Protein AF-A0Q3Y6-F1 (afdb_monomer)

pLDDT: mean 79.51, std 15.3, range [24.55, 95.56]

Mean predicted aligned error: 19.68 Å

Secondary structure (DSSP, 8-state):
--SHHHHHHHHHHHHHTTS-----------------------HHHHHHHHHHHHHS-HHHHHHHHHTPEEEEEEE-S---HHHHHHHHHH----EEE--SSEEEEE-SSEEEEEE-----HHHHHHHHHHHHHHHHHHSBPPEEEEEE-GGGTT-HHHHHHHHHHHHHHHHHHHHHHSSB--EEEEETTGGGSTTHHHHHHHHHHHT--SBPPPBPTTTHHHHHHHHHHHHHHHHIIIIITT-HHHHHHHHHHHHHHHHHHHHHHHTHHHH-TT--B--EEEE-----TT----TTTS---PPB-----------------------STTTTTHHHHHHHHHHHHHHHHS-SSGGGHHHHHHHHHHHHHHHHHH-S-TTSS-HHHHHHHHHHHHHHHHHHHHHHHHHHGGG---HHHHHHHHHHHHGGG-HHHHHHHHHTHHHHHHHHTS-HHHHHHHHTS--------S-SS-SS----TTTPPPHHHHHHHHHHHHH-TT--HHHHHHHIIIIIHHHHHHHHHHHHHHHTHHHHGGGS-HHHHHHHHHHHHHHTT----TTSHHHHTTTSPPTTTT--SSHHHHHHHHHHHHHHHHHHHTTSHHHHHHHHHHHHHHHHHHHHHHHTTS---SS-HHHHHH-EEESSSSSS---EEEGGGSHHHIIIIIHHHHHHHHHHHHHHHHTT---HHHHHHHHHHHHHHHHHHHHHHHHHHHHGGG---STTHHHHHHHHTSTTSHHHHHHHHHHHHHS--HHHHHH-GGGHHHHHHHHHHHHHHH-HHHHHHHHHHHHHHHHHHHHTS-HHHHHHHHHHHHHHT-TTSHHHHHHHHHHHTT--GGGGHHHHHHHHHHHHHHHHHHHHHHHHHHIIIIIHHHHHHHTSBTTSTT-S-BPPHHHHHHHHSTTSHHHHHHHHHSBTTEEEETTEEEESSTTTTTTHHHHHHHHHHHHHHHHHHHB-TTS-B--EEEEEEEPPPP-PBPTTS-BEEEEEEEETTEEEEE-SSPPPPEEEEE-TTS-EEEEEEEEETT--EEEEEEEEETTHHHHHHHHSEEETTEEEEEETTEEEEEEEE---TTGGG---

Nearest PDB structures (foldseek):
  6ixh-assembly1_P  TM=6.221E-01  e=3.408E-10  Escherichia coli 55989
  4y7l-assembly1_B  TM=6.676E-01  e=1.388E-06  Escherichia coli 2-156-04_S3_C3
  4y7o-assembly2_B  TM=6.948E-01  e=3.087E-06  Escherichia coli 1-176-05_S3_C1
  4jwt-assembly1_A-2  TM=3.107E-01  e=3.382E+00  Sulfurimonas denitrificans DSM 1251

Sequence (1084 aa):
MNLYMIIILIFTVLLTSIIAIPLILKFKKNGRLLPNFRQPKSIKLKRSLKQLLSQTDRNTRKSFKTVANFFIHVNTSGINIVEKETIKTLGIELYKIETSTYNQYLSDQSYILELHKLNNDHKYKELGKFCNKISSLIGKVPIIVYSFEYKNIKNDTVILEEIKSLRSIILQLSKIYKKLPNVVLSIADIENYPGYNSFIECASLHNVPLLSPAFNPNNLNTEIDTYIERLNILANNLLFKKYPLEFLNFTYFINCTYNHFKYLLKKQNYIDTNKTIENIYLYLSNTKVNIGQSLFQNNFTTQPYKTKLIKKFLTTIIGVILTTLGLIFTMNIFTYKSFINQYKQELSAIPNTTKYSKETINLSNDYESDIKSRLLANILYPNEIIKHGIYINEGLKIQQQILEKLENTNSENNYIYKTFIFLTLIAPQNINLQKYIKANIHLWSIATKLSEKTIITYIEAPVPKLKINIENACIQKLSLDNQVIDPSTYSIVKSYIIDNSNINLKTLHDFLYNIDLPTTKQEVISGFMIEVFPKIKNSLSECNRKFLEKLYEKIKNSNSSLGEITKIKKLVPTEKETQVDNLQAAISILVNLNNKLSKNLSNSSETDLIWYKVILQATYNDIMNNLSLSEPQLIDNNTTKLATINIGDNGEYYGNISVIYTKTGLKDVILPEIYSYKSLSKLLATHNIDTLAIDNYYNESLQNYIENYKKSYINLITSYKNSIDPNDIVSSLLLISSTSSQFNNMLKTLVDNTVFDDETLKELPQLSLVGSYFENINKMIINPNDMDKYHQIIREIADNINQNGNKRESLNKITLNLFTRSKDSYFYKINTLLKDNNITGENSIIFIAPLESIMKFGKPYLSEYKYNIWNKDIISLLKKYQTYFPFSKESNKTISPKELTDIFGPNGEFWKNVRKNMYGIFEYQNGIWQSKIPDFFGNNTKYMLDTLNKVQKMTNTLWDSSGKPKPIDITLGVMPAPNGILPNNTFVKMTILSIGNQKAIGISTQQKPIILEYKWFEKQPSSVGYIDSNEQINTIETQSSYWSFINLLNQAKNSGDVYIWNQNDIEIKFKIDFNNIFMSLETK

Solvent-accessible surface area (backbone atoms only — not comparable to full-atom values): 61296 Å² total; per-residue (Å²): 144,73,66,67,67,55,56,54,56,55,55,58,61,65,63,71,75,78,79,87,81,91,72,91,86,88,83,88,82,90,85,86,89,86,81,87,80,89,79,92,84,73,64,64,75,60,44,52,54,52,50,49,68,65,72,46,60,74,63,35,62,47,24,43,45,74,64,24,44,46,36,37,33,42,37,71,71,77,64,66,54,70,52,53,35,50,54,52,43,74,77,53,73,73,46,73,46,85,52,103,47,36,37,40,40,40,32,48,53,23,36,37,42,36,39,56,70,73,95,51,77,78,54,47,68,50,48,37,62,47,51,55,53,50,23,74,53,36,42,37,51,57,31,39,36,41,30,45,44,66,91,46,75,74,41,65,66,62,47,52,53,53,37,52,43,52,18,52,49,46,64,40,43,31,75,72,61,70,50,34,50,44,35,35,43,36,40,68,53,51,85,76,42,74,33,35,69,51,38,54,47,50,27,53,78,65,69,52,76,50,57,52,70,81,34,50,80,88,48,46,68,62,55,48,50,56,47,51,51,51,51,46,52,50,38,50,76,66,26,40,89,81,36,51,67,50,27,51,31,28,50,49,31,49,58,52,55,54,48,51,53,49,54,60,51,72,48,36,64,62,46,46,80,76,73,38,61,57,29,40,30,48,38,59,69,57,86,59,53,83,37,85,64,40,82,71,72,54,90,70,94,63,55,70,67,70,81,94,82,89,84,88,87,90,89,91,86,93,80,84,89,86,78,92,83,81,78,71,85,67,57,81,72,43,41,67,64,40,49,58,48,42,51,50,45,53,62,61,66,46,62,60,54,58,87,45,48,63,58,51,50,47,53,53,54,50,47,60,51,54,57,68,75,69,51,96,59,76,86,81,60,64,68,66,62,59,48,56,62,45,49,40,51,52,22,45,50,51,48,49,12,55,45,46,56,55,62,66,36,79,82,49,88,55,61,68,50,49,46,51,45,49,53,52,72,53,15,50,80,31,73,65,49,37,52,54,47,61,78,40,30,74,56,51,18,66,62,53,73,47,53,54,67,57,51,53,56,42,36,70,21,84,53,83,91,78,91,81,72,89,61,101,61,89,85,83,81,85,83,54,83,92,72,62,70,52,55,68,58,52,49,54,52,50,48,51,58,67,72,43,80,83,43,25,45,64,59,52,48,50,39,53,62,71,51,49,50,54,36,56,54,38,34,55,49,36,50,39,57,66,77,38,39,75,84,46,54,89,80,52,54,71,67,47,44,55,48,52,54,58,49,40,76,75,35,68,75,39,81,70,80,93,70,57,64,82,59,53,66,76,68,56,73,54,91,69,79,44,69,40,56,27,46,48,59,49,50,55,47,54,54,52,48,50,57,54,42,54,75,74,29,70,86,62,63,73,66,30,50,53,50,47,44,41,47,51,41,11,47,50,45,41,32,50,63,29,38,79,67,39,68,56,31,54,59,54,74,63,67,58,64,78,38,61,49,60,57,33,82,94,57,91,43,81,41,61,42,41,41,68,60,30,57,63,25,35,61,76,45,50,47,56,49,50,55,50,48,57,51,46,50,53,52,37,49,75,61,77,41,88,49,67,67,60,56,50,46,47,53,49,8,49,51,48,48,52,52,50,38,44,49,48,54,52,51,38,47,62,54,57,62,73,57,63,51,76,89,51,47,48,62,43,29,44,42,60,38,33,84,90,20,58,60,43,50,40,54,48,55,50,40,70,47,40,62,81,52,76,66,58,42,69,81,40,57,70,55,52,61,43,26,64,74,42,42,42,58,40,52,39,70,71,35,61,74,55,43,49,51,50,25,46,57,40,34,55,51,29,49,52,32,62,71,72,81,46,45,68,58,34,39,32,54,51,28,51,35,50,74,52,56,42,85,90,12,68,57,36,53,52,52,48,58,32,48,78,46,67,38,58,75,79,77,36,46,65,77,46,28,65,59,51,49,46,43,63,60,26,42,60,61,35,33,52,52,49,49,51,45,42,49,65,64,47,48,44,57,50,57,59,53,47,58,20,23,79,38,24,89,89,36,94,43,72,65,49,60,63,57,51,37,54,36,54,25,77,86,5,52,54,49,50,43,46,59,68,70,42,59,70,42,50,45,79,55,99,93,40,57,46,63,73,44,79,65,62,55,47,82,52,41,57,58,54,37,53,48,51,39,50,52,47,51,41,30,64,54,43,24,48,97,90,49,48,84,42,57,40,77,34,39,34,38,45,38,54,34,58,93,49,78,42,99,86,76,39,35,54,57,27,31,39,40,36,52,53,97,44,75,51,75,22,35,82,54,84,56,76,70,44,78,46,70,46,49,54,79,44,71,27,39,14,35,40,35,36,26,31,70,83,70,52,76,48,68,56,72,32,71,67,28,48,56,11,58,62,53,45,59,68,71,30,55,72,65,90,52,35,37,32,38,78,56,96,93,39,72,46,54,36,30,48,59,61,86,59,57,50,57,65,68,70,76,132

Structure (mmCIF, N/CA/C/O backbone):
data_AF-A0Q3Y6-F1
#
_entry.id   AF-A0Q3Y6-F1
#
loop_
_atom_site.group_PDB
_atom_site.id
_atom_site.type_symbol
_atom_site.label_atom_id
_atom_site.label_alt_id
_atom_site.label_comp_id
_atom_site.label_asym_id
_atom_site.label_entity_id
_atom_site.label_seq_id
_atom_site.pdbx_PDB_ins_code
_atom_site.Cartn_x
_atom_site.Cartn_y
_atom_site.Cartn_z
_atom_site.occupancy
_atom_site.B_iso_or_equiv
_atom_site.auth_seq_id
_atom_site.auth_comp_id
_atom_site.auth_asym_id
_atom_site.auth_atom_id
_atom_site.pdbx_PDB_model_num
ATOM 1 N N . MET A 1 1 ? 31.480 54.702 -53.861 1.00 51.84 1 MET A N 1
ATOM 2 C CA . MET A 1 1 ? 32.345 55.313 -52.828 1.00 51.84 1 MET A CA 1
ATOM 3 C C . MET A 1 1 ? 31.487 56.168 -51.892 1.00 51.84 1 MET A C 1
ATOM 5 O O . MET A 1 1 ? 31.347 57.348 -52.150 1.00 51.84 1 MET A O 1
ATOM 9 N N . ASN A 1 2 ? 30.835 55.579 -50.876 1.00 54.06 2 ASN A N 1
ATOM 10 C CA . ASN A 1 2 ? 30.029 56.345 -49.895 1.00 54.06 2 ASN A CA 1
ATOM 11 C C . ASN A 1 2 ? 29.850 55.647 -48.522 1.00 54.06 2 ASN A C 1
ATOM 13 O O . ASN A 1 2 ? 29.022 56.052 -47.714 1.00 54.06 2 ASN A O 1
ATOM 17 N N . LEU A 1 3 ? 30.628 54.594 -48.239 1.00 42.00 3 LEU A N 1
ATOM 18 C CA . LEU A 1 3 ? 30.499 53.801 -47.006 1.00 42.00 3 LEU A CA 1
ATOM 19 C C . LEU A 1 3 ? 31.237 54.439 -45.809 1.00 42.00 3 LEU A C 1
ATOM 21 O O . LEU A 1 3 ? 30.764 54.377 -44.678 1.00 42.00 3 LEU A O 1
ATOM 25 N N . TYR A 1 4 ? 32.371 55.103 -46.062 1.00 45.19 4 TYR A N 1
ATOM 26 C CA . TYR A 1 4 ? 33.229 55.695 -45.024 1.00 45.19 4 TYR A CA 1
ATOM 27 C C . TYR A 1 4 ? 32.567 56.844 -44.243 1.00 45.19 4 TYR A C 1
ATOM 29 O O . TYR A 1 4 ? 32.766 56.949 -43.036 1.00 45.19 4 TYR A O 1
ATOM 37 N N . MET A 1 5 ? 31.730 57.664 -44.890 1.00 47.06 5 MET A N 1
ATOM 38 C CA . MET A 1 5 ? 31.030 58.770 -44.215 1.00 47.06 5 MET A CA 1
ATOM 39 C C . MET A 1 5 ? 29.987 58.278 -43.199 1.00 47.06 5 MET A C 1
ATOM 41 O O . MET A 1 5 ? 29.784 58.916 -42.169 1.00 47.06 5 MET A O 1
ATOM 45 N N . ILE A 1 6 ? 29.373 57.114 -43.440 1.00 48.31 6 ILE A N 1
ATOM 46 C CA . ILE A 1 6 ? 28.424 56.492 -42.503 1.00 48.31 6 ILE A CA 1
ATOM 47 C C . ILE A 1 6 ? 29.169 55.930 -41.281 1.00 48.31 6 ILE A C 1
ATOM 49 O O . ILE A 1 6 ? 28.714 56.096 -40.151 1.00 48.31 6 ILE A O 1
ATOM 53 N N . ILE A 1 7 ? 30.349 55.334 -41.488 1.00 49.28 7 ILE A N 1
ATOM 54 C CA . ILE A 1 7 ? 31.203 54.806 -40.409 1.00 49.28 7 ILE A CA 1
ATOM 55 C C . ILE A 1 7 ? 31.636 55.927 -39.446 1.00 49.28 7 ILE A C 1
ATOM 57 O O . ILE A 1 7 ? 31.594 55.739 -38.231 1.00 49.28 7 ILE A O 1
ATOM 61 N N . ILE A 1 8 ? 31.988 57.107 -39.969 1.00 48.66 8 ILE A N 1
ATOM 62 C CA . ILE A 1 8 ? 32.389 58.266 -39.152 1.00 48.66 8 ILE A CA 1
ATOM 63 C C . ILE A 1 8 ? 31.203 58.834 -38.352 1.00 48.66 8 ILE A C 1
ATOM 65 O O . ILE A 1 8 ? 31.365 59.151 -37.174 1.00 48.66 8 ILE A O 1
ATOM 69 N N . LEU A 1 9 ? 30.001 58.901 -38.941 1.00 46.47 9 LEU A N 1
ATOM 70 C CA . LEU A 1 9 ? 28.798 59.395 -38.254 1.00 46.47 9 LEU A CA 1
ATOM 71 C C . LEU A 1 9 ? 28.342 58.470 -37.107 1.00 46.47 9 LEU A C 1
ATOM 73 O O . LEU A 1 9 ? 27.853 58.934 -36.080 1.00 46.47 9 LEU A O 1
ATOM 77 N N . ILE A 1 10 ? 28.538 57.155 -37.250 1.00 46.88 10 ILE A N 1
ATOM 78 C CA . ILE A 1 10 ? 28.272 56.178 -36.180 1.00 46.88 10 ILE A CA 1
ATOM 79 C C . ILE A 1 10 ? 29.257 56.361 -35.011 1.00 46.88 10 ILE A C 1
ATOM 81 O O . ILE A 1 10 ? 28.878 56.207 -33.847 1.00 46.88 10 ILE A O 1
ATOM 85 N N . PHE A 1 11 ? 30.507 56.738 -35.298 1.00 44.88 11 PHE A N 1
ATOM 86 C CA . PHE A 1 11 ? 31.549 56.921 -34.284 1.00 44.88 11 PHE A CA 1
ATOM 87 C C . PHE A 1 11 ? 31.301 58.138 -33.372 1.00 44.88 11 PHE A C 1
ATOM 89 O O . PHE A 1 11 ? 31.621 58.090 -32.185 1.00 44.88 11 PHE A O 1
ATOM 96 N N . THR A 1 12 ? 30.693 59.214 -33.884 1.00 46.59 12 THR A N 1
ATOM 97 C CA . THR A 1 12 ? 30.398 60.426 -33.095 1.00 46.59 12 THR A CA 1
ATOM 98 C C . THR A 1 12 ? 29.166 60.294 -32.195 1.00 46.59 12 THR A C 1
ATOM 100 O O . THR A 1 12 ? 29.173 60.838 -31.091 1.00 46.59 12 THR A O 1
ATOM 103 N N . VAL A 1 13 ? 28.145 59.521 -32.585 1.00 45.34 13 VAL A N 1
ATOM 104 C CA . VAL A 1 13 ? 26.964 59.245 -31.731 1.00 45.34 13 VAL A CA 1
ATOM 105 C C . VAL A 1 13 ? 27.309 58.319 -30.551 1.00 45.34 13 VAL A C 1
ATOM 107 O O . VAL A 1 13 ? 26.738 58.434 -29.465 1.00 45.34 13 VAL A O 1
ATOM 110 N N . LEU A 1 14 ? 28.303 57.440 -30.720 1.00 42.72 14 LEU A N 1
ATOM 111 C CA . LEU A 1 14 ? 28.817 56.578 -29.648 1.00 42.72 14 LEU A CA 1
ATOM 112 C C . LEU A 1 14 ? 29.515 57.349 -28.512 1.00 42.72 14 LEU A C 1
ATOM 114 O O . LEU A 1 14 ? 29.560 56.858 -27.385 1.00 42.72 14 LEU A O 1
ATOM 118 N N . LEU A 1 15 ? 30.031 58.554 -28.779 1.00 42.62 15 LEU A N 1
ATOM 119 C CA . LEU A 1 15 ? 30.816 59.326 -27.810 1.00 42.62 15 LEU A CA 1
ATOM 120 C C . LEU A 1 15 ? 29.948 60.130 -26.824 1.00 42.62 15 LEU A C 1
ATOM 122 O O . LEU A 1 15 ? 30.326 60.318 -25.669 1.00 42.62 15 LEU A O 1
ATOM 126 N N . THR A 1 16 ? 28.767 60.588 -27.249 1.00 43.78 16 THR A N 1
ATOM 127 C CA . THR A 1 16 ? 27.894 61.476 -26.454 1.00 43.78 16 THR A CA 1
ATOM 128 C C . THR A 1 16 ? 27.007 60.742 -25.442 1.00 43.78 16 THR A C 1
ATOM 130 O O . THR A 1 16 ? 26.478 61.362 -24.521 1.00 43.78 16 THR A O 1
ATOM 133 N N . SER A 1 17 ? 26.890 59.415 -25.543 1.00 38.56 17 SER A N 1
ATOM 134 C CA . SER A 1 17 ? 26.006 58.593 -24.694 1.00 38.56 17 SER A CA 1
ATOM 135 C C . SER A 1 17 ? 26.552 58.293 -23.282 1.00 38.56 17 SER A C 1
ATOM 137 O O . SER A 1 17 ? 25.881 57.635 -22.490 1.00 38.56 17 SER A O 1
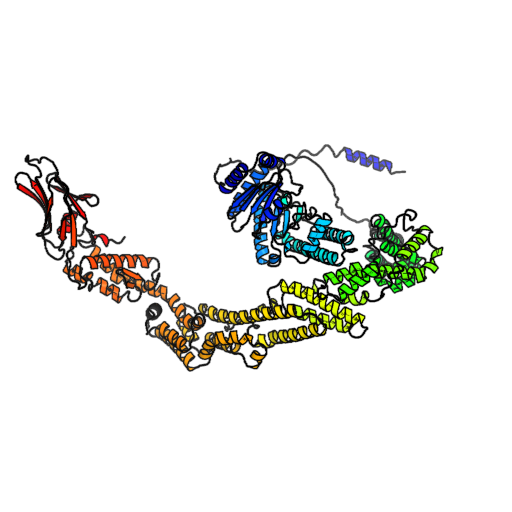ATOM 139 N N . ILE A 1 18 ? 27.771 58.734 -22.947 1.00 46.66 18 ILE A N 1
ATOM 140 C CA . ILE A 1 18 ? 28.537 58.231 -21.785 1.00 46.66 18 ILE A CA 1
ATOM 141 C C . ILE A 1 18 ? 28.357 59.059 -20.491 1.00 46.66 18 ILE A C 1
ATOM 143 O O . ILE A 1 18 ? 28.692 58.579 -19.409 1.00 46.66 18 ILE A O 1
ATOM 147 N N . ILE A 1 19 ? 27.817 60.283 -20.558 1.00 44.66 19 ILE A N 1
ATOM 148 C CA . ILE A 1 19 ? 27.975 61.282 -19.474 1.00 44.66 19 ILE A CA 1
ATOM 149 C C . ILE A 1 19 ? 26.715 61.510 -18.601 1.00 44.66 19 ILE A C 1
ATOM 151 O O . ILE A 1 19 ? 26.838 61.973 -17.468 1.00 44.66 19 ILE A O 1
ATOM 155 N N . ALA A 1 20 ? 25.504 61.175 -19.065 1.00 39.28 20 ALA A N 1
ATOM 156 C CA . ALA A 1 20 ? 24.277 61.842 -18.592 1.00 39.28 20 ALA A CA 1
ATOM 157 C C . ALA A 1 20 ? 23.251 61.014 -17.768 1.00 39.28 20 ALA A C 1
ATOM 159 O O . ALA A 1 20 ? 22.070 61.353 -17.785 1.00 39.28 20 ALA A O 1
ATOM 160 N N . ILE A 1 21 ? 23.640 59.966 -17.018 1.00 33.59 21 ILE A N 1
ATOM 161 C CA . ILE A 1 21 ? 22.724 59.303 -16.047 1.00 33.59 21 ILE A CA 1
ATOM 162 C C . ILE A 1 21 ? 23.403 58.981 -14.697 1.00 33.59 21 ILE A C 1
ATOM 164 O O . ILE A 1 21 ? 23.926 57.881 -14.506 1.00 33.59 21 ILE A O 1
ATOM 168 N N . PRO A 1 22 ? 23.349 59.911 -13.721 1.00 40.12 22 PRO A N 1
ATOM 169 C CA . PRO A 1 22 ? 23.368 59.523 -12.306 1.00 40.12 22 PRO A CA 1
ATOM 170 C C . PRO A 1 22 ? 22.420 60.363 -11.413 1.00 40.12 22 PRO A C 1
ATOM 172 O O . PRO A 1 22 ? 22.838 60.899 -10.388 1.00 40.12 22 PRO A O 1
ATOM 175 N N . LEU A 1 23 ? 21.134 60.479 -11.763 1.00 33.78 23 LEU A N 1
ATOM 176 C CA . LEU A 1 23 ? 20.097 61.149 -10.955 1.00 33.78 23 LEU A CA 1
ATOM 177 C C . LEU A 1 23 ? 18.721 60.503 -11.208 1.00 33.78 23 LEU A C 1
ATOM 179 O O . LEU A 1 23 ? 18.509 59.995 -12.301 1.00 33.78 23 LEU A O 1
ATOM 183 N N . ILE A 1 24 ? 17.803 60.569 -10.220 1.00 32.66 24 ILE A N 1
ATOM 184 C CA . ILE A 1 24 ? 16.401 60.065 -10.272 1.00 32.66 24 ILE A CA 1
ATOM 185 C C . ILE A 1 24 ? 16.345 58.511 -10.390 1.00 32.66 24 ILE A C 1
ATOM 187 O O . ILE A 1 24 ? 16.700 57.948 -11.412 1.00 32.66 24 ILE A O 1
ATOM 191 N N . LEU A 1 25 ? 15.933 57.699 -9.400 1.00 30.08 25 LEU A N 1
ATOM 192 C CA . LEU A 1 25 ? 15.183 57.916 -8.148 1.00 30.08 25 LEU A CA 1
ATOM 193 C C . LEU A 1 25 ? 15.611 56.947 -7.016 1.00 30.08 25 LEU A C 1
ATOM 195 O O . LEU A 1 25 ? 16.025 55.815 -7.255 1.00 30.08 25 LEU A O 1
ATOM 199 N N . LYS A 1 26 ? 15.403 57.362 -5.756 1.00 31.27 26 LYS A N 1
ATOM 200 C CA . LYS A 1 26 ? 15.305 56.483 -4.566 1.00 31.27 26 LYS A CA 1
ATOM 201 C C . LYS A 1 26 ? 13.823 56.266 -4.229 1.00 31.27 26 LYS A C 1
ATOM 203 O O . LYS A 1 26 ? 13.083 57.232 -4.361 1.00 31.27 26 LYS A O 1
ATOM 208 N N . PHE A 1 27 ? 13.440 55.133 -3.611 1.00 32.78 27 PHE A N 1
ATOM 209 C CA . PHE A 1 27 ? 12.674 55.154 -2.339 1.00 32.78 27 PHE A CA 1
ATOM 210 C C . PHE A 1 27 ? 12.399 53.780 -1.672 1.00 32.78 27 PHE A C 1
ATOM 212 O O . PHE A 1 27 ? 11.717 52.956 -2.259 1.00 32.78 27 PHE A O 1
ATOM 219 N N . LYS A 1 28 ? 12.778 53.662 -0.376 1.00 30.11 28 LYS A N 1
ATOM 220 C CA . LYS A 1 28 ? 12.166 52.853 0.731 1.00 30.11 28 LYS A CA 1
ATOM 221 C C . LYS A 1 28 ? 12.007 51.309 0.529 1.00 30.11 28 LYS A C 1
ATOM 223 O O . LYS A 1 28 ? 12.122 50.802 -0.569 1.00 30.11 28 LYS A O 1
ATOM 228 N N . LYS A 1 29 ? 11.823 50.468 1.568 1.00 28.89 29 LYS A N 1
ATOM 229 C CA . LYS A 1 29 ? 11.533 50.694 3.008 1.00 28.89 29 LYS A CA 1
ATOM 230 C C . LYS A 1 29 ? 12.152 49.598 3.925 1.00 28.89 29 LYS A C 1
ATOM 232 O O . LYS A 1 29 ? 12.166 48.435 3.560 1.00 28.89 29 LYS A O 1
ATOM 237 N N . ASN A 1 30 ? 12.603 50.023 5.112 1.00 27.98 30 ASN A N 1
ATOM 238 C CA . ASN A 1 30 ? 12.823 49.383 6.437 1.00 27.98 30 ASN A CA 1
ATOM 239 C C . ASN A 1 30 ? 12.794 47.837 6.640 1.00 27.98 30 ASN A C 1
ATOM 241 O O . ASN A 1 30 ? 11.878 47.170 6.178 1.00 27.98 30 ASN A O 1
ATOM 245 N N . GLY A 1 31 ? 13.679 47.308 7.521 1.00 27.03 31 GLY A N 1
ATOM 246 C CA . GLY A 1 31 ? 13.731 45.865 7.883 1.00 27.03 31 GLY A CA 1
ATOM 247 C C . GLY A 1 31 ? 14.162 45.413 9.310 1.00 27.03 31 GLY A C 1
ATOM 248 O O . GLY A 1 31 ? 14.077 44.223 9.575 1.00 27.03 31 GLY A O 1
ATOM 249 N N . ARG A 1 32 ? 14.546 46.319 10.235 1.00 29.64 32 ARG A N 1
ATOM 250 C CA . ARG A 1 32 ? 14.880 46.087 11.679 1.00 29.64 32 ARG A CA 1
ATOM 251 C C . ARG A 1 32 ? 16.088 45.189 12.068 1.00 29.64 32 ARG A C 1
ATOM 253 O O . ARG A 1 32 ? 16.473 44.247 11.390 1.00 29.64 32 ARG A O 1
ATOM 260 N N . LEU A 1 33 ? 16.652 45.522 13.237 1.00 33.22 33 LEU A N 1
ATOM 261 C CA . LEU A 1 33 ? 17.627 44.763 14.043 1.00 33.22 33 LEU A CA 1
ATOM 262 C C . LEU A 1 33 ? 16.907 43.915 15.112 1.00 33.22 33 LEU A C 1
ATOM 264 O O . LEU A 1 33 ? 15.799 44.282 15.493 1.00 33.22 33 LEU A O 1
ATOM 268 N N . LEU A 1 34 ? 17.573 42.882 15.654 1.00 30.45 34 LEU A N 1
ATOM 269 C CA . LEU A 1 34 ? 17.534 42.405 17.061 1.00 30.45 34 LEU A CA 1
ATOM 270 C C . LEU A 1 34 ? 18.637 41.318 17.258 1.00 30.45 34 LEU A C 1
ATOM 272 O O . LEU A 1 34 ? 19.097 40.752 16.262 1.00 30.45 34 LEU A O 1
ATOM 276 N N . PRO A 1 35 ? 19.132 41.046 18.487 1.00 36.62 35 PRO A N 1
ATOM 277 C CA . PRO A 1 35 ? 20.346 40.253 18.719 1.00 36.62 35 PRO A CA 1
ATOM 278 C C . PRO A 1 35 ? 20.120 38.733 18.850 1.00 36.62 35 PRO A C 1
ATOM 280 O O . PRO A 1 35 ? 19.014 38.244 19.080 1.00 36.62 35 PRO A O 1
ATOM 283 N N . ASN A 1 36 ? 21.217 37.974 18.759 1.00 29.73 36 ASN A N 1
ATOM 284 C CA . ASN A 1 36 ? 21.227 36.511 18.862 1.00 29.73 36 ASN A CA 1
ATOM 285 C C . ASN A 1 36 ? 20.929 36.006 20.287 1.00 29.73 36 ASN A C 1
ATOM 287 O O . ASN A 1 36 ? 21.819 35.971 21.139 1.00 29.73 36 ASN A O 1
ATOM 291 N N . PHE A 1 37 ? 19.720 35.491 20.517 1.00 29.44 37 PHE A N 1
ATOM 292 C CA . PHE A 1 37 ? 19.428 34.671 21.696 1.00 29.44 37 PHE A CA 1
ATOM 293 C C . PHE A 1 37 ? 20.244 33.367 21.685 1.00 29.44 37 PHE A C 1
ATOM 295 O O . PHE A 1 37 ? 20.146 32.555 20.761 1.00 29.44 37 PHE A O 1
ATOM 302 N N . ARG A 1 38 ? 21.006 33.115 22.756 1.00 43.50 38 ARG A N 1
ATOM 303 C CA . ARG A 1 38 ? 21.558 31.781 23.041 1.00 43.50 38 ARG A CA 1
ATOM 304 C C . ARG A 1 38 ? 20.431 30.864 23.525 1.00 43.50 38 ARG A C 1
ATOM 306 O O . ARG A 1 38 ? 19.813 31.149 24.543 1.00 43.50 38 ARG A O 1
ATOM 313 N N . GLN A 1 39 ? 20.243 29.714 22.878 1.00 31.27 39 GLN A N 1
ATOM 314 C CA . GLN A 1 39 ? 19.541 28.571 23.475 1.00 31.27 39 GLN A CA 1
ATOM 315 C C . GLN A 1 39 ? 20.370 27.282 23.326 1.00 31.27 39 GLN A C 1
ATOM 317 O O . GLN A 1 39 ? 20.791 26.953 22.211 1.00 31.27 39 GLN A O 1
ATOM 322 N N . PRO A 1 40 ? 20.612 26.534 24.419 1.00 46.41 40 PRO A N 1
ATOM 323 C CA . PRO A 1 40 ? 21.307 25.255 24.375 1.00 46.41 40 PRO A CA 1
ATOM 324 C C . PRO A 1 40 ? 20.327 24.089 24.182 1.00 46.41 40 PRO A C 1
ATOM 326 O O . PRO A 1 40 ? 19.377 23.950 24.946 1.00 46.41 40 PRO A O 1
ATOM 329 N N . LYS A 1 41 ? 20.603 23.233 23.189 1.00 43.03 41 LYS A N 1
ATOM 330 C CA . LYS A 1 41 ? 20.275 21.789 23.083 1.00 43.03 41 LYS A CA 1
ATOM 331 C C . LYS A 1 41 ? 20.577 21.352 21.640 1.00 43.03 41 LYS A C 1
ATOM 333 O O . LYS A 1 41 ? 19.981 21.860 20.700 1.00 43.03 41 LYS A O 1
ATOM 338 N N . SER A 1 42 ? 21.584 20.491 21.478 1.00 47.47 42 SER A N 1
ATOM 339 C CA . SER A 1 42 ? 21.901 19.739 20.244 1.00 47.47 42 SER A CA 1
ATOM 340 C C . SER A 1 42 ? 22.944 18.660 20.591 1.00 47.47 42 SER A C 1
ATOM 342 O O . SER A 1 42 ? 24.082 18.682 20.109 1.00 47.47 42 SER A O 1
ATOM 344 N N . ILE A 1 43 ? 22.639 17.854 21.611 1.00 58.50 43 ILE A N 1
ATOM 345 C CA . ILE A 1 43 ? 23.665 17.210 22.448 1.00 58.50 43 ILE A CA 1
ATOM 346 C C . ILE A 1 43 ? 24.165 15.878 21.863 1.00 58.50 43 ILE A C 1
ATOM 348 O O . ILE A 1 43 ? 25.356 15.604 21.975 1.00 58.50 43 ILE A O 1
ATOM 352 N N . LYS A 1 44 ? 23.307 15.075 21.214 1.00 71.94 44 LYS A N 1
ATOM 353 C CA . LYS A 1 44 ? 23.654 13.701 20.789 1.00 71.94 44 LYS A CA 1
ATOM 354 C C . LYS A 1 44 ? 24.661 13.661 19.627 1.00 71.94 44 LYS A C 1
ATOM 356 O O . LYS A 1 44 ? 25.809 13.296 19.864 1.00 71.94 44 LYS A O 1
ATOM 361 N N . LEU A 1 45 ? 24.306 14.161 18.436 1.00 78.75 45 LEU A N 1
ATOM 362 C CA . LEU A 1 45 ? 25.194 14.178 17.251 1.00 78.75 45 LEU A CA 1
ATOM 363 C C . LEU A 1 45 ? 26.572 14.828 17.507 1.00 78.75 45 LEU A C 1
ATOM 365 O O . LEU A 1 45 ? 27.586 14.397 16.963 1.00 78.75 45 LEU A O 1
ATOM 369 N N . LYS A 1 46 ? 26.628 15.866 18.357 1.00 80.56 46 LYS A N 1
ATOM 370 C CA . LYS A 1 46 ? 27.879 16.561 18.718 1.00 80.56 46 LYS A CA 1
ATOM 371 C C . LYS A 1 46 ? 28.695 15.851 19.807 1.00 80.56 46 LYS A C 1
ATOM 373 O O . LYS A 1 46 ? 29.876 16.168 19.938 1.00 80.56 46 LYS A O 1
ATOM 378 N N . ARG A 1 47 ? 28.100 14.932 20.581 1.00 81.31 47 ARG A N 1
ATOM 379 C CA . ARG A 1 47 ? 28.831 14.016 21.474 1.00 81.31 47 ARG A CA 1
ATOM 380 C C . ARG A 1 47 ? 29.418 12.851 20.678 1.00 81.31 47 ARG A C 1
ATOM 382 O O . ARG A 1 47 ? 30.617 12.640 20.800 1.00 81.31 47 ARG A O 1
ATOM 389 N N . SER A 1 48 ? 28.644 12.200 19.802 1.00 84.12 48 SER A N 1
ATOM 390 C CA . SER A 1 48 ? 29.163 11.103 18.966 1.00 84.12 48 SER A CA 1
ATOM 391 C C . SER A 1 48 ? 30.318 11.561 18.067 1.00 84.12 48 SER A C 1
ATOM 393 O O . SER A 1 48 ? 31.372 10.944 18.099 1.00 84.12 48 SER A O 1
ATOM 395 N N . LEU A 1 49 ? 30.223 12.716 17.394 1.00 87.50 49 LEU A N 1
ATOM 396 C CA . LEU A 1 49 ? 31.360 13.259 16.626 1.00 87.50 49 LEU A CA 1
ATOM 397 C C . LEU A 1 49 ? 32.624 13.470 17.488 1.00 87.50 49 LEU A C 1
ATOM 399 O O . LEU A 1 49 ? 33.735 13.218 17.032 1.00 87.50 49 LEU A O 1
ATOM 403 N N . LYS A 1 50 ? 32.472 13.958 18.730 1.00 86.62 50 LYS A N 1
ATOM 404 C CA . LYS A 1 50 ? 33.607 14.144 19.651 1.00 86.62 50 LYS A CA 1
ATOM 405 C C . LYS A 1 50 ? 34.232 12.812 20.069 1.00 86.62 50 LYS A C 1
ATOM 407 O O . LYS A 1 50 ? 35.447 12.755 20.201 1.00 86.62 50 LYS A O 1
ATOM 412 N N . GLN A 1 51 ? 33.406 11.793 20.290 1.00 88.06 51 GLN A N 1
ATOM 413 C CA . GLN A 1 51 ? 33.835 10.445 20.647 1.00 88.06 51 GLN A CA 1
ATOM 414 C C . GLN A 1 51 ? 34.588 9.792 19.476 1.00 88.06 51 GLN A C 1
ATOM 416 O O . GLN A 1 51 ? 35.717 9.349 19.666 1.00 88.06 51 GLN A O 1
ATOM 421 N N . LEU A 1 52 ? 34.052 9.882 18.255 1.00 89.06 52 LEU A N 1
ATOM 422 C CA . LEU A 1 52 ? 34.689 9.374 17.037 1.00 89.06 52 LEU A CA 1
ATOM 423 C C . LEU A 1 52 ? 36.076 10.005 16.836 1.00 89.06 52 LEU A C 1
ATOM 425 O O . LEU A 1 52 ? 37.081 9.305 16.758 1.00 89.06 52 LEU A O 1
ATOM 429 N N . LEU A 1 53 ? 36.150 11.341 16.902 1.00 87.56 53 LEU A N 1
ATOM 430 C CA . LEU A 1 53 ? 37.408 12.099 16.833 1.00 87.56 53 LEU A CA 1
ATOM 431 C C . LEU A 1 53 ? 38.354 11.876 18.032 1.00 87.56 53 LEU A C 1
ATOM 433 O O . LEU A 1 53 ? 39.479 12.372 18.007 1.00 87.56 53 LEU A O 1
ATOM 437 N N . SER A 1 54 ? 37.920 11.189 19.093 1.00 86.75 54 SER A N 1
ATOM 438 C CA . SER A 1 54 ? 38.794 10.778 20.204 1.00 86.75 54 SER A CA 1
ATOM 439 C C . SER A 1 54 ? 39.352 9.363 20.037 1.00 86.75 54 SER A C 1
ATOM 441 O O . SER A 1 54 ? 40.416 9.083 20.578 1.00 86.75 54 SER A O 1
ATOM 443 N N . GLN A 1 55 ? 38.677 8.515 19.254 1.00 87.94 55 GLN A N 1
ATOM 444 C CA . GLN A 1 55 ? 39.103 7.151 18.923 1.00 87.94 55 GLN A CA 1
ATOM 445 C C . GLN A 1 55 ? 40.077 7.127 17.731 1.00 87.94 55 GLN A C 1
ATOM 447 O O . GLN A 1 55 ? 41.005 6.331 17.721 1.00 87.94 55 GLN A O 1
ATOM 452 N N . THR A 1 56 ? 39.900 8.028 16.760 1.00 87.75 56 THR A N 1
ATOM 453 C CA . THR A 1 56 ? 40.740 8.152 15.549 1.00 87.75 56 THR A CA 1
ATOM 454 C C . THR A 1 56 ? 42.187 8.547 15.834 1.00 87.75 56 THR A C 1
ATOM 456 O O . THR A 1 56 ? 42.433 9.385 16.705 1.00 87.75 56 THR A O 1
ATOM 459 N N . ASP A 1 57 ? 43.139 8.073 15.032 1.00 88.25 57 ASP A N 1
ATOM 460 C CA . ASP A 1 57 ? 44.558 8.442 15.093 1.00 88.25 57 ASP A CA 1
ATOM 461 C C . ASP A 1 57 ? 44.846 9.940 14.770 1.00 88.25 57 ASP A C 1
ATOM 463 O O . ASP A 1 57 ? 43.944 10.773 14.604 1.00 88.25 57 ASP A O 1
ATOM 467 N N . ARG A 1 58 ? 46.128 10.338 14.750 1.00 86.00 58 ARG A N 1
ATOM 468 C CA . ARG A 1 58 ? 46.560 11.736 14.527 1.00 86.00 58 ARG A CA 1
ATOM 469 C C . ARG A 1 58 ? 46.456 12.179 13.060 1.00 86.00 58 ARG A C 1
ATOM 471 O O . ARG A 1 58 ? 46.152 13.349 12.813 1.00 86.00 58 ARG A O 1
ATOM 478 N N . ASN A 1 59 ? 46.704 11.280 12.114 1.00 84.44 59 ASN A N 1
ATOM 479 C CA . ASN A 1 59 ? 46.628 11.518 10.677 1.00 84.44 59 ASN A CA 1
ATOM 480 C C . ASN A 1 59 ? 45.167 11.618 10.235 1.00 84.44 59 ASN A C 1
ATOM 482 O O . ASN A 1 59 ? 44.807 12.643 9.660 1.00 84.44 59 ASN A O 1
ATOM 486 N N . THR A 1 60 ? 44.292 10.681 10.618 1.00 85.75 60 THR A N 1
ATOM 487 C CA . THR A 1 60 ? 42.846 10.776 10.323 1.00 85.75 60 THR A CA 1
ATOM 488 C C . THR A 1 60 ? 42.237 12.073 10.872 1.00 85.75 60 THR A C 1
ATOM 490 O O . THR A 1 60 ? 41.537 12.792 10.156 1.00 85.75 60 THR A O 1
ATOM 493 N N . ARG A 1 61 ? 42.599 12.488 12.099 1.00 86.81 61 ARG A N 1
ATOM 494 C CA . ARG A 1 61 ? 42.199 13.797 12.668 1.00 86.81 61 ARG A CA 1
ATOM 495 C C . ARG A 1 61 ? 42.714 15.021 11.906 1.00 86.81 61 ARG A C 1
ATOM 497 O O . ARG A 1 61 ? 42.103 16.091 12.007 1.00 86.81 61 ARG A O 1
ATOM 504 N N . LYS A 1 62 ? 43.849 14.907 11.211 1.00 87.00 62 LYS A N 1
ATOM 505 C CA . LYS A 1 62 ? 44.402 15.962 10.351 1.00 87.00 62 LYS A CA 1
ATOM 506 C C . LYS A 1 62 ? 43.631 15.990 9.033 1.00 87.00 62 LYS A C 1
ATOM 508 O O . LYS A 1 62 ? 43.050 17.024 8.707 1.00 87.00 62 LYS A O 1
ATOM 513 N N . SER A 1 63 ? 43.546 14.850 8.350 1.00 85.06 63 SER A N 1
ATOM 514 C CA . SER A 1 63 ? 42.886 14.697 7.052 1.00 85.06 63 SER A CA 1
ATOM 515 C C . SER A 1 63 ? 41.396 15.047 7.100 1.00 85.06 63 SER A C 1
ATOM 517 O O . SER A 1 63 ? 40.923 15.727 6.192 1.00 85.06 63 SER A O 1
ATOM 519 N N . PHE A 1 64 ? 40.692 14.756 8.204 1.00 86.81 64 PHE A N 1
ATOM 520 C CA . PHE A 1 64 ? 39.320 15.223 8.470 1.00 86.81 64 PHE A CA 1
ATOM 521 C C . PHE A 1 64 ? 39.122 16.734 8.243 1.00 86.81 64 PHE A C 1
ATOM 523 O O . PHE A 1 64 ? 38.052 17.155 7.820 1.00 86.81 64 PHE A O 1
ATOM 530 N N . LYS A 1 65 ? 40.138 17.566 8.514 1.00 83.88 65 LYS A N 1
ATOM 531 C CA . LYS A 1 65 ? 40.055 19.034 8.387 1.00 83.88 65 LYS A CA 1
ATOM 532 C C . LYS A 1 65 ? 40.555 19.583 7.048 1.00 83.88 65 LYS A C 1
ATOM 534 O O . LYS A 1 65 ? 40.367 20.768 6.791 1.00 83.88 65 LYS A O 1
ATOM 539 N N . THR A 1 66 ? 41.266 18.783 6.252 1.00 78.44 66 THR A N 1
ATOM 540 C CA . THR A 1 66 ? 42.051 19.286 5.105 1.00 78.44 66 THR A CA 1
ATOM 541 C C . THR A 1 66 ? 41.855 18.515 3.804 1.00 78.44 66 THR A C 1
ATOM 543 O O . THR A 1 66 ? 42.050 19.092 2.740 1.00 78.44 66 THR A O 1
ATOM 546 N N . VAL A 1 67 ? 41.499 17.231 3.870 1.00 81.62 67 VAL A N 1
ATOM 547 C CA . VAL A 1 67 ? 41.388 16.330 2.709 1.00 81.62 67 VAL A CA 1
ATOM 548 C C . VAL A 1 67 ? 40.000 15.706 2.623 1.00 81.62 67 VAL A C 1
ATOM 550 O O . VAL A 1 67 ? 39.416 15.705 1.541 1.00 81.62 67 VAL A O 1
ATOM 553 N N . ALA A 1 68 ? 39.452 15.223 3.742 1.00 85.75 68 ALA A N 1
ATOM 554 C CA . ALA A 1 68 ? 38.288 14.345 3.751 1.00 85.75 68 ALA A CA 1
ATOM 555 C C . ALA A 1 68 ? 37.074 14.912 2.992 1.00 85.75 68 ALA A C 1
ATOM 557 O O . ALA A 1 68 ? 36.756 16.101 3.075 1.00 85.75 68 ALA A O 1
ATOM 558 N N . ASN A 1 69 ? 36.376 14.057 2.248 1.00 89.62 69 ASN A N 1
ATOM 559 C CA . ASN A 1 69 ? 35.077 14.370 1.655 1.00 89.62 69 ASN A CA 1
ATOM 560 C C . ASN A 1 69 ? 33.963 14.185 2.698 1.00 89.62 69 ASN A C 1
ATOM 562 O O . ASN A 1 69 ? 34.010 13.263 3.507 1.00 89.62 69 ASN A O 1
ATOM 566 N N . PHE A 1 70 ? 32.962 15.070 2.697 1.00 91.75 70 PHE A N 1
ATOM 567 C CA . PHE A 1 70 ? 31.806 14.970 3.592 1.00 91.75 70 PHE A CA 1
ATOM 568 C C . PHE A 1 70 ? 30.631 14.352 2.834 1.00 91.75 70 PHE A C 1
ATOM 570 O O . PHE A 1 70 ? 30.162 14.935 1.857 1.00 91.75 70 PHE A O 1
ATOM 577 N N . PHE A 1 71 ? 30.136 13.216 3.318 1.00 92.56 71 PHE A N 1
ATOM 578 C CA . PHE A 1 71 ? 28.951 12.541 2.804 1.00 92.56 71 PHE A CA 1
ATOM 579 C C . PHE A 1 71 ? 27.823 12.529 3.844 1.00 92.56 71 PHE A C 1
ATOM 581 O O . PHE A 1 71 ? 28.048 12.312 5.038 1.00 92.56 71 PHE A O 1
ATOM 588 N N . ILE A 1 72 ? 26.592 12.722 3.377 1.00 91.81 72 ILE A N 1
ATOM 589 C CA . ILE A 1 72 ? 25.368 12.355 4.092 1.00 91.81 72 ILE A CA 1
ATOM 590 C C . ILE A 1 72 ? 24.760 11.204 3.305 1.00 91.81 72 ILE A C 1
ATOM 592 O O . ILE A 1 72 ? 24.324 11.402 2.174 1.00 91.81 72 ILE A O 1
ATOM 596 N N . HIS A 1 73 ? 24.758 10.011 3.887 1.00 91.88 73 HIS A N 1
ATOM 597 C CA . HIS A 1 73 ? 24.228 8.808 3.262 1.00 91.88 73 HIS A CA 1
ATOM 598 C C . HIS A 1 73 ? 22.848 8.503 3.839 1.00 91.88 73 HIS A C 1
ATOM 600 O O . HIS A 1 73 ? 22.686 8.327 5.042 1.00 91.88 73 HIS A O 1
ATOM 606 N N . VAL A 1 74 ? 21.834 8.489 2.985 1.00 88.56 74 VAL A N 1
ATOM 607 C CA . VAL A 1 74 ? 20.486 8.033 3.318 1.00 88.56 74 VAL A CA 1
ATOM 608 C C . VAL A 1 74 ? 20.401 6.575 2.887 1.00 88.56 74 VAL A C 1
ATOM 610 O O . VAL A 1 74 ? 20.493 6.282 1.694 1.00 88.56 74 VAL A O 1
ATOM 613 N N . ASN A 1 75 ? 20.279 5.683 3.868 1.00 86.44 75 ASN A N 1
ATOM 614 C CA . ASN A 1 75 ? 20.305 4.239 3.682 1.00 86.44 75 ASN A CA 1
ATOM 615 C C . ASN A 1 75 ? 19.065 3.635 4.348 1.00 86.44 75 ASN A C 1
ATOM 617 O O . ASN A 1 75 ? 19.008 3.502 5.568 1.00 86.44 75 ASN A O 1
ATOM 621 N N . THR A 1 76 ? 18.050 3.314 3.551 1.00 75.50 76 THR A N 1
ATOM 622 C CA . THR A 1 76 ? 16.792 2.729 4.041 1.00 75.50 76 THR A CA 1
ATOM 623 C C . THR A 1 76 ? 16.811 1.201 4.051 1.00 75.50 76 THR A C 1
ATOM 625 O O . THR A 1 76 ? 16.055 0.595 4.805 1.00 75.50 76 THR A O 1
ATOM 628 N N . SER A 1 77 ? 17.723 0.584 3.291 1.00 73.12 77 SER A N 1
ATOM 629 C CA . SER A 1 77 ? 17.870 -0.875 3.166 1.00 73.12 77 SER A CA 1
ATOM 630 C C . SER A 1 77 ? 18.303 -1.592 4.452 1.00 73.12 77 SER A C 1
ATOM 632 O O . SER A 1 77 ? 18.095 -2.793 4.600 1.00 73.12 77 SER A O 1
ATOM 634 N N . GLY A 1 78 ? 18.977 -0.886 5.368 1.00 68.38 78 GLY A N 1
ATOM 635 C CA . GLY A 1 78 ? 19.646 -1.499 6.521 1.00 68.38 78 GLY A CA 1
ATOM 636 C C . GLY A 1 78 ? 20.870 -2.363 6.170 1.00 68.38 78 GLY A C 1
ATOM 637 O O . GLY A 1 78 ? 21.476 -2.939 7.068 1.00 68.38 78 GLY A O 1
ATOM 638 N N . ILE A 1 79 ? 21.264 -2.444 4.894 1.00 79.38 79 ILE A N 1
ATOM 639 C CA . ILE A 1 79 ? 22.485 -3.120 4.439 1.00 79.38 79 ILE A CA 1
ATOM 640 C C . ILE A 1 79 ? 23.692 -2.247 4.807 1.00 79.38 79 ILE A C 1
ATOM 642 O O . ILE A 1 79 ? 23.685 -1.046 4.537 1.00 79.38 79 ILE A O 1
ATOM 646 N N . ASN A 1 80 ? 24.764 -2.831 5.354 1.00 83.06 80 ASN A N 1
ATOM 647 C CA . ASN A 1 80 ? 25.991 -2.111 5.737 1.00 83.06 80 ASN A CA 1
ATOM 648 C C . ASN A 1 80 ? 26.848 -1.704 4.511 1.00 83.06 80 ASN A C 1
ATOM 650 O O . ASN A 1 80 ? 27.998 -2.121 4.364 1.00 83.06 80 ASN A O 1
ATOM 654 N N . ILE A 1 81 ? 26.289 -0.900 3.601 1.00 83.50 81 ILE A N 1
ATOM 655 C CA . ILE A 1 81 ? 26.921 -0.481 2.338 1.00 83.50 81 ILE A CA 1
ATOM 656 C C . ILE A 1 81 ? 28.259 0.217 2.608 1.00 83.50 81 ILE A C 1
ATOM 658 O O . ILE A 1 81 ? 29.251 -0.115 1.969 1.00 83.50 81 ILE A O 1
ATOM 662 N N . VAL A 1 82 ? 28.317 1.129 3.586 1.00 84.62 82 VAL A N 1
ATOM 663 C CA . VAL A 1 82 ? 29.545 1.874 3.925 1.00 84.62 82 VAL A CA 1
ATOM 664 C C . VAL A 1 82 ? 30.701 0.941 4.307 1.00 84.62 82 VAL A C 1
ATOM 666 O O . VAL A 1 82 ? 31.848 1.190 3.935 1.00 84.62 82 VAL A O 1
ATOM 669 N N . GLU A 1 83 ? 30.413 -0.160 5.000 1.00 82.62 83 GLU A N 1
ATOM 670 C CA . GLU A 1 83 ? 31.412 -1.158 5.398 1.00 82.62 83 GLU A CA 1
ATOM 671 C C . GLU A 1 83 ? 31.801 -2.073 4.238 1.00 82.62 83 GLU A C 1
ATOM 673 O O . GLU A 1 83 ? 32.997 -2.272 4.015 1.00 82.62 83 GLU A O 1
ATOM 678 N N . LYS A 1 84 ? 30.817 -2.566 3.462 1.00 79.94 84 LYS A N 1
ATOM 679 C CA . LYS A 1 84 ? 31.062 -3.324 2.219 1.00 79.94 84 LYS A CA 1
ATOM 680 C C . LYS A 1 84 ? 32.014 -2.554 1.297 1.00 79.94 84 LYS A C 1
ATOM 682 O O . LYS A 1 84 ? 32.966 -3.137 0.794 1.00 79.94 84 LYS A O 1
ATOM 687 N N . GLU A 1 85 ? 31.762 -1.261 1.119 1.00 77.50 85 GLU A N 1
ATOM 688 C CA . GLU A 1 85 ? 32.529 -0.345 0.272 1.00 77.50 85 GLU A CA 1
ATOM 689 C C . GLU A 1 85 ? 33.933 -0.048 0.818 1.00 77.50 85 GLU A C 1
ATOM 691 O O . GLU A 1 85 ? 34.919 -0.131 0.084 1.00 77.50 85 GLU A O 1
ATOM 696 N N . THR A 1 86 ? 34.044 0.305 2.103 1.00 73.69 86 THR A N 1
ATOM 697 C CA . THR A 1 86 ? 35.265 0.947 2.628 1.00 73.69 86 THR A CA 1
ATOM 698 C C . THR A 1 86 ? 36.253 -0.038 3.261 1.00 73.69 86 THR A C 1
ATOM 700 O O . THR A 1 86 ? 37.458 0.185 3.176 1.00 73.69 86 THR A O 1
ATOM 703 N N . ILE A 1 87 ? 35.780 -1.139 3.862 1.00 65.12 87 ILE A N 1
ATOM 704 C CA . ILE A 1 87 ? 36.659 -2.145 4.494 1.00 65.12 87 ILE A CA 1
ATOM 705 C C . ILE A 1 87 ? 37.318 -3.034 3.429 1.00 65.12 87 ILE A C 1
ATOM 707 O O . ILE A 1 87 ? 38.488 -3.389 3.550 1.00 65.12 87 ILE A O 1
ATOM 711 N N . LYS A 1 88 ? 36.584 -3.377 2.361 1.00 61.38 88 LYS A N 1
ATOM 712 C CA . LYS A 1 88 ? 37.040 -4.325 1.329 1.00 61.38 88 LYS A CA 1
ATOM 713 C C . LYS A 1 88 ? 38.107 -3.788 0.374 1.00 61.38 88 LYS A C 1
ATOM 715 O O . LYS A 1 88 ? 38.765 -4.596 -0.268 1.00 61.38 88 LYS A O 1
ATOM 720 N N . THR A 1 89 ? 38.227 -2.472 0.206 1.00 53.03 89 THR A N 1
ATOM 721 C CA . THR A 1 89 ? 38.860 -1.891 -0.993 1.00 53.03 89 THR A CA 1
ATOM 722 C C . THR A 1 89 ? 40.331 -1.510 -0.841 1.00 53.03 89 THR A C 1
ATOM 724 O O . THR A 1 89 ? 41.066 -1.637 -1.814 1.00 53.03 89 THR A O 1
ATOM 727 N N . LEU A 1 90 ? 40.778 -1.039 0.333 1.00 52.69 90 LEU A N 1
ATOM 728 C CA . LEU A 1 90 ? 42.140 -0.487 0.500 1.00 52.69 90 LEU A CA 1
ATOM 729 C C . LEU A 1 90 ? 42.822 -0.758 1.860 1.00 52.69 90 LEU A C 1
ATOM 731 O O . LEU A 1 90 ? 43.903 -0.228 2.103 1.00 52.69 90 LEU A O 1
ATOM 735 N N . GLY A 1 91 ? 42.228 -1.546 2.765 1.00 56.47 91 GLY A N 1
ATOM 736 C CA . GLY A 1 91 ? 42.831 -1.821 4.085 1.00 56.47 91 GLY A CA 1
ATOM 737 C C . GLY A 1 91 ? 42.935 -0.596 5.011 1.00 56.47 91 GLY A C 1
ATOM 738 O O . GLY A 1 91 ? 43.791 -0.552 5.891 1.00 56.47 91 GLY A O 1
ATOM 739 N N . ILE A 1 92 ? 42.084 0.411 4.797 1.00 62.84 92 ILE A N 1
ATOM 740 C CA . ILE A 1 92 ? 42.054 1.667 5.559 1.00 62.84 92 ILE A CA 1
ATOM 741 C C . ILE A 1 92 ? 41.309 1.462 6.887 1.00 62.84 92 ILE A C 1
ATOM 743 O O . ILE A 1 92 ? 40.234 0.862 6.912 1.00 62.84 92 ILE A O 1
ATOM 747 N N . GLU A 1 93 ? 41.833 2.014 7.986 1.00 73.88 93 GLU A N 1
ATOM 748 C CA . GLU A 1 93 ? 41.140 2.022 9.280 1.00 73.88 93 GLU A CA 1
ATOM 749 C C . GLU A 1 93 ? 39.834 2.835 9.212 1.00 73.88 93 GLU A C 1
ATOM 751 O O . GLU A 1 93 ? 39.836 4.067 9.130 1.00 73.88 93 GLU A O 1
ATOM 756 N N . LEU A 1 94 ? 38.698 2.135 9.265 1.00 82.75 94 LEU A N 1
ATOM 757 C CA . LEU A 1 94 ? 37.367 2.736 9.289 1.00 82.75 94 LEU A CA 1
ATOM 758 C C . LEU A 1 94 ? 36.879 2.905 10.731 1.00 82.75 94 LEU A C 1
ATOM 760 O O . LEU A 1 94 ? 36.337 1.980 11.338 1.00 82.75 94 LEU A O 1
ATOM 764 N N . TYR A 1 95 ? 37.016 4.108 11.279 1.00 88.81 95 TYR A N 1
ATOM 765 C CA . TYR A 1 95 ? 36.497 4.417 12.609 1.00 88.81 95 TYR A CA 1
ATOM 766 C C . TYR A 1 95 ? 34.973 4.588 12.548 1.00 88.81 95 TYR A C 1
ATOM 768 O O . TYR A 1 95 ? 34.477 5.383 11.748 1.00 88.81 95 TYR A O 1
ATOM 776 N N . LYS A 1 96 ? 34.226 3.875 13.404 1.00 91.50 96 LYS A N 1
ATOM 777 C CA . LYS A 1 96 ? 32.750 3.842 13.417 1.00 91.50 96 LYS A CA 1
ATOM 778 C C . LYS A 1 96 ? 32.168 4.205 14.788 1.00 91.50 96 LYS A C 1
ATOM 780 O O . LYS A 1 96 ? 32.688 3.794 15.822 1.00 91.50 96 LYS A O 1
ATOM 785 N N . ILE A 1 97 ? 31.035 4.909 14.792 1.00 88.81 97 ILE A N 1
ATOM 786 C CA . ILE A 1 97 ? 30.083 4.944 15.914 1.00 88.81 97 ILE A CA 1
ATOM 787 C C . ILE A 1 97 ? 28.681 4.603 15.416 1.00 88.81 97 ILE A C 1
ATOM 789 O O . ILE A 1 97 ? 28.171 5.237 14.491 1.00 88.81 97 ILE A O 1
ATOM 793 N N . GLU A 1 98 ? 28.045 3.656 16.099 1.00 86.75 98 GLU A N 1
ATOM 794 C CA . GLU A 1 98 ? 26.678 3.207 15.845 1.00 86.75 98 GLU A CA 1
ATOM 795 C C . GLU A 1 98 ? 25.644 3.914 16.722 1.00 86.75 98 GLU A C 1
ATOM 797 O O . GLU A 1 98 ? 25.891 4.217 17.892 1.00 86.75 98 GLU A O 1
ATOM 802 N N . THR A 1 99 ? 24.445 4.124 16.175 1.00 81.81 99 THR A N 1
ATOM 803 C CA . THR A 1 99 ? 23.228 4.386 16.957 1.00 81.81 99 THR A CA 1
ATOM 804 C C . THR A 1 99 ? 22.009 3.797 16.249 1.00 81.81 99 THR A C 1
ATOM 806 O O . THR A 1 99 ? 21.980 3.699 15.026 1.00 81.81 99 THR A O 1
ATOM 809 N N . SER A 1 100 ? 20.922 3.550 16.983 1.00 77.00 100 SER A N 1
ATOM 810 C CA . SER A 1 100 ? 19.635 3.061 16.450 1.00 77.00 100 SER A CA 1
ATOM 811 C C . SER A 1 100 ? 18.892 4.010 15.481 1.00 77.00 100 SER A C 1
ATOM 813 O O . SER A 1 100 ? 17.715 3.802 15.186 1.00 77.00 100 SER A O 1
ATOM 815 N N . THR A 1 101 ? 19.540 5.080 15.002 1.00 78.38 101 T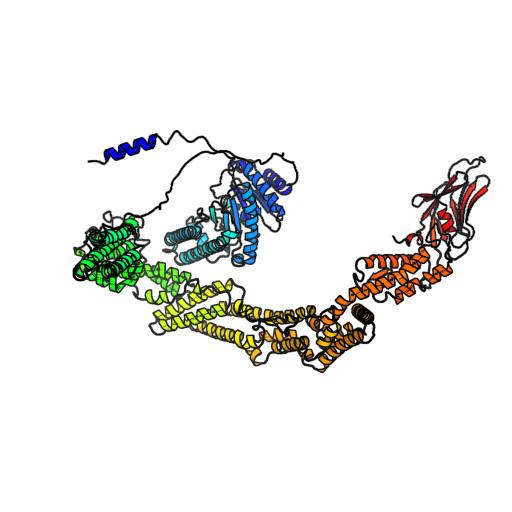HR A N 1
ATOM 816 C CA . THR A 1 101 ? 18.967 6.044 14.040 1.00 78.38 101 THR A CA 1
ATOM 817 C C . THR A 1 101 ? 19.959 6.587 13.006 1.00 78.38 101 THR A C 1
ATOM 819 O O . THR A 1 101 ? 19.525 7.066 11.959 1.00 78.38 101 THR A O 1
ATOM 822 N N . TYR A 1 102 ? 21.261 6.544 13.293 1.00 87.50 102 TYR A N 1
ATOM 823 C CA . TYR A 1 102 ? 22.336 7.015 12.420 1.00 87.50 102 TYR A CA 1
ATOM 824 C C . TYR A 1 102 ? 23.661 6.338 12.787 1.00 87.50 102 TYR A C 1
ATOM 826 O O . TYR A 1 102 ? 23.912 6.113 13.973 1.00 87.50 102 TYR A O 1
ATOM 834 N N . ASN A 1 103 ? 24.541 6.140 11.809 1.00 89.94 103 ASN A N 1
ATOM 835 C CA . ASN A 1 103 ? 25.945 5.802 12.048 1.00 89.94 103 ASN A CA 1
ATOM 836 C C . ASN A 1 103 ? 26.837 6.992 11.667 1.00 89.94 103 ASN A C 1
ATOM 838 O O . ASN A 1 103 ? 26.453 7.860 10.879 1.00 89.94 103 ASN A O 1
ATOM 842 N N . GLN A 1 104 ? 28.031 7.066 12.251 1.00 91.75 104 GLN A N 1
ATOM 843 C CA . GLN A 1 104 ? 29.078 7.994 11.822 1.00 91.75 104 GLN A CA 1
ATOM 844 C C . GLN A 1 104 ? 30.349 7.207 11.541 1.00 91.75 104 GLN A C 1
ATOM 846 O O . GLN A 1 104 ? 30.838 6.515 12.432 1.00 91.75 104 GLN A O 1
ATOM 851 N N . TYR A 1 105 ? 30.882 7.360 10.333 1.00 91.88 105 TYR A N 1
ATOM 852 C CA . TYR A 1 105 ? 32.140 6.757 9.914 1.00 91.88 105 TYR A CA 1
ATOM 853 C C . TYR A 1 105 ? 33.165 7.844 9.598 1.00 91.88 105 TYR A C 1
ATOM 855 O O . TYR A 1 105 ? 32.807 8.926 9.117 1.00 91.88 105 TYR A O 1
ATOM 863 N N . LEU A 1 106 ? 34.436 7.562 9.866 1.00 90.50 106 LEU A N 1
ATOM 864 C CA . LEU A 1 106 ? 35.547 8.454 9.568 1.00 90.50 106 LEU A CA 1
ATOM 865 C C . LEU A 1 106 ? 36.780 7.650 9.139 1.00 90.50 106 LEU A C 1
ATOM 867 O O . LEU A 1 106 ? 37.244 6.781 9.874 1.00 90.50 106 LEU A O 1
ATOM 871 N N . SER A 1 107 ? 37.308 7.990 7.968 1.00 89.62 107 SER A N 1
ATOM 872 C CA . SER A 1 107 ? 38.625 7.595 7.467 1.00 89.62 107 SER A CA 1
ATOM 873 C C . SER A 1 107 ? 39.478 8.839 7.186 1.00 89.62 107 SER A C 1
ATOM 875 O O . SER A 1 107 ? 39.027 9.979 7.330 1.00 89.62 107 SER A O 1
ATOM 877 N N . ASP A 1 108 ? 40.718 8.650 6.751 1.00 85.12 108 ASP A N 1
ATOM 878 C CA . ASP A 1 108 ? 41.566 9.724 6.229 1.00 85.12 108 ASP A CA 1
ATOM 879 C C . ASP A 1 108 ? 40.917 10.470 5.038 1.00 85.12 108 ASP A C 1
ATOM 881 O O . ASP A 1 108 ? 41.013 11.696 4.936 1.00 85.12 108 ASP A O 1
ATOM 885 N N . GLN A 1 109 ? 40.214 9.742 4.167 1.00 86.56 109 GLN A N 1
ATOM 886 C CA . GLN A 1 109 ? 39.620 10.246 2.924 1.00 86.56 109 GLN A CA 1
ATOM 887 C C . GLN A 1 109 ? 38.164 10.713 3.055 1.00 86.56 109 GLN A C 1
ATOM 889 O O . GLN A 1 109 ? 37.703 11.501 2.223 1.00 86.56 109 GLN A O 1
ATOM 894 N N . SER A 1 110 ? 37.416 10.270 4.071 1.00 90.31 110 SER A N 1
ATOM 895 C CA . SER A 1 110 ? 35.966 10.496 4.129 1.00 90.31 110 SER A CA 1
ATOM 896 C C . SER A 1 110 ? 35.412 10.654 5.546 1.00 90.31 110 SER A C 1
ATOM 898 O O . SER A 1 110 ? 35.839 9.984 6.480 1.00 90.31 110 SER A O 1
ATOM 900 N N . TYR A 1 111 ? 34.405 11.515 5.696 1.00 92.94 111 TYR A N 1
ATOM 901 C CA . TYR A 1 111 ? 33.502 11.535 6.844 1.00 92.94 111 TYR A CA 1
ATOM 902 C C . TYR A 1 111 ? 32.074 11.298 6.356 1.00 92.94 111 TYR A C 1
ATOM 904 O O . TYR A 1 111 ? 31.558 12.070 5.542 1.00 92.94 111 TYR A O 1
ATOM 912 N N . ILE A 1 112 ? 31.435 10.246 6.864 1.00 93.00 112 ILE A N 1
ATOM 913 C CA . ILE A 1 112 ? 30.139 9.762 6.385 1.00 93.00 112 ILE A CA 1
ATOM 914 C C . ILE A 1 112 ? 29.149 9.777 7.549 1.00 93.00 112 ILE A C 1
ATOM 916 O O . ILE A 1 112 ? 29.367 9.137 8.579 1.00 93.00 112 ILE A O 1
ATOM 920 N N . LEU A 1 113 ? 28.045 10.504 7.380 1.00 92.31 113 LEU A N 1
ATOM 921 C CA . LEU A 1 113 ? 26.886 10.453 8.269 1.00 92.31 113 LEU A CA 1
ATOM 922 C C . LEU A 1 113 ? 25.795 9.610 7.602 1.00 92.31 113 LEU A C 1
ATOM 924 O O . LEU A 1 113 ? 25.111 10.100 6.707 1.00 92.31 113 LEU A O 1
ATOM 928 N N . GLU A 1 114 ? 25.642 8.364 8.039 1.00 91.19 114 GLU A N 1
ATOM 929 C CA . GLU A 1 114 ? 24.634 7.425 7.533 1.00 91.19 114 GLU A CA 1
ATOM 930 C C . GLU A 1 114 ? 23.336 7.541 8.349 1.00 91.19 114 GLU A C 1
ATOM 932 O O . GLU A 1 114 ? 23.381 7.621 9.578 1.00 91.19 114 GLU A O 1
ATOM 937 N N . LEU A 1 115 ? 22.177 7.569 7.686 1.00 88.69 115 LEU A N 1
ATOM 938 C CA . LEU A 1 115 ? 20.859 7.812 8.279 1.00 88.69 115 LEU A CA 1
ATOM 939 C C . LEU A 1 115 ? 19.899 6.655 7.967 1.00 88.69 115 LEU A C 1
ATOM 941 O O . LEU A 1 115 ? 19.569 6.439 6.803 1.00 88.69 115 LEU A O 1
ATOM 945 N N . HIS A 1 116 ? 19.410 5.984 9.018 1.00 81.00 116 HIS A N 1
ATOM 946 C CA . HIS A 1 116 ? 18.670 4.712 8.916 1.00 81.00 116 HIS A CA 1
ATOM 947 C C . HIS A 1 116 ? 17.142 4.821 9.049 1.00 81.00 116 HIS A C 1
ATOM 949 O O . HIS A 1 116 ? 16.427 3.925 8.616 1.00 81.00 116 HIS A O 1
ATOM 955 N N . LYS A 1 117 ? 16.601 5.874 9.691 1.00 71.94 117 LYS A N 1
ATOM 956 C CA . LYS A 1 117 ? 15.139 6.048 9.892 1.00 71.94 117 LYS A CA 1
ATOM 957 C C . LYS A 1 117 ? 14.700 7.514 9.839 1.00 71.94 117 LYS A C 1
ATOM 959 O O . LYS A 1 117 ? 15.238 8.354 10.565 1.00 71.94 117 LYS A O 1
ATOM 964 N N . LEU A 1 118 ? 13.671 7.803 9.038 1.00 64.94 118 LEU A N 1
ATOM 965 C CA . LEU A 1 118 ? 13.371 9.150 8.521 1.00 64.94 118 LEU A CA 1
ATOM 966 C C . LEU A 1 118 ? 12.085 9.806 9.085 1.00 64.94 118 LEU A C 1
ATOM 968 O O . LEU A 1 118 ? 11.824 10.988 8.866 1.00 64.94 118 LEU A O 1
ATOM 972 N N . ASN A 1 119 ? 11.294 9.089 9.882 1.00 53.25 119 ASN A N 1
ATOM 973 C CA . ASN A 1 119 ? 9.905 9.461 10.191 1.00 53.25 119 ASN A CA 1
ATOM 974 C C . ASN A 1 119 ? 9.762 10.508 11.326 1.00 53.25 119 ASN A C 1
ATOM 976 O O . ASN A 1 119 ? 9.063 10.238 12.300 1.00 53.25 119 ASN A O 1
ATOM 980 N N . ASN A 1 120 ? 10.460 11.659 11.304 1.00 57.50 120 ASN A N 1
ATOM 981 C CA . ASN A 1 120 ? 10.283 12.727 12.318 1.00 57.50 120 ASN A CA 1
ATOM 982 C C . ASN A 1 120 ? 10.865 14.110 11.915 1.00 57.50 120 ASN A C 1
ATOM 984 O O . ASN A 1 120 ? 12.078 14.325 11.997 1.00 57.50 120 ASN A O 1
ATOM 988 N N . ASP A 1 121 ? 10.008 15.094 11.609 1.00 55.19 121 ASP A N 1
ATOM 989 C CA . ASP A 1 121 ? 10.414 16.442 11.153 1.00 55.19 121 ASP A CA 1
ATOM 990 C C . ASP A 1 121 ? 11.345 17.203 12.110 1.00 55.19 121 ASP A C 1
ATOM 992 O O . ASP A 1 121 ? 12.272 17.903 11.685 1.00 55.19 121 ASP A O 1
ATOM 996 N N . HIS A 1 122 ? 11.149 17.043 13.423 1.00 52.28 122 HIS A N 1
ATOM 997 C CA . HIS A 1 122 ? 11.978 17.708 14.431 1.00 52.28 122 HIS A CA 1
ATOM 998 C C . HIS A 1 122 ? 13.470 17.332 14.331 1.00 52.28 122 HIS A C 1
ATOM 1000 O O . HIS A 1 122 ? 14.322 18.149 14.691 1.00 52.28 122 HIS A O 1
ATOM 1006 N N . LYS A 1 123 ? 13.808 16.147 13.795 1.00 62.62 123 LYS A N 1
ATOM 1007 C CA . LYS A 1 123 ? 15.201 15.695 13.632 1.00 62.62 123 LYS A CA 1
ATOM 1008 C C . LYS A 1 123 ? 15.942 16.480 12.544 1.00 62.62 123 LYS A C 1
ATOM 1010 O O . LYS A 1 123 ? 17.108 16.829 12.732 1.00 62.62 123 LYS A O 1
ATOM 1015 N N . TYR A 1 124 ? 15.283 16.837 11.439 1.00 69.81 124 TYR A N 1
ATOM 1016 C CA . TYR A 1 124 ? 15.948 17.494 10.304 1.00 69.81 124 TYR A CA 1
ATOM 1017 C C . TYR A 1 124 ? 16.462 18.907 10.631 1.00 69.81 124 TYR A C 1
ATOM 1019 O O . TYR A 1 124 ? 17.488 19.346 10.105 1.00 69.81 124 TYR A O 1
ATOM 1027 N N . LYS A 1 125 ? 15.811 19.607 11.571 1.00 68.25 125 LYS A N 1
ATOM 1028 C CA . LYS A 1 125 ? 16.263 20.920 12.069 1.00 68.25 125 LYS A CA 1
ATOM 1029 C C . LYS A 1 125 ? 17.513 20.825 12.962 1.00 68.25 125 LYS A C 1
ATOM 1031 O O . LYS A 1 125 ? 18.244 21.811 13.084 1.00 68.25 125 LYS A O 1
ATOM 1036 N N . GLU A 1 126 ? 17.784 19.666 13.568 1.00 74.75 126 GLU A N 1
ATOM 1037 C CA . GLU A 1 126 ? 19.075 19.381 14.213 1.00 74.75 126 GLU A CA 1
ATOM 1038 C C . GLU A 1 126 ? 20.134 18.945 13.193 1.00 74.75 126 GLU A C 1
ATOM 1040 O O . GLU A 1 126 ? 21.259 19.446 13.258 1.00 74.75 126 GLU A O 1
ATOM 1045 N N . LEU A 1 127 ? 19.764 18.091 12.227 1.00 82.44 127 LEU A N 1
ATOM 1046 C CA . LEU A 1 127 ? 20.639 17.622 11.145 1.00 82.44 127 LEU A CA 1
ATOM 1047 C C . LEU A 1 127 ? 21.295 18.798 10.410 1.00 82.44 127 LEU A C 1
ATOM 1049 O O . LEU A 1 127 ? 22.517 18.898 10.400 1.00 82.44 127 LEU A O 1
ATOM 1053 N N . GLY A 1 128 ? 20.513 19.760 9.909 1.00 81.94 128 GLY A N 1
ATOM 1054 C CA . GLY A 1 128 ? 21.066 20.936 9.223 1.00 81.94 128 GLY A CA 1
ATOM 1055 C C . GLY A 1 128 ? 22.054 21.739 10.088 1.00 81.94 128 GLY A C 1
ATOM 1056 O O . GLY A 1 128 ? 23.138 22.105 9.633 1.00 81.94 128 GLY A O 1
ATOM 1057 N N . LYS A 1 129 ? 21.747 21.946 11.379 1.00 82.12 129 LYS A N 1
ATOM 1058 C CA . LYS A 1 129 ? 22.660 22.610 12.335 1.00 82.12 129 LYS A CA 1
ATOM 1059 C C . LYS A 1 129 ? 23.940 21.809 12.605 1.00 82.12 129 LYS A C 1
ATOM 1061 O O . LYS A 1 129 ? 24.943 22.398 13.016 1.00 82.12 129 LYS A O 1
ATOM 1066 N N . PHE A 1 130 ? 23.905 20.487 12.445 1.00 86.69 130 PHE A N 1
ATOM 1067 C CA . PHE A 1 130 ? 25.072 19.619 12.548 1.00 86.69 130 PHE A CA 1
ATOM 1068 C C . PHE A 1 130 ? 25.911 19.681 11.268 1.00 86.69 130 PHE A C 1
ATOM 1070 O O . PHE A 1 130 ? 27.084 20.036 11.352 1.00 86.69 130 PHE A O 1
ATOM 1077 N N . CYS A 1 131 ? 25.303 19.469 10.097 1.00 86.75 131 CYS A N 1
ATOM 1078 C CA . CYS A 1 131 ? 25.957 19.541 8.789 1.00 86.75 131 CYS A CA 1
ATOM 1079 C C . CYS A 1 131 ? 26.652 20.890 8.564 1.00 86.75 131 CYS A C 1
ATOM 1081 O O . CYS A 1 131 ? 27.822 20.911 8.195 1.00 86.75 131 CYS A O 1
ATOM 1083 N N . ASN A 1 132 ? 26.004 22.007 8.916 1.00 83.69 132 ASN A N 1
ATOM 1084 C CA . ASN A 1 132 ? 26.622 23.335 8.864 1.00 83.69 132 ASN A CA 1
ATOM 1085 C C . ASN A 1 132 ? 27.912 23.419 9.707 1.00 83.69 132 ASN A C 1
ATOM 1087 O O . ASN A 1 132 ? 28.910 24.000 9.282 1.00 83.69 132 ASN A O 1
ATOM 1091 N N . LYS A 1 133 ? 27.924 22.792 10.896 1.00 84.88 133 LYS A N 1
ATOM 1092 C CA . LYS A 1 133 ? 29.134 22.725 11.727 1.00 84.88 133 LYS A CA 1
ATOM 1093 C C . LYS A 1 133 ? 30.210 21.843 11.083 1.00 84.88 133 LYS A C 1
ATOM 1095 O O . LYS A 1 133 ? 31.373 22.234 11.108 1.00 84.88 133 LYS A O 1
ATOM 1100 N N . ILE A 1 134 ? 29.851 20.691 10.518 1.00 86.62 134 ILE A N 1
ATOM 1101 C CA . ILE A 1 134 ? 30.809 19.823 9.816 1.00 86.62 134 ILE A CA 1
ATOM 1102 C C . ILE A 1 134 ? 31.420 20.562 8.615 1.00 86.62 134 ILE A C 1
ATOM 1104 O O . ILE A 1 134 ? 32.639 20.656 8.530 1.00 86.62 134 ILE A O 1
ATOM 1108 N N . SER A 1 135 ? 30.615 21.208 7.765 1.00 87.00 135 SER A N 1
ATOM 1109 C CA . SER A 1 135 ? 31.120 22.033 6.655 1.00 87.00 135 SER A CA 1
ATOM 1110 C C . SER A 1 135 ? 32.055 23.152 7.110 1.00 87.00 135 SER A C 1
ATOM 1112 O O . SER A 1 135 ? 33.055 23.407 6.449 1.00 87.00 135 SER A O 1
ATOM 1114 N N . SER A 1 136 ? 31.799 23.773 8.268 1.00 81.56 136 SER A N 1
ATOM 1115 C CA . SER A 1 136 ? 32.712 24.774 8.845 1.00 81.56 136 SER A CA 1
ATOM 1116 C C . SER A 1 136 ? 34.032 24.208 9.402 1.00 81.56 136 SER A C 1
ATOM 1118 O O . SER A 1 136 ? 34.928 24.984 9.715 1.00 81.56 136 SER A O 1
ATOM 1120 N N . LEU A 1 137 ? 34.158 22.880 9.541 1.00 82.81 137 LEU A N 1
ATOM 1121 C CA . LEU A 1 137 ? 35.374 22.184 9.990 1.00 82.81 137 LEU A CA 1
ATOM 1122 C C . LEU A 1 137 ? 36.150 21.510 8.847 1.00 82.81 137 LEU A C 1
ATOM 1124 O O . LEU A 1 137 ? 37.370 21.427 8.934 1.00 82.81 137 LEU A O 1
ATOM 1128 N N . ILE A 1 138 ? 35.446 21.032 7.814 1.00 86.12 138 ILE A N 1
ATOM 1129 C CA . ILE A 1 138 ? 36.013 20.337 6.640 1.00 86.12 138 ILE A CA 1
ATOM 1130 C C . ILE A 1 138 ? 36.251 21.314 5.466 1.00 86.12 138 ILE A C 1
ATOM 1132 O O . ILE A 1 138 ? 37.035 21.047 4.563 1.00 86.12 138 ILE A O 1
ATOM 1136 N N . GLY A 1 139 ? 35.557 22.457 5.441 1.00 81.81 139 GLY A N 1
ATOM 1137 C CA . GLY A 1 139 ? 35.605 23.428 4.339 1.00 81.81 139 GLY A CA 1
ATOM 1138 C C . GLY A 1 139 ? 34.786 23.035 3.100 1.00 81.81 139 GLY A C 1
ATOM 1139 O O . GLY A 1 139 ? 34.769 23.784 2.124 1.00 81.81 139 GLY A O 1
ATOM 1140 N N . LYS A 1 140 ? 34.079 21.896 3.137 1.00 86.38 140 LYS A N 1
ATOM 1141 C CA . LYS A 1 140 ? 33.293 21.324 2.027 1.00 86.38 140 LYS A CA 1
ATOM 1142 C C . LYS A 1 140 ? 31.798 21.235 2.359 1.00 86.38 140 LYS A C 1
ATOM 1144 O O . LYS A 1 140 ? 31.405 21.051 3.515 1.00 86.38 140 LYS A O 1
ATOM 1149 N N . VAL A 1 141 ? 30.951 21.343 1.338 1.00 87.06 141 VAL A N 1
ATOM 1150 C CA . VAL A 1 141 ? 29.494 21.118 1.438 1.00 87.06 141 VAL A CA 1
ATOM 1151 C C . VAL A 1 141 ? 29.198 19.609 1.286 1.00 87.06 141 VAL A C 1
ATOM 1153 O O . VAL A 1 141 ? 29.830 18.987 0.433 1.00 87.06 141 VAL A O 1
ATOM 1156 N N . PRO A 1 142 ? 28.303 18.992 2.091 1.00 89.62 142 PRO A N 1
ATOM 1157 C CA . PRO A 1 142 ? 28.064 17.545 2.066 1.00 89.62 142 PRO A CA 1
ATOM 1158 C C . PRO A 1 142 ? 27.472 17.036 0.752 1.00 89.62 142 PRO A C 1
ATOM 1160 O O . PRO A 1 142 ? 26.392 17.471 0.359 1.00 89.62 142 PRO A O 1
ATOM 1163 N N . ILE A 1 143 ? 28.127 16.045 0.154 1.00 91.06 143 ILE A N 1
ATOM 1164 C CA . ILE A 1 143 ? 27.579 15.218 -0.926 1.00 91.06 143 ILE A CA 1
ATOM 1165 C C . ILE A 1 143 ? 26.439 14.378 -0.338 1.00 91.06 143 ILE A C 1
ATOM 1167 O O . ILE A 1 143 ? 26.611 13.760 0.715 1.00 91.06 143 ILE A O 1
ATOM 1171 N N . ILE A 1 144 ? 25.278 14.350 -0.991 1.00 90.94 144 ILE A N 1
ATOM 1172 C CA . ILE A 1 144 ? 24.146 13.525 -0.544 1.00 90.94 144 ILE A CA 1
ATOM 1173 C C . ILE A 1 144 ? 24.179 12.217 -1.329 1.00 90.94 144 ILE A C 1
ATOM 1175 O O . ILE A 1 144 ? 24.019 12.239 -2.543 1.00 90.94 144 ILE A O 1
ATOM 1179 N N . VAL A 1 145 ? 24.364 11.090 -0.647 1.00 91.94 145 VAL A N 1
ATOM 1180 C CA . VAL A 1 145 ? 24.213 9.748 -1.224 1.00 91.94 145 VAL A CA 1
ATOM 1181 C C . VAL A 1 145 ? 22.851 9.207 -0.810 1.00 91.94 145 VAL A C 1
ATOM 1183 O O . VAL A 1 145 ? 22.506 9.255 0.368 1.00 91.94 145 VAL A O 1
ATOM 1186 N N . TYR A 1 146 ? 22.092 8.667 -1.754 1.00 90.75 146 TYR A N 1
ATOM 1187 C CA . TYR A 1 146 ? 20.854 7.941 -1.495 1.00 90.75 146 TYR A CA 1
ATOM 1188 C C . TYR A 1 146 ? 20.971 6.535 -2.083 1.00 90.75 146 TYR A C 1
ATOM 1190 O O . TYR A 1 146 ? 21.151 6.392 -3.294 1.00 90.75 146 TYR A O 1
ATOM 1198 N N . SER A 1 147 ? 20.894 5.522 -1.220 1.00 90.12 147 SER A N 1
ATOM 1199 C CA . SER A 1 147 ? 20.894 4.113 -1.617 1.00 90.12 147 SER A CA 1
ATOM 1200 C C . SER A 1 147 ? 19.512 3.518 -1.380 1.00 90.12 147 SER A C 1
ATOM 1202 O O . SER A 1 147 ? 19.072 3.443 -0.232 1.00 90.12 147 SER A O 1
ATOM 1204 N N . PHE A 1 148 ? 18.855 3.097 -2.459 1.00 86.75 148 PHE A N 1
ATOM 1205 C CA . PHE A 1 148 ? 17.552 2.428 -2.434 1.00 86.75 148 PHE A CA 1
ATOM 1206 C C . PHE A 1 148 ? 17.706 0.935 -2.749 1.00 86.75 148 PHE A C 1
ATOM 1208 O O . PHE A 1 148 ? 18.692 0.527 -3.362 1.00 86.75 148 PHE A O 1
ATOM 1215 N N . GLU A 1 149 ? 16.733 0.119 -2.347 1.00 85.50 149 GLU A N 1
ATOM 1216 C CA . GLU A 1 149 ? 16.688 -1.301 -2.719 1.00 85.50 149 GLU A CA 1
ATOM 1217 C C . GLU A 1 149 ? 16.015 -1.474 -4.088 1.00 85.50 149 GLU A C 1
ATOM 1219 O O . GLU A 1 149 ? 14.929 -0.938 -4.324 1.00 85.50 149 GLU A O 1
ATOM 1224 N N . TYR A 1 150 ? 16.628 -2.246 -4.983 1.00 81.06 150 TYR A N 1
ATOM 1225 C CA . TYR A 1 150 ? 16.117 -2.564 -6.313 1.00 81.06 150 TYR A CA 1
ATOM 1226 C C . TYR A 1 150 ? 14.720 -3.187 -6.237 1.00 81.06 150 TYR A C 1
ATOM 1228 O O . TYR A 1 150 ? 13.809 -2.722 -6.922 1.00 81.06 150 TYR A O 1
ATOM 1236 N N . LYS A 1 151 ? 14.516 -4.158 -5.339 1.00 78.62 151 LYS A N 1
ATOM 1237 C CA . LYS A 1 151 ? 13.209 -4.807 -5.120 1.00 78.62 151 LYS A CA 1
ATOM 1238 C C . LYS A 1 151 ? 12.083 -3.812 -4.767 1.00 78.62 151 LYS A C 1
ATOM 1240 O O . LYS A 1 151 ? 10.922 -4.064 -5.072 1.00 78.62 151 LYS A O 1
ATOM 1245 N N . ASN A 1 152 ? 12.417 -2.657 -4.177 1.00 79.00 152 ASN A N 1
ATOM 1246 C CA . ASN A 1 152 ? 11.446 -1.624 -3.805 1.00 79.00 152 ASN A CA 1
ATOM 1247 C C . ASN A 1 152 ? 11.182 -0.625 -4.951 1.00 79.00 152 ASN A C 1
ATOM 1249 O O . ASN A 1 152 ? 10.239 0.154 -4.848 1.00 79.00 152 ASN A O 1
ATOM 1253 N N . ILE A 1 153 ? 11.953 -0.622 -6.052 1.00 72.00 153 ILE A N 1
ATOM 1254 C CA . ILE A 1 153 ? 11.914 0.455 -7.067 1.00 72.00 153 ILE A CA 1
ATOM 1255 C C . ILE A 1 153 ? 10.684 0.442 -8.001 1.00 72.00 153 ILE A C 1
ATOM 1257 O O . ILE A 1 153 ? 10.526 1.342 -8.829 1.00 72.00 153 ILE A O 1
ATOM 1261 N N . LYS A 1 154 ? 9.781 -0.531 -7.845 1.00 65.88 154 LYS A N 1
ATOM 1262 C CA . LYS A 1 154 ? 8.421 -0.507 -8.416 1.00 65.88 154 LYS A CA 1
ATOM 1263 C C . LYS A 1 154 ? 7.315 -0.313 -7.365 1.00 65.88 154 LYS A C 1
ATOM 1265 O O . LYS A 1 154 ? 6.168 -0.076 -7.732 1.00 65.88 154 LYS A O 1
ATOM 1270 N N . ASN A 1 155 ? 7.641 -0.339 -6.069 1.00 75.50 155 ASN A N 1
ATOM 1271 C CA . ASN A 1 155 ? 6.688 -0.070 -4.994 1.00 75.50 155 ASN A CA 1
ATOM 1272 C C . ASN A 1 155 ? 6.499 1.449 -4.833 1.00 75.50 155 ASN A C 1
ATOM 1274 O O . ASN A 1 155 ? 7.173 2.114 -4.044 1.00 75.50 155 ASN A O 1
ATOM 1278 N N . ASP A 1 156 ? 5.585 2.011 -5.623 1.00 72.56 156 ASP A N 1
ATOM 1279 C CA . ASP A 1 156 ? 5.448 3.462 -5.768 1.00 72.56 156 ASP A CA 1
ATOM 1280 C C . ASP A 1 156 ? 5.038 4.173 -4.461 1.00 72.56 156 ASP A C 1
ATOM 1282 O O . ASP A 1 156 ? 5.356 5.349 -4.283 1.00 72.56 156 ASP A O 1
ATOM 1286 N N . THR A 1 157 ? 4.408 3.481 -3.499 1.00 74.44 157 THR A N 1
ATOM 1287 C CA . THR A 1 157 ? 4.105 4.057 -2.175 1.00 74.44 157 THR A CA 1
ATOM 1288 C C . THR A 1 157 ? 5.359 4.163 -1.307 1.00 74.44 157 THR A C 1
ATOM 1290 O O . THR A 1 157 ? 5.632 5.255 -0.804 1.00 74.44 157 THR A O 1
ATOM 1293 N N . VAL A 1 158 ? 6.166 3.098 -1.205 1.00 76.25 158 VAL A N 1
ATOM 1294 C CA . VAL A 1 158 ? 7.461 3.109 -0.496 1.00 76.25 158 VAL A CA 1
ATOM 1295 C C . VAL A 1 158 ? 8.389 4.167 -1.095 1.00 76.25 158 VAL A C 1
ATOM 1297 O O . VAL A 1 158 ? 8.868 5.040 -0.370 1.00 76.25 158 VAL A O 1
ATOM 1300 N N . ILE A 1 159 ? 8.552 4.183 -2.422 1.00 76.62 159 ILE A N 1
ATOM 1301 C CA . ILE A 1 159 ? 9.377 5.179 -3.127 1.00 76.62 159 ILE A CA 1
ATOM 1302 C C . ILE A 1 159 ? 8.893 6.602 -2.831 1.00 76.62 159 ILE A C 1
ATOM 1304 O O . ILE A 1 159 ? 9.707 7.496 -2.598 1.00 76.62 159 ILE A O 1
ATOM 1308 N N . LEU A 1 160 ? 7.577 6.849 -2.809 1.00 76.88 160 LEU A N 1
ATOM 1309 C CA . LEU A 1 160 ? 7.041 8.170 -2.476 1.00 76.88 160 LEU A CA 1
ATOM 1310 C C . LEU A 1 160 ? 7.313 8.569 -1.018 1.00 76.88 160 LEU A C 1
ATOM 1312 O O . LEU A 1 160 ? 7.462 9.762 -0.758 1.00 76.88 160 LEU A O 1
ATOM 1316 N N . GLU A 1 161 ? 7.398 7.642 -0.064 1.00 77.44 161 GLU A N 1
ATOM 1317 C CA . GLU A 1 161 ? 7.784 7.952 1.323 1.00 77.44 161 GLU A CA 1
ATOM 1318 C C . GLU A 1 161 ? 9.288 8.204 1.488 1.00 77.44 161 GLU A C 1
ATOM 1320 O O . GLU A 1 161 ? 9.684 9.171 2.154 1.00 77.44 161 GLU A O 1
ATOM 1325 N N . GLU A 1 162 ? 10.130 7.421 0.817 1.00 80.25 162 GLU A N 1
ATOM 1326 C CA . GLU A 1 162 ? 11.577 7.645 0.791 1.00 80.25 162 GLU A CA 1
ATOM 1327 C C . GLU A 1 162 ? 11.927 8.965 0.079 1.00 80.25 162 GLU A C 1
ATOM 1329 O O . GLU A 1 162 ? 12.692 9.773 0.611 1.00 80.25 162 GLU A O 1
ATOM 1334 N N . ILE A 1 163 ? 11.283 9.271 -1.055 1.00 79.69 163 ILE A N 1
ATOM 1335 C CA . ILE A 1 163 ? 11.452 10.540 -1.780 1.00 79.69 163 ILE A CA 1
ATOM 1336 C C . ILE A 1 163 ? 10.944 11.737 -0.963 1.00 79.69 163 ILE A C 1
ATOM 1338 O O . ILE A 1 163 ? 11.646 12.749 -0.898 1.00 79.69 163 ILE A O 1
ATOM 1342 N N . LYS A 1 164 ? 9.783 11.653 -0.287 1.00 77.69 164 LYS A N 1
ATOM 1343 C CA . LYS A 1 164 ? 9.331 12.705 0.658 1.00 77.69 164 LYS A CA 1
ATOM 1344 C C . LYS A 1 164 ? 10.392 12.964 1.735 1.00 77.69 164 LYS A C 1
ATOM 1346 O O . LYS A 1 164 ? 10.661 14.116 2.077 1.00 77.69 164 LYS A O 1
ATOM 1351 N N . SER A 1 165 ? 11.014 11.905 2.243 1.00 75.06 165 SER A N 1
ATOM 1352 C CA . SER A 1 165 ? 12.031 11.983 3.292 1.00 75.06 165 SER A CA 1
ATOM 1353 C C . SER A 1 165 ? 13.349 12.594 2.797 1.00 75.06 165 SER A C 1
ATOM 1355 O O . SER A 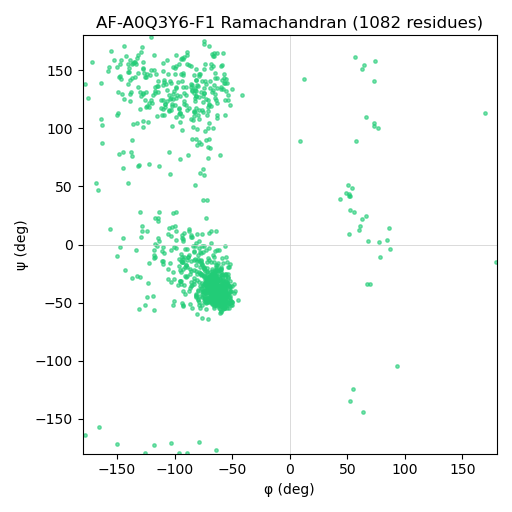1 165 ? 13.888 13.510 3.427 1.00 75.06 165 SER A O 1
ATOM 1357 N N . LEU A 1 166 ? 13.828 12.164 1.626 1.00 83.25 166 LEU A N 1
ATOM 1358 C CA . LEU A 1 166 ? 14.989 12.734 0.940 1.00 83.25 166 LEU A CA 1
ATOM 1359 C C . LEU A 1 166 ? 14.767 14.224 0.629 1.00 83.25 166 LEU A C 1
ATOM 1361 O O . LEU A 1 166 ? 15.631 15.054 0.927 1.00 83.25 166 LEU A O 1
ATOM 1365 N N . ARG A 1 167 ? 13.574 14.588 0.136 1.00 83.62 167 ARG A N 1
ATOM 1366 C CA . ARG A 1 167 ? 13.146 15.978 -0.083 1.00 83.62 167 ARG A CA 1
ATOM 1367 C C . ARG A 1 167 ? 13.218 16.803 1.203 1.00 83.62 167 ARG A C 1
ATOM 1369 O O . ARG A 1 167 ? 13.699 17.933 1.167 1.00 83.62 167 ARG A O 1
ATOM 1376 N N . SER A 1 168 ? 12.783 16.269 2.345 1.00 80.38 168 SER A N 1
ATOM 1377 C CA . SER A 1 168 ? 12.869 16.973 3.633 1.00 80.38 168 SER A CA 1
ATOM 1378 C C . SER A 1 168 ? 14.312 17.230 4.082 1.00 80.38 168 SER A C 1
ATOM 1380 O O . SER A 1 168 ? 14.594 18.304 4.616 1.00 80.38 168 SER A O 1
ATOM 1382 N N . ILE A 1 169 ? 15.252 16.318 3.809 1.00 82.00 169 ILE A N 1
ATOM 1383 C CA . ILE A 1 169 ? 16.690 16.551 4.037 1.00 82.00 169 ILE A CA 1
ATOM 1384 C C . ILE A 1 169 ? 17.203 17.660 3.102 1.00 82.00 169 ILE A C 1
ATOM 1386 O O . ILE A 1 169 ? 17.751 18.666 3.567 1.00 82.00 169 ILE A O 1
ATOM 1390 N N . ILE A 1 170 ? 16.951 17.522 1.798 1.00 83.38 170 ILE A N 1
ATOM 1391 C CA . ILE A 1 170 ? 17.313 18.478 0.739 1.00 83.38 170 ILE A CA 1
ATOM 1392 C C . ILE A 1 170 ? 16.804 19.892 1.064 1.00 83.38 170 ILE A C 1
ATOM 1394 O O . ILE A 1 170 ? 17.590 20.838 1.100 1.00 83.38 170 ILE A O 1
ATOM 1398 N N . LEU A 1 171 ? 15.525 20.047 1.417 1.00 81.50 171 LEU A N 1
ATOM 1399 C CA . LEU A 1 171 ? 14.895 21.332 1.749 1.00 81.50 171 LEU A CA 1
ATOM 1400 C C . LEU A 1 171 ? 15.392 21.974 3.054 1.00 81.50 171 LEU A C 1
ATOM 1402 O O . LEU A 1 171 ? 15.109 23.152 3.286 1.00 81.50 171 LEU A O 1
ATOM 1406 N N . GLN A 1 172 ? 16.081 21.247 3.937 1.00 79.94 172 GLN A N 1
ATOM 1407 C CA . GLN A 1 172 ? 16.705 21.828 5.135 1.00 79.94 172 GLN A CA 1
ATOM 1408 C C . GLN A 1 172 ? 18.176 22.179 4.892 1.00 79.94 172 GLN A C 1
ATOM 1410 O O . GLN A 1 172 ? 18.647 23.201 5.391 1.00 79.94 172 GLN A O 1
ATOM 1415 N N . LEU A 1 173 ? 18.888 21.393 4.080 1.00 81.38 173 LEU A N 1
ATOM 1416 C CA . LEU A 1 173 ? 20.260 21.693 3.670 1.00 81.38 173 LEU A CA 1
ATOM 1417 C C . LEU A 1 173 ? 20.305 22.862 2.662 1.00 81.38 173 LEU A C 1
ATOM 1419 O O . LEU A 1 173 ? 21.152 23.746 2.793 1.00 81.38 173 LEU A O 1
ATOM 1423 N N . SER A 1 174 ? 19.356 22.963 1.723 1.00 80.12 174 SER A N 1
ATOM 1424 C CA . SER A 1 174 ? 19.307 24.064 0.746 1.00 80.12 174 SER A CA 1
ATOM 1425 C C . SER A 1 174 ? 19.044 25.425 1.403 1.00 80.12 174 SER A C 1
ATOM 1427 O O . SER A 1 174 ? 19.626 26.427 0.998 1.00 80.12 174 SER A O 1
ATOM 1429 N N . LYS A 1 175 ? 18.280 25.472 2.505 1.00 81.44 175 LYS A N 1
ATOM 1430 C CA . LYS A 1 175 ? 18.111 26.683 3.339 1.00 81.44 175 LYS A CA 1
ATOM 1431 C C . LYS A 1 175 ? 19.415 27.171 3.982 1.00 81.44 175 LYS A C 1
ATOM 1433 O O . LYS A 1 175 ? 19.510 28.344 4.337 1.00 81.44 175 LYS A O 1
ATOM 1438 N N . ILE A 1 176 ? 20.403 26.289 4.144 1.00 79.00 176 ILE A N 1
ATOM 1439 C CA . ILE A 1 176 ? 21.702 26.587 4.760 1.00 79.00 176 ILE A CA 1
ATOM 1440 C C . ILE A 1 176 ? 22.719 26.989 3.687 1.00 79.00 176 ILE A C 1
ATOM 1442 O O . ILE A 1 176 ? 23.321 28.058 3.786 1.00 79.00 176 ILE A O 1
ATOM 1446 N N . TYR A 1 177 ? 22.873 26.171 2.643 1.00 80.06 177 TYR A N 1
ATOM 1447 C CA . TYR A 1 177 ? 23.915 26.345 1.623 1.00 80.06 177 TYR A CA 1
ATOM 1448 C C . TYR A 1 177 ? 23.469 27.159 0.391 1.00 80.06 177 TYR A C 1
ATOM 1450 O O . TYR A 1 177 ? 24.308 27.630 -0.372 1.00 80.06 177 TYR A O 1
ATOM 1458 N N . LYS A 1 178 ? 22.160 27.408 0.225 1.00 74.25 178 LYS A N 1
ATOM 1459 C CA . LYS A 1 178 ? 21.485 28.158 -0.866 1.00 74.25 178 LYS A CA 1
ATOM 1460 C C . LYS A 1 178 ? 21.531 27.508 -2.249 1.00 74.25 178 LYS A C 1
ATOM 1462 O O . LYS A 1 178 ? 20.546 27.600 -2.973 1.00 74.25 178 LYS A O 1
ATOM 1467 N N . LYS A 1 179 ? 22.616 26.813 -2.577 1.00 69.81 179 LYS A N 1
ATOM 1468 C CA . LYS A 1 179 ? 22.675 25.770 -3.606 1.00 69.81 179 LYS A CA 1
ATOM 1469 C C . LYS A 1 179 ? 23.139 24.482 -2.923 1.00 69.81 179 LYS A C 1
ATOM 1471 O O . LYS A 1 179 ? 23.899 24.547 -1.956 1.00 69.81 179 LYS A O 1
ATOM 1476 N N . LEU A 1 180 ? 22.643 23.336 -3.365 1.00 67.69 180 LEU A N 1
ATOM 1477 C CA . LEU A 1 180 ? 23.106 22.032 -2.908 1.00 67.69 180 LEU A CA 1
ATOM 1478 C C . LEU A 1 180 ? 24.206 21.512 -3.834 1.00 67.69 180 LEU A C 1
ATOM 1480 O O . LEU A 1 180 ? 24.160 21.768 -5.038 1.00 67.69 180 LEU A O 1
ATOM 1484 N N . PRO A 1 181 ? 25.188 20.781 -3.289 1.00 70.44 181 PRO A N 1
ATOM 1485 C CA . PRO A 1 181 ? 26.209 20.140 -4.092 1.00 70.44 181 PRO A CA 1
ATOM 1486 C C . PRO A 1 181 ? 25.647 18.856 -4.723 1.00 70.44 181 PRO A C 1
ATOM 1488 O O . PRO A 1 181 ? 24.451 18.564 -4.676 1.00 70.44 181 PRO A O 1
ATOM 1491 N N . ASN A 1 182 ? 26.564 18.092 -5.300 1.00 86.81 182 ASN A N 1
ATOM 1492 C CA . ASN A 1 182 ? 26.382 16.776 -5.896 1.00 86.81 182 ASN A CA 1
ATOM 1493 C C . ASN A 1 182 ? 25.460 15.845 -5.078 1.00 86.81 182 ASN A C 1
ATOM 1495 O O . ASN A 1 182 ? 25.688 15.614 -3.886 1.00 86.81 182 ASN A O 1
ATOM 1499 N N . VAL A 1 183 ? 24.469 15.264 -5.758 1.00 90.25 183 VAL A N 1
ATOM 1500 C CA . VAL A 1 183 ? 23.675 14.121 -5.283 1.00 90.25 183 VAL A CA 1
ATOM 1501 C C . VAL A 1 183 ? 24.166 12.858 -5.988 1.00 90.25 183 VAL A C 1
ATOM 1503 O O . VAL A 1 183 ? 24.421 12.893 -7.189 1.00 90.25 183 VAL A O 1
ATOM 1506 N N . VAL A 1 184 ? 24.279 11.745 -5.265 1.00 92.19 184 VAL A N 1
ATOM 1507 C CA . VAL A 1 184 ? 24.594 10.420 -5.810 1.00 92.19 184 VAL A CA 1
ATOM 1508 C C . VAL A 1 184 ? 23.422 9.477 -5.557 1.00 92.19 184 VAL A C 1
ATOM 1510 O O . VAL A 1 184 ? 22.955 9.367 -4.424 1.00 92.19 184 VAL A O 1
ATOM 1513 N N . LEU A 1 185 ? 22.974 8.778 -6.598 1.00 90.88 185 LEU A N 1
ATOM 1514 C CA . LEU A 1 185 ? 22.038 7.660 -6.492 1.00 90.88 185 LEU A CA 1
ATOM 1515 C C . LEU A 1 185 ? 22.813 6.338 -6.549 1.00 90.88 185 LEU A C 1
ATOM 1517 O O . LEU A 1 185 ? 23.688 6.176 -7.397 1.00 90.88 185 LEU A O 1
ATOM 1521 N N . SER A 1 186 ? 22.490 5.404 -5.659 1.00 91.00 186 SER A N 1
ATOM 1522 C CA . SER A 1 186 ? 23.104 4.076 -5.535 1.00 91.00 186 SER A CA 1
ATOM 1523 C C . SER A 1 186 ? 22.014 3.018 -5.337 1.00 91.00 186 SER A C 1
ATOM 1525 O O . SER A 1 186 ? 20.920 3.330 -4.867 1.00 91.00 186 SER A O 1
ATOM 1527 N N . ILE A 1 187 ? 22.316 1.771 -5.696 1.00 87.50 187 ILE A N 1
ATOM 1528 C CA . ILE A 1 187 ? 21.444 0.612 -5.466 1.00 87.50 187 ILE A CA 1
ATOM 1529 C C . ILE A 1 187 ? 22.092 -0.263 -4.388 1.00 87.50 187 ILE A C 1
ATOM 1531 O O . ILE A 1 187 ? 23.257 -0.633 -4.514 1.00 87.50 187 ILE A O 1
ATOM 1535 N N . ALA A 1 188 ? 21.358 -0.532 -3.310 1.00 85.62 188 ALA A N 1
ATOM 1536 C CA . ALA A 1 188 ? 21.866 -1.127 -2.069 1.00 85.62 188 ALA A CA 1
ATOM 1537 C C . ALA A 1 188 ? 22.163 -2.638 -2.151 1.00 85.62 188 ALA A C 1
ATOM 1539 O O . ALA A 1 188 ? 22.977 -3.161 -1.388 1.00 85.62 188 ALA A O 1
ATOM 1540 N N . ASP A 1 189 ? 21.461 -3.305 -3.061 1.00 85.38 189 ASP A N 1
ATOM 1541 C CA . ASP A 1 189 ? 21.298 -4.750 -3.241 1.00 85.38 189 ASP A CA 1
ATOM 1542 C C . ASP A 1 189 ? 21.559 -5.160 -4.706 1.00 85.38 189 ASP A C 1
ATOM 1544 O O . ASP A 1 189 ? 20.994 -6.132 -5.212 1.00 85.38 189 ASP A O 1
ATOM 1548 N N . ILE A 1 190 ? 22.401 -4.388 -5.407 1.00 84.88 190 ILE A N 1
ATOM 1549 C CA . ILE A 1 190 ? 22.685 -4.527 -6.844 1.00 84.88 190 ILE A CA 1
ATOM 1550 C C . ILE A 1 190 ? 23.268 -5.901 -7.212 1.00 84.88 190 ILE A C 1
ATOM 1552 O O . ILE A 1 190 ? 23.102 -6.350 -8.345 1.00 84.88 190 ILE A O 1
ATOM 1556 N N . GLU A 1 191 ? 23.890 -6.593 -6.252 1.00 84.44 191 GLU A N 1
ATOM 1557 C CA . GLU A 1 191 ? 24.364 -7.971 -6.410 1.00 84.44 191 GLU A CA 1
ATOM 1558 C C . GLU A 1 191 ? 23.259 -8.985 -6.745 1.00 84.44 191 GLU A C 1
ATOM 1560 O O . GLU A 1 191 ? 23.554 -10.032 -7.318 1.00 84.44 191 GLU A O 1
ATOM 1565 N N . ASN A 1 192 ? 21.994 -8.664 -6.454 1.00 81.25 192 ASN A N 1
ATOM 1566 C CA . ASN A 1 192 ? 20.843 -9.506 -6.779 1.00 81.25 192 ASN A CA 1
ATOM 1567 C C . ASN A 1 192 ? 20.343 -9.326 -8.227 1.00 81.25 192 ASN A C 1
ATOM 1569 O O . ASN A 1 192 ? 19.416 -10.024 -8.637 1.00 81.25 192 ASN A O 1
ATOM 1573 N N . TYR A 1 193 ? 20.891 -8.381 -9.006 1.00 78.94 193 TYR A N 1
ATOM 1574 C CA . TYR A 1 193 ? 20.370 -8.079 -10.343 1.00 78.94 193 TYR A CA 1
ATOM 1575 C C . TYR A 1 193 ? 20.950 -9.014 -11.432 1.00 78.94 193 TYR A C 1
ATOM 1577 O O . TYR A 1 193 ? 22.175 -9.172 -11.511 1.00 78.94 193 TYR A O 1
ATOM 1585 N N . PRO A 1 194 ? 20.124 -9.595 -12.330 1.00 73.56 194 PRO A N 1
ATOM 1586 C CA . PRO A 1 194 ? 20.601 -10.462 -13.409 1.00 73.56 194 PRO A CA 1
ATOM 1587 C C . PRO A 1 194 ? 21.687 -9.813 -14.283 1.00 73.56 194 PRO A C 1
ATOM 1589 O O . PRO A 1 194 ? 21.536 -8.697 -14.782 1.00 73.56 194 PRO A O 1
ATOM 1592 N N . GLY A 1 195 ? 22.802 -10.523 -14.466 1.00 75.19 195 GLY A N 1
ATOM 1593 C CA . GLY A 1 195 ? 23.979 -10.032 -15.194 1.00 75.19 195 GLY A CA 1
ATOM 1594 C C . GLY A 1 195 ? 24.996 -9.244 -14.355 1.00 75.19 195 GLY A C 1
ATOM 1595 O O . GLY A 1 195 ? 26.068 -8.934 -14.877 1.00 75.19 195 GLY A O 1
ATOM 1596 N N . TYR A 1 196 ? 24.740 -8.972 -13.062 1.00 84.12 196 TYR A N 1
ATOM 1597 C CA . TYR A 1 196 ? 25.688 -8.246 -12.197 1.00 84.12 196 TYR A CA 1
ATOM 1598 C C . TYR A 1 196 ? 27.078 -8.892 -12.160 1.00 84.12 196 TYR A C 1
ATOM 1600 O O . TYR A 1 196 ? 28.077 -8.186 -12.271 1.00 84.12 196 TYR A O 1
ATOM 1608 N N . ASN A 1 197 ? 27.159 -10.225 -12.066 1.00 81.56 197 ASN A N 1
ATOM 1609 C CA . ASN A 1 197 ? 28.440 -10.938 -12.014 1.00 81.56 197 ASN A CA 1
ATOM 1610 C C . ASN A 1 197 ? 29.282 -10.718 -13.286 1.00 81.56 197 ASN A C 1
ATOM 1612 O O . ASN A 1 197 ? 30.452 -10.355 -13.182 1.00 81.56 197 ASN A O 1
ATOM 1616 N N . SER A 1 198 ? 28.676 -10.815 -14.475 1.00 79.69 198 SER A N 1
ATOM 1617 C CA . SER A 1 198 ? 29.350 -10.522 -15.750 1.00 79.69 198 SER A CA 1
ATOM 1618 C C . SER A 1 198 ? 29.765 -9.048 -15.858 1.00 79.69 198 SER A C 1
ATOM 1620 O O . SER A 1 198 ? 30.868 -8.743 -16.316 1.00 79.69 198 SER A O 1
ATOM 1622 N N . PHE A 1 199 ? 28.915 -8.122 -15.394 1.00 85.50 199 PHE A N 1
ATOM 1623 C CA . PHE A 1 199 ? 29.243 -6.696 -15.349 1.00 85.50 199 PHE A CA 1
ATOM 1624 C C . PHE A 1 199 ? 30.439 -6.403 -14.429 1.00 85.50 199 PHE A C 1
ATOM 1626 O O . PHE A 1 199 ? 31.403 -5.766 -14.856 1.00 85.50 199 PHE A O 1
ATOM 1633 N N . ILE A 1 200 ? 30.399 -6.872 -13.179 1.00 85.12 200 ILE A N 1
ATOM 1634 C CA . ILE A 1 200 ? 31.410 -6.554 -12.165 1.00 85.12 200 ILE A CA 1
ATOM 1635 C C . ILE A 1 200 ? 32.751 -7.244 -12.480 1.00 85.12 200 ILE A C 1
ATOM 1637 O O . ILE A 1 200 ? 33.815 -6.703 -12.190 1.00 85.12 200 ILE A O 1
ATOM 1641 N N . GLU A 1 201 ? 32.737 -8.393 -13.163 1.00 82.56 201 GLU A N 1
ATOM 1642 C CA . GLU A 1 201 ? 33.951 -9.046 -13.672 1.00 82.56 201 GLU A CA 1
ATOM 1643 C C . GLU A 1 201 ? 34.587 -8.250 -14.812 1.00 82.56 201 GLU A C 1
ATOM 1645 O O . GLU A 1 201 ? 35.774 -7.924 -14.725 1.00 82.56 201 GLU A O 1
ATOM 1650 N N . CYS A 1 202 ? 33.798 -7.813 -15.801 1.00 80.00 202 CYS A N 1
ATOM 1651 C CA . CYS A 1 202 ? 34.259 -6.874 -16.828 1.00 80.00 202 CYS A CA 1
ATOM 1652 C C . CYS A 1 202 ? 34.797 -5.567 -16.212 1.00 80.00 202 CYS A C 1
ATOM 1654 O O . CYS A 1 202 ? 35.824 -5.049 -16.657 1.00 80.00 202 CYS A O 1
ATOM 1656 N N . ALA A 1 203 ? 34.151 -5.044 -15.163 1.00 83.38 203 ALA A N 1
ATOM 1657 C CA . ALA A 1 203 ? 34.623 -3.863 -14.445 1.00 83.38 203 ALA A CA 1
ATOM 1658 C C . ALA A 1 203 ? 35.992 -4.090 -13.784 1.00 83.38 203 ALA A C 1
ATOM 1660 O O . ALA A 1 203 ? 36.845 -3.205 -13.853 1.00 83.38 203 ALA A O 1
ATOM 1661 N N . SER A 1 204 ? 36.233 -5.282 -13.227 1.00 83.00 204 SER A N 1
ATOM 1662 C CA . SER A 1 204 ? 37.521 -5.649 -12.626 1.00 83.00 204 SER A CA 1
ATOM 1663 C C . SER A 1 204 ? 38.644 -5.907 -13.638 1.00 83.00 204 SER A C 1
ATOM 1665 O O . SER A 1 204 ? 39.788 -5.546 -13.378 1.00 83.00 204 SER A O 1
ATOM 1667 N N . LEU A 1 205 ? 38.334 -6.481 -14.805 1.00 81.38 205 LEU A N 1
ATOM 1668 C CA . LEU A 1 205 ? 39.324 -6.798 -15.844 1.00 81.38 205 LEU A CA 1
ATOM 1669 C C . LEU A 1 205 ? 39.701 -5.589 -16.713 1.00 81.38 205 LEU A C 1
ATOM 1671 O O . LEU A 1 205 ? 40.784 -5.561 -17.301 1.00 81.38 205 LEU A O 1
ATOM 1675 N N . HIS A 1 206 ? 38.807 -4.604 -16.832 1.00 79.94 206 HIS A N 1
ATOM 1676 C CA . HIS A 1 206 ? 38.943 -3.495 -17.784 1.00 79.94 206 HIS A CA 1
ATOM 1677 C C . HIS A 1 206 ? 38.787 -2.099 -17.158 1.00 79.94 206 HIS A C 1
ATOM 1679 O O . HIS A 1 206 ? 38.703 -1.113 -17.887 1.00 79.94 206 HIS A O 1
ATOM 1685 N N . ASN A 1 207 ? 38.784 -1.998 -15.822 1.00 78.88 207 ASN A N 1
ATOM 1686 C CA . ASN A 1 207 ? 38.669 -0.743 -15.064 1.00 78.88 207 ASN A CA 1
ATOM 1687 C C . ASN A 1 207 ? 37.467 0.128 -15.486 1.00 78.88 207 ASN A C 1
ATOM 1689 O O . ASN A 1 207 ? 37.571 1.351 -15.594 1.00 78.88 207 ASN A O 1
ATOM 1693 N N . VAL A 1 208 ? 36.311 -0.501 -15.725 1.00 84.75 208 VAL A N 1
ATOM 1694 C CA . VAL A 1 208 ? 35.073 0.220 -16.072 1.00 84.75 208 VAL A CA 1
ATOM 1695 C C . VAL A 1 208 ? 34.649 1.088 -14.876 1.00 84.75 208 VAL A C 1
ATOM 1697 O O . VAL A 1 208 ? 34.599 0.571 -13.756 1.00 84.75 208 VAL A O 1
ATOM 1700 N N . PRO A 1 209 ? 34.360 2.391 -15.059 1.00 84.94 209 PRO A N 1
ATOM 1701 C CA . PRO A 1 209 ? 34.018 3.275 -13.950 1.00 84.94 209 PRO A CA 1
ATOM 1702 C C . PRO A 1 209 ? 32.645 2.932 -13.359 1.00 84.94 209 PRO A C 1
ATOM 1704 O O . PRO A 1 209 ? 31.621 3.007 -14.039 1.00 84.94 209 PRO A O 1
ATOM 1707 N N . LEU A 1 210 ? 32.620 2.604 -12.064 1.00 88.38 210 LEU A N 1
ATOM 1708 C CA . LEU A 1 210 ? 31.393 2.322 -11.308 1.00 88.38 210 LEU A CA 1
ATOM 1709 C C . LEU A 1 210 ? 30.601 3.593 -10.948 1.00 88.38 210 LEU A C 1
ATOM 1711 O O . LEU A 1 210 ? 29.418 3.518 -10.620 1.00 88.38 210 LEU A O 1
ATOM 1715 N N . LEU A 1 211 ? 31.246 4.762 -11.016 1.00 90.50 211 LEU A N 1
ATOM 1716 C CA . LEU A 1 211 ? 30.647 6.082 -10.819 1.00 90.50 211 LEU A CA 1
ATOM 1717 C C . LEU A 1 211 ? 30.475 6.787 -12.171 1.00 90.50 211 LEU A C 1
ATOM 1719 O O . LEU A 1 211 ? 31.431 6.910 -12.936 1.00 90.50 211 LEU A O 1
ATOM 1723 N N . SER A 1 212 ? 29.269 7.279 -12.454 1.00 89.62 212 SER A N 1
ATOM 1724 C CA . SER A 1 212 ? 28.989 8.053 -13.668 1.00 89.62 212 SER A CA 1
ATOM 1725 C C . SER A 1 212 ? 29.730 9.401 -13.693 1.00 89.62 212 SER A C 1
ATOM 1727 O O . SER A 1 212 ? 30.104 9.927 -12.641 1.00 89.62 212 SER A O 1
ATOM 1729 N N . PRO A 1 213 ? 29.861 10.049 -14.867 1.00 88.88 213 PRO A N 1
ATOM 1730 C CA . PRO A 1 213 ? 30.115 11.485 -14.918 1.00 88.88 213 PRO A CA 1
ATOM 1731 C C . PRO A 1 213 ? 29.007 12.277 -14.202 1.00 88.88 213 PRO A C 1
ATOM 1733 O O . PRO A 1 213 ? 27.914 11.768 -13.935 1.00 88.88 213 PRO A O 1
ATOM 1736 N N . ALA A 1 214 ? 29.296 13.547 -13.922 1.00 88.44 214 ALA A N 1
ATOM 1737 C CA . ALA A 1 214 ? 28.330 14.502 -13.395 1.00 88.44 214 ALA A CA 1
ATOM 1738 C C . ALA A 1 214 ? 27.261 14.831 -14.451 1.00 88.44 214 ALA A C 1
ATOM 1740 O O . ALA A 1 214 ? 27.592 15.377 -15.504 1.00 88.44 214 ALA A O 1
ATOM 1741 N N . PHE A 1 215 ? 25.994 14.542 -14.156 1.00 88.81 215 PHE A N 1
ATOM 1742 C CA . PHE A 1 215 ? 24.855 14.876 -15.011 1.00 88.81 215 PHE A CA 1
ATOM 1743 C C . PHE A 1 215 ? 24.170 16.173 -14.570 1.00 88.81 215 PHE A C 1
ATOM 1745 O O . PHE A 1 215 ? 23.957 16.414 -13.376 1.00 88.81 215 PHE A O 1
ATOM 1752 N N . ASN A 1 216 ? 23.768 16.987 -15.545 1.00 84.19 216 ASN A N 1
ATOM 1753 C CA . ASN A 1 216 ? 23.023 18.220 -15.345 1.00 84.19 216 ASN A CA 1
ATOM 1754 C C . ASN A 1 216 ? 21.551 17.908 -15.011 1.00 84.19 216 ASN A C 1
ATOM 1756 O O . ASN A 1 216 ? 20.849 17.320 -15.842 1.00 84.19 216 ASN A O 1
ATOM 1760 N N . PRO A 1 217 ? 21.020 18.378 -13.863 1.00 82.06 217 PRO A N 1
ATOM 1761 C CA . PRO A 1 217 ? 19.624 18.176 -13.464 1.00 82.06 217 PRO A CA 1
ATOM 1762 C C . PRO A 1 217 ? 18.554 18.647 -14.467 1.00 82.06 217 PRO A C 1
ATOM 1764 O O . PRO A 1 217 ? 17.382 18.350 -14.265 1.00 82.06 217 PRO A O 1
ATOM 1767 N N . ASN A 1 218 ? 18.905 19.390 -15.521 1.00 81.69 218 ASN A N 1
ATOM 1768 C CA . ASN A 1 218 ? 17.963 19.861 -16.544 1.00 81.69 218 ASN A CA 1
ATOM 1769 C C . ASN A 1 218 ? 17.892 18.967 -17.798 1.00 81.69 218 ASN A C 1
ATOM 1771 O O . ASN A 1 218 ? 16.908 19.054 -18.526 1.00 81.69 218 ASN A O 1
ATOM 1775 N N . ASN A 1 219 ? 18.893 18.111 -18.039 1.00 83.50 219 ASN A N 1
ATOM 1776 C CA . ASN A 1 219 ? 19.061 17.346 -19.287 1.00 83.50 219 ASN A CA 1
ATOM 1777 C C . ASN A 1 219 ? 19.141 15.820 -19.064 1.00 83.50 219 ASN A C 1
ATOM 1779 O O . ASN A 1 219 ? 19.509 15.080 -19.977 1.00 83.50 219 ASN A O 1
ATOM 1783 N N . LEU A 1 220 ? 18.825 15.354 -17.849 1.00 82.44 220 LEU A N 1
ATOM 1784 C CA . LEU A 1 220 ? 19.172 14.024 -17.327 1.00 82.44 220 LEU A CA 1
ATOM 1785 C C . LEU A 1 220 ? 18.939 12.862 -18.296 1.00 82.44 220 LEU A C 1
ATOM 1787 O O . LEU A 1 220 ? 19.839 12.050 -18.460 1.00 82.44 220 LEU A O 1
ATOM 1791 N N . ASN A 1 221 ? 17.776 12.781 -18.954 1.00 79.75 221 ASN A N 1
ATOM 1792 C CA . ASN A 1 221 ? 17.487 11.685 -19.887 1.00 79.75 221 ASN A CA 1
ATOM 1793 C C . ASN A 1 221 ? 18.547 11.603 -20.997 1.00 79.75 221 ASN A C 1
ATOM 1795 O O . ASN A 1 221 ? 19.197 10.576 -21.136 1.00 79.75 221 ASN A O 1
ATOM 1799 N N . THR A 1 222 ? 18.778 12.704 -21.717 1.00 84.06 222 THR A N 1
ATOM 1800 C CA . THR A 1 222 ? 19.723 12.775 -22.841 1.00 84.06 222 THR A CA 1
ATOM 1801 C C . THR A 1 222 ? 21.162 12.493 -22.408 1.00 84.06 222 THR A C 1
ATOM 1803 O O . THR A 1 222 ? 21.897 11.807 -23.115 1.00 84.06 222 THR A O 1
ATOM 1806 N N . GLU A 1 223 ? 21.580 13.003 -21.247 1.00 87.88 223 GLU A N 1
ATOM 1807 C CA . GLU A 1 223 ? 22.949 12.810 -20.752 1.00 87.88 223 GLU A CA 1
ATOM 1808 C C . GLU A 1 223 ? 23.177 11.384 -20.217 1.00 87.88 223 GLU A C 1
ATOM 1810 O O . GLU A 1 223 ? 24.238 10.807 -20.461 1.00 87.88 223 GLU A O 1
ATOM 1815 N N . ILE A 1 224 ? 22.167 10.774 -19.581 1.00 86.75 224 ILE A N 1
ATOM 1816 C CA . ILE A 1 224 ? 22.187 9.357 -19.190 1.00 86.75 224 ILE A CA 1
ATOM 1817 C C . ILE A 1 224 ? 22.170 8.460 -20.433 1.00 86.75 224 ILE A C 1
ATOM 1819 O O . ILE A 1 224 ? 22.964 7.530 -20.494 1.00 86.75 224 ILE A O 1
ATOM 1823 N N . ASP A 1 225 ? 21.340 8.742 -21.443 1.00 84.88 225 ASP A N 1
ATOM 1824 C CA . ASP A 1 225 ? 21.332 8.002 -22.715 1.00 84.88 225 ASP A CA 1
ATOM 1825 C C . ASP A 1 225 ? 22.692 8.075 -23.430 1.00 84.88 225 ASP A C 1
ATOM 1827 O O . ASP A 1 225 ? 23.234 7.047 -23.831 1.00 84.88 225 ASP A O 1
ATOM 1831 N N . THR A 1 226 ? 23.317 9.256 -23.470 1.00 87.12 226 THR A N 1
ATOM 1832 C CA . THR A 1 226 ? 24.682 9.429 -24.009 1.00 87.12 226 THR A CA 1
ATOM 1833 C C . THR A 1 226 ? 25.733 8.639 -23.210 1.00 87.12 226 THR A C 1
ATOM 1835 O O . THR A 1 226 ? 26.744 8.201 -23.760 1.00 87.12 226 THR A O 1
ATOM 1838 N N . TYR A 1 227 ? 25.538 8.454 -21.899 1.00 88.69 227 TYR A N 1
ATOM 1839 C CA . TYR A 1 227 ? 26.449 7.668 -21.062 1.00 88.69 227 TYR A CA 1
ATOM 1840 C C . TYR A 1 227 ? 26.228 6.155 -21.202 1.00 88.69 227 TYR A C 1
ATOM 1842 O O . TYR A 1 227 ? 27.203 5.412 -21.308 1.00 88.69 227 TYR A O 1
ATOM 1850 N N . ILE A 1 228 ? 24.970 5.711 -21.288 1.00 84.19 228 ILE A N 1
ATOM 1851 C CA . ILE A 1 228 ? 24.594 4.334 -21.637 1.00 84.19 228 ILE A CA 1
ATOM 1852 C C . ILE A 1 228 ? 25.222 3.945 -22.981 1.00 84.19 228 ILE A C 1
ATOM 1854 O O . ILE A 1 228 ? 25.888 2.917 -23.073 1.00 84.19 228 ILE A O 1
ATOM 1858 N N . GLU A 1 229 ? 25.080 4.791 -24.007 1.00 82.94 229 GLU A N 1
ATOM 1859 C CA . GLU A 1 229 ? 25.660 4.561 -25.335 1.00 82.94 229 GLU A CA 1
ATOM 1860 C C . GLU A 1 229 ? 27.185 4.372 -25.258 1.00 82.94 229 GLU A C 1
ATOM 1862 O O . GLU A 1 229 ? 27.722 3.423 -25.830 1.00 82.94 229 GLU A O 1
ATOM 1867 N N . ARG A 1 230 ? 27.892 5.193 -24.468 1.00 83.81 230 ARG A N 1
ATOM 1868 C CA . ARG A 1 230 ? 29.340 5.037 -24.233 1.00 83.81 230 ARG A CA 1
ATOM 1869 C C . ARG A 1 230 ? 29.699 3.729 -23.526 1.00 83.81 230 ARG A C 1
ATOM 1871 O O . ARG A 1 230 ? 30.694 3.112 -23.906 1.00 83.81 230 ARG A O 1
ATOM 1878 N N . LEU A 1 231 ? 28.924 3.300 -22.528 1.00 80.44 231 LEU A N 1
ATOM 1879 C CA . LEU A 1 231 ? 29.147 2.024 -21.838 1.00 80.44 231 LEU A CA 1
ATOM 1880 C C . LEU A 1 231 ? 28.902 0.827 -22.768 1.00 80.44 231 LEU A C 1
ATOM 1882 O O . LEU A 1 231 ? 29.709 -0.099 -22.778 1.00 80.44 231 LEU A O 1
ATOM 1886 N N . ASN A 1 232 ? 27.866 0.875 -23.608 1.00 77.88 232 ASN A N 1
ATOM 1887 C CA . ASN A 1 232 ? 27.577 -0.177 -24.586 1.00 77.88 232 ASN A CA 1
ATOM 1888 C C . ASN A 1 232 ? 28.619 -0.211 -25.720 1.00 77.88 232 ASN A C 1
ATOM 1890 O O . ASN A 1 232 ? 29.041 -1.290 -26.129 1.00 77.88 232 ASN A O 1
ATOM 1894 N N . ILE A 1 233 ? 29.120 0.943 -26.181 1.00 77.31 233 ILE A N 1
ATOM 1895 C CA . ILE A 1 233 ? 30.258 1.019 -27.116 1.00 77.31 233 ILE A CA 1
ATOM 1896 C C . ILE A 1 233 ? 31.523 0.421 -26.481 1.00 77.31 233 ILE A C 1
ATOM 1898 O O . ILE A 1 233 ? 32.250 -0.326 -27.136 1.00 77.31 233 ILE A O 1
ATOM 1902 N N . LEU A 1 234 ? 31.793 0.709 -25.206 1.00 75.25 234 LEU A N 1
ATOM 1903 C CA . LEU A 1 234 ? 32.923 0.133 -24.474 1.00 75.25 234 LEU A CA 1
ATOM 1904 C C . LEU A 1 234 ? 32.783 -1.394 -24.325 1.00 75.25 234 LEU A C 1
ATOM 1906 O O . LEU A 1 234 ? 33.740 -2.115 -24.603 1.00 75.25 234 LEU A O 1
ATOM 1910 N N . ALA A 1 235 ? 31.589 -1.894 -23.999 1.00 72.31 235 ALA A N 1
ATOM 1911 C CA . ALA A 1 235 ? 31.288 -3.326 -23.950 1.00 72.31 235 ALA A CA 1
ATOM 1912 C C . ALA A 1 235 ? 31.444 -4.010 -25.319 1.00 72.31 235 ALA A C 1
ATOM 1914 O O . ALA A 1 235 ? 32.010 -5.097 -25.405 1.00 72.31 235 ALA A O 1
ATOM 1915 N N . ASN A 1 236 ? 31.009 -3.359 -26.399 1.00 70.44 236 ASN A N 1
ATOM 1916 C CA . ASN A 1 236 ? 31.158 -3.850 -27.770 1.00 70.44 236 ASN A CA 1
ATOM 1917 C C . ASN A 1 236 ? 32.647 -3.937 -28.183 1.00 70.44 236 ASN A C 1
ATOM 1919 O O . ASN A 1 236 ? 33.096 -4.912 -28.782 1.00 70.44 236 ASN A O 1
ATOM 1923 N N . ASN A 1 237 ? 33.464 -2.961 -27.779 1.00 72.00 237 ASN A N 1
ATOM 1924 C CA . ASN A 1 237 ? 34.904 -2.981 -28.050 1.00 72.00 237 ASN A CA 1
ATOM 1925 C C . ASN A 1 237 ? 35.678 -4.051 -27.247 1.00 72.00 237 ASN A C 1
ATOM 1927 O O . ASN A 1 237 ? 36.722 -4.504 -27.719 1.00 72.00 237 ASN A O 1
ATOM 1931 N N . LEU A 1 238 ? 35.204 -4.429 -26.051 1.00 71.88 238 LEU A N 1
ATOM 1932 C CA . LEU A 1 238 ? 35.908 -5.327 -25.120 1.00 71.88 238 LEU A CA 1
ATOM 1933 C C . LEU A 1 238 ? 35.387 -6.770 -25.135 1.00 71.88 238 LEU A C 1
ATOM 1935 O O . LEU A 1 238 ? 36.172 -7.707 -25.274 1.00 71.88 238 LEU A O 1
ATOM 1939 N N . LEU A 1 239 ? 34.073 -6.937 -24.970 1.00 70.94 239 LEU A N 1
ATOM 1940 C CA . LEU A 1 239 ? 33.417 -8.226 -24.765 1.00 70.94 239 LEU A CA 1
ATOM 1941 C C . LEU A 1 239 ? 32.944 -8.832 -26.085 1.00 70.94 239 LEU A C 1
ATOM 1943 O O . LEU A 1 239 ? 33.326 -9.955 -26.388 1.00 70.94 239 LEU A O 1
ATOM 1947 N N . PHE A 1 240 ? 32.182 -8.094 -26.903 1.00 68.00 240 PHE A N 1
ATOM 1948 C CA . PHE A 1 240 ? 31.409 -8.663 -28.023 1.00 68.00 240 PHE A CA 1
ATOM 1949 C C . PHE A 1 240 ? 32.202 -9.614 -28.944 1.00 68.00 240 PHE A C 1
ATOM 1951 O O . PHE A 1 240 ? 31.711 -10.686 -29.281 1.00 68.00 240 PHE A O 1
ATOM 1958 N N . LYS A 1 241 ? 33.453 -9.2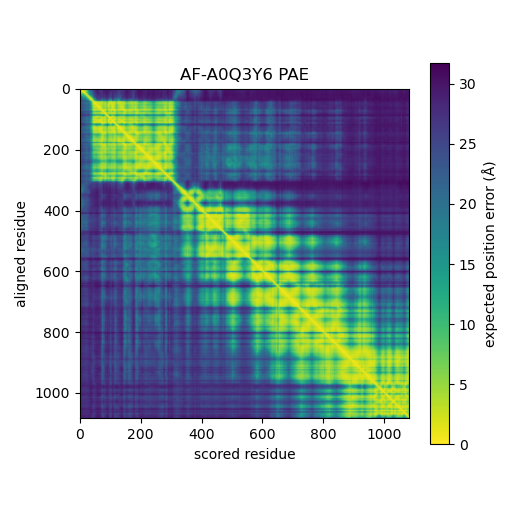79 -29.293 1.00 58.38 241 LYS A N 1
ATOM 1959 C CA . LYS A 1 241 ? 34.291 -10.098 -30.196 1.00 58.38 241 LYS A CA 1
ATOM 1960 C C . LYS A 1 241 ? 34.914 -11.360 -29.582 1.00 58.38 241 LYS A C 1
ATOM 1962 O O . LYS A 1 241 ? 35.520 -12.139 -30.310 1.00 58.38 241 LYS A O 1
ATOM 1967 N N . LYS A 1 242 ? 34.901 -11.501 -28.256 1.00 60.22 242 LYS A N 1
ATOM 1968 C CA . LYS A 1 242 ? 35.571 -12.596 -27.521 1.00 60.22 242 LYS A CA 1
ATOM 1969 C C . LYS A 1 242 ? 34.610 -13.394 -26.645 1.00 60.22 242 LYS A C 1
ATOM 1971 O O . LYS A 1 242 ? 34.799 -14.587 -26.457 1.00 60.22 242 LYS A O 1
ATOM 1976 N N . TYR A 1 243 ? 33.618 -12.692 -26.115 1.00 69.38 243 TYR A N 1
ATOM 1977 C CA . TYR A 1 243 ? 32.727 -13.062 -25.028 1.00 69.38 243 TYR A CA 1
ATOM 1978 C C . TYR A 1 243 ? 31.328 -12.470 -25.332 1.00 69.38 243 TYR A C 1
ATOM 1980 O O . TYR A 1 243 ? 30.892 -11.505 -24.691 1.00 69.38 243 TYR A O 1
ATOM 1988 N N . PRO A 1 244 ? 30.648 -12.935 -26.406 1.00 56.59 244 PRO A N 1
ATOM 1989 C CA . PRO A 1 244 ? 29.389 -12.347 -26.873 1.00 56.59 244 PRO A CA 1
ATOM 1990 C C . PRO A 1 244 ? 28.215 -12.593 -25.910 1.00 56.59 244 PRO A C 1
ATOM 1992 O O . PRO A 1 244 ? 27.302 -11.771 -25.840 1.00 56.59 244 PRO A O 1
ATOM 1995 N N . LEU A 1 245 ? 28.250 -13.676 -25.128 1.00 55.78 245 LEU A N 1
ATOM 1996 C CA . LEU A 1 245 ? 27.263 -13.971 -24.085 1.00 55.78 245 LEU A CA 1
ATOM 1997 C C . LEU A 1 245 ? 27.381 -12.970 -22.925 1.00 55.78 245 LEU A C 1
ATOM 1999 O O . LEU A 1 245 ? 26.401 -12.382 -22.468 1.00 55.78 245 LEU A O 1
ATOM 2003 N N . GLU A 1 246 ? 28.612 -12.720 -22.496 1.00 66.75 246 GLU A N 1
ATOM 2004 C CA . GLU A 1 246 ? 28.982 -11.768 -21.460 1.00 66.75 246 GLU A CA 1
ATOM 2005 C C . GLU A 1 246 ? 28.674 -10.333 -21.902 1.00 66.75 246 GLU A C 1
ATOM 2007 O O . GLU A 1 246 ? 28.209 -9.536 -21.090 1.00 66.75 246 GLU A O 1
ATOM 2012 N N . PHE A 1 247 ? 28.852 -10.012 -23.189 1.00 74.88 247 PHE A N 1
ATOM 2013 C CA . PHE A 1 247 ? 28.411 -8.749 -23.789 1.00 74.88 247 PHE A CA 1
ATOM 2014 C C . PHE A 1 247 ? 26.893 -8.544 -23.679 1.00 74.88 247 PHE A C 1
ATOM 2016 O O . PHE A 1 247 ? 26.457 -7.462 -23.275 1.00 74.88 247 PHE A O 1
ATOM 2023 N N . LEU A 1 248 ? 26.087 -9.563 -24.003 1.00 63.94 248 LEU A N 1
ATOM 2024 C CA . LEU A 1 248 ? 24.628 -9.480 -23.882 1.00 63.94 248 LEU A CA 1
ATOM 2025 C C . LEU A 1 248 ? 24.195 -9.340 -22.416 1.00 63.94 248 LEU A C 1
ATOM 2027 O O . LEU A 1 248 ? 23.359 -8.492 -22.114 1.00 63.94 248 LEU A O 1
ATOM 2031 N N . ASN A 1 249 ? 24.816 -10.077 -21.490 1.00 69.38 249 ASN A N 1
ATOM 2032 C CA . ASN A 1 249 ? 24.547 -9.952 -20.053 1.00 69.38 249 ASN A CA 1
ATOM 2033 C C . ASN A 1 249 ? 24.971 -8.581 -19.488 1.00 69.38 249 ASN A C 1
ATOM 2035 O O . ASN A 1 249 ? 24.237 -7.989 -18.695 1.00 69.38 249 ASN A O 1
ATOM 2039 N N . PHE A 1 250 ? 26.109 -8.036 -19.930 1.00 80.12 250 PHE A N 1
ATOM 2040 C CA . PHE A 1 250 ? 26.585 -6.695 -19.570 1.00 80.12 250 PHE A CA 1
ATOM 2041 C C . PHE A 1 250 ? 25.624 -5.608 -20.072 1.00 80.12 250 PHE A C 1
ATOM 2043 O O . PHE A 1 250 ? 25.175 -4.765 -19.297 1.00 80.12 250 PHE A O 1
ATOM 2050 N N . THR A 1 251 ? 25.270 -5.639 -21.359 1.00 76.44 251 THR A N 1
ATOM 2051 C CA . THR A 1 251 ? 24.357 -4.666 -21.987 1.00 76.44 251 THR A CA 1
ATOM 2052 C C . THR A 1 251 ? 22.936 -4.800 -21.427 1.00 76.44 251 THR A C 1
ATOM 2054 O O . THR A 1 251 ? 22.245 -3.796 -21.218 1.00 76.44 251 THR A O 1
ATOM 2057 N N . TYR A 1 252 ? 22.513 -6.018 -21.065 1.00 76.19 252 TYR A N 1
ATOM 2058 C CA . TYR A 1 252 ? 21.279 -6.227 -20.317 1.00 76.19 252 TYR A CA 1
ATOM 2059 C C . TYR A 1 252 ? 21.325 -5.502 -18.963 1.00 76.19 252 TYR A C 1
ATOM 2061 O O . TYR A 1 252 ? 20.496 -4.614 -18.729 1.00 76.19 252 TYR A O 1
ATOM 2069 N N . PHE A 1 253 ? 22.323 -5.822 -18.131 1.00 84.75 253 PHE A N 1
ATOM 2070 C CA . PHE A 1 253 ? 22.537 -5.236 -16.807 1.00 84.75 253 PHE A CA 1
ATOM 2071 C C . PHE A 1 253 ? 22.582 -3.699 -16.850 1.00 84.75 253 PHE A C 1
ATOM 2073 O O . PHE A 1 253 ? 21.837 -3.039 -16.121 1.00 84.75 253 PHE A O 1
ATOM 2080 N N . ILE A 1 254 ? 23.406 -3.120 -17.734 1.00 84.81 254 ILE A N 1
ATOM 2081 C CA . ILE A 1 254 ? 23.589 -1.667 -17.866 1.00 84.81 254 ILE A CA 1
ATOM 2082 C C . ILE A 1 254 ? 22.276 -0.978 -18.234 1.00 84.81 254 ILE A C 1
ATOM 2084 O O . ILE A 1 254 ? 21.795 -0.133 -17.475 1.00 84.81 254 ILE A O 1
ATOM 2088 N N . ASN A 1 255 ? 21.657 -1.349 -19.357 1.00 81.75 255 ASN A N 1
ATOM 2089 C CA . ASN A 1 255 ? 20.474 -0.644 -19.856 1.00 81.75 255 ASN A CA 1
ATOM 2090 C C . ASN A 1 255 ? 19.311 -0.708 -18.848 1.00 81.75 255 ASN A C 1
ATOM 2092 O O . ASN A 1 255 ? 18.625 0.292 -18.638 1.00 81.75 255 ASN A O 1
ATOM 2096 N N . CYS A 1 256 ? 19.117 -1.846 -18.166 1.00 78.19 256 CYS A N 1
ATOM 2097 C CA . CYS A 1 256 ? 18.099 -1.966 -17.118 1.00 78.19 256 CYS A CA 1
ATOM 2098 C C . CYS A 1 256 ? 18.429 -1.107 -15.892 1.00 78.19 256 CYS A C 1
ATOM 2100 O O . CYS A 1 256 ? 17.591 -0.330 -15.439 1.00 78.19 256 CYS A O 1
ATOM 2102 N N . THR A 1 257 ? 19.657 -1.186 -15.377 1.00 82.25 257 THR A N 1
ATOM 2103 C CA . THR A 1 257 ? 20.059 -0.460 -14.163 1.00 82.25 257 THR A CA 1
ATOM 2104 C C . THR A 1 257 ? 20.008 1.059 -14.355 1.00 82.25 257 THR A C 1
ATOM 2106 O O . THR A 1 257 ? 19.509 1.781 -13.489 1.00 82.25 257 THR A O 1
ATOM 2109 N N . TYR A 1 258 ? 20.409 1.570 -15.522 1.00 88.44 258 TYR A N 1
ATOM 2110 C CA . TYR A 1 258 ? 20.250 2.994 -15.828 1.00 88.44 258 TYR A CA 1
ATOM 2111 C C . TYR A 1 258 ? 18.797 3.391 -16.138 1.00 88.44 258 TYR A C 1
ATOM 2113 O O . TYR A 1 258 ? 18.409 4.513 -15.811 1.00 88.44 258 TYR A O 1
ATOM 2121 N N . ASN A 1 259 ? 17.948 2.491 -16.651 1.00 82.19 259 ASN A N 1
ATOM 2122 C CA . ASN A 1 259 ? 16.501 2.735 -16.733 1.00 82.19 259 ASN A CA 1
ATOM 2123 C C . ASN A 1 259 ? 15.836 2.818 -15.343 1.00 82.19 259 ASN A C 1
ATOM 2125 O O . ASN A 1 259 ? 14.959 3.661 -15.151 1.00 82.19 259 ASN A O 1
ATOM 2129 N N . HIS A 1 260 ? 16.293 2.045 -14.352 1.00 82.31 260 HIS A N 1
ATOM 2130 C CA . HIS A 1 260 ? 15.863 2.187 -12.955 1.00 82.31 260 HIS A CA 1
ATOM 2131 C C . HIS A 1 260 ? 16.247 3.558 -12.374 1.00 82.31 260 HIS A C 1
ATOM 2133 O O . HIS A 1 260 ? 15.394 4.253 -11.815 1.00 82.31 260 HIS A O 1
ATOM 2139 N N . PHE A 1 261 ? 17.478 4.030 -12.605 1.00 86.62 261 PHE A N 1
ATOM 2140 C CA . PHE A 1 261 ? 17.854 5.403 -12.246 1.00 86.62 261 PHE A CA 1
ATOM 2141 C C . PHE A 1 261 ? 17.002 6.460 -12.976 1.00 86.62 261 PHE A C 1
ATOM 2143 O O . PHE A 1 261 ? 16.548 7.412 -12.338 1.00 86.62 261 PHE A O 1
ATOM 2150 N N . LYS A 1 262 ? 16.696 6.287 -14.274 1.00 85.25 262 LYS A N 1
ATOM 2151 C CA . LYS A 1 262 ? 15.751 7.167 -14.993 1.00 85.25 262 LYS A CA 1
ATOM 2152 C C . LYS A 1 262 ? 14.344 7.135 -14.386 1.00 85.25 262 LYS A C 1
ATOM 2154 O O . LYS A 1 262 ? 13.695 8.176 -14.359 1.00 85.25 262 LYS A O 1
ATOM 2159 N N . TYR A 1 263 ? 13.853 5.992 -13.896 1.00 82.44 263 TYR A N 1
ATOM 2160 C CA . TYR A 1 263 ? 12.537 5.906 -13.251 1.00 82.44 263 TYR A CA 1
ATOM 2161 C C . TYR A 1 263 ? 12.475 6.773 -11.989 1.00 82.44 263 TYR A C 1
ATOM 2163 O O . TYR A 1 263 ? 11.604 7.640 -11.884 1.00 82.44 263 TYR A O 1
ATOM 2171 N N . LEU A 1 264 ? 13.457 6.629 -11.091 1.00 79.50 264 LEU A N 1
ATOM 2172 C CA . LEU A 1 264 ? 13.571 7.469 -9.897 1.00 79.50 264 LEU A CA 1
ATOM 2173 C C . LEU A 1 264 ? 13.702 8.961 -10.270 1.00 79.50 264 LEU A C 1
ATOM 2175 O O . LEU A 1 264 ? 13.072 9.826 -9.662 1.00 79.50 264 LEU A O 1
ATOM 2179 N N . LEU A 1 265 ? 14.465 9.270 -11.324 1.00 81.38 265 LEU A N 1
ATOM 2180 C CA . LEU A 1 265 ? 14.670 10.637 -11.810 1.00 81.38 265 LEU A CA 1
ATOM 2181 C C . LEU A 1 265 ? 13.469 11.232 -12.568 1.00 81.38 265 LEU A C 1
ATOM 2183 O O . LEU A 1 265 ? 13.323 12.450 -12.570 1.00 81.38 265 LEU A O 1
ATOM 2187 N N . LYS A 1 266 ? 12.517 10.448 -13.095 1.00 80.56 266 LYS A N 1
ATOM 2188 C CA . LYS A 1 266 ? 11.208 10.999 -13.524 1.00 80.56 266 LYS A CA 1
ATOM 2189 C C . LYS A 1 266 ? 10.462 11.648 -12.352 1.00 80.56 266 LYS A C 1
ATOM 2191 O O . LYS A 1 266 ? 9.724 12.611 -12.546 1.00 80.56 266 LYS A O 1
ATOM 2196 N N . LYS A 1 267 ? 10.685 11.162 -11.125 1.00 75.38 267 LYS A N 1
ATOM 2197 C CA . LYS A 1 267 ? 10.131 11.723 -9.884 1.00 75.38 267 LYS A CA 1
ATOM 2198 C C . LYS A 1 267 ? 10.999 12.874 -9.316 1.00 75.38 267 LYS A C 1
ATOM 2200 O O . LYS A 1 267 ? 10.700 13.370 -8.233 1.00 75.38 267 LYS A O 1
ATOM 2205 N N . GLN A 1 268 ? 12.024 13.366 -10.029 1.00 72.00 268 GLN A N 1
ATOM 2206 C CA . GLN A 1 268 ? 12.938 14.447 -9.595 1.00 72.00 268 GLN A CA 1
ATOM 2207 C C . GLN A 1 268 ? 12.222 15.706 -9.077 1.00 72.00 268 GLN A C 1
ATOM 2209 O O . GLN A 1 268 ? 12.684 16.310 -8.109 1.00 72.00 268 GLN A O 1
ATOM 2214 N N . ASN A 1 269 ? 11.079 16.087 -9.658 1.00 69.88 269 ASN A N 1
ATOM 2215 C CA . ASN A 1 269 ? 10.289 17.227 -9.176 1.00 69.88 269 ASN A CA 1
ATOM 2216 C C . ASN A 1 269 ? 9.831 17.061 -7.714 1.00 69.88 269 ASN A C 1
ATOM 2218 O O . ASN A 1 269 ? 9.678 18.054 -7.010 1.00 69.88 269 ASN A O 1
ATOM 2222 N N . TYR A 1 270 ? 9.655 15.828 -7.227 1.00 66.56 270 TYR A N 1
ATOM 2223 C CA . TYR A 1 270 ? 9.379 15.549 -5.815 1.00 66.56 270 TYR A CA 1
ATOM 2224 C C . TYR A 1 270 ? 10.641 15.600 -4.942 1.00 66.56 270 TYR A C 1
ATOM 2226 O O . TYR A 1 270 ? 10.521 15.858 -3.750 1.00 66.56 270 TYR A O 1
ATOM 2234 N N . ILE A 1 271 ? 11.833 15.398 -5.513 1.00 70.94 271 ILE A N 1
ATOM 2235 C CA . ILE A 1 271 ? 13.127 15.453 -4.812 1.00 70.94 271 ILE A CA 1
ATOM 2236 C C . ILE A 1 271 ? 13.576 16.914 -4.623 1.00 70.94 271 ILE A C 1
ATOM 2238 O O . ILE A 1 271 ? 13.953 17.304 -3.518 1.00 70.94 271 ILE A O 1
ATOM 2242 N N . ASP A 1 272 ? 13.496 17.743 -5.670 1.00 69.50 272 ASP A N 1
ATOM 2243 C CA . ASP A 1 272 ? 13.999 19.127 -5.681 1.00 69.50 272 ASP A CA 1
ATOM 2244 C C . ASP A 1 272 ? 13.115 20.067 -6.524 1.00 69.50 272 ASP A C 1
ATOM 2246 O O . ASP A 1 272 ? 13.454 20.454 -7.643 1.00 69.50 272 ASP A O 1
ATOM 2250 N N . THR A 1 273 ? 11.987 20.508 -5.952 1.00 62.66 273 THR A N 1
ATOM 2251 C CA . THR A 1 273 ? 11.072 21.488 -6.580 1.00 62.66 273 THR A CA 1
ATOM 2252 C C . THR A 1 273 ? 11.710 22.838 -6.920 1.00 62.66 273 THR A C 1
ATOM 2254 O O . THR A 1 273 ? 11.086 23.653 -7.594 1.00 62.66 273 THR A O 1
ATOM 2257 N N . ASN A 1 274 ? 12.919 23.114 -6.428 1.00 62.69 274 ASN A N 1
ATOM 2258 C CA . ASN A 1 274 ? 13.521 24.442 -6.452 1.00 62.69 274 ASN A CA 1
ATOM 2259 C C . ASN A 1 274 ? 14.763 24.516 -7.363 1.00 62.69 274 ASN A C 1
ATOM 2261 O O . ASN A 1 274 ? 15.393 25.572 -7.412 1.00 62.69 274 ASN A O 1
ATOM 2265 N N . LYS A 1 275 ? 15.122 23.421 -8.057 1.00 70.25 275 LYS A N 1
ATOM 2266 C CA . LYS A 1 275 ? 16.361 23.278 -8.852 1.00 70.25 275 LYS A CA 1
ATOM 2267 C C . LYS A 1 275 ? 17.615 23.717 -8.074 1.00 70.25 275 LYS A C 1
ATOM 2269 O O . LYS A 1 275 ? 18.458 24.466 -8.569 1.00 70.25 275 LYS A O 1
ATOM 2274 N N . THR A 1 276 ? 17.696 23.287 -6.816 1.00 73.50 276 THR A N 1
ATOM 2275 C CA . THR A 1 276 ? 18.802 23.576 -5.900 1.00 73.50 276 THR A CA 1
ATOM 2276 C C . THR A 1 276 ? 19.971 22.601 -6.014 1.00 73.50 276 THR A C 1
ATOM 2278 O O . THR A 1 276 ? 21.076 22.998 -5.649 1.00 73.50 276 THR A O 1
ATOM 2281 N N . ILE A 1 277 ? 19.772 21.381 -6.524 1.00 83.75 277 ILE A N 1
ATOM 2282 C CA . ILE A 1 277 ? 20.845 20.413 -6.813 1.00 83.75 277 ILE A CA 1
ATOM 2283 C C . ILE A 1 277 ? 21.739 20.944 -7.944 1.00 83.75 277 ILE A C 1
ATOM 2285 O O . ILE A 1 277 ? 21.246 21.467 -8.942 1.00 83.75 277 ILE A O 1
ATOM 2289 N N . GLU A 1 278 ? 23.061 20.808 -7.806 1.00 81.12 278 GLU A N 1
ATOM 2290 C CA . GLU A 1 278 ? 24.013 21.210 -8.849 1.00 81.12 278 GLU A CA 1
ATOM 2291 C C . GLU A 1 278 ? 24.272 20.122 -9.899 1.00 81.12 278 GLU A C 1
ATOM 2293 O O . GLU A 1 278 ? 24.142 20.398 -11.087 1.00 81.12 278 GLU A O 1
ATOM 2298 N N . ASN A 1 279 ? 24.599 18.902 -9.463 1.00 87.44 279 ASN A N 1
ATOM 2299 C CA . ASN A 1 279 ? 24.898 17.751 -10.319 1.00 87.44 279 ASN A CA 1
ATOM 2300 C C . ASN A 1 279 ? 24.267 16.483 -9.734 1.00 87.44 279 ASN A C 1
ATOM 2302 O O . ASN A 1 279 ? 24.157 16.357 -8.509 1.00 87.44 279 ASN A O 1
ATOM 2306 N N . ILE A 1 280 ? 23.942 15.517 -10.591 1.00 88.75 280 ILE A N 1
ATOM 2307 C CA . ILE A 1 280 ? 23.527 14.165 -10.198 1.00 88.75 280 ILE A CA 1
ATOM 2308 C C . ILE A 1 280 ? 24.550 13.152 -10.721 1.00 88.75 280 ILE A C 1
ATOM 2310 O O . ILE A 1 280 ? 24.987 13.238 -11.863 1.00 88.75 280 ILE A O 1
ATOM 2314 N N . TYR A 1 281 ? 24.925 12.195 -9.879 1.00 91.94 281 TYR A N 1
ATOM 2315 C CA . TYR A 1 281 ? 25.798 11.070 -10.203 1.00 91.94 281 TYR A CA 1
ATOM 2316 C C . TYR A 1 281 ? 25.042 9.767 -9.941 1.00 91.94 281 TYR A C 1
ATOM 2318 O O . TYR A 1 281 ? 24.202 9.698 -9.042 1.00 91.94 281 TYR A O 1
ATOM 2326 N N . LEU A 1 282 ? 25.363 8.728 -10.699 1.00 91.94 282 LEU A N 1
ATOM 2327 C CA . LEU A 1 282 ? 24.794 7.390 -10.578 1.00 91.94 282 LEU A CA 1
ATOM 2328 C C . LEU A 1 282 ? 25.934 6.420 -10.257 1.00 91.94 282 LEU A C 1
ATOM 2330 O O . LEU A 1 282 ? 26.959 6.437 -10.942 1.00 91.94 282 LEU A O 1
ATOM 2334 N N . TYR A 1 283 ? 25.775 5.611 -9.211 1.00 91.62 283 TYR A N 1
ATOM 2335 C CA . TYR A 1 283 ? 26.809 4.709 -8.709 1.00 91.62 283 TYR A CA 1
ATOM 2336 C C . TYR A 1 283 ? 26.329 3.257 -8.645 1.00 91.62 283 TYR A C 1
ATOM 2338 O O . TYR A 1 283 ? 25.262 2.960 -8.104 1.00 91.62 283 TYR A O 1
ATOM 2346 N N . LEU A 1 284 ? 27.152 2.358 -9.178 1.00 88.38 284 LEU A N 1
ATOM 2347 C CA . LEU A 1 284 ? 26.949 0.914 -9.172 1.00 88.38 284 LEU A CA 1
ATOM 2348 C C . LEU A 1 284 ? 27.772 0.314 -8.030 1.00 88.38 284 LEU A C 1
ATOM 2350 O O . LEU A 1 284 ? 29.000 0.322 -8.082 1.00 88.38 284 LEU A O 1
ATOM 2354 N N . SER A 1 285 ? 27.099 -0.165 -6.983 1.00 85.69 285 SER A N 1
ATOM 2355 C CA . SER A 1 285 ? 27.755 -0.562 -5.734 1.00 85.69 285 SER A CA 1
ATOM 2356 C C . SER A 1 285 ? 28.728 -1.735 -5.897 1.00 85.69 285 SER A C 1
ATOM 2358 O O . SER A 1 285 ? 28.438 -2.735 -6.565 1.00 85.69 285 SER A O 1
ATOM 2360 N N . ASN A 1 286 ? 29.906 -1.595 -5.286 1.00 82.75 286 ASN A N 1
ATOM 2361 C CA . ASN A 1 286 ? 31.011 -2.526 -5.440 1.00 82.75 286 ASN A CA 1
ATOM 2362 C C . ASN A 1 286 ? 30.971 -3.616 -4.361 1.00 82.75 286 ASN A C 1
ATOM 2364 O O . ASN A 1 286 ? 31.009 -3.340 -3.161 1.00 82.75 286 ASN A O 1
ATOM 2368 N N . THR A 1 287 ? 30.945 -4.881 -4.780 1.00 74.62 287 THR A N 1
ATOM 2369 C CA . THR A 1 287 ? 30.983 -6.028 -3.860 1.00 74.62 287 THR A CA 1
ATOM 2370 C C . THR A 1 287 ? 32.293 -6.817 -3.898 1.00 74.62 287 THR A C 1
ATOM 2372 O O . THR A 1 287 ? 32.543 -7.590 -2.960 1.00 74.62 287 THR A O 1
ATOM 2375 N N . LYS A 1 288 ? 33.145 -6.613 -4.919 1.00 76.19 288 LYS A N 1
ATOM 2376 C CA . LYS A 1 288 ? 34.370 -7.392 -5.156 1.00 76.19 288 LYS A CA 1
ATOM 2377 C C . LYS A 1 288 ? 35.636 -6.626 -4.746 1.00 76.19 288 LYS A C 1
ATOM 2379 O O . LYS A 1 288 ? 35.924 -5.536 -5.227 1.00 76.19 288 LYS A O 1
ATOM 2384 N N . VAL A 1 289 ? 36.428 -7.268 -3.883 1.00 66.88 289 VAL A N 1
ATOM 2385 C CA . VAL A 1 289 ? 37.679 -6.754 -3.280 1.00 66.88 289 VAL A CA 1
ATOM 2386 C C . VAL A 1 289 ? 38.718 -6.308 -4.320 1.00 66.88 289 VAL A C 1
ATOM 2388 O O . VAL A 1 289 ? 39.476 -5.380 -4.069 1.00 66.88 289 VAL A O 1
ATOM 2391 N N . ASN A 1 290 ? 38.758 -6.944 -5.494 1.00 73.25 290 ASN A N 1
ATOM 2392 C CA . ASN A 1 290 ? 39.750 -6.657 -6.534 1.00 73.25 290 ASN A CA 1
ATOM 2393 C C . ASN A 1 290 ? 39.478 -5.372 -7.340 1.00 73.25 290 ASN A C 1
ATOM 2395 O O . ASN A 1 290 ? 40.326 -4.974 -8.135 1.00 73.25 290 ASN A O 1
ATOM 2399 N N . ILE A 1 291 ? 38.329 -4.713 -7.153 1.00 74.75 291 ILE A N 1
ATOM 2400 C CA . ILE A 1 291 ? 38.024 -3.434 -7.801 1.00 74.75 291 ILE A CA 1
ATOM 2401 C C . ILE A 1 291 ? 38.389 -2.301 -6.842 1.00 74.75 291 ILE A C 1
ATOM 2403 O O . ILE A 1 291 ? 37.649 -2.011 -5.904 1.00 74.75 291 ILE A O 1
ATOM 2407 N N . GLY A 1 292 ? 39.499 -1.613 -7.120 1.00 71.25 292 GLY A N 1
ATOM 2408 C CA . GLY A 1 292 ? 39.977 -0.440 -6.371 1.00 71.25 292 GLY A CA 1
ATOM 2409 C C . GLY A 1 292 ? 39.144 0.836 -6.574 1.00 71.25 292 GLY A C 1
ATOM 2410 O O . GLY A 1 292 ? 39.704 1.921 -6.700 1.00 71.25 292 GLY A O 1
ATOM 2411 N N . GLN A 1 293 ? 37.817 0.716 -6.662 1.00 83.50 293 GLN A N 1
ATOM 2412 C CA . GLN A 1 293 ? 36.873 1.827 -6.785 1.00 83.50 293 GLN A CA 1
ATOM 2413 C C . GLN A 1 293 ? 35.836 1.737 -5.660 1.00 83.50 293 GLN A C 1
ATOM 2415 O O . GLN A 1 293 ? 35.055 0.788 -5.623 1.00 83.50 293 GLN A O 1
ATOM 2420 N N . SER A 1 294 ? 35.777 2.746 -4.789 1.00 83.50 294 SER A N 1
ATOM 2421 C CA . SER A 1 294 ? 34.709 2.890 -3.790 1.00 83.50 294 SER A CA 1
ATOM 2422 C C . SER A 1 294 ? 34.033 4.252 -3.893 1.00 83.50 294 SER A C 1
ATOM 2424 O O . SER A 1 294 ? 34.689 5.267 -4.148 1.00 83.50 294 SER A O 1
ATOM 2426 N N . LEU A 1 295 ? 32.722 4.305 -3.655 1.00 86.56 295 LEU A N 1
ATOM 2427 C CA . LEU A 1 295 ? 31.962 5.557 -3.665 1.00 86.56 295 LEU A CA 1
ATOM 2428 C C . LEU A 1 295 ? 32.548 6.615 -2.722 1.00 86.56 295 LEU A C 1
ATOM 2430 O O . LEU A 1 295 ? 32.710 7.772 -3.107 1.00 86.56 295 LEU A O 1
ATOM 2434 N N . PHE A 1 296 ? 32.873 6.232 -1.488 1.00 87.19 296 PHE A N 1
ATOM 2435 C CA . PHE A 1 296 ? 33.242 7.190 -0.442 1.00 87.19 296 PHE A CA 1
ATOM 2436 C C . PHE A 1 296 ? 34.704 7.659 -0.531 1.00 87.19 296 PHE A C 1
ATOM 2438 O O . PHE A 1 296 ? 35.066 8.676 0.060 1.00 87.19 296 PHE A O 1
ATOM 2445 N N . GLN A 1 297 ? 35.525 6.958 -1.316 1.00 79.38 297 GLN A N 1
ATOM 2446 C CA . GLN A 1 297 ? 36.923 7.297 -1.609 1.00 79.38 297 GLN A CA 1
ATOM 2447 C C . GLN A 1 297 ? 37.061 8.147 -2.893 1.00 79.38 297 GLN A C 1
ATOM 2449 O O . GLN A 1 297 ? 38.097 8.769 -3.124 1.00 79.38 297 GLN A O 1
ATOM 2454 N N . ASN A 1 298 ? 36.018 8.216 -3.733 1.00 79.88 298 ASN A N 1
ATOM 2455 C CA . ASN A 1 298 ? 36.055 8.946 -5.002 1.00 79.88 298 ASN A CA 1
ATOM 2456 C C . ASN A 1 298 ? 36.221 10.471 -4.830 1.00 79.88 298 ASN A C 1
ATOM 2458 O O . ASN A 1 298 ? 35.641 11.107 -3.943 1.00 79.88 298 ASN A O 1
ATOM 2462 N N . ASN A 1 299 ? 36.984 11.082 -5.742 1.00 74.69 299 ASN A N 1
ATOM 2463 C CA . ASN A 1 299 ? 37.252 12.521 -5.757 1.00 74.69 299 ASN A CA 1
ATOM 2464 C C . ASN A 1 299 ? 36.141 13.305 -6.472 1.00 74.69 299 ASN A C 1
ATOM 2466 O O . ASN A 1 299 ? 36.202 13.564 -7.672 1.00 74.69 299 ASN A O 1
ATOM 2470 N N . PHE A 1 300 ? 35.138 13.734 -5.710 1.00 80.25 300 PHE A N 1
ATOM 2471 C CA . PHE A 1 300 ? 34.090 14.631 -6.197 1.00 80.25 300 PHE A CA 1
ATOM 2472 C C . PHE A 1 300 ? 34.553 16.092 -6.273 1.00 80.25 300 PHE A C 1
ATOM 2474 O O . PHE A 1 300 ? 35.267 16.593 -5.402 1.00 80.25 300 PHE A O 1
ATOM 2481 N N . THR A 1 301 ? 34.031 16.829 -7.254 1.00 73.00 301 THR A N 1
ATOM 2482 C CA . THR A 1 301 ? 34.140 18.292 -7.365 1.00 73.00 301 THR A CA 1
ATOM 2483 C C . THR A 1 301 ? 33.287 18.996 -6.299 1.00 73.00 301 THR A C 1
ATOM 2485 O O . THR A 1 301 ? 32.210 19.523 -6.568 1.00 73.00 301 THR A O 1
ATOM 2488 N N . THR A 1 302 ? 33.737 18.978 -5.042 1.00 67.19 302 THR A N 1
ATOM 2489 C CA . THR A 1 302 ? 33.014 19.600 -3.920 1.00 67.19 302 THR A CA 1
ATOM 2490 C C . THR A 1 302 ? 33.115 21.123 -3.948 1.00 67.19 302 THR A C 1
ATOM 2492 O O . THR A 1 302 ? 34.223 21.665 -3.973 1.00 67.19 302 THR A O 1
ATOM 2495 N N . GLN A 1 303 ? 31.985 21.828 -3.829 1.00 68.06 303 GLN A N 1
ATOM 2496 C CA . GLN A 1 303 ? 32.001 23.278 -3.621 1.00 68.06 303 GLN A CA 1
ATOM 2497 C C . GLN A 1 303 ? 32.748 23.651 -2.321 1.00 68.06 303 GLN A C 1
ATOM 2499 O O . GLN A 1 303 ? 32.466 23.065 -1.266 1.00 68.06 303 GLN A O 1
ATOM 2504 N N . PRO A 1 304 ? 33.649 24.654 -2.348 1.00 67.50 304 PRO A N 1
ATOM 2505 C CA . PRO A 1 304 ? 34.271 25.179 -1.141 1.00 67.50 304 PRO A CA 1
ATOM 2506 C C . PRO A 1 304 ? 33.272 26.044 -0.361 1.00 67.50 304 PRO A C 1
ATOM 2508 O O . PRO A 1 304 ? 32.661 26.966 -0.906 1.00 67.50 304 PRO A O 1
ATOM 2511 N N . TYR A 1 305 ? 33.139 25.786 0.938 1.00 67.62 305 TYR A N 1
ATOM 2512 C CA . TYR A 1 305 ? 32.247 26.506 1.848 1.00 67.62 305 TYR A CA 1
ATOM 2513 C C . TYR A 1 305 ? 32.775 27.933 2.119 1.00 67.62 305 TYR A C 1
ATOM 2515 O O . TYR A 1 305 ? 33.484 28.183 3.093 1.00 67.62 305 TYR A O 1
ATOM 2523 N N . LYS A 1 306 ? 32.465 28.878 1.217 1.00 56.03 306 LYS A N 1
ATOM 2524 C CA . LYS A 1 306 ? 32.941 30.274 1.257 1.00 56.03 306 LYS A CA 1
ATOM 2525 C C . LYS A 1 306 ? 31.852 31.273 1.658 1.00 56.03 306 LYS A C 1
ATOM 2527 O O . LYS A 1 306 ? 30.726 31.238 1.165 1.00 56.03 306 LYS A O 1
ATOM 2532 N N . THR A 1 307 ? 32.224 32.233 2.501 1.00 41.19 307 THR A N 1
ATOM 2533 C CA . THR A 1 307 ? 31.450 33.457 2.757 1.00 41.19 307 THR A CA 1
ATOM 2534 C C . THR A 1 307 ? 31.542 34.428 1.567 1.00 41.19 307 THR A C 1
ATOM 2536 O O . THR A 1 307 ? 32.465 34.363 0.757 1.00 41.19 307 THR A O 1
ATOM 2539 N N . LYS A 1 308 ? 30.540 35.308 1.408 1.00 37.41 308 LYS A N 1
ATOM 2540 C CA . LYS A 1 308 ? 30.365 36.128 0.193 1.00 37.41 308 LYS A CA 1
ATOM 2541 C C . LYS A 1 308 ? 31.432 37.218 0.004 1.00 37.41 308 LYS A C 1
ATOM 2543 O O . LYS A 1 308 ? 31.618 38.054 0.881 1.00 37.41 308 LYS A O 1
ATOM 2548 N N . LEU A 1 309 ? 31.933 37.316 -1.229 1.00 29.22 309 LEU A N 1
ATOM 2549 C CA . LEU A 1 309 ? 32.469 38.522 -1.879 1.00 29.22 309 LEU A CA 1
ATOM 2550 C C . LEU A 1 309 ? 31.983 38.549 -3.350 1.00 29.22 309 LEU A C 1
ATOM 2552 O O . LEU A 1 309 ? 31.517 37.527 -3.852 1.00 29.22 309 LEU A O 1
ATOM 2556 N N . ILE A 1 310 ? 31.976 39.716 -4.010 1.00 33.59 310 ILE A N 1
ATOM 2557 C CA . ILE A 1 310 ? 31.218 39.973 -5.261 1.00 33.59 310 ILE A CA 1
ATOM 2558 C C . ILE A 1 310 ? 32.030 40.834 -6.248 1.00 33.59 310 ILE A C 1
ATOM 2560 O O . ILE A 1 310 ? 32.553 41.858 -5.810 1.00 33.59 310 ILE A O 1
ATOM 2564 N N . LYS A 1 311 ? 32.023 40.512 -7.564 1.00 26.81 311 LYS A N 1
ATOM 2565 C CA . LYS A 1 311 ? 32.025 41.490 -8.694 1.00 26.81 311 LYS A CA 1
ATOM 2566 C C . LYS A 1 311 ? 31.957 40.858 -10.111 1.00 26.81 311 LYS A C 1
ATOM 2568 O O . LYS A 1 311 ? 32.756 39.980 -10.392 1.00 26.81 311 LYS A O 1
ATOM 2573 N N . LYS A 1 312 ? 31.134 41.474 -10.993 1.00 28.41 312 LYS A N 1
ATOM 2574 C CA . LYS A 1 312 ? 31.223 41.574 -12.488 1.00 28.41 312 LYS A CA 1
ATOM 2575 C C . LYS A 1 312 ? 31.094 40.267 -13.342 1.00 28.41 312 LYS A C 1
ATOM 2577 O O . LYS A 1 312 ? 31.361 39.200 -12.819 1.00 28.41 312 LYS A O 1
ATOM 2582 N N . PHE A 1 313 ? 30.668 40.258 -14.629 1.00 28.16 313 PHE A N 1
ATOM 2583 C CA . PHE A 1 313 ? 30.177 41.319 -15.557 1.00 28.16 313 PHE A CA 1
ATOM 2584 C C . PHE A 1 313 ? 29.148 40.831 -16.636 1.00 28.16 313 PHE A C 1
ATOM 2586 O O . PHE A 1 313 ? 28.642 39.720 -16.543 1.00 28.16 313 PHE A O 1
ATOM 2593 N N . LEU A 1 314 ? 28.827 41.719 -17.597 1.00 24.55 314 LEU A N 1
ATOM 2594 C CA . LEU A 1 314 ? 27.878 41.682 -18.749 1.00 24.55 314 LEU A CA 1
ATOM 2595 C C . LEU A 1 314 ? 28.302 40.726 -19.911 1.00 24.55 314 LEU A C 1
ATOM 2597 O O . LEU A 1 314 ? 29.465 40.336 -19.897 1.00 24.55 314 LEU A O 1
ATOM 2601 N N . THR A 1 315 ? 27.563 40.365 -20.994 1.00 28.42 315 THR A N 1
ATOM 2602 C CA . THR A 1 315 ? 26.134 40.312 -21.499 1.00 28.42 315 THR A CA 1
ATOM 2603 C C . THR A 1 315 ? 26.141 39.381 -22.776 1.00 28.42 315 THR A C 1
ATOM 2605 O O . THR A 1 315 ? 27.057 38.569 -22.840 1.00 28.42 315 THR A O 1
ATOM 2608 N N . THR A 1 316 ? 25.281 39.301 -23.827 1.00 32.12 316 THR A N 1
ATOM 2609 C CA . THR A 1 316 ? 24.086 40.026 -24.366 1.00 32.12 316 THR A CA 1
ATOM 2610 C C . THR A 1 316 ? 23.330 39.173 -25.426 1.00 32.12 316 THR A C 1
ATOM 2612 O O . THR A 1 316 ? 23.996 38.615 -26.290 1.00 32.12 316 THR A O 1
ATOM 2615 N N . ILE A 1 317 ? 21.982 39.148 -25.445 1.00 26.36 317 ILE A N 1
ATOM 2616 C CA . ILE A 1 317 ? 21.080 38.709 -26.559 1.00 26.36 317 ILE A CA 1
ATOM 2617 C C . ILE A 1 317 ? 19.792 39.562 -26.413 1.00 26.36 317 ILE A C 1
ATOM 2619 O O . ILE A 1 317 ? 19.243 39.584 -25.316 1.00 26.36 317 ILE A O 1
ATOM 2623 N N . ILE A 1 318 ? 19.401 40.491 -27.300 1.00 31.92 318 ILE A N 1
ATOM 2624 C CA . ILE A 1 318 ? 18.904 40.430 -28.699 1.00 31.92 318 ILE A CA 1
ATOM 2625 C C . ILE A 1 318 ? 17.453 39.904 -28.836 1.00 31.92 318 ILE A C 1
ATOM 2627 O O . ILE A 1 318 ? 17.190 38.709 -28.797 1.00 31.92 318 ILE A O 1
ATOM 2631 N N . GLY A 1 319 ? 16.535 40.842 -29.089 1.00 26.61 319 GLY A N 1
ATOM 2632 C CA . GLY A 1 319 ? 15.153 40.677 -29.565 1.00 26.61 319 GLY A CA 1
ATOM 2633 C C . GLY A 1 319 ? 14.722 42.058 -30.088 1.00 26.61 319 GLY A C 1
ATOM 2634 O O . GLY A 1 319 ? 14.701 42.988 -29.292 1.00 26.61 319 GLY A O 1
ATOM 2635 N N . VAL A 1 320 ? 14.667 42.360 -31.394 1.00 34.59 320 VAL A N 1
ATOM 2636 C CA . VAL A 1 320 ? 13.892 41.761 -32.509 1.00 34.59 320 VAL A CA 1
ATOM 2637 C C . VAL A 1 320 ? 12.405 42.141 -32.417 1.00 34.59 320 VAL A C 1
ATOM 2639 O O . VAL A 1 320 ? 11.839 42.161 -31.333 1.00 34.59 320 VAL A O 1
ATOM 2642 N N . ILE A 1 321 ? 11.797 42.406 -33.582 1.00 30.48 321 ILE A N 1
ATOM 2643 C CA . ILE A 1 321 ? 10.424 42.906 -33.807 1.00 30.48 321 ILE A CA 1
ATOM 2644 C C . ILE A 1 321 ? 10.212 44.389 -33.447 1.00 30.48 321 ILE A C 1
ATOM 2646 O O . ILE A 1 321 ? 9.997 44.744 -32.296 1.00 30.48 321 ILE A O 1
ATOM 2650 N N . LEU A 1 322 ? 10.192 45.230 -34.485 1.00 28.98 322 LEU A N 1
ATOM 2651 C CA . LEU A 1 322 ? 9.047 46.073 -34.880 1.00 28.98 322 LEU A CA 1
ATOM 2652 C C . LEU A 1 322 ? 9.318 46.531 -36.331 1.00 28.98 322 LEU A C 1
ATOM 2654 O O . LEU A 1 322 ? 10.153 47.390 -36.589 1.00 28.98 322 LEU A O 1
ATOM 2658 N N . THR A 1 323 ? 8.900 45.706 -37.296 1.00 34.56 323 THR A N 1
ATOM 2659 C CA . THR A 1 323 ? 7.713 45.915 -38.163 1.00 34.56 323 THR A CA 1
ATOM 2660 C C . THR A 1 323 ? 7.946 46.947 -39.271 1.00 34.56 323 THR A C 1
ATOM 2662 O O . THR A 1 323 ? 7.998 48.142 -39.021 1.00 34.56 323 THR A O 1
ATOM 2665 N N . THR A 1 324 ? 8.212 46.527 -40.511 1.00 43.47 324 THR A N 1
ATOM 2666 C CA . THR A 1 324 ? 7.199 46.105 -41.511 1.00 43.47 324 THR A CA 1
ATOM 2667 C C . THR A 1 324 ? 6.151 47.177 -41.825 1.00 43.47 324 THR A C 1
ATOM 2669 O O . THR A 1 324 ? 5.082 47.174 -41.226 1.00 43.47 324 THR A O 1
ATOM 2672 N N . LEU A 1 325 ? 6.440 48.029 -42.816 1.00 34.44 325 LEU A N 1
ATOM 2673 C CA . LEU A 1 325 ? 5.464 48.695 -43.705 1.00 34.44 325 LEU A CA 1
ATOM 2674 C C . LEU A 1 325 ? 6.194 49.322 -44.924 1.00 34.44 325 LEU A C 1
ATOM 2676 O O . LEU A 1 325 ? 6.020 50.485 -45.262 1.00 34.44 325 LEU A O 1
ATOM 2680 N N . GLY A 1 326 ? 7.086 48.531 -45.543 1.00 37.50 326 GLY A N 1
ATOM 2681 C CA . GLY A 1 326 ? 7.881 48.901 -46.734 1.00 37.50 326 GLY A CA 1
ATOM 2682 C C . GLY A 1 326 ? 7.595 48.056 -47.987 1.00 37.50 326 GLY A C 1
ATOM 2683 O O . GLY A 1 326 ? 8.187 48.283 -49.039 1.00 37.50 326 GLY A O 1
ATOM 2684 N N . LEU A 1 327 ? 6.673 47.093 -47.886 1.00 46.84 327 LEU A N 1
ATOM 2685 C CA . LEU A 1 327 ? 5.893 46.613 -49.034 1.00 46.84 327 LEU A CA 1
ATOM 2686 C C . LEU A 1 327 ? 5.053 47.823 -49.506 1.00 46.84 327 LEU A C 1
ATOM 2688 O O . LEU A 1 327 ? 4.625 48.619 -48.678 1.00 46.84 327 LEU A O 1
ATOM 2692 N N . ILE A 1 328 ? 4.799 48.077 -50.789 1.00 43.09 328 ILE A N 1
ATOM 2693 C CA . ILE A 1 328 ? 4.056 47.186 -51.699 1.00 43.09 328 ILE A CA 1
ATOM 2694 C C . ILE A 1 328 ? 4.517 47.319 -53.174 1.00 43.09 328 ILE A C 1
ATOM 2696 O O . ILE A 1 328 ? 4.129 46.514 -54.012 1.00 43.09 328 ILE A O 1
ATOM 2700 N N . PHE A 1 329 ? 5.343 48.309 -53.543 1.00 38.16 329 PHE A N 1
ATOM 2701 C CA . PHE A 1 329 ? 5.427 48.741 -54.954 1.00 38.16 329 PHE A CA 1
ATOM 2702 C C . PHE A 1 329 ? 6.522 48.104 -55.835 1.00 38.16 329 PHE A C 1
ATOM 2704 O O . PHE A 1 329 ? 6.430 48.153 -57.057 1.00 38.16 329 PHE A O 1
ATOM 2711 N N . THR A 1 330 ? 7.530 47.434 -55.270 1.00 46.25 330 THR A N 1
ATOM 2712 C CA . THR A 1 330 ? 8.501 46.629 -56.054 1.00 46.25 330 THR A CA 1
ATOM 2713 C C . THR A 1 330 ? 7.918 45.292 -56.545 1.00 46.25 330 THR A C 1
ATOM 2715 O O . THR A 1 330 ? 8.547 44.560 -57.311 1.00 46.25 330 THR A O 1
ATOM 2718 N N . MET A 1 331 ? 6.703 44.961 -56.110 1.00 47.34 331 MET A N 1
ATOM 2719 C CA . MET A 1 331 ? 6.250 43.599 -55.825 1.00 47.34 331 MET A CA 1
ATOM 2720 C C . MET A 1 331 ? 5.872 42.738 -57.043 1.00 47.34 331 MET A C 1
ATOM 2722 O O . MET A 1 331 ? 5.673 41.544 -56.856 1.00 47.34 331 MET A O 1
ATOM 2726 N N . ASN A 1 332 ? 5.847 43.282 -58.273 1.00 40.81 332 ASN A N 1
ATOM 2727 C CA . ASN A 1 332 ? 5.430 42.559 -59.497 1.00 40.81 332 ASN A CA 1
ATOM 2728 C C . ASN A 1 332 ? 6.541 42.222 -60.518 1.00 40.81 332 ASN A C 1
ATOM 2730 O O . ASN A 1 332 ? 6.340 41.351 -61.357 1.00 40.81 332 ASN A O 1
ATOM 2734 N N . ILE A 1 333 ? 7.718 42.859 -60.457 1.00 44.28 333 ILE A N 1
ATOM 2735 C CA . ILE A 1 333 ? 8.910 42.425 -61.231 1.00 44.28 333 ILE A CA 1
ATOM 2736 C C . ILE A 1 333 ? 9.928 41.754 -60.309 1.00 44.28 333 ILE A C 1
ATOM 2738 O O . ILE A 1 333 ? 10.631 40.827 -60.721 1.00 44.28 333 ILE A O 1
ATOM 2742 N N . PHE A 1 334 ? 9.965 42.152 -59.031 1.00 52.19 334 PHE A N 1
ATOM 2743 C CA . PHE A 1 334 ? 10.688 41.373 -58.037 1.00 52.19 334 PHE A CA 1
ATOM 2744 C C . PHE A 1 334 ? 10.086 39.969 -57.918 1.00 52.19 334 PHE A C 1
ATOM 2746 O O . PHE A 1 334 ? 10.872 39.045 -57.854 1.00 52.19 334 PHE A O 1
ATOM 2753 N N . THR A 1 335 ? 8.765 39.757 -58.000 1.00 53.84 335 THR A N 1
ATOM 2754 C CA . THR A 1 335 ? 8.118 38.470 -57.650 1.00 53.84 335 THR A CA 1
ATOM 2755 C C . THR A 1 335 ? 8.698 37.232 -58.322 1.00 53.84 335 THR A C 1
ATOM 2757 O O . THR A 1 335 ? 8.968 36.289 -57.605 1.00 53.84 335 THR A O 1
ATOM 2760 N N . TYR A 1 336 ? 8.955 37.169 -59.634 1.00 54.12 336 TYR A N 1
ATOM 2761 C CA . TYR A 1 336 ? 9.528 35.933 -60.210 1.00 54.12 336 TYR A CA 1
ATOM 2762 C C . TYR A 1 336 ? 10.992 35.719 -59.779 1.00 54.12 336 TYR A C 1
ATOM 2764 O O . TYR A 1 336 ? 11.379 34.647 -59.306 1.00 54.12 336 TYR A O 1
ATOM 2772 N N . LYS A 1 337 ? 11.815 36.773 -59.872 1.00 58.03 337 LYS A N 1
ATOM 2773 C CA . LYS A 1 337 ? 13.234 36.725 -59.479 1.00 58.03 337 LYS A CA 1
ATOM 2774 C C . LYS A 1 337 ? 13.404 36.555 -57.968 1.00 58.03 337 LYS A C 1
ATOM 2776 O O . LYS A 1 337 ? 14.374 35.943 -57.533 1.00 58.03 337 LYS A O 1
ATOM 2781 N N . SER A 1 338 ? 12.466 37.067 -57.180 1.00 57.72 338 SER A N 1
ATOM 2782 C CA . SER A 1 338 ? 12.393 36.946 -55.735 1.00 57.72 338 SER A CA 1
ATOM 2783 C C . SER A 1 338 ? 11.680 35.685 -55.306 1.00 57.72 338 SER A C 1
ATOM 2785 O O . SER A 1 338 ? 12.056 35.228 -54.261 1.00 57.72 338 SER A O 1
ATOM 2787 N N . PHE A 1 339 ? 10.782 35.042 -56.052 1.00 64.56 339 PHE A N 1
ATOM 2788 C CA . PHE A 1 339 ? 10.315 33.697 -55.688 1.00 64.56 339 PHE A CA 1
ATOM 2789 C C . PHE A 1 339 ? 11.448 32.691 -55.869 1.00 64.56 339 PHE A C 1
ATOM 2791 O O . PHE A 1 339 ? 11.679 31.893 -54.974 1.00 64.56 339 PHE A O 1
ATOM 2798 N N . ILE A 1 340 ? 12.248 32.783 -56.940 1.00 63.22 340 ILE A N 1
ATOM 2799 C CA . ILE A 1 340 ? 13.449 31.941 -57.074 1.00 63.22 340 ILE A CA 1
ATOM 2800 C C . ILE A 1 340 ? 14.568 32.364 -56.106 1.00 63.22 340 ILE A C 1
ATOM 2802 O O . ILE A 1 340 ? 15.250 31.490 -55.577 1.00 63.22 340 ILE A O 1
ATOM 2806 N N . ASN A 1 341 ? 14.766 33.656 -55.815 1.00 66.19 341 ASN A N 1
ATOM 2807 C CA . ASN A 1 341 ? 15.752 34.076 -54.806 1.00 66.19 341 ASN A CA 1
ATOM 2808 C C . ASN A 1 341 ? 15.276 33.885 -53.356 1.00 66.19 341 ASN A C 1
ATOM 2810 O O . ASN A 1 341 ? 16.131 33.722 -52.501 1.00 66.19 341 ASN A O 1
ATOM 2814 N N . GLN A 1 342 ? 13.972 33.875 -53.074 1.00 66.38 342 GLN A N 1
ATOM 2815 C CA . GLN A 1 342 ? 13.361 33.614 -51.764 1.00 66.38 342 GLN A CA 1
ATOM 2816 C C . GLN A 1 342 ? 13.298 32.116 -51.531 1.00 66.38 342 GLN A C 1
ATOM 2818 O O . GLN A 1 342 ? 13.779 31.684 -50.499 1.00 66.38 342 GLN A O 1
ATOM 2823 N N . TYR A 1 343 ? 12.882 31.316 -52.519 1.00 73.81 343 TYR A N 1
ATOM 2824 C CA . TYR A 1 343 ? 13.109 29.873 -52.507 1.00 73.81 343 TYR A CA 1
ATOM 2825 C C . TYR A 1 343 ? 14.592 29.588 -52.260 1.00 73.81 343 TYR A C 1
ATOM 2827 O O . TYR A 1 343 ? 14.903 28.896 -51.307 1.00 73.81 343 TYR A O 1
ATOM 2835 N N . LYS A 1 344 ? 15.539 30.201 -52.989 1.00 69.44 344 LYS A N 1
ATOM 2836 C CA . LYS A 1 344 ? 16.980 30.041 -52.701 1.00 69.44 344 LYS A CA 1
ATOM 2837 C C . LYS A 1 344 ? 17.417 30.588 -51.336 1.00 69.44 344 LYS A C 1
ATOM 2839 O O . LYS A 1 344 ? 18.329 30.015 -50.755 1.00 69.44 344 LYS A O 1
ATOM 2844 N N . GLN A 1 345 ? 16.818 31.660 -50.816 1.00 69.88 345 GLN A N 1
ATOM 2845 C CA . GLN A 1 345 ? 17.156 32.221 -49.502 1.00 69.88 345 GLN A CA 1
ATOM 2846 C C . GLN A 1 345 ? 16.618 31.345 -48.369 1.00 69.88 345 GLN A C 1
ATOM 2848 O O . GLN A 1 345 ? 17.389 31.003 -47.483 1.00 69.88 345 GLN A O 1
ATOM 2853 N N . GLU A 1 346 ? 15.366 30.905 -48.429 1.00 67.50 346 GLU A N 1
ATOM 2854 C CA . GLU A 1 346 ? 14.733 29.960 -47.505 1.00 67.50 346 GLU A CA 1
ATOM 2855 C C . GLU A 1 346 ? 15.409 28.584 -47.591 1.00 67.50 346 GLU A C 1
ATOM 2857 O O . GLU A 1 346 ? 15.796 28.032 -46.568 1.00 67.50 346 GLU A O 1
ATOM 2862 N N . LEU A 1 347 ? 15.714 28.090 -48.794 1.00 71.62 347 LEU A N 1
ATOM 2863 C CA . LEU A 1 347 ? 16.533 26.897 -49.037 1.00 71.62 347 LEU A CA 1
ATOM 2864 C C . LEU A 1 347 ? 17.984 27.070 -48.547 1.00 71.62 347 LEU A C 1
ATOM 2866 O O . LEU A 1 347 ? 18.623 26.082 -48.201 1.00 71.62 347 LEU A O 1
ATOM 2870 N N . SER A 1 348 ? 18.529 28.292 -48.481 1.00 65.25 348 SER A N 1
ATOM 2871 C CA . SER A 1 348 ? 19.840 28.566 -47.860 1.00 65.25 348 SER A CA 1
ATOM 2872 C C . SER A 1 348 ? 19.768 28.732 -46.337 1.00 65.25 348 SER A C 1
ATOM 2874 O O . SER A 1 348 ? 20.733 28.399 -45.654 1.00 65.25 348 SER A O 1
ATOM 2876 N N . ALA A 1 349 ? 18.630 29.198 -45.813 1.00 67.81 349 ALA A N 1
ATOM 2877 C CA . ALA A 1 349 ? 18.358 29.394 -44.392 1.00 67.81 349 ALA A CA 1
ATOM 2878 C C . ALA A 1 349 ? 17.960 28.084 -43.695 1.00 67.81 349 ALA A C 1
ATOM 2880 O O . ALA A 1 349 ? 18.302 27.885 -42.530 1.00 67.81 349 ALA A O 1
ATOM 2881 N N . ILE A 1 350 ? 17.323 27.158 -44.424 1.00 67.00 350 ILE A N 1
ATOM 2882 C CA . ILE A 1 350 ? 17.328 25.730 -44.108 1.00 67.00 350 ILE A CA 1
ATOM 2883 C C . ILE A 1 350 ? 18.798 25.317 -43.931 1.00 67.00 350 ILE A C 1
ATOM 2885 O O . ILE A 1 350 ? 19.576 25.447 -44.881 1.00 67.00 350 ILE A O 1
ATOM 2889 N N . PRO A 1 351 ? 19.220 24.810 -42.758 1.00 73.75 351 PRO A N 1
ATOM 2890 C CA . PRO A 1 351 ? 20.611 24.430 -42.547 1.00 73.75 351 PRO A CA 1
ATOM 2891 C C . PRO A 1 351 ? 21.094 23.370 -43.547 1.00 73.75 351 PRO A C 1
ATOM 2893 O O . PRO A 1 351 ? 20.320 22.545 -44.039 1.00 73.75 351 PRO A O 1
ATOM 2896 N N . ASN A 1 352 ? 22.404 23.335 -43.800 1.00 67.75 352 ASN A N 1
ATOM 2897 C CA . ASN A 1 352 ? 23.029 22.271 -44.596 1.00 67.75 352 ASN A CA 1
ATOM 2898 C C . ASN A 1 352 ? 23.021 20.899 -43.883 1.00 67.75 352 ASN A C 1
ATOM 2900 O O . ASN A 1 352 ? 23.423 19.900 -44.468 1.00 67.75 352 ASN A O 1
ATOM 2904 N N . THR A 1 353 ? 22.455 20.787 -42.677 1.00 69.56 353 THR A N 1
ATOM 2905 C CA . THR A 1 353 ? 22.307 19.488 -42.012 1.00 69.56 353 THR A CA 1
ATOM 2906 C C . THR A 1 353 ? 21.135 18.688 -42.603 1.00 69.56 353 THR A C 1
ATOM 2908 O O . THR A 1 353 ? 19.999 19.156 -42.702 1.00 69.56 353 THR A O 1
ATOM 2911 N N . THR A 1 354 ? 21.384 17.420 -42.936 1.00 63.00 354 THR A N 1
ATOM 2912 C CA . THR A 1 354 ? 20.389 16.476 -43.508 1.00 63.00 354 THR A CA 1
ATOM 2913 C C . THR A 1 354 ? 19.091 16.280 -42.721 1.00 63.00 354 THR A C 1
ATOM 2915 O O . THR A 1 354 ? 18.122 15.767 -43.284 1.00 63.00 354 THR A O 1
ATOM 2918 N N . LYS A 1 355 ? 19.030 16.693 -41.447 1.00 66.81 355 LYS A N 1
ATOM 2919 C CA . LYS A 1 355 ? 17.799 16.696 -40.639 1.00 66.81 355 LYS A CA 1
ATOM 2920 C C . LYS A 1 355 ? 16.664 17.436 -41.357 1.00 66.81 355 LYS A C 1
ATOM 2922 O O . LYS A 1 355 ? 15.520 16.995 -41.314 1.00 66.81 355 LYS A O 1
ATOM 2927 N N . TYR A 1 356 ? 17.011 18.500 -42.077 1.00 70.75 356 TYR A N 1
ATOM 2928 C CA . TYR A 1 356 ? 16.086 19.362 -42.806 1.00 70.75 356 TYR A CA 1
ATOM 2929 C C . TYR A 1 356 ? 15.865 18.931 -44.264 1.00 70.75 356 TYR A C 1
ATOM 2931 O O . TYR A 1 356 ? 15.229 19.650 -45.029 1.00 70.75 356 TYR A O 1
ATOM 2939 N N . SER A 1 357 ? 16.339 17.751 -44.679 1.00 67.88 357 SER A N 1
ATOM 2940 C CA . SER A 1 357 ? 16.113 17.236 -46.041 1.00 67.88 357 SER A CA 1
ATOM 2941 C C . SER A 1 357 ? 14.629 16.992 -46.349 1.00 67.88 357 SER A C 1
ATOM 2943 O O . SER A 1 357 ? 14.198 17.200 -47.479 1.00 67.88 357 SER A O 1
ATOM 2945 N N . LYS A 1 358 ? 13.806 16.632 -45.351 1.00 71.62 358 LYS A N 1
ATOM 2946 C CA . LYS A 1 358 ? 12.346 16.542 -45.529 1.00 71.62 358 LYS A CA 1
ATOM 2947 C C . LYS A 1 358 ? 11.698 17.922 -45.691 1.00 71.62 358 LYS A C 1
ATOM 2949 O O . LYS A 1 358 ? 10.813 18.069 -46.521 1.00 71.62 358 LYS A O 1
ATOM 2954 N N . GLU A 1 359 ? 12.165 18.929 -44.955 1.00 75.62 359 GLU A N 1
ATOM 2955 C CA . GLU A 1 359 ? 11.718 20.322 -45.116 1.00 75.62 359 GLU A CA 1
ATOM 2956 C C . GLU A 1 359 ? 12.185 20.908 -46.457 1.00 75.62 359 GLU A C 1
ATOM 2958 O O . GLU A 1 359 ? 11.425 21.606 -47.108 1.00 75.62 359 GLU A O 1
ATOM 2963 N N . THR A 1 360 ? 13.378 20.531 -46.927 1.00 77.31 360 THR A N 1
ATOM 2964 C CA . THR A 1 360 ? 13.916 20.875 -48.257 1.00 77.31 360 THR A CA 1
ATOM 2965 C C . THR A 1 360 ? 13.015 20.350 -49.377 1.00 77.31 360 THR A C 1
ATOM 2967 O O . THR A 1 360 ? 12.672 21.087 -50.301 1.00 77.31 360 THR A O 1
ATOM 2970 N N . ILE A 1 361 ? 12.589 19.088 -49.267 1.00 76.50 361 ILE A N 1
ATOM 2971 C CA . ILE A 1 361 ? 11.676 18.456 -50.225 1.00 76.50 361 ILE A CA 1
ATOM 2972 C C . ILE A 1 361 ? 10.282 19.078 -50.131 1.00 76.50 361 ILE A C 1
ATOM 2974 O O . ILE A 1 361 ? 9.712 19.435 -51.158 1.00 76.50 361 ILE A O 1
ATOM 2978 N N . ASN A 1 362 ? 9.734 19.243 -48.922 1.00 77.69 362 ASN A N 1
ATOM 2979 C CA . ASN A 1 362 ? 8.425 19.868 -48.733 1.00 77.69 362 ASN A CA 1
ATOM 2980 C C . ASN A 1 362 ? 8.406 21.283 -49.328 1.00 77.69 362 ASN A C 1
ATOM 2982 O O . ASN A 1 362 ? 7.635 21.504 -50.250 1.00 77.69 362 ASN A O 1
ATOM 2986 N N . LEU A 1 363 ? 9.343 22.162 -48.945 1.00 76.06 363 LEU A N 1
ATOM 2987 C CA . LEU A 1 363 ? 9.486 23.516 -49.496 1.00 76.06 363 LEU A CA 1
ATOM 2988 C C . LEU A 1 363 ? 9.519 23.517 -51.032 1.00 76.06 363 LEU A C 1
ATOM 2990 O O . LEU A 1 363 ? 8.909 24.372 -51.659 1.00 76.06 363 LEU A O 1
ATOM 2994 N N . SER A 1 364 ? 10.198 22.546 -51.650 1.00 77.44 364 SER A N 1
ATOM 2995 C CA . SER A 1 364 ? 10.292 22.434 -53.114 1.00 77.44 364 SER A CA 1
ATOM 2996 C C . SER A 1 364 ? 8.971 21.997 -53.768 1.00 77.44 364 SER A C 1
ATOM 2998 O O . SER A 1 364 ? 8.621 22.507 -54.830 1.00 77.44 364 SER A O 1
ATOM 3000 N N . ASN A 1 365 ? 8.203 21.110 -53.124 1.00 73.38 365 ASN A N 1
ATOM 3001 C CA . ASN A 1 365 ? 6.863 20.709 -53.580 1.00 73.38 365 ASN A CA 1
ATOM 3002 C C . ASN A 1 365 ? 5.839 21.843 -53.351 1.00 73.38 365 ASN A C 1
ATOM 3004 O O . ASN A 1 365 ? 5.034 22.141 -54.234 1.00 73.38 365 ASN A O 1
ATOM 3008 N N . ASP A 1 366 ? 5.914 22.509 -52.197 1.00 74.81 366 ASP A N 1
ATOM 3009 C CA . ASP A 1 366 ? 5.049 23.621 -51.807 1.00 74.81 366 ASP A CA 1
ATOM 3010 C C . ASP A 1 366 ? 5.256 24.816 -52.756 1.00 74.81 366 ASP A C 1
ATOM 3012 O O . ASP A 1 366 ? 4.286 25.335 -53.306 1.00 74.81 366 ASP A O 1
ATOM 3016 N N . TYR A 1 367 ? 6.507 25.186 -53.067 1.00 72.44 367 TYR A N 1
ATOM 3017 C CA . TYR A 1 367 ? 6.813 26.228 -54.058 1.00 72.44 367 TYR A CA 1
ATOM 3018 C C . TYR A 1 367 ? 6.468 25.828 -55.506 1.00 72.44 367 TYR A C 1
ATOM 3020 O O . TYR A 1 367 ? 6.086 26.710 -56.276 1.00 72.44 367 TYR A O 1
ATOM 3028 N N . GLU A 1 368 ? 6.533 24.546 -55.907 1.00 70.00 368 GLU A N 1
ATOM 3029 C CA . GLU A 1 368 ? 6.022 24.134 -57.233 1.00 70.00 368 GLU A CA 1
ATOM 3030 C C . GLU A 1 368 ? 4.507 24.397 -57.346 1.00 70.00 368 GLU A C 1
ATOM 3032 O O . GLU A 1 368 ? 4.021 24.812 -58.401 1.00 70.00 368 GLU A O 1
ATOM 3037 N N . SER A 1 369 ? 3.765 24.201 -56.251 1.00 65.81 369 SER A N 1
ATOM 3038 C CA . SER A 1 369 ? 2.335 24.506 -56.175 1.00 65.81 369 SER A CA 1
ATOM 3039 C C . SER A 1 369 ? 2.065 26.016 -56.123 1.00 65.81 369 SER A C 1
ATOM 3041 O O . SER A 1 369 ? 1.230 26.523 -56.873 1.00 65.81 369 SER A O 1
ATOM 3043 N N . ASP A 1 370 ? 2.780 26.756 -55.272 1.00 66.94 370 ASP A N 1
ATOM 3044 C CA . ASP A 1 370 ? 2.476 28.165 -54.988 1.00 66.94 370 ASP A CA 1
ATOM 3045 C C . ASP A 1 370 ? 2.952 29.133 -56.093 1.00 66.94 370 ASP A C 1
ATOM 3047 O O . ASP A 1 370 ? 2.356 30.189 -56.305 1.00 66.94 370 ASP A O 1
ATOM 3051 N N . ILE A 1 371 ? 3.971 28.755 -56.878 1.00 65.12 371 ILE A N 1
ATOM 3052 C CA . ILE A 1 371 ? 4.350 29.495 -58.096 1.00 65.12 371 ILE A CA 1
ATOM 3053 C C . ILE A 1 371 ? 3.270 29.341 -59.185 1.00 65.12 371 ILE A C 1
ATOM 3055 O O . ILE A 1 371 ? 2.981 30.304 -59.895 1.00 65.12 371 ILE A O 1
ATOM 3059 N N . LYS A 1 372 ? 2.621 28.172 -59.299 1.00 60.38 372 LYS A N 1
ATOM 3060 C CA . LYS A 1 372 ? 1.538 27.931 -60.277 1.00 60.38 372 LYS A CA 1
ATOM 3061 C C . LYS A 1 372 ? 0.228 28.645 -59.937 1.00 60.38 372 LYS A C 1
ATOM 3063 O O . LYS A 1 372 ? -0.530 28.968 -60.852 1.00 60.38 372 LYS A O 1
ATOM 3068 N N . SER A 1 373 ? -0.052 28.877 -58.652 1.00 60.16 373 SER A N 1
ATOM 3069 C CA . SER A 1 373 ? -1.304 29.488 -58.179 1.00 60.16 373 SER A CA 1
ATOM 3070 C C . SER A 1 373 ? -1.281 31.024 -58.155 1.00 60.16 373 SER A C 1
ATOM 3072 O O . SER A 1 373 ? -2.345 31.640 -58.178 1.00 60.16 373 SER A O 1
ATOM 3074 N N . ARG A 1 374 ? -0.095 31.656 -58.119 1.00 61.59 374 ARG A N 1
ATOM 3075 C CA . ARG A 1 374 ? 0.062 33.112 -57.896 1.00 61.59 374 ARG A CA 1
ATOM 3076 C C . ARG A 1 374 ? 0.527 33.925 -59.113 1.00 61.59 374 ARG A C 1
ATOM 3078 O O . ARG A 1 374 ? 0.621 35.148 -59.018 1.00 61.59 374 ARG A O 1
ATOM 3085 N N . LEU A 1 375 ? 0.807 33.295 -60.256 1.00 57.38 375 LEU A N 1
ATOM 3086 C CA . LEU A 1 375 ? 1.166 33.999 -61.496 1.00 57.38 375 LEU A CA 1
ATOM 3087 C C . LEU A 1 375 ? -0.086 34.483 -62.250 1.00 57.38 375 LEU A C 1
ATOM 3089 O O . LEU A 1 375 ? -0.840 33.687 -62.804 1.00 57.38 375 LEU A O 1
ATOM 3093 N N . LEU A 1 376 ? -0.263 35.806 -62.342 1.00 46.31 376 LEU A N 1
ATOM 3094 C CA . LEU A 1 376 ? -1.434 36.463 -62.957 1.00 46.31 376 LEU A CA 1
ATOM 3095 C C . LEU A 1 376 ? -1.608 36.241 -64.478 1.00 46.31 376 LEU A C 1
ATOM 3097 O O . LEU A 1 376 ? -2.613 36.667 -65.039 1.00 46.31 376 LEU A O 1
ATOM 3101 N N . ALA A 1 377 ? -0.661 35.582 -65.153 1.00 51.38 377 ALA A N 1
ATOM 3102 C CA . ALA A 1 377 ? -0.751 35.236 -66.574 1.00 51.38 377 ALA A CA 1
ATOM 3103 C C . ALA A 1 377 ? -0.017 33.913 -66.875 1.00 51.38 377 ALA A C 1
ATOM 3105 O O . ALA A 1 377 ? 1.091 33.904 -67.413 1.00 51.38 377 ALA A O 1
ATOM 3106 N N . ASN A 1 378 ? -0.650 32.780 -66.546 1.00 43.44 378 ASN A N 1
ATOM 3107 C CA . ASN A 1 378 ? -0.072 31.425 -66.658 1.00 43.44 378 ASN A CA 1
ATOM 3108 C C . ASN A 1 378 ? 0.332 30.980 -68.089 1.00 43.44 378 ASN A C 1
ATOM 3110 O O . ASN A 1 378 ? 0.911 29.913 -68.258 1.00 43.44 378 ASN A O 1
ATOM 3114 N N . ILE A 1 379 ? 0.058 31.785 -69.121 1.00 48.62 379 ILE A N 1
ATOM 3115 C CA . ILE A 1 379 ? 0.443 31.526 -70.522 1.00 48.62 379 ILE A CA 1
ATOM 3116 C C . ILE A 1 379 ? 1.910 31.916 -70.809 1.00 48.62 379 ILE A C 1
ATOM 3118 O O . ILE A 1 379 ? 2.513 31.387 -71.738 1.00 48.62 379 ILE A O 1
ATOM 3122 N N . LEU A 1 380 ? 2.512 32.815 -70.018 1.00 48.38 380 LEU A N 1
ATOM 3123 C CA . LEU A 1 380 ? 3.824 33.411 -70.332 1.00 48.38 380 LEU A CA 1
ATOM 3124 C C . LEU A 1 380 ? 5.047 32.632 -69.802 1.00 48.38 380 LEU A C 1
ATOM 3126 O O . LEU A 1 380 ? 6.177 33.015 -70.102 1.00 48.38 380 LEU A O 1
ATOM 3130 N N . TYR A 1 381 ? 4.851 31.549 -69.041 1.00 54.44 381 TYR A N 1
ATOM 3131 C CA . TYR A 1 381 ? 5.939 30.779 -68.419 1.00 54.44 381 TYR A CA 1
ATOM 3132 C C . TYR A 1 381 ? 5.774 29.262 -68.647 1.00 54.44 381 TYR A C 1
ATOM 3134 O O . TYR A 1 381 ? 4.950 28.630 -67.988 1.00 54.44 381 TYR A O 1
ATOM 3142 N N . PRO A 1 382 ? 6.563 28.642 -69.548 1.00 56.03 382 PRO A N 1
ATOM 3143 C CA . PRO A 1 382 ? 6.524 27.197 -69.783 1.00 56.03 382 PRO A CA 1
ATOM 3144 C C . PRO A 1 382 ? 6.859 26.365 -68.534 1.00 56.03 382 PRO A C 1
ATOM 3146 O O . PRO A 1 382 ? 7.853 26.629 -67.853 1.00 56.03 382 PRO A O 1
ATOM 3149 N N . ASN A 1 383 ? 6.080 25.302 -68.285 1.00 54.62 383 ASN A N 1
ATOM 3150 C CA . ASN A 1 383 ? 6.240 24.401 -67.128 1.00 54.62 383 ASN A CA 1
ATOM 3151 C C . ASN A 1 383 ? 7.671 23.845 -66.965 1.00 54.62 383 ASN A C 1
ATOM 3153 O O . ASN A 1 383 ? 8.152 23.725 -65.837 1.00 54.62 383 ASN A O 1
ATOM 3157 N N . GLU A 1 384 ? 8.360 23.553 -68.073 1.00 56.19 384 GLU A N 1
ATOM 3158 C CA . GLU A 1 384 ? 9.754 23.081 -68.090 1.00 56.19 384 GLU A CA 1
ATOM 3159 C C . GLU A 1 384 ? 10.712 24.036 -67.359 1.00 56.19 384 GLU A C 1
ATOM 3161 O O . GLU A 1 384 ? 11.541 23.605 -66.559 1.00 56.19 384 GLU A O 1
ATOM 3166 N N . ILE A 1 385 ? 10.571 25.348 -67.581 1.00 54.16 385 ILE A N 1
ATOM 3167 C CA . ILE A 1 385 ? 11.491 26.364 -67.047 1.00 54.16 385 ILE A CA 1
ATOM 3168 C C . ILE A 1 385 ? 11.338 26.492 -65.525 1.00 54.16 385 ILE A C 1
ATOM 3170 O O . ILE A 1 385 ? 12.334 26.616 -64.810 1.00 54.16 385 ILE A O 1
ATOM 3174 N N . ILE A 1 386 ? 10.102 26.402 -65.022 1.00 58.12 386 ILE A N 1
ATOM 3175 C CA . ILE A 1 386 ? 9.807 26.435 -63.582 1.00 58.12 386 ILE A CA 1
ATOM 3176 C C . ILE A 1 386 ? 10.373 25.177 -62.903 1.00 58.12 386 ILE A C 1
ATOM 3178 O O . ILE A 1 386 ? 11.098 25.281 -61.913 1.00 58.12 386 ILE A O 1
ATOM 3182 N N . LYS A 1 387 ? 10.116 23.989 -63.470 1.00 61.84 387 LYS A N 1
ATOM 3183 C CA . LYS A 1 387 ? 10.591 22.708 -62.920 1.00 61.84 387 LYS A CA 1
ATOM 3184 C C . LYS A 1 387 ? 12.111 22.591 -62.893 1.00 61.84 387 LYS A C 1
ATOM 3186 O O . LYS A 1 387 ? 12.677 22.225 -61.864 1.00 61.84 387 LYS A O 1
ATOM 3191 N N . HIS A 1 388 ? 12.780 22.941 -63.991 1.00 58.53 388 HIS A N 1
ATOM 3192 C CA . HIS A 1 388 ? 14.239 22.871 -64.092 1.00 58.53 388 HIS A CA 1
ATOM 3193 C C . HIS A 1 388 ? 14.924 23.787 -63.061 1.00 58.53 388 HIS A C 1
ATOM 3195 O O . HIS A 1 388 ? 15.926 23.410 -62.452 1.00 58.53 388 HIS A O 1
ATOM 3201 N N . GLY A 1 389 ? 14.338 24.963 -62.797 1.00 60.88 389 GLY A N 1
ATOM 3202 C CA . GLY A 1 389 ? 14.803 25.894 -61.770 1.00 60.88 389 GLY A CA 1
ATOM 3203 C C . GLY A 1 389 ? 14.670 25.373 -60.333 1.00 60.88 389 GLY A C 1
ATOM 3204 O O . GLY A 1 389 ? 15.542 25.666 -59.514 1.00 60.88 389 GLY A O 1
ATOM 3205 N N . ILE A 1 390 ? 13.633 24.593 -60.017 1.00 68.00 390 ILE A N 1
ATOM 3206 C CA . ILE A 1 390 ? 13.420 24.039 -58.669 1.00 68.00 390 ILE A CA 1
ATOM 3207 C C . ILE A 1 390 ? 14.290 22.793 -58.461 1.00 68.00 390 ILE A C 1
ATOM 3209 O O . ILE A 1 390 ? 15.181 22.821 -57.612 1.00 68.00 390 ILE A O 1
ATOM 3213 N N . TYR A 1 391 ? 14.128 21.742 -59.275 1.00 68.81 391 TYR A N 1
ATOM 3214 C CA . TYR A 1 391 ? 14.771 20.442 -59.021 1.00 68.81 391 TYR A CA 1
ATOM 3215 C C . TYR A 1 391 ? 16.310 20.478 -59.078 1.00 68.81 391 TYR A C 1
ATOM 3217 O O . TYR A 1 391 ? 16.961 19.704 -58.378 1.00 68.81 391 TYR A O 1
ATOM 3225 N N . ILE A 1 392 ? 16.925 21.391 -59.846 1.00 71.38 392 ILE A N 1
ATOM 3226 C CA . ILE A 1 392 ? 18.388 21.589 -59.797 1.00 71.38 392 ILE A CA 1
ATOM 3227 C C . ILE A 1 392 ? 18.826 22.152 -58.442 1.00 71.38 392 ILE A C 1
ATOM 3229 O O . ILE A 1 392 ? 19.838 21.715 -57.901 1.00 71.38 392 ILE A O 1
ATOM 3233 N N . ASN A 1 393 ? 18.087 23.109 -57.874 1.00 76.06 393 ASN A N 1
ATOM 3234 C CA . ASN A 1 393 ? 18.454 23.720 -56.595 1.00 76.06 393 ASN A CA 1
ATOM 3235 C C . ASN A 1 393 ? 18.092 22.814 -55.407 1.00 76.06 393 ASN A C 1
ATOM 3237 O O . ASN A 1 393 ? 18.892 22.715 -54.481 1.00 76.06 393 ASN A O 1
ATOM 3241 N N . GLU A 1 394 ? 16.975 22.081 -55.467 1.00 80.38 394 GLU A N 1
ATOM 3242 C CA . GLU A 1 394 ? 16.659 20.989 -54.533 1.00 80.38 394 GLU A CA 1
ATOM 3243 C C . GLU A 1 394 ? 17.761 19.918 -54.559 1.00 80.38 394 GLU A C 1
ATOM 3245 O O . GLU A 1 394 ? 18.353 19.606 -53.525 1.00 80.38 394 GLU A O 1
ATOM 3250 N N . GLY A 1 395 ? 18.115 19.425 -55.751 1.00 79.50 395 GLY A N 1
ATOM 3251 C CA . GLY A 1 395 ? 19.186 18.453 -55.952 1.00 79.50 395 GLY A CA 1
ATOM 3252 C C . GLY A 1 395 ? 20.537 18.942 -55.428 1.00 79.50 395 GLY A C 1
ATOM 3253 O O . GLY A 1 395 ? 21.205 18.208 -54.707 1.00 79.50 395 GLY A O 1
ATOM 3254 N N . LEU A 1 396 ? 20.926 20.189 -55.721 1.00 82.19 396 LEU A N 1
ATOM 3255 C CA . LEU A 1 396 ? 22.153 20.814 -55.205 1.00 82.19 396 LEU A CA 1
ATOM 3256 C C . LEU A 1 396 ? 22.128 21.007 -53.683 1.00 82.19 396 LEU A C 1
ATOM 3258 O O . LEU A 1 396 ? 23.153 20.815 -53.030 1.00 82.19 396 LEU A O 1
ATOM 3262 N N . LYS A 1 397 ? 20.981 21.360 -53.091 1.00 82.06 397 LYS A N 1
ATOM 3263 C CA . LYS A 1 397 ? 20.860 21.501 -51.636 1.00 82.06 397 LYS A CA 1
ATOM 3264 C C . LYS A 1 397 ? 20.967 20.146 -50.946 1.00 82.06 397 LYS A C 1
ATOM 3266 O O . LYS A 1 397 ? 21.700 20.028 -49.967 1.00 82.06 397 LYS A O 1
ATOM 3271 N N . ILE A 1 398 ? 20.307 19.116 -51.474 1.00 83.00 398 ILE A N 1
ATOM 3272 C CA . ILE A 1 398 ? 20.433 17.749 -50.960 1.00 83.00 398 ILE A CA 1
ATOM 3273 C C . ILE A 1 398 ? 21.858 17.217 -51.209 1.00 83.00 398 ILE A C 1
ATOM 3275 O O . ILE A 1 398 ? 22.420 16.577 -50.324 1.00 83.00 398 ILE A O 1
ATOM 3279 N N . GLN A 1 399 ? 22.505 17.567 -52.329 1.00 85.69 399 GLN A N 1
ATOM 3280 C CA . GLN A 1 399 ? 23.921 17.269 -52.582 1.00 85.69 399 GLN A CA 1
ATOM 3281 C C . GLN A 1 399 ? 24.816 17.849 -51.480 1.00 85.69 399 GLN A C 1
ATOM 3283 O O . GLN A 1 399 ? 25.622 17.121 -50.906 1.00 85.69 399 GLN A O 1
ATOM 3288 N N . GLN A 1 400 ? 24.645 19.134 -51.149 1.00 80.88 400 GLN A N 1
ATOM 3289 C CA . GLN A 1 400 ? 25.374 19.795 -50.063 1.00 80.88 400 GLN A CA 1
ATOM 3290 C C . GLN A 1 400 ? 25.060 19.169 -48.700 1.00 80.88 400 GLN A C 1
ATOM 3292 O O . GLN A 1 400 ? 25.979 18.953 -47.917 1.00 80.88 400 GLN A O 1
ATOM 3297 N N . GLN A 1 401 ? 23.802 18.811 -48.429 1.00 82.19 401 GLN A N 1
ATOM 3298 C CA . GLN A 1 401 ? 23.420 18.161 -47.173 1.00 82.19 401 GLN A CA 1
ATOM 3299 C C . GLN A 1 401 ? 24.063 16.774 -47.013 1.00 82.19 401 GLN A C 1
ATOM 3301 O O . GLN A 1 401 ? 24.583 16.441 -45.948 1.00 82.19 401 GLN A O 1
ATOM 3306 N N . ILE A 1 402 ? 24.066 15.951 -48.065 1.00 83.44 402 ILE A N 1
ATOM 3307 C CA . ILE A 1 402 ? 24.684 14.618 -48.030 1.00 83.44 402 ILE A CA 1
ATOM 3308 C C . ILE A 1 402 ? 26.226 14.729 -48.026 1.00 83.44 402 ILE A C 1
ATOM 3310 O O . ILE A 1 402 ? 26.888 13.910 -47.386 1.00 83.44 402 ILE A O 1
ATOM 3314 N N . LEU A 1 403 ? 26.802 15.761 -48.654 1.00 81.88 403 LEU A N 1
ATOM 3315 C CA . LEU A 1 403 ? 28.240 16.051 -48.606 1.00 81.88 403 LEU A CA 1
ATOM 3316 C C . LEU A 1 403 ? 28.689 16.504 -47.207 1.00 81.88 403 LEU A C 1
ATOM 3318 O O . LEU A 1 403 ? 29.649 15.943 -46.686 1.00 81.88 403 LEU A O 1
ATOM 3322 N N . GLU A 1 404 ? 27.947 17.404 -46.548 1.00 78.50 404 GLU A N 1
ATOM 3323 C CA . GLU A 1 404 ? 28.188 17.794 -45.147 1.00 78.50 404 GLU A CA 1
ATOM 3324 C C . GLU A 1 404 ? 28.164 16.559 -44.228 1.00 78.50 404 GLU A C 1
ATOM 3326 O O . GLU A 1 404 ? 28.975 16.425 -43.315 1.00 78.50 404 GLU A O 1
ATOM 3331 N N . LYS A 1 405 ? 27.285 15.588 -44.518 1.00 76.06 405 LYS A N 1
ATOM 3332 C CA . LYS A 1 405 ? 27.253 14.287 -43.832 1.00 76.06 405 LYS A CA 1
ATOM 3333 C C . LYS A 1 405 ? 28.532 13.468 -44.001 1.00 76.06 405 LYS A C 1
ATOM 3335 O O . LYS A 1 405 ? 28.898 12.753 -43.073 1.00 76.06 405 LYS A O 1
ATOM 3340 N N . LEU A 1 406 ? 29.182 13.524 -45.162 1.00 78.06 406 LEU A N 1
ATOM 3341 C CA . LEU A 1 406 ? 30.453 12.838 -45.391 1.00 78.06 406 LEU A CA 1
ATOM 3342 C C . LEU A 1 406 ? 31.588 13.573 -44.663 1.00 78.06 406 LEU A C 1
ATOM 3344 O O . LEU A 1 406 ? 32.342 12.953 -43.916 1.00 78.06 406 LEU A O 1
ATOM 3348 N N . GLU A 1 407 ? 31.649 14.897 -44.802 1.00 69.75 407 GLU A N 1
ATOM 3349 C CA . GLU A 1 407 ? 32.689 15.755 -44.222 1.00 69.75 407 GLU A CA 1
ATOM 3350 C C . GLU A 1 407 ? 32.651 15.779 -42.683 1.00 69.75 407 GLU A C 1
ATOM 3352 O O . GLU A 1 407 ? 33.695 15.640 -42.039 1.00 69.75 407 GLU A O 1
ATOM 3357 N N . ASN A 1 408 ? 31.464 15.837 -42.071 1.00 60.97 408 ASN A N 1
ATOM 3358 C CA . ASN A 1 408 ? 31.306 15.761 -40.614 1.00 60.97 408 ASN A CA 1
ATOM 3359 C C . ASN A 1 408 ? 31.676 14.383 -40.038 1.00 60.97 408 ASN A C 1
ATOM 3361 O O . ASN A 1 408 ? 32.063 14.303 -38.875 1.00 60.97 408 ASN A O 1
ATOM 3365 N N . THR A 1 409 ? 31.651 13.300 -40.829 1.00 58.06 409 THR A N 1
ATOM 3366 C CA . THR A 1 409 ? 32.156 11.991 -40.364 1.00 58.06 409 THR A CA 1
ATOM 3367 C C . THR A 1 409 ? 33.683 11.880 -40.346 1.00 58.06 409 THR A C 1
ATOM 3369 O O . THR A 1 409 ? 34.209 10.803 -40.080 1.00 58.06 409 THR A O 1
ATOM 3372 N N . ASN A 1 410 ? 34.447 12.957 -40.551 1.00 52.28 410 ASN A N 1
ATOM 3373 C CA . ASN A 1 410 ? 35.897 12.928 -40.310 1.00 52.28 410 ASN A CA 1
ATOM 3374 C C . ASN A 1 410 ? 36.278 12.638 -38.839 1.00 52.28 410 ASN A C 1
ATOM 3376 O O . ASN A 1 410 ? 37.412 12.244 -38.583 1.00 52.28 410 ASN A O 1
ATOM 3380 N N . SER A 1 411 ? 35.343 12.756 -37.888 1.00 45.50 411 SER A N 1
ATOM 3381 C CA . SER A 1 411 ? 35.494 12.305 -36.492 1.00 45.50 411 SER A CA 1
ATOM 3382 C C . SER A 1 411 ? 35.069 10.848 -36.240 1.00 45.50 411 SER A C 1
ATOM 3384 O O . SER A 1 411 ? 35.480 10.257 -35.243 1.00 45.50 411 SER A O 1
ATOM 3386 N N . GLU A 1 412 ? 34.264 10.249 -37.124 1.00 51.41 412 GLU A N 1
ATOM 3387 C CA . GLU A 1 412 ? 33.742 8.886 -36.987 1.00 51.41 412 GLU A CA 1
ATOM 3388 C C . GLU A 1 412 ? 34.411 7.941 -37.993 1.00 51.41 412 GLU A C 1
ATOM 3390 O O . GLU A 1 412 ? 34.255 8.061 -39.209 1.00 51.41 412 GLU A O 1
ATOM 3395 N N . ASN A 1 413 ? 35.110 6.919 -37.500 1.00 58.44 413 ASN A N 1
ATOM 3396 C CA . ASN A 1 413 ? 35.825 5.961 -38.352 1.00 58.44 413 ASN A CA 1
ATOM 3397 C C . ASN A 1 413 ? 34.912 5.017 -39.167 1.00 58.44 413 ASN A C 1
ATOM 3399 O O . ASN A 1 413 ? 35.427 4.060 -39.728 1.00 58.44 413 ASN A O 1
ATOM 3403 N N . ASN A 1 414 ? 33.589 5.217 -39.228 1.00 73.00 414 ASN A N 1
ATOM 3404 C CA . ASN A 1 414 ? 32.642 4.252 -39.805 1.00 73.00 414 ASN A CA 1
ATOM 3405 C C . ASN A 1 414 ? 32.721 4.174 -41.347 1.00 73.00 414 ASN A C 1
ATOM 3407 O O . ASN A 1 414 ? 32.017 4.883 -42.071 1.00 73.00 414 ASN A O 1
ATOM 3411 N N . TYR A 1 415 ? 33.579 3.288 -41.851 1.00 78.62 415 TYR A N 1
ATOM 3412 C CA . TYR A 1 415 ? 33.879 3.131 -43.276 1.00 78.62 415 TYR A CA 1
ATOM 3413 C C . TYR A 1 415 ? 32.707 2.546 -44.081 1.00 78.62 415 TYR A C 1
ATOM 3415 O O . TYR A 1 415 ? 32.515 2.913 -45.242 1.00 78.62 415 TYR A O 1
ATOM 3423 N N . ILE A 1 416 ? 31.879 1.697 -43.464 1.00 82.00 416 ILE A N 1
ATOM 3424 C CA . ILE A 1 416 ? 30.654 1.157 -44.078 1.00 82.00 416 ILE A CA 1
ATOM 3425 C C . ILE A 1 416 ? 29.648 2.294 -44.307 1.00 82.00 416 ILE A C 1
ATOM 3427 O O . ILE A 1 416 ? 29.173 2.485 -45.426 1.00 82.00 416 ILE A O 1
ATOM 3431 N N . TYR A 1 417 ? 29.379 3.118 -43.288 1.00 83.62 417 TYR A N 1
ATOM 3432 C CA . TYR A 1 417 ? 28.499 4.287 -43.409 1.00 83.62 417 TYR A CA 1
ATOM 3433 C C . TYR A 1 417 ? 29.009 5.287 -44.457 1.00 83.62 417 TYR A C 1
ATOM 3435 O O . TYR A 1 417 ? 28.247 5.703 -45.333 1.00 83.62 417 TYR A O 1
ATOM 3443 N N . LYS A 1 418 ? 30.311 5.611 -44.430 1.00 81.75 418 LYS A N 1
ATOM 3444 C CA . LYS A 1 418 ? 30.959 6.464 -45.442 1.00 81.75 418 LYS A CA 1
ATOM 3445 C C . LYS A 1 418 ? 30.793 5.908 -46.856 1.00 81.75 418 LYS A C 1
ATOM 3447 O O . LYS A 1 418 ? 30.532 6.682 -47.772 1.00 81.75 418 LYS A O 1
ATOM 3452 N N . THR A 1 419 ? 30.855 4.587 -47.030 1.00 87.62 419 THR A N 1
ATOM 3453 C CA . THR A 1 419 ? 30.615 3.927 -48.323 1.00 87.62 419 THR A CA 1
ATOM 3454 C C . THR A 1 419 ? 29.174 4.124 -48.800 1.00 87.62 419 THR A C 1
ATOM 3456 O O . THR A 1 419 ? 28.976 4.571 -49.926 1.00 87.62 419 THR A O 1
ATOM 3459 N N . PHE A 1 420 ? 28.162 3.900 -47.954 1.00 89.25 420 PHE A N 1
ATOM 3460 C CA . PHE A 1 420 ? 26.757 4.157 -48.319 1.00 89.25 420 PHE A CA 1
ATOM 3461 C C . PHE A 1 420 ? 26.498 5.631 -48.686 1.00 89.25 420 PHE A C 1
ATOM 3463 O O . PHE A 1 420 ? 25.809 5.907 -49.672 1.00 89.25 420 PHE A O 1
ATOM 3470 N N . ILE A 1 421 ? 27.074 6.583 -47.941 1.00 86.75 421 ILE A N 1
ATOM 3471 C CA . ILE A 1 421 ? 26.970 8.025 -48.229 1.00 86.75 421 ILE A CA 1
ATOM 3472 C C . ILE A 1 421 ? 27.683 8.386 -49.543 1.00 86.75 421 ILE A C 1
ATOM 3474 O O . ILE A 1 421 ? 27.093 9.052 -50.392 1.00 86.75 421 ILE A O 1
ATOM 3478 N N . PHE A 1 422 ? 28.908 7.900 -49.760 1.00 88.81 422 PHE A N 1
ATOM 3479 C CA . PHE A 1 422 ? 29.664 8.113 -50.997 1.00 88.81 422 PHE A CA 1
ATOM 3480 C C . PHE A 1 422 ? 28.944 7.546 -52.226 1.00 88.81 422 PHE A C 1
ATOM 3482 O O . PHE A 1 422 ? 28.778 8.257 -53.218 1.00 88.81 422 PHE A O 1
ATOM 3489 N N . LEU A 1 423 ? 28.482 6.292 -52.159 1.00 90.75 423 LEU A N 1
ATOM 3490 C CA . LEU A 1 423 ? 27.753 5.648 -53.254 1.00 90.75 423 LEU A CA 1
ATOM 3491 C C . LEU A 1 423 ? 26.455 6.395 -53.572 1.00 90.75 423 LEU A C 1
ATOM 3493 O O . LEU A 1 423 ? 26.135 6.575 -54.743 1.00 90.75 423 LEU A O 1
ATOM 3497 N N . THR A 1 424 ? 25.765 6.914 -52.552 1.00 89.81 424 THR A N 1
ATOM 3498 C CA . THR A 1 424 ? 24.621 7.815 -52.756 1.00 89.81 424 THR A CA 1
ATOM 3499 C C . THR A 1 424 ? 25.054 9.077 -53.507 1.00 89.81 424 THR A C 1
ATOM 3501 O O . THR A 1 424 ? 24.465 9.389 -54.536 1.00 89.81 424 THR A O 1
ATOM 3504 N N . LEU A 1 425 ? 26.118 9.763 -53.064 1.00 88.19 425 LEU A N 1
ATOM 3505 C CA . LEU A 1 425 ? 26.609 11.012 -53.667 1.00 88.19 425 LEU A CA 1
ATOM 3506 C C . LEU A 1 425 ? 27.000 10.889 -55.147 1.00 88.19 425 LEU A C 1
ATOM 3508 O O . LEU A 1 425 ? 26.758 11.838 -55.896 1.00 88.19 425 LEU A O 1
ATOM 3512 N N . ILE A 1 426 ? 27.564 9.753 -55.577 1.00 89.44 426 ILE A N 1
ATOM 3513 C CA . ILE A 1 426 ? 27.951 9.521 -56.983 1.00 89.44 426 ILE A CA 1
ATOM 3514 C C . ILE A 1 426 ? 26.839 8.911 -57.857 1.00 89.44 426 ILE A C 1
ATOM 3516 O O . ILE A 1 426 ? 26.960 8.933 -59.083 1.00 89.44 426 ILE A O 1
ATOM 3520 N N . ALA A 1 427 ? 25.754 8.396 -57.270 1.00 90.56 427 ALA A N 1
ATOM 3521 C CA . ALA A 1 427 ? 24.670 7.735 -58.003 1.00 90.56 427 ALA A CA 1
ATOM 3522 C C . ALA A 1 427 ? 23.977 8.582 -59.094 1.00 90.56 427 ALA A C 1
ATOM 3524 O O . ALA A 1 427 ? 23.684 8.007 -60.144 1.00 90.56 427 ALA A O 1
ATOM 3525 N N . PRO A 1 428 ? 23.776 9.914 -58.968 1.00 88.31 428 PRO A N 1
ATOM 3526 C CA . PRO A 1 428 ? 23.230 10.728 -60.063 1.00 88.31 428 PRO A CA 1
ATOM 3527 C C . PRO A 1 428 ? 24.003 10.594 -61.385 1.00 88.31 428 PRO A C 1
ATOM 3529 O O . PRO A 1 428 ? 23.438 10.751 -62.460 1.00 88.31 428 PRO A O 1
ATOM 3532 N N . GLN A 1 429 ? 25.291 10.240 -61.314 1.00 85.88 429 GLN A N 1
ATOM 3533 C CA . GLN A 1 429 ? 26.181 10.081 -62.465 1.00 85.88 429 GLN A CA 1
ATOM 3534 C C . GLN A 1 429 ? 26.242 8.636 -63.003 1.00 85.88 429 GLN A C 1
ATOM 3536 O O . GLN A 1 429 ? 27.043 8.358 -63.898 1.00 85.88 429 GLN A O 1
ATOM 3541 N N . ASN A 1 430 ? 25.469 7.682 -62.458 1.00 88.06 430 ASN A N 1
ATOM 3542 C CA . ASN A 1 430 ? 25.519 6.292 -62.916 1.00 88.06 430 ASN A CA 1
ATOM 3543 C C . ASN A 1 430 ? 24.203 5.504 -62.781 1.00 88.06 430 ASN A C 1
ATOM 3545 O O . ASN A 1 430 ? 23.802 5.087 -61.694 1.00 88.06 430 ASN A O 1
ATOM 3549 N N . ILE A 1 431 ? 23.597 5.178 -63.925 1.00 86.25 431 ILE A N 1
ATOM 3550 C CA . ILE A 1 431 ? 22.285 4.520 -64.007 1.00 86.25 431 ILE A CA 1
ATOM 3551 C C . ILE A 1 431 ? 22.251 3.084 -63.443 1.00 86.25 431 ILE A C 1
ATOM 3553 O O . ILE A 1 431 ? 21.200 2.626 -62.996 1.00 86.25 431 ILE A O 1
ATOM 3557 N N . ASN A 1 432 ? 23.386 2.369 -63.411 1.00 88.12 432 ASN A N 1
ATOM 3558 C CA . ASN A 1 432 ? 23.455 1.036 -62.795 1.00 88.12 432 ASN A CA 1
ATOM 3559 C C . ASN A 1 432 ? 23.413 1.141 -61.266 1.00 88.12 432 ASN A C 1
ATOM 3561 O O . ASN A 1 432 ? 22.684 0.396 -60.615 1.00 88.12 432 ASN A O 1
ATOM 3565 N N . LEU A 1 433 ? 24.138 2.112 -60.703 1.00 90.06 433 LEU A N 1
ATOM 3566 C CA . LEU A 1 433 ? 24.113 2.390 -59.269 1.00 90.06 433 LEU A CA 1
ATOM 3567 C C . LEU A 1 433 ? 22.742 2.921 -58.821 1.00 90.06 433 LEU A C 1
ATOM 3569 O O . LEU A 1 433 ? 22.237 2.476 -57.798 1.00 90.06 433 LEU A O 1
ATOM 3573 N N . GLN A 1 434 ? 22.081 3.771 -59.616 1.00 89.50 434 GLN A N 1
ATOM 3574 C CA . GLN A 1 434 ? 20.695 4.192 -59.347 1.00 89.50 434 GLN A CA 1
ATOM 3575 C C . GLN A 1 434 ? 19.737 2.999 -59.241 1.00 89.50 434 GLN A C 1
ATOM 3577 O O . GLN A 1 434 ? 18.960 2.923 -58.292 1.00 89.50 434 GLN A O 1
ATOM 3582 N N . LYS A 1 435 ? 19.800 2.049 -60.186 1.00 89.62 435 LYS A N 1
ATOM 3583 C CA . LYS A 1 435 ? 18.971 0.831 -60.154 1.00 89.62 435 LYS A CA 1
ATOM 3584 C C . LYS A 1 435 ? 19.262 -0.024 -58.915 1.00 89.62 435 LYS A C 1
ATOM 3586 O O . LYS A 1 435 ? 18.321 -0.451 -58.253 1.00 89.62 435 LYS A O 1
ATOM 3591 N N . TYR A 1 436 ? 20.535 -0.208 -58.566 1.00 90.56 436 TYR A N 1
ATOM 3592 C CA . TYR A 1 436 ? 20.942 -0.995 -57.397 1.00 90.56 436 TYR A CA 1
ATOM 3593 C C . TYR A 1 436 ? 20.500 -0.365 -56.063 1.00 90.56 436 TYR A C 1
ATOM 3595 O O . TYR A 1 436 ? 19.993 -1.063 -55.184 1.00 90.56 436 TYR A O 1
ATOM 3603 N N . ILE A 1 437 ? 20.606 0.965 -55.938 1.00 89.94 437 ILE A N 1
ATOM 3604 C CA . ILE A 1 437 ? 20.105 1.719 -54.777 1.00 89.94 437 ILE A CA 1
ATOM 3605 C C . ILE A 1 437 ? 18.579 1.620 -54.680 1.00 89.94 437 ILE A C 1
ATOM 3607 O O . ILE A 1 437 ? 18.060 1.393 -53.592 1.00 89.94 437 ILE A O 1
ATOM 3611 N N . LYS A 1 438 ? 17.852 1.740 -55.801 1.00 87.88 438 LYS A N 1
ATOM 3612 C CA . LYS A 1 438 ? 16.384 1.611 -55.832 1.00 87.88 438 LYS A CA 1
ATOM 3613 C C . LYS A 1 438 ? 15.908 0.216 -55.419 1.00 87.88 438 LYS A C 1
ATOM 3615 O O . LYS A 1 438 ? 14.975 0.118 -54.630 1.00 87.88 438 LYS A O 1
ATOM 3620 N N . ALA A 1 439 ? 16.573 -0.845 -55.881 1.00 86.31 439 ALA A N 1
ATOM 3621 C CA . ALA A 1 439 ? 16.269 -2.222 -55.477 1.00 86.31 439 ALA A CA 1
ATOM 3622 C C . ALA A 1 439 ? 16.447 -2.458 -53.963 1.00 86.31 439 ALA A C 1
ATOM 3624 O O . ALA A 1 439 ? 15.745 -3.273 -53.375 1.00 86.31 439 ALA A O 1
ATOM 3625 N N . ASN A 1 440 ? 17.343 -1.702 -53.322 1.00 87.31 440 ASN A N 1
ATOM 3626 C CA . ASN A 1 440 ? 17.706 -1.834 -51.910 1.00 87.31 440 ASN A CA 1
ATOM 3627 C C . ASN A 1 440 ? 17.298 -0.607 -51.062 1.00 87.31 440 ASN A C 1
ATOM 3629 O O . ASN A 1 440 ? 17.886 -0.349 -50.006 1.00 87.31 440 ASN A O 1
ATOM 3633 N N . ILE A 1 441 ? 16.312 0.180 -51.512 1.00 86.56 441 ILE A N 1
ATOM 3634 C CA . ILE A 1 441 ? 16.089 1.558 -51.033 1.00 86.56 441 ILE A CA 1
ATOM 3635 C C . ILE A 1 441 ? 15.826 1.663 -49.523 1.00 86.56 441 ILE A C 1
ATOM 3637 O O . ILE A 1 441 ? 16.349 2.563 -48.863 1.00 86.56 441 ILE A O 1
ATOM 3641 N N . HIS A 1 442 ? 15.104 0.696 -48.952 1.00 82.69 442 HIS A N 1
ATOM 3642 C CA . HIS A 1 442 ? 14.801 0.634 -47.520 1.00 82.69 442 HIS A CA 1
ATOM 3643 C C . HIS A 1 442 ? 16.058 0.375 -46.668 1.00 82.69 442 HIS A C 1
ATOM 3645 O O . HIS A 1 442 ? 16.177 0.913 -45.562 1.00 82.69 442 HIS A O 1
ATOM 3651 N N . LEU A 1 443 ? 17.035 -0.396 -47.167 1.00 83.56 443 LEU A N 1
ATOM 3652 C CA . LEU A 1 443 ? 18.326 -0.536 -46.490 1.00 83.56 443 LEU A CA 1
ATOM 3653 C C . LEU A 1 443 ? 19.168 0.727 -46.672 1.00 83.56 443 LEU A C 1
ATOM 3655 O O . LEU A 1 443 ? 19.773 1.181 -45.706 1.00 83.56 443 LEU A O 1
ATOM 3659 N N . TRP A 1 444 ? 19.166 1.337 -47.862 1.00 87.81 444 TRP A N 1
ATOM 3660 C CA . TRP A 1 444 ? 19.871 2.600 -48.110 1.00 87.81 444 TRP A CA 1
ATOM 3661 C C . TRP A 1 444 ? 19.383 3.726 -47.191 1.00 87.81 444 TRP A C 1
ATOM 3663 O O . TRP A 1 444 ? 20.199 4.461 -46.635 1.00 87.81 444 TRP A O 1
ATOM 3673 N N . SER A 1 445 ? 18.073 3.801 -46.951 1.00 86.50 445 SER A N 1
ATOM 3674 C CA . SER A 1 445 ? 17.418 4.673 -45.966 1.00 86.50 445 SER A CA 1
ATOM 3675 C C . SER A 1 445 ? 17.961 4.458 -44.546 1.00 86.50 445 SER A C 1
ATOM 3677 O O . SER A 1 445 ? 18.508 5.383 -43.935 1.00 86.50 445 SER A O 1
ATOM 3679 N N . ILE A 1 446 ? 17.938 3.213 -44.050 1.00 80.94 446 ILE A N 1
ATOM 3680 C CA . ILE A 1 446 ? 18.466 2.864 -42.719 1.00 80.94 446 ILE A CA 1
ATOM 3681 C C . ILE A 1 446 ? 19.982 3.115 -42.620 1.00 80.94 446 ILE A C 1
ATOM 3683 O O . ILE A 1 446 ? 20.470 3.605 -41.601 1.00 80.94 446 ILE A O 1
ATOM 3687 N N . ALA A 1 447 ? 20.744 2.756 -43.653 1.00 83.12 447 ALA A N 1
ATOM 3688 C CA . ALA A 1 447 ? 22.200 2.825 -43.660 1.00 83.12 447 ALA A CA 1
ATOM 3689 C C . ALA A 1 447 ? 22.699 4.269 -43.715 1.00 83.12 447 ALA A C 1
ATOM 3691 O O . ALA A 1 447 ? 23.531 4.649 -42.898 1.00 83.12 447 ALA A O 1
ATOM 3692 N N . THR A 1 448 ? 22.157 5.088 -44.617 1.00 84.75 448 THR A N 1
ATOM 3693 C CA . THR A 1 448 ? 22.534 6.502 -44.743 1.00 84.75 448 THR A CA 1
ATOM 3694 C C . THR A 1 448 ? 21.892 7.395 -43.684 1.00 84.75 448 THR A C 1
ATOM 3696 O O . THR A 1 448 ? 22.330 8.533 -43.542 1.00 84.75 448 THR A O 1
ATOM 3699 N N . LYS A 1 449 ? 20.870 6.936 -42.942 1.00 83.06 449 LYS A N 1
ATOM 3700 C CA . LYS A 1 449 ? 19.983 7.774 -42.109 1.00 83.06 449 LYS A CA 1
ATOM 3701 C C . LYS A 1 449 ? 19.421 8.966 -42.918 1.00 83.06 449 LYS A C 1
ATOM 3703 O O . LYS A 1 449 ? 19.576 10.119 -42.507 1.00 83.06 449 LYS A O 1
ATOM 3708 N N . LEU A 1 450 ? 18.853 8.684 -44.093 1.00 83.31 450 LEU A N 1
ATOM 3709 C CA . LEU A 1 450 ? 18.119 9.607 -44.979 1.00 83.31 450 LEU A CA 1
ATOM 3710 C C . LEU A 1 450 ? 16.755 8.976 -45.303 1.00 83.31 450 LEU A C 1
ATOM 3712 O O . LEU A 1 450 ? 16.624 7.759 -45.221 1.00 83.31 450 LEU A O 1
ATOM 3716 N N . SER A 1 451 ? 15.737 9.757 -45.681 1.00 85.50 451 SER A N 1
ATOM 3717 C CA . SER A 1 451 ? 14.453 9.151 -46.076 1.00 85.50 451 SER A CA 1
ATOM 3718 C C . SER A 1 451 ? 14.536 8.510 -47.467 1.00 85.50 451 SER A C 1
ATOM 3720 O O . SER A 1 451 ? 15.269 8.996 -48.328 1.00 85.50 451 SER A O 1
ATOM 3722 N N . GLU A 1 452 ? 13.745 7.464 -47.718 1.00 87.00 452 GLU A N 1
ATOM 3723 C CA . GLU A 1 452 ? 13.664 6.812 -49.037 1.00 87.00 452 GLU A CA 1
ATOM 3724 C C . GLU A 1 452 ? 13.318 7.820 -50.145 1.00 87.00 452 GLU A C 1
ATOM 3726 O O . GLU A 1 452 ? 13.991 7.844 -51.173 1.00 87.00 452 GLU A O 1
ATOM 3731 N N . LYS A 1 453 ? 12.363 8.735 -49.892 1.00 84.56 453 LYS A N 1
ATOM 3732 C CA . LYS A 1 453 ? 12.039 9.845 -50.808 1.00 84.56 453 LYS A CA 1
ATOM 3733 C C . LYS A 1 453 ? 13.263 10.732 -51.063 1.00 84.56 453 LYS A C 1
ATOM 3735 O O . LYS A 1 453 ? 13.564 11.008 -52.213 1.00 84.56 453 LYS A O 1
ATOM 3740 N N . THR A 1 454 ? 14.004 11.127 -50.021 1.00 84.94 454 THR A N 1
ATOM 3741 C CA . THR A 1 454 ? 15.227 11.947 -50.157 1.00 84.94 454 THR A CA 1
ATOM 3742 C C . THR A 1 454 ? 16.275 11.281 -51.039 1.00 84.94 454 THR A C 1
ATOM 3744 O O . THR A 1 454 ? 16.899 11.950 -51.858 1.00 84.94 454 THR A O 1
ATOM 3747 N N . ILE A 1 455 ? 16.470 9.971 -50.882 1.00 87.44 455 ILE A N 1
ATOM 3748 C CA . ILE A 1 455 ? 17.449 9.219 -51.667 1.00 87.44 455 ILE A CA 1
ATOM 3749 C C . ILE A 1 455 ? 16.983 9.124 -53.122 1.00 87.44 455 ILE A C 1
ATOM 3751 O O . ILE A 1 455 ? 17.764 9.463 -54.003 1.00 87.44 455 ILE A O 1
ATOM 3755 N N . ILE A 1 456 ? 15.723 8.745 -53.378 1.00 88.19 456 ILE A N 1
ATOM 3756 C CA . ILE A 1 456 ? 15.152 8.673 -54.736 1.00 88.19 456 ILE A CA 1
ATOM 3757 C C . ILE A 1 456 ? 15.256 10.035 -55.439 1.00 88.19 456 ILE A C 1
ATOM 3759 O O . ILE A 1 456 ? 15.886 10.124 -56.490 1.00 88.19 456 ILE A O 1
ATOM 3763 N N . THR A 1 457 ? 14.738 11.102 -54.819 1.00 84.69 457 THR A N 1
ATOM 3764 C CA . THR A 1 457 ? 14.783 12.469 -55.363 1.00 84.69 457 THR A CA 1
ATOM 3765 C C . THR A 1 457 ? 16.214 12.924 -55.657 1.00 84.69 457 THR A C 1
ATOM 3767 O O . THR A 1 457 ? 16.447 13.548 -56.687 1.00 84.69 457 THR A O 1
ATOM 3770 N N . TYR A 1 458 ? 17.195 12.588 -54.810 1.00 88.94 458 TYR A N 1
ATOM 3771 C CA . TYR A 1 458 ? 18.588 12.957 -55.066 1.00 88.94 458 TYR A CA 1
ATOM 3772 C C . TYR A 1 458 ? 19.237 12.148 -56.198 1.00 88.94 458 TYR A C 1
ATOM 3774 O O . TYR A 1 458 ? 19.868 12.740 -57.070 1.00 88.94 458 TYR A O 1
ATOM 3782 N N . ILE A 1 459 ? 19.099 10.815 -56.215 1.00 88.88 459 ILE A N 1
ATOM 3783 C CA . ILE A 1 459 ? 19.765 9.972 -57.228 1.00 88.88 459 ILE A CA 1
ATOM 3784 C C . ILE A 1 459 ? 19.175 10.134 -58.638 1.00 88.88 459 ILE A C 1
ATOM 3786 O O . ILE A 1 459 ? 19.794 9.689 -59.601 1.00 88.88 459 ILE A O 1
ATOM 3790 N N . GLU A 1 460 ? 18.003 10.762 -58.753 1.00 86.19 460 GLU A N 1
ATOM 3791 C CA . GLU A 1 460 ? 17.350 11.146 -60.011 1.00 86.19 460 GLU A CA 1
ATOM 3792 C C . GLU A 1 460 ? 17.630 12.605 -60.427 1.00 86.19 460 GLU A C 1
ATOM 3794 O O . GLU A 1 460 ? 17.356 12.976 -61.568 1.00 86.19 460 GLU A O 1
ATOM 3799 N N . ALA A 1 461 ? 18.181 13.442 -59.539 1.00 83.38 461 ALA A N 1
ATOM 3800 C CA . ALA A 1 461 ? 18.368 14.866 -59.804 1.00 83.38 461 ALA A CA 1
ATOM 3801 C C . ALA A 1 461 ? 19.554 15.149 -60.757 1.00 83.38 461 ALA A C 1
ATOM 3803 O O . ALA A 1 461 ? 20.630 14.562 -60.598 1.00 83.38 461 ALA A O 1
ATOM 3804 N N . PRO A 1 462 ? 19.429 16.111 -61.697 1.00 75.38 462 PRO A N 1
ATOM 3805 C CA . PRO A 1 462 ? 20.489 16.491 -62.636 1.00 75.38 462 PRO A CA 1
ATOM 3806 C C . PRO A 1 462 ? 21.554 17.395 -61.978 1.00 75.38 462 PRO A C 1
ATOM 3808 O O . PRO A 1 462 ? 21.751 18.551 -62.351 1.00 75.38 462 PRO A O 1
ATOM 3811 N N . VAL A 1 463 ? 22.235 16.870 -60.959 1.00 82.12 463 VAL A N 1
ATOM 3812 C CA . VAL A 1 463 ? 23.290 17.561 -60.199 1.00 82.12 463 VAL A CA 1
ATOM 3813 C C . VAL A 1 463 ? 24.672 17.419 -60.858 1.00 82.12 463 VAL A C 1
ATOM 3815 O O . VAL A 1 463 ? 24.927 16.427 -61.545 1.00 82.12 463 VAL A O 1
ATOM 3818 N N . PRO A 1 464 ? 25.611 18.365 -60.653 1.00 80.19 464 PRO A N 1
ATOM 3819 C CA . PRO A 1 464 ? 26.962 18.270 -61.203 1.00 80.19 464 PRO A CA 1
ATOM 3820 C C . PRO A 1 464 ? 27.781 17.122 -60.584 1.00 80.19 464 PRO A C 1
ATOM 3822 O O . PRO A 1 464 ? 27.583 16.727 -59.430 1.00 80.19 464 PRO A O 1
ATOM 3825 N N . LYS A 1 465 ? 28.756 16.608 -61.349 1.00 81.19 465 LYS A N 1
ATOM 3826 C CA . LYS A 1 465 ? 29.696 15.572 -60.891 1.00 81.19 465 LYS A CA 1
ATOM 3827 C C . LYS A 1 465 ? 30.692 16.142 -59.875 1.00 81.19 465 LYS A C 1
ATOM 3829 O O . LYS A 1 465 ? 31.567 16.929 -60.229 1.00 81.19 465 LYS A O 1
ATOM 3834 N N . LEU A 1 466 ? 30.623 15.662 -58.635 1.00 78.81 466 LEU A N 1
ATOM 3835 C CA . LEU A 1 466 ? 31.601 15.975 -57.592 1.00 78.81 466 LEU A CA 1
ATOM 3836 C C . LEU A 1 466 ? 32.897 15.154 -57.738 1.00 78.81 466 LEU A C 1
ATOM 3838 O O . LEU A 1 466 ? 32.872 13.971 -58.086 1.00 78.81 466 LEU A O 1
ATOM 3842 N N . LYS A 1 467 ? 34.038 15.767 -57.396 1.00 74.62 467 LYS A N 1
ATOM 3843 C CA . LYS A 1 467 ? 35.335 15.090 -57.210 1.00 74.62 467 LYS A CA 1
ATOM 3844 C C . LYS A 1 467 ? 35.546 14.767 -55.726 1.00 74.62 467 LYS A C 1
ATOM 3846 O O . LYS A 1 467 ? 36.319 15.430 -55.046 1.00 74.62 467 LYS A O 1
ATOM 3851 N N . ILE A 1 468 ? 34.827 13.764 -55.228 1.00 72.94 468 ILE A N 1
ATOM 3852 C CA . ILE A 1 468 ? 34.903 13.324 -53.826 1.00 72.94 468 ILE A CA 1
ATOM 3853 C C . ILE A 1 468 ? 36.049 12.323 -53.652 1.00 72.94 468 ILE A C 1
ATOM 3855 O O . ILE A 1 468 ? 36.201 11.414 -54.471 1.00 72.94 468 ILE A O 1
ATOM 3859 N N . ASN A 1 469 ? 36.804 12.444 -52.562 1.00 71.56 469 ASN A N 1
ATOM 3860 C CA . ASN A 1 469 ? 37.722 11.417 -52.077 1.00 71.56 469 ASN A CA 1
ATOM 3861 C C . ASN A 1 469 ? 37.212 10.897 -50.720 1.00 71.56 469 ASN A C 1
ATOM 3863 O O . ASN A 1 469 ? 36.851 11.703 -49.869 1.00 71.56 469 ASN A O 1
ATOM 3867 N N . ILE A 1 470 ? 37.134 9.576 -50.529 1.00 71.31 470 ILE A N 1
ATOM 3868 C CA . ILE A 1 470 ? 36.565 8.968 -49.305 1.00 71.31 470 ILE A CA 1
ATOM 3869 C C . ILE A 1 470 ? 37.557 9.034 -48.127 1.00 71.31 470 ILE A C 1
ATOM 3871 O O . ILE A 1 470 ? 37.147 9.041 -46.967 1.00 71.31 470 ILE A O 1
ATOM 3875 N N . GLU A 1 471 ? 38.861 9.094 -48.417 1.00 63.94 471 GLU A N 1
ATOM 3876 C CA . GLU A 1 471 ? 39.936 9.038 -47.422 1.00 63.94 471 GLU A CA 1
ATOM 3877 C C . GLU A 1 471 ? 41.048 10.049 -47.760 1.00 63.94 471 GLU A C 1
ATOM 3879 O O . GLU A 1 471 ? 41.622 10.021 -48.848 1.00 63.94 471 GLU A O 1
ATOM 3884 N N . ASN A 1 472 ? 41.367 10.957 -46.829 1.00 58.56 472 ASN A N 1
ATOM 3885 C CA . ASN A 1 472 ? 42.278 12.092 -47.066 1.00 58.56 472 ASN A CA 1
ATOM 3886 C C . ASN A 1 472 ? 43.773 11.727 -47.189 1.00 58.56 472 ASN A C 1
ATOM 3888 O O . ASN A 1 472 ? 44.586 12.603 -47.476 1.00 58.56 472 ASN A O 1
ATOM 3892 N N . ALA A 1 473 ? 44.153 10.464 -46.990 1.00 49.47 473 ALA A N 1
ATOM 3893 C CA . ALA A 1 473 ? 45.525 9.984 -47.141 1.00 49.47 473 ALA A CA 1
ATOM 3894 C C . ALA A 1 473 ? 45.542 8.597 -47.797 1.00 49.47 473 ALA A C 1
ATOM 3896 O O . ALA A 1 473 ? 44.630 7.798 -47.599 1.00 49.47 473 ALA A O 1
ATOM 3897 N N . CYS A 1 474 ? 46.587 8.287 -48.567 1.00 47.56 474 CYS A N 1
ATOM 3898 C CA . CYS A 1 474 ? 46.697 7.007 -49.267 1.00 47.56 474 CYS A CA 1
ATOM 3899 C C . CYS A 1 474 ? 46.853 5.822 -48.296 1.00 47.56 474 CYS A C 1
ATOM 3901 O O . CYS A 1 474 ? 47.953 5.548 -47.825 1.00 47.56 474 CYS A O 1
ATOM 3903 N N . ILE A 1 475 ? 45.745 5.113 -48.052 1.00 50.69 475 ILE A N 1
ATOM 3904 C CA . ILE A 1 475 ? 45.592 3.722 -47.587 1.00 50.69 475 ILE A CA 1
ATOM 3905 C C . ILE A 1 475 ? 46.902 3.041 -47.133 1.00 50.69 475 ILE A C 1
ATOM 3907 O O . ILE A 1 475 ? 47.544 2.316 -47.896 1.00 50.69 475 ILE A O 1
ATOM 3911 N N . GLN A 1 476 ? 47.243 3.173 -45.848 1.00 49.69 476 GLN A N 1
ATOM 3912 C CA . GLN A 1 476 ? 48.258 2.319 -45.202 1.00 49.69 476 GLN A CA 1
ATOM 3913 C C . GLN A 1 476 ? 47.805 1.695 -43.869 1.00 49.69 476 GLN A C 1
ATOM 3915 O O . GLN A 1 476 ? 48.224 0.577 -43.576 1.00 49.69 476 GLN A O 1
ATOM 3920 N N . LYS A 1 477 ? 46.892 2.313 -43.098 1.00 54.41 477 LYS A N 1
ATOM 3921 C CA . LYS A 1 477 ? 46.402 1.774 -41.805 1.00 54.41 477 LYS A CA 1
ATOM 3922 C C . LYS A 1 477 ? 44.868 1.790 -41.656 1.00 54.41 477 LYS A C 1
ATOM 3924 O O . LYS A 1 477 ? 44.325 2.468 -40.792 1.00 54.41 477 LYS A O 1
ATOM 3929 N N . LEU A 1 478 ? 44.173 0.976 -42.456 1.00 55.44 478 LEU A N 1
ATOM 3930 C CA . LEU A 1 478 ? 42.744 0.680 -42.260 1.00 55.44 478 LEU A CA 1
ATOM 3931 C C . LEU A 1 478 ? 42.541 -0.363 -41.143 1.00 55.44 478 LEU A C 1
ATOM 3933 O O . LEU A 1 478 ? 42.465 -1.567 -41.414 1.00 55.44 478 LEU A O 1
ATOM 3937 N N . SER A 1 479 ? 42.425 0.096 -39.892 1.00 54.06 479 SER A N 1
ATOM 3938 C CA . SER A 1 479 ? 41.774 -0.703 -38.844 1.00 54.06 479 SER A CA 1
ATOM 3939 C C . SER A 1 479 ? 40.264 -0.655 -39.083 1.00 54.06 479 SER A C 1
ATOM 3941 O O . SER A 1 479 ? 39.641 0.403 -39.025 1.00 54.06 479 SER A O 1
ATOM 3943 N N . LEU A 1 480 ? 39.700 -1.813 -39.419 1.00 57.25 480 LEU A N 1
ATOM 3944 C CA . LEU A 1 480 ? 38.276 -2.017 -39.740 1.00 57.25 480 LEU A CA 1
ATOM 3945 C C . LEU A 1 480 ? 37.603 -2.908 -38.686 1.00 57.25 480 LEU A C 1
ATOM 3947 O O . LEU A 1 480 ? 36.452 -3.318 -38.814 1.00 57.25 480 LEU A O 1
ATOM 3951 N N . ASP A 1 481 ? 38.354 -3.226 -37.638 1.00 56.44 481 ASP A N 1
ATOM 3952 C CA . ASP A 1 481 ? 38.209 -4.475 -36.903 1.00 56.44 481 ASP A CA 1
ATOM 3953 C C . ASP A 1 481 ? 37.030 -4.407 -35.918 1.00 56.44 481 ASP A C 1
ATOM 3955 O O . ASP A 1 481 ? 36.616 -5.429 -35.385 1.00 56.44 481 ASP A O 1
ATOM 3959 N N . ASN A 1 482 ? 36.486 -3.206 -35.679 1.00 55.03 482 ASN A N 1
ATOM 3960 C CA . ASN A 1 482 ? 35.320 -2.925 -34.829 1.00 55.03 482 ASN A CA 1
ATOM 3961 C C . ASN A 1 482 ? 34.054 -2.605 -35.662 1.00 55.03 482 ASN A C 1
ATOM 3963 O O . ASN A 1 482 ? 33.126 -1.994 -35.140 1.00 55.03 482 ASN A O 1
ATOM 3967 N N . GLN A 1 483 ? 34.049 -2.897 -36.970 1.00 64.94 483 GLN A N 1
ATOM 3968 C CA . GLN A 1 483 ? 32.978 -2.489 -37.903 1.00 64.94 483 GLN A CA 1
ATOM 3969 C C . GLN A 1 483 ? 32.548 -3.587 -38.879 1.00 64.94 483 GLN A C 1
ATOM 3971 O O . GLN A 1 483 ? 31.402 -3.586 -39.321 1.00 64.94 483 GLN A O 1
ATOM 3976 N N . VAL A 1 484 ? 33.458 -4.499 -39.221 1.00 72.81 484 VAL A N 1
ATOM 3977 C CA . VAL A 1 484 ? 33.146 -5.748 -39.923 1.00 72.81 484 VAL A CA 1
ATOM 3978 C C . VAL A 1 484 ? 32.659 -6.761 -38.887 1.00 72.81 484 VAL A C 1
ATOM 3980 O O . VAL A 1 484 ? 33.286 -6.901 -37.836 1.00 72.81 484 VAL A O 1
ATOM 3983 N N . ILE A 1 485 ? 31.556 -7.450 -39.177 1.00 75.44 485 ILE A N 1
ATOM 3984 C CA . ILE A 1 485 ? 31.085 -8.590 -38.377 1.00 75.44 485 ILE A CA 1
ATOM 3985 C C . ILE A 1 485 ? 31.477 -9.848 -39.137 1.00 75.44 485 ILE A C 1
ATOM 3987 O O . ILE A 1 485 ? 31.098 -10.015 -40.294 1.00 75.44 485 ILE A O 1
ATOM 3991 N N . ASP A 1 486 ? 32.270 -10.704 -38.498 1.00 76.25 486 ASP A N 1
ATOM 3992 C CA . ASP A 1 486 ? 32.721 -11.943 -39.120 1.00 76.25 486 ASP A CA 1
ATOM 3993 C C . ASP A 1 486 ? 31.547 -12.933 -39.289 1.00 76.25 486 ASP A C 1
ATOM 3995 O O . ASP A 1 486 ? 30.725 -13.042 -38.370 1.00 76.25 486 ASP A O 1
ATOM 3999 N N . PRO A 1 487 ? 31.460 -13.688 -40.403 1.00 73.38 487 PRO A N 1
ATOM 4000 C CA . PRO A 1 487 ? 30.391 -14.664 -40.624 1.00 73.38 487 PRO A CA 1
ATOM 4001 C C . PRO A 1 487 ? 30.240 -15.693 -39.499 1.00 73.38 487 PRO A C 1
ATOM 4003 O O . PRO A 1 487 ? 29.118 -16.088 -39.190 1.00 73.38 487 PRO A O 1
ATOM 4006 N N . SER A 1 488 ? 31.340 -16.093 -38.849 1.00 73.00 488 SER A N 1
ATOM 4007 C CA . SER A 1 488 ? 31.299 -16.995 -37.690 1.00 73.00 488 SER A CA 1
ATOM 4008 C C . SER A 1 488 ? 30.692 -16.328 -36.454 1.00 73.00 488 SER A C 1
ATOM 4010 O O . SER A 1 488 ? 29.948 -16.958 -35.710 1.00 73.00 488 SER A O 1
ATOM 4012 N N . THR A 1 489 ? 30.939 -15.030 -36.251 1.00 73.62 489 THR A N 1
ATOM 4013 C CA . THR A 1 489 ? 30.310 -14.269 -35.161 1.00 73.62 489 THR A CA 1
ATOM 4014 C C . THR A 1 489 ? 28.815 -14.103 -35.424 1.00 73.62 489 THR A C 1
ATOM 4016 O O . THR A 1 489 ? 28.011 -14.273 -34.509 1.00 73.62 489 THR A O 1
ATOM 4019 N N . TYR A 1 490 ? 28.427 -13.832 -36.676 1.00 81.94 490 TYR A N 1
ATOM 4020 C CA . TYR A 1 490 ? 27.020 -13.772 -37.065 1.00 81.94 490 TYR A CA 1
ATOM 4021 C C . TYR A 1 490 ? 26.307 -15.113 -36.839 1.00 81.94 490 TYR A C 1
ATOM 4023 O O . TYR A 1 490 ? 25.259 -15.132 -36.196 1.00 81.94 490 TYR A O 1
ATOM 4031 N N . SER A 1 491 ? 26.878 -16.235 -37.297 1.00 78.19 491 SER A N 1
ATOM 4032 C CA . SER A 1 491 ? 26.247 -17.552 -37.144 1.00 78.19 491 SER A CA 1
ATOM 4033 C C . SER A 1 491 ? 26.154 -17.999 -35.683 1.00 78.19 491 SER A C 1
ATOM 4035 O O . SER A 1 491 ? 25.082 -18.424 -35.264 1.00 78.19 491 SER A O 1
ATOM 4037 N N . ILE A 1 492 ? 27.212 -17.819 -34.879 1.00 78.38 492 ILE A N 1
ATOM 4038 C CA . ILE A 1 492 ? 27.204 -18.144 -33.441 1.00 78.38 492 ILE A CA 1
ATOM 4039 C C . ILE A 1 492 ? 26.108 -17.362 -32.706 1.00 78.38 492 ILE A C 1
ATOM 4041 O O . ILE A 1 492 ? 25.350 -17.946 -31.930 1.00 78.38 492 ILE A O 1
ATOM 4045 N N . VAL A 1 493 ? 25.985 -16.053 -32.957 1.00 78.75 493 VAL A N 1
ATOM 4046 C CA . VAL A 1 493 ? 24.953 -15.240 -32.296 1.00 78.75 493 VAL A CA 1
ATOM 4047 C C . VAL A 1 493 ? 23.556 -15.558 -32.850 1.00 78.75 493 VAL A C 1
ATOM 4049 O O . VAL A 1 493 ? 22.607 -15.591 -32.071 1.00 78.75 493 VAL A O 1
ATOM 4052 N N . LYS A 1 494 ? 23.406 -15.861 -34.148 1.00 84.62 494 LYS A N 1
ATOM 4053 C CA . LYS A 1 494 ? 22.119 -16.280 -34.732 1.00 84.62 494 LYS A CA 1
ATOM 4054 C C . LYS A 1 494 ? 21.632 -17.604 -34.136 1.00 84.62 494 LYS A C 1
ATOM 4056 O O . LYS A 1 494 ? 20.492 -17.652 -33.687 1.00 84.62 494 LYS A O 1
ATOM 4061 N N . SER A 1 495 ? 22.486 -18.627 -34.037 1.00 83.69 495 SER A N 1
ATOM 4062 C CA . SER A 1 495 ? 22.164 -19.878 -33.329 1.00 83.69 495 SER A CA 1
ATOM 4063 C C . SER A 1 495 ? 21.800 -19.617 -31.869 1.00 83.69 495 SER A C 1
ATOM 4065 O O . SER A 1 495 ? 20.736 -20.028 -31.427 1.00 83.69 495 SER A O 1
ATOM 4067 N N . TYR A 1 496 ? 22.587 -18.819 -31.138 1.00 83.00 496 TYR A N 1
ATOM 4068 C CA . TYR A 1 496 ? 22.257 -18.455 -29.754 1.00 83.00 496 TYR A CA 1
ATOM 4069 C C . TYR A 1 496 ? 20.872 -17.789 -29.605 1.00 83.00 496 TYR A C 1
ATOM 4071 O O . TYR A 1 496 ? 20.162 -18.077 -28.646 1.00 83.00 496 TYR A O 1
ATOM 4079 N N . ILE A 1 497 ? 20.461 -16.929 -30.544 1.00 86.31 497 ILE A N 1
ATOM 4080 C CA . ILE A 1 497 ? 19.127 -16.298 -30.550 1.00 86.31 497 ILE A CA 1
ATOM 4081 C C . ILE A 1 497 ? 18.005 -17.294 -30.898 1.00 86.31 497 ILE A C 1
ATOM 4083 O O . ILE A 1 497 ? 16.876 -17.108 -30.450 1.00 86.31 497 ILE A O 1
ATOM 4087 N N . ILE A 1 498 ? 18.296 -18.341 -31.673 1.00 87.25 498 ILE A N 1
ATOM 4088 C CA . ILE A 1 498 ? 17.335 -19.381 -32.076 1.00 87.25 498 ILE A CA 1
ATOM 4089 C C . ILE A 1 498 ? 17.152 -20.441 -30.976 1.00 87.25 498 ILE A C 1
ATOM 4091 O O . ILE A 1 498 ? 16.024 -20.840 -30.674 1.00 87.25 498 ILE A O 1
ATOM 4095 N N . ASP A 1 499 ? 18.257 -20.873 -30.369 1.00 83.81 499 ASP A N 1
ATOM 4096 C CA . ASP A 1 499 ? 18.312 -22.030 -29.473 1.00 83.81 499 ASP A CA 1
ATOM 4097 C C . ASP A 1 499 ? 18.035 -21.669 -28.001 1.00 83.81 499 ASP A C 1
ATOM 4099 O O . ASP A 1 499 ? 17.559 -22.508 -27.233 1.00 83.81 499 ASP A O 1
ATOM 4103 N N . ASN A 1 500 ? 18.312 -20.428 -27.577 1.00 82.12 500 ASN A N 1
ATOM 4104 C CA . ASN A 1 500 ? 18.176 -20.024 -26.177 1.00 82.12 500 ASN A CA 1
ATOM 4105 C C . ASN A 1 500 ? 16.735 -19.630 -25.813 1.00 82.12 500 ASN A C 1
ATOM 4107 O O . ASN A 1 500 ? 16.227 -18.591 -26.234 1.00 82.12 500 ASN A O 1
ATOM 4111 N N . SER A 1 501 ? 16.111 -20.399 -24.919 1.00 83.00 501 SER A N 1
ATOM 4112 C CA . SER A 1 501 ? 14.785 -20.101 -24.363 1.00 83.00 501 SER A CA 1
ATOM 4113 C C . SER A 1 501 ? 14.714 -18.804 -23.549 1.00 83.00 501 SER A C 1
ATOM 4115 O O . SER A 1 501 ? 13.619 -18.297 -23.350 1.00 83.00 501 SER A O 1
ATOM 4117 N N . ASN A 1 502 ? 15.837 -18.232 -23.097 1.00 81.44 502 ASN A N 1
ATOM 4118 C CA . ASN A 1 502 ? 15.881 -17.061 -22.207 1.00 81.44 502 ASN A CA 1
ATOM 4119 C C . ASN A 1 502 ? 16.011 -15.704 -22.929 1.00 81.44 502 ASN A C 1
ATOM 4121 O O . ASN A 1 502 ? 16.222 -14.676 -22.280 1.00 81.44 502 ASN A O 1
ATOM 4125 N N . ILE A 1 503 ? 15.901 -15.664 -24.261 1.00 88.31 503 ILE A N 1
ATOM 4126 C CA . ILE A 1 503 ? 15.862 -14.403 -25.023 1.00 88.31 503 ILE A CA 1
ATOM 4127 C C . ILE A 1 503 ? 14.710 -13.495 -24.562 1.00 88.31 503 ILE A C 1
ATOM 4129 O O . ILE A 1 503 ? 13.636 -13.967 -24.211 1.00 88.31 503 ILE A O 1
ATOM 4133 N N . ASN A 1 504 ? 14.891 -12.178 -24.605 1.00 87.31 504 ASN A N 1
ATOM 4134 C CA . ASN A 1 504 ? 13.819 -11.198 -24.388 1.00 87.31 504 ASN A CA 1
ATOM 4135 C C . ASN A 1 504 ? 13.796 -10.183 -25.541 1.00 87.31 504 ASN A C 1
ATOM 4137 O O . ASN A 1 504 ? 14.709 -10.169 -26.375 1.00 87.31 504 ASN A O 1
ATOM 4141 N N . LEU A 1 505 ? 12.760 -9.337 -25.609 1.00 88.06 505 LEU A N 1
ATOM 4142 C CA . LEU A 1 505 ? 12.611 -8.349 -26.686 1.00 88.06 505 LEU A CA 1
ATOM 4143 C C . LEU A 1 505 ? 13.856 -7.483 -26.870 1.00 88.06 505 LEU A C 1
ATOM 4145 O O . LEU A 1 505 ? 14.265 -7.235 -27.999 1.00 88.06 505 LEU A O 1
ATOM 4149 N N . LYS A 1 506 ? 14.482 -7.059 -25.775 1.00 82.69 506 LYS A N 1
ATOM 4150 C CA . LYS A 1 506 ? 15.695 -6.243 -25.787 1.00 82.69 506 LYS A CA 1
ATOM 4151 C C . LYS A 1 506 ? 16.885 -6.979 -26.405 1.00 82.69 506 LYS A C 1
ATOM 4153 O O . LYS A 1 506 ? 17.511 -6.441 -27.310 1.00 82.69 506 LYS A O 1
ATOM 4158 N N . THR A 1 507 ? 17.145 -8.228 -26.011 1.00 81.31 507 THR A N 1
ATOM 4159 C CA . THR A 1 507 ? 18.173 -9.084 -26.636 1.00 81.31 507 THR A CA 1
ATOM 4160 C C . THR A 1 507 ? 17.903 -9.307 -28.131 1.00 81.31 507 THR A C 1
ATOM 4162 O O . THR A 1 507 ? 18.834 -9.272 -28.936 1.00 81.31 507 THR A O 1
ATOM 4165 N N . LEU A 1 508 ? 16.636 -9.478 -28.522 1.00 87.19 508 LEU A N 1
ATOM 4166 C CA . LEU A 1 508 ? 16.227 -9.623 -29.922 1.00 87.19 508 LEU A CA 1
ATOM 4167 C C . LEU A 1 508 ? 16.395 -8.314 -30.720 1.00 87.19 508 LEU A C 1
ATOM 4169 O O . LEU A 1 508 ? 16.877 -8.343 -31.852 1.00 87.19 508 LEU A O 1
ATOM 4173 N N . HIS A 1 509 ? 16.072 -7.154 -30.139 1.00 86.00 509 HIS A N 1
ATOM 4174 C CA . HIS A 1 509 ? 16.345 -5.847 -30.749 1.00 86.00 509 HIS A CA 1
ATOM 4175 C C . HIS A 1 509 ? 17.852 -5.590 -30.862 1.00 86.00 509 HIS A C 1
ATOM 4177 O O . HIS A 1 509 ? 18.307 -5.193 -31.933 1.00 86.00 509 HIS A O 1
ATOM 4183 N N . ASP A 1 510 ? 18.642 -5.870 -29.823 1.00 81.06 510 ASP A N 1
ATOM 4184 C CA . ASP A 1 510 ? 20.102 -5.733 -29.862 1.00 81.06 510 ASP A CA 1
ATOM 4185 C C . ASP A 1 510 ? 20.725 -6.619 -30.957 1.00 81.06 510 ASP A C 1
ATOM 4187 O O . ASP A 1 510 ? 21.603 -6.146 -31.683 1.00 81.06 510 ASP A O 1
ATOM 4191 N N . PHE A 1 511 ? 20.226 -7.845 -31.168 1.00 84.75 511 PHE A N 1
ATOM 4192 C CA . PHE A 1 511 ? 20.596 -8.662 -32.330 1.00 84.75 511 PHE A CA 1
ATOM 4193 C C . PHE A 1 511 ? 20.239 -7.967 -33.656 1.00 84.75 511 PHE A C 1
ATOM 4195 O O . PHE A 1 511 ? 21.119 -7.691 -34.477 1.00 84.75 511 PHE A O 1
ATOM 4202 N N . LEU A 1 512 ? 18.965 -7.613 -33.856 1.00 83.69 512 LEU A N 1
ATOM 4203 C CA . LEU A 1 512 ? 18.470 -7.040 -35.114 1.00 83.69 512 LEU A CA 1
ATOM 4204 C C . LEU A 1 512 ? 19.130 -5.694 -35.477 1.00 83.69 512 LEU A C 1
ATOM 4206 O O . LEU A 1 512 ? 19.261 -5.369 -36.659 1.00 83.69 512 LEU A O 1
ATOM 4210 N N . TYR A 1 513 ? 19.538 -4.889 -34.491 1.00 79.44 513 TYR A N 1
ATOM 4211 C CA . TYR A 1 513 ? 20.160 -3.577 -34.708 1.00 79.44 513 TYR A CA 1
ATOM 4212 C C . TYR A 1 513 ? 21.692 -3.607 -34.764 1.00 79.44 513 TYR A C 1
ATOM 4214 O O . TYR A 1 513 ? 22.261 -2.884 -35.588 1.00 79.44 513 TYR A O 1
ATOM 4222 N N . ASN A 1 514 ? 22.351 -4.405 -33.916 1.00 79.19 514 ASN A N 1
ATOM 4223 C CA . ASN A 1 514 ? 23.809 -4.374 -33.748 1.00 79.19 514 ASN A CA 1
ATOM 4224 C C . ASN A 1 514 ? 24.536 -5.542 -34.434 1.00 79.19 514 ASN A C 1
ATOM 4226 O O . ASN A 1 514 ? 25.746 -5.449 -34.621 1.00 79.19 514 ASN A O 1
ATOM 4230 N N . ILE A 1 515 ? 23.826 -6.609 -34.823 1.00 80.06 515 ILE A N 1
ATOM 4231 C CA . ILE A 1 515 ? 24.404 -7.843 -35.387 1.00 80.06 515 ILE A CA 1
ATOM 4232 C C . ILE A 1 515 ? 23.904 -8.083 -36.817 1.00 80.06 515 ILE A C 1
ATOM 4234 O O . ILE A 1 515 ? 24.689 -8.142 -37.763 1.00 80.06 515 ILE A O 1
ATOM 4238 N N . ASP A 1 516 ? 22.585 -8.144 -36.985 1.00 80.44 516 ASP A N 1
ATOM 4239 C CA . ASP A 1 516 ? 21.924 -8.484 -38.249 1.00 80.44 516 ASP A CA 1
ATOM 4240 C C . ASP A 1 516 ? 22.035 -7.324 -39.255 1.00 80.44 516 ASP A C 1
ATOM 4242 O O . ASP A 1 516 ? 22.639 -7.436 -40.323 1.00 80.44 516 ASP A O 1
ATOM 4246 N N . LEU A 1 517 ? 21.578 -6.131 -38.858 1.00 79.81 517 LEU A N 1
ATOM 4247 C CA . LEU A 1 517 ? 21.608 -4.934 -39.701 1.00 79.81 517 LEU A CA 1
ATOM 4248 C C . LEU A 1 517 ? 23.021 -4.510 -40.175 1.00 79.81 517 LEU A C 1
ATOM 4250 O O . LEU A 1 517 ? 23.129 -4.027 -41.307 1.00 79.81 517 LEU A O 1
ATOM 4254 N N . PRO A 1 518 ? 24.113 -4.619 -39.389 1.00 80.75 518 PRO A N 1
ATOM 4255 C CA . PRO A 1 518 ? 25.460 -4.379 -39.905 1.00 80.75 518 PRO A CA 1
ATOM 4256 C C . PRO A 1 518 ? 25.962 -5.480 -40.845 1.00 80.75 518 PRO A C 1
ATOM 4258 O O . PRO A 1 518 ? 26.707 -5.159 -41.769 1.00 80.75 518 PRO A O 1
ATOM 4261 N N . THR A 1 519 ? 25.538 -6.736 -40.676 1.00 80.69 519 THR A N 1
ATOM 4262 C CA . THR A 1 519 ? 25.857 -7.840 -41.603 1.00 80.69 519 THR A CA 1
ATOM 4263 C C . THR A 1 519 ? 25.208 -7.598 -42.966 1.00 80.69 519 THR A C 1
ATOM 4265 O O . THR A 1 519 ? 25.916 -7.489 -43.964 1.00 80.69 519 THR A O 1
ATOM 4268 N N . THR A 1 520 ? 23.912 -7.282 -43.014 1.00 79.62 520 THR A N 1
ATOM 4269 C CA . THR A 1 520 ? 23.229 -6.955 -44.281 1.00 79.62 520 THR A CA 1
ATOM 4270 C C . THR A 1 520 ? 23.741 -5.681 -44.966 1.00 79.62 520 THR A C 1
ATOM 4272 O O . THR A 1 520 ? 23.688 -5.550 -46.189 1.00 79.62 520 THR A O 1
ATOM 4275 N N . LYS A 1 521 ? 24.335 -4.737 -44.222 1.00 83.56 521 LYS A N 1
ATOM 4276 C CA . LYS A 1 521 ? 25.070 -3.607 -44.828 1.00 83.56 521 LYS A CA 1
ATOM 4277 C C . LYS A 1 521 ? 26.373 -4.036 -45.509 1.00 83.56 521 LYS A C 1
ATOM 4279 O O . LYS A 1 521 ? 26.768 -3.391 -46.475 1.00 83.56 521 LYS A O 1
ATOM 4284 N N . GLN A 1 522 ? 27.041 -5.078 -45.017 1.00 84.94 522 GLN A N 1
ATOM 4285 C CA . GLN A 1 522 ? 28.237 -5.641 -45.649 1.00 84.94 522 GLN A CA 1
ATOM 4286 C C . GLN A 1 522 ? 27.846 -6.424 -46.909 1.00 84.94 522 GLN A C 1
ATOM 4288 O O . GLN A 1 522 ? 28.397 -6.147 -47.971 1.00 84.94 522 GLN A O 1
ATOM 4293 N N . GLU A 1 523 ? 26.819 -7.275 -46.828 1.00 80.75 523 GLU A N 1
ATOM 4294 C CA . GLU A 1 523 ? 26.242 -8.016 -47.965 1.00 80.75 523 GLU A CA 1
ATOM 4295 C C . GLU A 1 523 ? 25.909 -7.101 -49.150 1.00 80.75 523 GLU A C 1
ATOM 4297 O O . GLU A 1 523 ? 26.324 -7.359 -50.277 1.00 80.75 523 GLU A O 1
ATOM 4302 N N . VAL A 1 524 ? 25.225 -5.979 -48.901 1.00 85.06 524 VAL A N 1
ATOM 4303 C CA . VAL A 1 524 ? 24.841 -5.027 -49.956 1.00 85.06 524 VAL A CA 1
ATOM 4304 C C . VAL A 1 524 ? 26.029 -4.247 -50.535 1.00 85.06 524 VAL A C 1
ATOM 4306 O O . VAL A 1 524 ? 26.002 -3.878 -51.711 1.00 85.06 524 VAL A O 1
ATOM 4309 N N . ILE A 1 525 ? 27.109 -4.028 -49.776 1.00 87.38 525 ILE A N 1
ATOM 4310 C CA . ILE A 1 525 ? 28.353 -3.497 -50.361 1.00 87.38 525 ILE A CA 1
ATOM 4311 C C . ILE A 1 525 ? 29.050 -4.590 -51.187 1.00 87.38 525 ILE A C 1
ATOM 4313 O O . ILE A 1 525 ? 29.516 -4.295 -52.285 1.00 87.38 525 ILE A O 1
ATOM 4317 N N . SER A 1 526 ? 29.077 -5.845 -50.730 1.00 85.94 526 SER A N 1
ATOM 4318 C CA . SER A 1 526 ? 29.624 -6.979 -51.492 1.00 85.94 526 SER A CA 1
ATOM 4319 C C . SER A 1 526 ? 28.876 -7.197 -52.813 1.00 85.94 526 SER A C 1
ATOM 4321 O O . SER A 1 526 ? 29.510 -7.289 -53.863 1.00 85.94 526 SER A O 1
ATOM 4323 N N . GLY A 1 527 ? 27.540 -7.165 -52.802 1.00 85.31 527 GLY A N 1
ATOM 4324 C CA . GLY A 1 527 ? 26.710 -7.226 -54.007 1.00 85.31 527 GLY A CA 1
ATOM 4325 C C . GLY A 1 527 ? 26.953 -6.045 -54.953 1.00 85.31 527 GLY A C 1
ATOM 4326 O O . GLY A 1 527 ? 27.156 -6.251 -56.149 1.00 85.31 527 GLY A O 1
ATOM 4327 N N . PHE A 1 528 ? 27.068 -4.814 -54.434 1.00 90.75 528 PHE A N 1
ATOM 4328 C CA . PHE A 1 528 ? 27.509 -3.660 -55.230 1.00 90.75 528 PHE A CA 1
ATOM 4329 C C . PHE A 1 528 ? 28.891 -3.898 -55.872 1.00 90.75 528 PHE A C 1
ATOM 4331 O O . PHE A 1 528 ? 29.082 -3.582 -57.050 1.00 90.75 528 PHE A O 1
ATOM 4338 N N . MET A 1 529 ? 29.845 -4.466 -55.127 1.00 91.62 529 MET A N 1
ATOM 4339 C CA . MET A 1 529 ? 31.209 -4.733 -55.599 1.00 91.62 529 MET A CA 1
ATOM 4340 C C . MET A 1 529 ? 31.281 -5.818 -56.683 1.00 91.62 529 MET A C 1
ATOM 4342 O O . MET A 1 529 ? 32.186 -5.778 -57.517 1.00 91.62 529 MET A O 1
ATOM 4346 N N . ILE A 1 530 ? 30.310 -6.732 -56.716 1.00 87.06 530 ILE A N 1
ATOM 4347 C CA . ILE A 1 530 ? 30.163 -7.765 -57.749 1.00 87.06 530 ILE A CA 1
ATOM 4348 C C . ILE A 1 530 ? 29.402 -7.213 -58.968 1.00 87.06 530 ILE A C 1
ATOM 4350 O O . ILE A 1 530 ? 29.897 -7.259 -60.094 1.00 87.06 530 ILE A O 1
ATOM 4354 N N . GLU A 1 531 ? 28.205 -6.659 -58.766 1.00 86.94 531 GLU A N 1
ATOM 4355 C CA . GLU A 1 531 ? 27.268 -6.351 -59.854 1.00 86.94 531 GLU A CA 1
ATOM 4356 C C . GLU A 1 531 ? 27.487 -4.988 -60.521 1.00 86.94 531 GLU A C 1
ATOM 4358 O O . GLU A 1 531 ? 27.184 -4.820 -61.709 1.00 86.94 531 GLU A O 1
ATOM 4363 N N . VAL A 1 532 ? 27.952 -3.988 -59.767 1.00 89.88 532 VAL A N 1
ATOM 4364 C CA . VAL A 1 532 ? 27.930 -2.574 -60.181 1.00 89.88 532 VAL A CA 1
ATOM 4365 C C . VAL A 1 532 ? 29.334 -1.992 -60.271 1.00 89.88 532 VAL A C 1
ATOM 4367 O O . VAL A 1 532 ? 29.650 -1.336 -61.265 1.00 89.88 532 VAL A O 1
ATOM 4370 N N . PHE A 1 533 ? 30.198 -2.250 -59.287 1.00 92.38 533 PHE A N 1
ATOM 4371 C CA . PHE A 1 533 ? 31.551 -1.698 -59.236 1.00 92.38 533 PHE A CA 1
ATOM 4372 C C . PHE A 1 533 ? 32.361 -1.922 -60.525 1.00 92.38 533 PHE A C 1
ATOM 4374 O O . PHE A 1 533 ? 32.908 -0.932 -61.015 1.00 92.38 533 PHE A O 1
ATOM 4381 N N . PRO A 1 534 ? 32.380 -3.111 -61.172 1.00 91.44 534 PRO A N 1
ATOM 4382 C CA . PRO A 1 534 ? 33.121 -3.304 -62.423 1.00 91.44 534 PRO A CA 1
ATOM 4383 C C . PRO A 1 534 ? 32.680 -2.344 -63.539 1.00 91.44 534 PRO A C 1
ATOM 4385 O O . PRO A 1 534 ? 33.511 -1.856 -64.302 1.00 91.44 534 PRO A O 1
ATOM 4388 N N . LYS A 1 535 ? 31.384 -2.002 -63.583 1.00 88.81 535 LYS A N 1
ATOM 4389 C CA . LYS A 1 535 ? 30.772 -1.099 -64.573 1.00 88.81 535 LYS A CA 1
ATOM 4390 C C . LYS A 1 535 ? 31.066 0.382 -64.299 1.00 88.81 535 LYS A C 1
ATOM 4392 O O . LYS A 1 535 ? 30.859 1.206 -65.186 1.00 88.81 535 LYS A O 1
ATOM 4397 N N . ILE A 1 536 ? 31.524 0.739 -63.091 1.00 87.88 536 ILE A N 1
ATOM 4398 C CA . ILE A 1 536 ? 31.817 2.135 -62.703 1.00 87.88 536 ILE A CA 1
ATOM 4399 C C . ILE A 1 536 ? 33.292 2.383 -62.353 1.00 87.88 536 ILE A C 1
ATOM 4401 O O . ILE A 1 536 ? 33.694 3.543 -62.263 1.00 87.88 536 ILE A O 1
ATOM 4405 N N . LYS A 1 537 ? 34.100 1.326 -62.191 1.00 87.75 537 LYS A N 1
ATOM 4406 C CA . LYS A 1 537 ? 35.494 1.321 -61.701 1.00 87.75 537 LYS A CA 1
ATOM 4407 C C . LYS A 1 537 ? 36.399 2.369 -62.357 1.00 87.75 537 LYS A C 1
ATOM 4409 O O . LYS A 1 537 ? 37.181 3.016 -61.666 1.00 87.75 537 LYS A O 1
ATOM 4414 N N . ASN A 1 538 ? 36.251 2.582 -63.665 1.00 84.12 538 ASN A N 1
ATOM 4415 C CA . ASN A 1 538 ? 37.059 3.528 -64.445 1.00 84.12 538 ASN A CA 1
ATOM 4416 C C . ASN A 1 538 ? 36.611 4.999 -64.303 1.00 84.12 538 ASN A C 1
ATOM 4418 O O . ASN A 1 538 ? 37.304 5.896 -64.770 1.00 84.12 538 ASN A O 1
ATOM 4422 N N . SER A 1 539 ? 35.464 5.265 -63.667 1.00 82.75 539 SER A N 1
ATOM 4423 C CA . SER A 1 539 ? 34.928 6.621 -63.455 1.00 82.75 539 SER A CA 1
ATOM 4424 C C . SER A 1 539 ? 35.299 7.240 -62.095 1.00 82.75 539 SER A C 1
ATOM 4426 O O . SER A 1 539 ? 35.010 8.424 -61.866 1.00 82.75 539 SER A O 1
ATOM 4428 N N . LEU A 1 540 ? 35.908 6.433 -61.214 1.00 84.94 540 LEU A N 1
ATOM 4429 C CA . LEU A 1 540 ? 36.304 6.751 -59.839 1.00 84.94 540 LEU A CA 1
ATOM 4430 C C . LEU A 1 540 ? 37.768 7.217 -59.769 1.00 84.94 540 LEU A C 1
ATOM 4432 O O . LEU A 1 540 ? 38.572 6.903 -60.644 1.00 84.94 540 LEU A O 1
ATOM 4436 N N . SER A 1 541 ? 38.137 7.924 -58.696 1.00 83.75 541 SER A N 1
ATOM 4437 C CA . SER A 1 541 ? 39.548 8.197 -58.391 1.00 83.75 541 SER A CA 1
ATOM 4438 C C . SER A 1 541 ? 40.279 6.914 -57.984 1.00 83.75 541 SER A C 1
ATOM 4440 O O . SER A 1 541 ? 39.673 5.975 -57.460 1.00 83.75 541 SER A O 1
ATOM 4442 N N . GLU A 1 542 ? 41.599 6.881 -58.172 1.00 81.31 542 GLU A N 1
ATOM 4443 C CA . GLU A 1 542 ? 42.416 5.732 -57.773 1.00 81.31 542 GLU A CA 1
ATOM 4444 C C . GLU A 1 542 ? 42.327 5.444 -56.264 1.00 81.31 542 GLU A C 1
ATOM 4446 O O . GLU A 1 542 ? 42.256 4.279 -55.872 1.00 81.31 542 GLU A O 1
ATOM 4451 N N . CYS A 1 543 ? 42.254 6.489 -55.431 1.00 78.44 543 CYS A N 1
ATOM 4452 C CA . CYS A 1 543 ? 42.068 6.369 -53.985 1.00 78.44 543 CYS A CA 1
ATOM 4453 C C . CYS A 1 543 ? 40.739 5.680 -53.643 1.00 78.44 543 CYS A C 1
ATOM 4455 O O . CYS A 1 543 ? 40.744 4.666 -52.950 1.00 78.44 543 CYS A O 1
ATOM 4457 N N . ASN A 1 544 ? 39.614 6.154 -54.197 1.00 84.75 544 ASN A N 1
ATOM 4458 C CA . ASN A 1 544 ? 38.297 5.547 -53.962 1.00 84.75 544 ASN A CA 1
ATOM 4459 C C . ASN A 1 544 ? 38.241 4.102 -54.481 1.00 84.75 544 ASN A C 1
ATOM 4461 O O . ASN A 1 544 ? 37.637 3.242 -53.846 1.00 84.75 544 ASN A O 1
ATOM 4465 N N . ARG A 1 545 ? 38.888 3.826 -55.622 1.00 85.62 545 ARG A N 1
ATOM 4466 C CA . ARG A 1 545 ? 38.983 2.485 -56.212 1.00 85.62 545 ARG A CA 1
ATOM 4467 C C . ARG A 1 545 ? 39.713 1.520 -55.271 1.00 85.62 545 ARG A C 1
ATOM 4469 O O . ARG A 1 545 ? 39.124 0.522 -54.870 1.00 85.62 545 ARG A O 1
ATOM 4476 N N . LYS A 1 546 ? 40.933 1.873 -54.845 1.00 84.00 546 LYS A N 1
ATOM 4477 C CA . LYS A 1 546 ? 41.739 1.082 -53.898 1.00 84.00 546 LYS A CA 1
ATOM 4478 C C . LYS A 1 546 ? 41.061 0.934 -52.529 1.00 84.00 546 LYS A C 1
ATOM 4480 O O . LYS A 1 546 ? 41.196 -0.112 -51.900 1.00 84.00 546 LYS A O 1
ATOM 4485 N N . PHE A 1 547 ? 40.331 1.955 -52.073 1.00 85.19 547 PHE A N 1
ATOM 4486 C CA . PHE A 1 547 ? 39.563 1.915 -50.826 1.00 85.19 547 PHE A CA 1
ATOM 4487 C C . PHE A 1 547 ? 38.434 0.881 -50.904 1.00 85.19 547 PHE A C 1
ATOM 4489 O O . PHE A 1 547 ? 38.358 -0.002 -50.053 1.00 85.19 547 PHE A O 1
ATOM 4496 N N . LEU A 1 548 ? 37.601 0.942 -51.950 1.00 87.12 548 LEU A N 1
ATOM 4497 C CA . LEU A 1 548 ? 36.489 0.008 -52.148 1.00 87.12 548 LEU A CA 1
ATOM 4498 C C . LEU A 1 548 ? 36.980 -1.431 -52.361 1.00 87.12 548 LEU A C 1
ATOM 4500 O O . LEU A 1 548 ? 36.423 -2.356 -51.777 1.00 87.12 548 LEU A O 1
ATOM 4504 N N . GLU A 1 549 ? 38.063 -1.623 -53.118 1.00 87.44 549 GLU A N 1
ATOM 4505 C CA . GLU A 1 549 ? 38.700 -2.934 -53.312 1.00 87.44 549 GLU A CA 1
ATOM 4506 C C . GLU A 1 549 ? 39.226 -3.517 -51.988 1.00 87.44 549 GLU A C 1
ATOM 4508 O O . GLU A 1 549 ? 38.986 -4.685 -51.688 1.00 87.44 549 GLU A O 1
ATOM 4513 N N . LYS A 1 550 ? 39.876 -2.705 -51.142 1.00 83.00 550 LYS A N 1
ATOM 4514 C CA . LYS A 1 550 ? 40.400 -3.156 -49.841 1.00 83.00 550 LYS A CA 1
ATOM 4515 C C . LYS A 1 550 ? 39.325 -3.312 -48.760 1.00 83.00 550 LYS A C 1
ATOM 4517 O O . LYS A 1 550 ? 39.511 -4.112 -47.844 1.00 83.00 550 LYS A O 1
ATOM 4522 N N . LEU A 1 551 ? 38.211 -2.583 -48.857 1.00 84.06 551 LEU A N 1
ATOM 4523 C CA . LEU A 1 551 ? 37.021 -2.828 -48.043 1.00 84.06 551 LEU A CA 1
ATOM 4524 C C . LEU A 1 551 ? 36.395 -4.173 -48.431 1.00 84.06 551 LEU A C 1
ATOM 4526 O O . LEU A 1 551 ? 36.194 -5.010 -47.556 1.00 84.06 551 LEU A O 1
ATOM 4530 N N . TYR A 1 552 ? 36.171 -4.403 -49.731 1.00 87.19 552 TYR A N 1
ATOM 4531 C CA . TYR A 1 552 ? 35.623 -5.651 -50.269 1.00 87.19 552 TYR A CA 1
ATOM 4532 C C . TYR A 1 552 ? 36.429 -6.878 -49.846 1.00 87.19 552 TYR A C 1
ATOM 4534 O O . TYR A 1 552 ? 35.850 -7.838 -49.349 1.00 87.19 552 TYR A O 1
ATOM 4542 N N . GLU A 1 553 ? 37.761 -6.824 -49.921 1.00 83.19 553 GLU A N 1
ATOM 4543 C CA . GLU A 1 553 ? 38.626 -7.918 -49.460 1.00 83.19 553 GLU A CA 1
ATOM 4544 C C . GLU A 1 553 ? 38.413 -8.312 -47.985 1.00 83.19 553 GLU A C 1
ATOM 4546 O O . GLU A 1 553 ? 38.657 -9.468 -47.643 1.00 83.19 553 GLU A O 1
ATOM 4551 N N . LYS A 1 554 ? 37.916 -7.407 -47.123 1.00 79.19 554 LYS A N 1
ATOM 4552 C CA . LYS A 1 554 ? 37.536 -7.723 -45.732 1.00 79.19 554 LYS A CA 1
ATOM 4553 C C . LYS A 1 554 ? 36.078 -8.173 -45.547 1.00 79.19 554 LYS A C 1
ATOM 4555 O O . LYS A 1 554 ? 35.784 -8.736 -44.500 1.00 79.19 554 LYS A O 1
ATOM 4560 N N . ILE A 1 555 ? 35.173 -7.929 -46.503 1.00 82.50 555 ILE A N 1
ATOM 4561 C CA . ILE A 1 555 ? 33.725 -8.219 -46.362 1.00 82.50 555 ILE A CA 1
ATOM 4562 C C . ILE A 1 555 ? 33.172 -9.243 -47.365 1.00 82.50 555 ILE A C 1
ATOM 4564 O O . ILE A 1 555 ? 32.044 -9.697 -47.199 1.00 82.50 555 ILE A O 1
ATOM 4568 N N . LYS A 1 556 ? 33.940 -9.657 -48.378 1.00 79.25 556 LYS A N 1
ATOM 4569 C CA . LYS A 1 556 ? 33.513 -10.588 -49.445 1.00 79.25 556 LYS A CA 1
ATOM 4570 C C . LYS A 1 556 ? 33.025 -11.965 -48.969 1.00 79.25 556 LYS A C 1
ATOM 4572 O O . LYS A 1 556 ? 32.370 -12.667 -49.729 1.00 79.25 556 LYS A O 1
ATOM 4577 N N . ASN A 1 557 ? 33.325 -12.338 -47.723 1.00 71.31 557 ASN A N 1
ATOM 4578 C CA . ASN A 1 557 ? 32.872 -13.586 -47.102 1.00 71.31 557 ASN A CA 1
ATOM 4579 C C . ASN A 1 557 ? 31.527 -13.439 -46.351 1.00 71.31 557 ASN A C 1
ATOM 4581 O O . ASN A 1 557 ? 31.020 -14.433 -45.845 1.00 71.31 557 ASN A O 1
ATOM 4585 N N . SER A 1 558 ? 30.947 -12.233 -46.257 1.00 63.97 558 SER A N 1
ATOM 4586 C CA . SER A 1 558 ? 29.746 -11.913 -45.449 1.00 63.97 558 SER A CA 1
ATOM 4587 C C . SER A 1 558 ? 28.410 -12.447 -45.991 1.00 63.97 558 SER A C 1
ATOM 4589 O O . SER A 1 558 ? 27.366 -11.909 -45.654 1.00 63.97 558 SER A O 1
ATOM 4591 N N . ASN A 1 559 ? 28.414 -13.491 -46.820 1.00 55.81 559 ASN A N 1
ATOM 4592 C CA . ASN A 1 559 ? 27.211 -13.984 -47.492 1.00 55.81 559 ASN A CA 1
ATOM 4593 C C . ASN A 1 559 ? 26.274 -14.731 -46.523 1.00 55.81 559 ASN A C 1
ATOM 4595 O O . ASN A 1 559 ? 26.455 -15.929 -46.298 1.00 55.81 559 ASN A O 1
ATOM 4599 N N . SER A 1 560 ? 25.242 -14.055 -46.013 1.00 54.41 560 SER A N 1
ATOM 4600 C CA . SER A 1 560 ? 24.067 -14.691 -45.410 1.00 54.41 560 SER A CA 1
ATOM 4601 C C . SER A 1 560 ? 22.779 -14.347 -46.187 1.00 54.41 560 SER A C 1
ATOM 4603 O O . SER A 1 560 ? 22.813 -13.841 -47.314 1.00 54.41 560 SER A O 1
ATOM 4605 N N . SER A 1 561 ? 21.627 -14.744 -45.650 1.00 53.19 561 SER A N 1
ATOM 4606 C CA . SER A 1 561 ? 20.322 -14.741 -46.316 1.00 53.19 561 SER A CA 1
ATOM 4607 C C . SER A 1 561 ? 19.694 -13.340 -46.388 1.00 53.19 561 SER A C 1
ATOM 4609 O O . SER A 1 561 ? 18.863 -12.953 -45.562 1.00 53.19 561 SER A O 1
ATOM 4611 N N . LEU A 1 562 ? 20.054 -12.597 -47.441 1.00 49.50 562 LEU A N 1
ATOM 4612 C CA . LEU A 1 562 ? 19.580 -11.244 -47.758 1.00 49.50 562 LEU A CA 1
ATOM 4613 C C . LEU A 1 562 ? 18.046 -11.157 -47.982 1.00 49.50 562 LEU A C 1
ATOM 4615 O O . LEU A 1 562 ? 17.566 -11.053 -49.110 1.00 49.50 562 LEU A O 1
ATOM 4619 N N . GLY A 1 563 ? 17.258 -11.177 -46.902 1.00 53.06 563 GLY A N 1
ATOM 4620 C CA . GLY A 1 563 ? 15.792 -11.071 -46.968 1.00 53.06 563 GLY A CA 1
ATOM 4621 C C . GLY A 1 563 ? 15.018 -11.128 -45.642 1.00 53.06 563 GLY A C 1
ATOM 4622 O O . GLY A 1 563 ? 13.850 -10.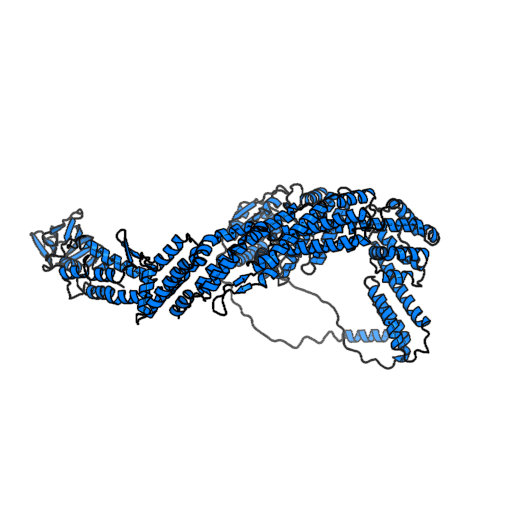744 -45.616 1.00 53.06 563 GLY A O 1
ATOM 4623 N N . GLU A 1 564 ? 15.630 -11.566 -44.538 1.00 60.50 564 GLU A N 1
ATOM 4624 C CA . GLU A 1 564 ? 14.919 -11.821 -43.269 1.00 60.50 564 GLU A CA 1
ATOM 4625 C C . GLU A 1 564 ? 14.473 -10.527 -42.534 1.00 60.50 564 GLU A C 1
ATOM 4627 O O . GLU A 1 564 ? 13.293 -10.363 -42.195 1.00 60.50 564 GLU A O 1
ATOM 4632 N N . ILE A 1 565 ? 15.388 -9.564 -42.345 1.00 59.25 565 ILE A N 1
ATOM 4633 C CA . ILE A 1 565 ? 15.220 -8.377 -41.472 1.00 59.25 565 ILE A CA 1
ATOM 4634 C C . ILE A 1 565 ? 13.917 -7.595 -41.704 1.00 59.25 565 ILE A C 1
ATOM 4636 O O . ILE A 1 565 ? 13.224 -7.230 -40.750 1.00 59.25 565 ILE A O 1
ATOM 4640 N N . THR A 1 566 ? 13.591 -7.259 -42.956 1.00 61.38 566 THR A N 1
ATOM 4641 C CA . THR A 1 566 ? 12.520 -6.294 -43.280 1.00 61.38 566 THR A CA 1
ATOM 4642 C C . THR A 1 566 ? 11.109 -6.845 -43.081 1.00 61.38 566 THR A C 1
ATOM 4644 O O . THR A 1 566 ? 10.186 -6.045 -42.889 1.00 61.38 566 THR A O 1
ATOM 4647 N N . LYS A 1 567 ? 10.944 -8.176 -43.066 1.00 67.25 567 LYS A N 1
ATOM 4648 C CA . LYS A 1 567 ? 9.721 -8.845 -42.601 1.00 67.25 567 LYS A CA 1
ATOM 4649 C C . LYS A 1 567 ? 9.665 -8.831 -41.069 1.00 67.25 567 LYS A C 1
ATOM 4651 O O . LYS A 1 567 ? 8.792 -8.194 -40.477 1.00 67.25 567 LYS A O 1
ATOM 4656 N N . ILE A 1 568 ? 10.638 -9.495 -40.441 1.00 76.62 568 ILE A N 1
ATOM 4657 C CA . ILE A 1 568 ? 10.675 -9.832 -39.009 1.00 76.62 568 ILE A CA 1
ATOM 4658 C C . ILE A 1 568 ? 10.554 -8.584 -38.138 1.00 76.62 568 ILE A C 1
ATOM 4660 O O . ILE A 1 568 ? 9.722 -8.528 -37.235 1.00 76.62 568 ILE A O 1
ATOM 4664 N N . LYS A 1 569 ? 11.317 -7.534 -38.454 1.00 79.38 569 LYS A N 1
ATOM 4665 C CA . LYS A 1 569 ? 11.400 -6.310 -37.647 1.00 79.38 569 LYS A CA 1
ATOM 4666 C C . LYS A 1 569 ? 10.069 -5.560 -37.477 1.00 79.38 569 LYS A C 1
ATOM 4668 O O . LYS A 1 569 ? 9.932 -4.787 -36.535 1.00 79.38 569 LYS A O 1
ATOM 4673 N N . LYS A 1 570 ? 9.087 -5.764 -38.363 1.00 80.56 570 LYS A N 1
ATOM 4674 C CA . LYS A 1 570 ? 7.736 -5.173 -38.238 1.00 80.56 570 LYS A CA 1
ATOM 4675 C C . LYS A 1 570 ? 6.800 -6.017 -37.359 1.00 80.56 570 LYS A C 1
ATOM 4677 O O . LYS A 1 570 ? 5.733 -5.551 -36.950 1.00 80.56 570 LYS A O 1
ATOM 4682 N N . LEU A 1 571 ? 7.189 -7.257 -37.068 1.00 86.81 571 LEU A N 1
ATOM 4683 C CA . LEU A 1 571 ? 6.432 -8.207 -36.261 1.00 86.81 571 LEU A CA 1
ATOM 4684 C C . LEU A 1 571 ? 6.811 -8.116 -34.779 1.00 86.81 571 LEU A C 1
ATOM 4686 O O . LEU A 1 571 ? 5.894 -8.053 -33.960 1.00 86.81 571 LEU A O 1
ATOM 4690 N N . VAL A 1 572 ? 8.109 -8.000 -34.464 1.00 89.06 572 VAL A N 1
ATOM 4691 C CA . VAL A 1 572 ? 8.639 -7.836 -33.093 1.00 89.06 572 VAL A CA 1
ATOM 4692 C C . VAL A 1 572 ? 7.981 -6.647 -32.362 1.00 89.06 572 VAL A C 1
ATOM 4694 O O . VAL A 1 572 ? 8.049 -5.527 -32.877 1.00 89.06 572 VAL A O 1
ATOM 4697 N N . PRO A 1 573 ? 7.368 -6.848 -31.179 1.00 89.38 573 PRO A N 1
ATOM 4698 C CA . PRO A 1 573 ? 6.892 -5.757 -30.323 1.00 89.38 573 PRO A CA 1
ATOM 4699 C C . PRO A 1 573 ? 8.024 -4.899 -29.737 1.00 89.38 573 PRO A C 1
ATOM 4701 O O . PRO A 1 573 ? 9.188 -5.301 -29.676 1.00 89.38 573 PRO A O 1
ATOM 4704 N N . THR A 1 574 ? 7.690 -3.704 -29.260 1.00 86.81 574 THR A N 1
ATOM 4705 C CA . THR A 1 574 ? 8.588 -2.858 -28.460 1.00 86.81 574 THR A CA 1
ATOM 4706 C C . THR A 1 574 ? 8.453 -3.155 -26.965 1.00 86.81 574 THR A C 1
ATOM 4708 O O . THR A 1 574 ? 7.375 -3.514 -26.502 1.00 86.81 574 THR A O 1
ATOM 4711 N N . GLU A 1 575 ? 9.505 -2.874 -26.182 1.00 78.12 575 GLU A N 1
ATOM 4712 C CA . GLU A 1 575 ? 9.539 -2.955 -24.700 1.00 78.12 575 GLU A CA 1
ATOM 4713 C C . GLU A 1 575 ? 8.463 -2.108 -23.974 1.00 78.12 575 GLU A C 1
ATOM 4715 O O . GLU A 1 575 ? 8.442 -2.040 -22.746 1.00 78.12 575 GLU A O 1
ATOM 4720 N N . LYS A 1 576 ? 7.620 -1.367 -24.707 1.00 82.81 576 LYS A N 1
ATOM 4721 C CA . LYS A 1 576 ? 6.477 -0.604 -24.181 1.00 82.81 576 LYS A CA 1
ATOM 4722 C C . LYS A 1 576 ? 5.144 -1.313 -24.391 1.00 82.81 576 LYS A C 1
ATOM 4724 O O . LYS A 1 576 ? 4.235 -1.109 -23.598 1.00 82.81 576 LYS A O 1
ATOM 4729 N N . GLU A 1 577 ? 5.022 -2.106 -25.451 1.00 84.06 577 GLU A N 1
ATOM 4730 C CA . GLU A 1 577 ? 3.800 -2.850 -25.784 1.00 84.06 577 GLU A CA 1
ATOM 4731 C C . GLU A 1 577 ? 3.635 -4.101 -24.904 1.00 84.06 577 GLU A C 1
ATOM 4733 O O . GLU A 1 577 ? 2.547 -4.656 -24.842 1.00 84.06 577 GLU A O 1
ATOM 4738 N N . THR A 1 578 ? 4.692 -4.509 -24.193 1.00 89.62 578 THR A N 1
ATOM 4739 C CA . THR A 1 578 ? 4.749 -5.626 -23.232 1.00 89.62 578 THR A CA 1
ATOM 4740 C C . THR A 1 578 ? 4.630 -5.212 -21.761 1.00 89.62 578 THR A C 1
ATOM 4742 O O . THR A 1 578 ? 4.755 -6.062 -20.877 1.00 89.62 578 THR A O 1
ATOM 4745 N N . GLN A 1 579 ? 4.411 -3.926 -21.464 1.00 87.62 579 GLN A N 1
ATOM 4746 C CA . GLN A 1 579 ? 4.328 -3.430 -20.084 1.00 87.62 579 GLN A CA 1
ATOM 4747 C C . GLN A 1 579 ? 2.944 -3.710 -19.493 1.00 87.62 579 GLN A C 1
ATOM 4749 O O . GLN A 1 579 ? 1.994 -2.974 -19.746 1.00 87.62 579 GLN A O 1
ATOM 4754 N N . VAL A 1 580 ? 2.858 -4.776 -18.695 1.00 88.88 580 VAL A N 1
ATOM 4755 C CA . VAL A 1 580 ? 1.636 -5.239 -18.020 1.00 88.88 580 VAL A CA 1
ATOM 4756 C C . VAL A 1 580 ? 1.884 -5.583 -16.555 1.00 88.88 580 VAL A C 1
ATOM 4758 O O . VAL A 1 580 ? 3.009 -5.883 -16.157 1.00 88.88 580 VAL A O 1
ATOM 4761 N N . ASP A 1 581 ? 0.809 -5.536 -15.774 1.00 88.44 581 ASP A N 1
ATOM 4762 C CA . ASP A 1 581 ? 0.752 -5.763 -14.327 1.00 88.44 581 ASP A CA 1
ATOM 4763 C C . ASP A 1 581 ? -0.334 -6.781 -13.914 1.00 88.44 581 ASP A C 1
ATOM 4765 O O . ASP A 1 581 ? -0.592 -6.954 -12.727 1.00 88.44 581 ASP A O 1
ATOM 4769 N N . ASN A 1 582 ? -0.985 -7.432 -14.887 1.00 91.19 582 ASN A N 1
ATOM 4770 C CA . ASN A 1 582 ? -2.062 -8.400 -14.685 1.00 91.19 582 ASN A CA 1
ATOM 4771 C C . ASN A 1 582 ? -2.131 -9.429 -15.833 1.00 91.19 582 ASN A C 1
ATOM 4773 O O . ASN A 1 582 ? -1.660 -9.179 -16.951 1.00 91.19 582 ASN A O 1
ATOM 4777 N N . LEU A 1 583 ? -2.742 -10.586 -15.562 1.00 91.81 583 LEU A N 1
ATOM 4778 C CA . LEU A 1 583 ? -2.776 -11.722 -16.487 1.00 91.81 583 LEU A CA 1
ATOM 4779 C C . LEU A 1 583 ? -3.647 -11.472 -17.733 1.00 91.81 583 LEU A C 1
ATOM 4781 O O . LEU A 1 583 ? -3.207 -11.780 -18.839 1.00 91.81 583 LEU A O 1
ATOM 4785 N N . GLN A 1 584 ? -4.833 -10.875 -17.587 1.00 91.94 584 GLN A N 1
ATOM 4786 C CA . GLN A 1 584 ? -5.732 -10.514 -18.696 1.00 91.94 584 GLN A CA 1
ATOM 4787 C C . GLN A 1 584 ? -5.017 -9.679 -19.777 1.00 91.94 584 GLN A C 1
ATOM 4789 O O . GLN A 1 584 ? -5.116 -9.959 -20.978 1.00 91.94 584 GLN A O 1
ATOM 4794 N N . ALA A 1 585 ? -4.234 -8.676 -19.368 1.00 91.50 585 ALA A N 1
ATOM 4795 C CA . ALA A 1 585 ? -3.453 -7.854 -20.288 1.00 91.50 585 ALA A CA 1
ATOM 4796 C C . ALA A 1 585 ? -2.313 -8.648 -20.961 1.00 91.50 585 ALA A C 1
ATOM 4798 O O . ALA A 1 585 ? -2.099 -8.520 -22.169 1.00 91.50 585 ALA A O 1
ATOM 4799 N N . ALA A 1 586 ? -1.622 -9.517 -20.214 1.00 93.06 586 ALA A N 1
ATOM 4800 C CA . ALA A 1 586 ? -0.587 -10.405 -20.749 1.00 93.06 586 ALA A CA 1
ATOM 4801 C C . ALA A 1 586 ? -1.131 -11.374 -21.816 1.00 93.06 586 ALA A C 1
ATOM 4803 O O . ALA A 1 586 ? -0.550 -11.494 -22.899 1.00 93.06 586 ALA A O 1
ATOM 4804 N N . ILE A 1 587 ? -2.276 -12.014 -21.543 1.00 92.75 587 ILE A N 1
ATOM 4805 C CA . ILE A 1 587 ? -2.979 -12.886 -22.495 1.00 92.75 587 ILE A CA 1
ATOM 4806 C C . ILE A 1 587 ? -3.364 -12.096 -23.744 1.00 92.75 587 ILE A C 1
ATOM 4808 O O . ILE A 1 587 ? -3.065 -12.519 -24.862 1.00 92.75 587 ILE A O 1
ATOM 4812 N N . SER A 1 588 ? -3.966 -10.919 -23.561 1.00 91.56 588 SER A N 1
ATOM 4813 C CA . SER A 1 588 ? -4.409 -10.055 -24.659 1.00 91.56 588 SER A CA 1
ATOM 4814 C C . SER A 1 588 ? -3.269 -9.693 -25.617 1.00 91.56 588 SER A C 1
ATOM 4816 O O . SER A 1 588 ? -3.462 -9.706 -26.834 1.00 91.56 588 SER A O 1
ATOM 4818 N N . ILE A 1 589 ? -2.064 -9.410 -25.109 1.00 93.19 589 ILE A N 1
ATOM 4819 C CA . ILE A 1 589 ? -0.893 -9.123 -25.953 1.00 93.19 589 ILE A CA 1
ATOM 4820 C C . ILE A 1 589 ? -0.412 -10.384 -26.676 1.00 93.19 589 ILE A C 1
ATOM 4822 O O . ILE A 1 589 ? -0.177 -10.334 -27.883 1.00 93.19 589 ILE A O 1
ATOM 4826 N N . LEU A 1 590 ? -0.286 -11.516 -25.977 1.00 93.88 590 LEU A N 1
ATOM 4827 C CA . LEU A 1 590 ? 0.245 -12.753 -26.560 1.00 93.88 590 LEU A CA 1
ATOM 4828 C C . LEU A 1 590 ? -0.695 -13.361 -27.613 1.00 93.88 590 LEU A C 1
ATOM 4830 O O . LEU A 1 590 ? -0.222 -13.807 -28.658 1.00 93.88 590 LEU A O 1
ATOM 4834 N N . VAL A 1 591 ? -2.014 -13.295 -27.414 1.00 91.75 591 VAL A N 1
ATOM 4835 C CA . VAL A 1 591 ? -3.014 -13.709 -28.415 1.00 91.75 591 VAL A CA 1
ATOM 4836 C C . VAL A 1 591 ? -2.991 -12.781 -29.637 1.00 91.75 591 VAL A C 1
ATOM 4838 O O . VAL A 1 591 ? -2.989 -13.257 -30.774 1.00 91.75 591 VAL A O 1
ATOM 4841 N N . ASN A 1 592 ? -2.894 -11.461 -29.443 1.00 92.56 592 ASN A N 1
ATOM 4842 C CA . ASN A 1 592 ? -2.768 -10.523 -30.564 1.00 92.56 592 ASN A CA 1
ATOM 4843 C C . ASN A 1 592 ? -1.441 -10.687 -31.323 1.00 92.56 592 ASN A C 1
ATOM 4845 O O . ASN A 1 592 ? -1.431 -10.626 -32.555 1.00 92.56 592 ASN A O 1
ATOM 4849 N N . LEU A 1 593 ? -0.333 -10.963 -30.626 1.00 93.25 593 LEU A N 1
ATOM 4850 C CA . LEU A 1 593 ? 0.938 -11.310 -31.257 1.00 93.25 593 LEU A CA 1
ATOM 4851 C C . LEU A 1 593 ? 0.820 -12.616 -32.048 1.00 93.25 593 LEU A C 1
ATOM 4853 O O . LEU A 1 593 ? 1.222 -12.644 -33.205 1.00 93.25 593 LEU A O 1
ATOM 4857 N N . ASN A 1 594 ? 0.226 -13.666 -31.481 1.00 92.00 594 ASN A N 1
ATOM 4858 C CA . ASN A 1 594 ? -0.010 -14.933 -32.173 1.00 92.00 594 ASN A CA 1
ATOM 4859 C C . ASN A 1 594 ? -0.796 -14.738 -33.484 1.00 92.00 594 ASN A C 1
ATOM 4861 O O . ASN A 1 594 ? -0.418 -15.256 -34.534 1.00 92.00 594 ASN A O 1
ATOM 4865 N N . ASN A 1 595 ? -1.843 -13.912 -33.459 1.00 90.19 595 ASN A N 1
ATOM 4866 C CA . ASN A 1 595 ? -2.632 -13.568 -34.646 1.00 90.19 595 ASN A CA 1
ATOM 4867 C C . ASN A 1 595 ? -1.827 -12.730 -35.665 1.00 90.19 595 ASN A C 1
ATOM 4869 O O . ASN A 1 595 ? -1.990 -12.878 -36.878 1.00 90.19 595 ASN A O 1
ATOM 4873 N N . LYS A 1 596 ? -0.912 -11.872 -35.192 1.00 90.56 596 LYS A N 1
ATOM 4874 C CA . LYS A 1 596 ? 0.011 -11.088 -36.031 1.00 90.56 596 LYS A CA 1
ATOM 4875 C C . LYS A 1 596 ? 1.098 -11.966 -36.667 1.00 90.56 596 LYS A C 1
ATOM 4877 O O . LYS A 1 596 ? 1.404 -11.773 -37.843 1.00 90.56 596 LYS A O 1
ATOM 4882 N N . LEU A 1 597 ? 1.666 -12.923 -35.932 1.00 90.12 597 LEU A N 1
ATOM 4883 C CA . LEU A 1 597 ? 2.695 -13.848 -36.419 1.00 90.12 597 LEU A CA 1
ATOM 4884 C C . LEU A 1 597 ? 2.102 -14.868 -37.395 1.00 90.12 597 LEU A C 1
ATOM 4886 O O . LEU A 1 597 ? 2.606 -15.000 -38.508 1.00 90.12 597 LEU A O 1
ATOM 4890 N N . SER A 1 598 ? 0.981 -15.510 -37.051 1.00 87.12 598 SER A N 1
ATOM 4891 C CA . SER A 1 598 ? 0.313 -16.483 -37.931 1.00 87.12 598 SER A CA 1
ATOM 4892 C C . SER A 1 598 ? -0.117 -15.877 -39.266 1.00 87.12 598 SER A C 1
ATOM 4894 O O . SER A 1 598 ? 0.057 -16.514 -40.303 1.00 87.12 598 SER A O 1
ATOM 4896 N N . LYS A 1 599 ? -0.546 -14.610 -39.297 1.00 87.00 599 LYS A N 1
ATOM 4897 C CA . LYS A 1 599 ? -0.849 -13.902 -40.551 1.00 87.00 599 LYS A CA 1
ATOM 4898 C C . LYS A 1 599 ? 0.375 -13.619 -41.445 1.00 87.00 599 LYS A C 1
ATOM 4900 O O . LYS A 1 599 ? 0.187 -13.379 -42.634 1.00 87.00 599 LYS A O 1
ATOM 4905 N N . ASN A 1 600 ? 1.601 -13.610 -40.909 1.00 82.81 600 ASN A N 1
ATOM 4906 C CA . ASN A 1 600 ? 2.796 -13.141 -41.632 1.00 82.81 600 ASN A CA 1
ATOM 4907 C C . ASN A 1 600 ? 3.938 -14.170 -41.772 1.00 82.81 600 ASN A C 1
ATOM 4909 O O . ASN A 1 600 ? 4.822 -13.931 -42.589 1.00 82.81 600 ASN A O 1
ATOM 4913 N N . LEU A 1 601 ? 3.943 -15.268 -41.002 1.00 82.69 601 LEU A N 1
ATOM 4914 C CA . LEU A 1 601 ? 5.046 -16.250 -40.940 1.00 82.69 601 LEU A CA 1
ATOM 4915 C C . LEU A 1 601 ? 4.606 -17.730 -41.019 1.00 82.69 601 LEU A C 1
ATOM 4917 O O . LEU A 1 601 ? 5.453 -18.615 -41.028 1.00 82.69 601 LEU A O 1
ATOM 4921 N N . SER A 1 602 ? 3.305 -18.043 -41.046 1.00 63.22 602 SER A N 1
ATOM 4922 C CA . SER A 1 602 ? 2.825 -19.432 -40.862 1.00 63.22 602 SER A CA 1
ATOM 4923 C C . SER A 1 602 ? 3.091 -20.401 -42.022 1.00 63.22 602 SER A C 1
ATOM 4925 O O . SER A 1 602 ? 3.111 -21.606 -41.794 1.00 63.22 602 SER A O 1
ATOM 4927 N N . ASN A 1 603 ? 3.273 -19.902 -43.250 1.00 60.56 603 ASN A N 1
ATOM 4928 C CA . ASN A 1 603 ? 3.197 -20.708 -44.479 1.00 60.56 603 ASN A CA 1
ATOM 4929 C C . ASN A 1 603 ? 4.415 -20.551 -45.419 1.00 60.56 603 ASN A C 1
ATOM 4931 O O . ASN A 1 603 ? 4.326 -20.895 -46.598 1.00 60.56 603 ASN A O 1
ATOM 4935 N N . SER A 1 604 ? 5.542 -20.000 -44.952 1.00 59.75 604 SER A N 1
ATOM 4936 C CA . SER A 1 604 ? 6.648 -19.581 -45.832 1.00 59.75 604 SER A CA 1
ATOM 4937 C C . SER A 1 604 ? 8.047 -19.931 -45.311 1.00 59.75 604 SER A C 1
ATOM 4939 O O . SER A 1 604 ? 8.801 -19.061 -44.891 1.00 59.75 604 SER A O 1
ATOM 4941 N N . SER A 1 605 ? 8.441 -21.197 -45.488 1.00 72.62 605 SER A N 1
ATOM 4942 C CA . SER A 1 605 ? 9.750 -21.789 -45.136 1.00 72.62 605 SER A CA 1
ATOM 4943 C C . SER A 1 605 ? 10.008 -22.042 -43.644 1.00 72.62 605 SER A C 1
ATOM 4945 O O . SER A 1 605 ? 9.424 -21.421 -42.760 1.00 72.62 605 SER A O 1
ATOM 4947 N N . GLU A 1 606 ? 10.937 -22.964 -43.387 1.00 77.19 606 GLU A N 1
ATOM 4948 C CA . GLU A 1 606 ? 11.448 -23.341 -42.062 1.00 77.19 606 GLU A CA 1
ATOM 4949 C C . GLU A 1 606 ? 11.992 -22.134 -41.273 1.00 77.19 606 GLU A C 1
ATOM 4951 O O . GLU A 1 606 ? 11.794 -22.027 -40.063 1.00 77.19 606 GLU A O 1
ATOM 4956 N N . THR A 1 607 ? 12.588 -21.162 -41.969 1.00 76.12 607 THR A N 1
ATOM 4957 C CA . THR A 1 607 ? 13.116 -19.923 -41.384 1.00 76.12 607 THR A CA 1
ATOM 4958 C C . THR A 1 607 ? 12.023 -19.047 -40.763 1.00 76.12 607 THR A C 1
ATOM 4960 O O . THR A 1 607 ? 12.224 -18.520 -39.669 1.00 76.12 607 THR A O 1
ATOM 4963 N N . ASP A 1 608 ? 10.850 -18.915 -41.398 1.00 80.62 608 ASP A N 1
ATOM 4964 C CA . ASP A 1 608 ? 9.750 -18.112 -40.840 1.00 80.62 608 ASP A CA 1
ATOM 4965 C C . ASP A 1 608 ? 9.148 -18.800 -39.586 1.00 80.62 608 ASP A C 1
ATOM 4967 O O . ASP A 1 608 ? 8.770 -18.109 -38.637 1.00 80.62 608 ASP A O 1
ATOM 4971 N N . LEU A 1 609 ? 9.150 -20.144 -39.509 1.00 83.25 609 LEU A N 1
ATOM 4972 C CA . LEU A 1 609 ? 8.737 -20.910 -38.314 1.00 83.25 609 LEU A CA 1
ATOM 4973 C C . LEU A 1 609 ? 9.712 -20.747 -37.136 1.00 83.25 609 LEU A C 1
ATOM 4975 O O . LEU A 1 609 ? 9.282 -20.599 -35.990 1.00 83.25 609 LEU A O 1
ATOM 4979 N N . ILE A 1 610 ? 11.020 -20.728 -37.409 1.00 86.88 610 ILE A N 1
ATOM 4980 C CA . ILE A 1 610 ? 12.046 -20.430 -36.401 1.00 86.88 610 ILE A CA 1
ATOM 4981 C C . ILE A 1 610 ? 11.817 -19.027 -35.823 1.00 86.88 610 ILE A C 1
ATOM 4983 O O . ILE A 1 610 ? 11.698 -18.863 -34.605 1.00 86.88 610 ILE A O 1
ATOM 4987 N N . TRP A 1 611 ? 11.667 -18.014 -36.683 1.00 87.88 611 TRP A N 1
ATOM 4988 C CA . TRP A 1 611 ? 11.427 -16.644 -36.226 1.00 87.88 611 TRP A CA 1
ATOM 4989 C C . TRP A 1 611 ? 10.079 -16.466 -35.522 1.00 87.88 611 TRP A C 1
ATOM 4991 O O . TRP A 1 611 ? 9.996 -15.665 -34.592 1.00 87.88 611 TRP A O 1
ATOM 5001 N N . TYR A 1 612 ? 9.051 -17.246 -35.869 1.00 90.75 612 TYR A N 1
ATOM 5002 C CA . TYR A 1 612 ? 7.797 -17.303 -35.111 1.00 90.75 612 TYR A CA 1
ATOM 5003 C C . TYR A 1 612 ? 8.058 -17.635 -33.635 1.00 90.75 612 TYR A C 1
ATOM 5005 O O . TYR A 1 612 ? 7.656 -16.871 -32.752 1.00 90.75 612 TYR A O 1
ATOM 5013 N N . LYS A 1 613 ? 8.766 -18.745 -33.366 1.00 90.88 613 LYS A N 1
ATOM 5014 C CA . LYS A 1 613 ? 9.106 -19.175 -32.000 1.00 90.88 613 LYS A CA 1
ATOM 5015 C C . LYS A 1 613 ? 9.941 -18.111 -31.288 1.00 90.88 613 LYS A C 1
ATOM 5017 O O . LYS A 1 613 ? 9.610 -17.738 -30.166 1.00 90.88 613 LYS A O 1
ATOM 5022 N N . VAL A 1 614 ? 10.982 -17.597 -31.945 1.00 91.69 614 VAL A N 1
ATOM 5023 C CA . VAL A 1 614 ? 11.910 -16.606 -31.374 1.00 91.69 614 VAL A CA 1
ATOM 5024 C C . VAL A 1 614 ? 11.186 -15.323 -30.950 1.00 91.69 614 VAL A C 1
ATOM 5026 O O . VAL A 1 614 ? 11.401 -14.839 -29.840 1.00 91.69 614 VAL A O 1
ATOM 5029 N N . ILE A 1 615 ? 10.276 -14.787 -31.773 1.00 93.38 615 ILE A N 1
ATOM 5030 C CA . ILE A 1 615 ? 9.516 -13.574 -31.419 1.00 93.38 615 ILE A CA 1
ATOM 5031 C C . ILE A 1 615 ? 8.520 -13.857 -30.286 1.00 93.38 615 ILE A C 1
ATOM 5033 O O . ILE A 1 615 ? 8.379 -13.032 -29.378 1.00 93.38 615 ILE A O 1
ATOM 5037 N N . LEU A 1 616 ? 7.837 -15.008 -30.315 1.00 93.50 616 LEU A N 1
ATOM 5038 C CA . LEU A 1 616 ? 6.872 -15.383 -29.279 1.00 93.50 616 LEU A CA 1
ATOM 5039 C C . LEU A 1 616 ? 7.563 -15.588 -27.921 1.00 93.50 616 LEU A C 1
ATOM 5041 O O . LEU A 1 616 ? 7.137 -14.982 -26.942 1.00 93.50 616 LEU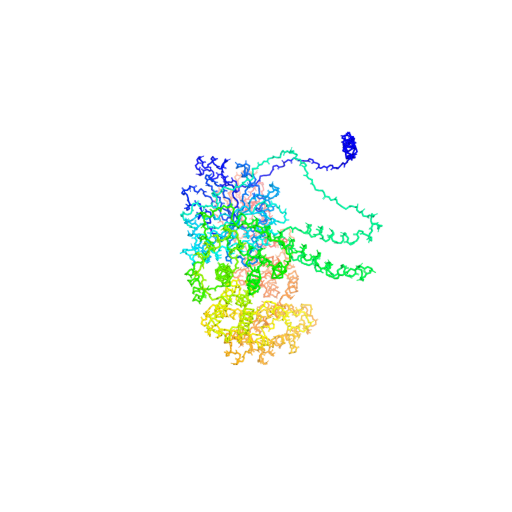 A O 1
ATOM 5045 N N . GLN A 1 617 ? 8.672 -16.335 -27.879 1.00 93.88 617 GLN A N 1
ATOM 5046 C CA . GLN A 1 617 ? 9.510 -16.539 -26.690 1.00 93.88 617 GLN A CA 1
ATOM 5047 C C . GLN A 1 617 ? 10.064 -15.210 -26.153 1.00 93.88 617 GLN A C 1
ATOM 5049 O O . GLN A 1 617 ? 9.936 -14.930 -24.962 1.00 93.88 617 GLN A O 1
ATOM 5054 N N . ALA A 1 618 ? 10.628 -14.361 -27.022 1.00 93.19 618 ALA A N 1
ATOM 5055 C CA . ALA A 1 618 ? 11.190 -13.071 -26.623 1.00 93.19 618 ALA A CA 1
ATOM 5056 C C . ALA A 1 618 ? 10.135 -12.117 -26.039 1.00 93.19 618 ALA A C 1
ATOM 5058 O O . ALA A 1 618 ? 10.435 -11.372 -25.105 1.00 93.19 618 ALA A O 1
ATOM 5059 N N . THR A 1 619 ? 8.904 -12.151 -26.563 1.00 94.75 619 THR A N 1
ATOM 5060 C CA . THR A 1 619 ? 7.781 -11.355 -26.041 1.00 94.75 619 THR A CA 1
ATOM 5061 C C . THR A 1 619 ? 7.249 -11.937 -24.734 1.00 94.75 619 THR A C 1
ATOM 5063 O O . THR A 1 619 ? 7.052 -11.199 -23.774 1.00 94.75 619 THR A O 1
ATOM 5066 N N . TYR A 1 620 ? 7.055 -13.257 -24.674 1.00 94.56 620 TYR A N 1
ATOM 5067 C CA . TYR A 1 620 ? 6.607 -13.973 -23.480 1.00 94.56 620 TYR A CA 1
ATOM 5068 C C . TYR A 1 620 ? 7.537 -13.721 -22.290 1.00 94.56 620 TYR A C 1
ATOM 5070 O O . TYR A 1 620 ? 7.072 -13.301 -21.235 1.00 94.56 620 TYR A O 1
ATOM 5078 N N . ASN A 1 621 ? 8.851 -13.858 -22.478 1.00 91.56 621 ASN A N 1
ATOM 5079 C CA . ASN A 1 621 ? 9.831 -13.613 -21.422 1.00 91.56 621 ASN A CA 1
ATOM 5080 C C . ASN A 1 621 ? 9.841 -12.150 -20.957 1.00 91.56 621 ASN A C 1
ATOM 5082 O O . ASN A 1 621 ? 9.995 -11.886 -19.769 1.00 91.56 621 ASN A O 1
ATOM 5086 N N . ASP A 1 622 ? 9.667 -11.183 -21.862 1.00 91.38 622 ASP A N 1
ATOM 5087 C CA . ASP A 1 622 ? 9.578 -9.763 -21.497 1.00 91.38 622 ASP A CA 1
ATOM 5088 C C . ASP A 1 622 ? 8.305 -9.464 -20.678 1.00 91.38 622 ASP A C 1
ATOM 5090 O O . ASP A 1 622 ? 8.357 -8.774 -19.660 1.00 91.38 622 ASP A O 1
ATOM 5094 N N . ILE A 1 623 ? 7.179 -10.084 -21.046 1.00 92.00 623 ILE A N 1
ATOM 5095 C CA . ILE A 1 623 ? 5.922 -10.038 -20.286 1.00 92.00 623 ILE A CA 1
ATOM 5096 C C . ILE A 1 623 ? 6.076 -10.717 -18.914 1.00 92.00 623 ILE A C 1
ATOM 5098 O O . ILE A 1 623 ? 5.676 -10.129 -17.913 1.00 92.00 623 ILE A O 1
ATOM 5102 N N . MET A 1 624 ? 6.714 -11.890 -18.816 1.00 90.75 624 MET A N 1
ATOM 5103 C CA . MET A 1 624 ? 6.991 -12.557 -17.531 1.00 90.75 624 MET A CA 1
ATOM 5104 C C . MET A 1 624 ? 7.927 -11.729 -16.634 1.00 90.75 624 MET A C 1
ATOM 5106 O O . MET A 1 624 ? 7.707 -11.642 -15.426 1.00 90.75 624 MET A O 1
ATOM 5110 N N . ASN A 1 625 ? 8.927 -11.050 -17.207 1.00 85.94 625 ASN A N 1
ATOM 5111 C CA . ASN A 1 625 ? 9.781 -10.098 -16.485 1.00 85.94 625 ASN A CA 1
ATOM 5112 C C . ASN A 1 625 ? 9.004 -8.861 -15.989 1.00 85.94 625 ASN A C 1
ATOM 5114 O O . ASN A 1 625 ? 9.396 -8.246 -14.998 1.00 85.94 625 ASN A O 1
ATOM 5118 N N . ASN A 1 626 ? 7.899 -8.485 -16.641 1.00 84.81 626 ASN A N 1
ATOM 5119 C CA . ASN A 1 626 ? 7.019 -7.421 -16.159 1.00 84.81 626 ASN A CA 1
ATOM 5120 C C . ASN A 1 626 ? 6.040 -7.917 -15.080 1.00 84.81 626 ASN A C 1
ATOM 5122 O O . ASN A 1 626 ? 5.944 -7.267 -14.037 1.00 84.81 626 ASN A O 1
ATOM 5126 N N . LEU A 1 627 ? 5.408 -9.084 -15.270 1.00 84.56 627 LEU A N 1
ATOM 5127 C CA . LEU A 1 627 ? 4.471 -9.681 -14.307 1.00 84.56 627 LEU A CA 1
ATOM 5128 C C . LEU A 1 627 ? 5.139 -10.102 -12.990 1.00 84.56 627 LEU A C 1
ATOM 5130 O O . LEU A 1 627 ? 4.608 -9.805 -11.924 1.00 84.56 627 LEU A O 1
ATOM 5134 N N . SER A 1 628 ? 6.340 -10.690 -13.028 1.00 78.69 628 SER A N 1
ATOM 5135 C CA . SER A 1 628 ? 7.136 -11.021 -11.822 1.00 78.69 628 SER A CA 1
ATOM 5136 C C . SER A 1 628 ? 7.571 -9.797 -10.997 1.00 78.69 628 SER A C 1
ATOM 5138 O O . SER A 1 628 ? 8.153 -9.929 -9.922 1.00 78.69 628 SER A O 1
ATOM 5140 N N . LEU A 1 629 ? 7.277 -8.594 -11.491 1.00 77.12 629 LEU A N 1
ATOM 5141 C CA . LEU A 1 629 ? 7.496 -7.313 -10.834 1.00 77.12 629 LEU A CA 1
ATOM 5142 C C . LEU A 1 629 ? 6.170 -6.565 -10.557 1.00 77.12 629 LEU A C 1
ATOM 5144 O O . LEU A 1 629 ? 6.173 -5.336 -10.433 1.00 77.12 629 LEU A O 1
ATOM 5148 N N . SER A 1 630 ? 5.055 -7.299 -10.486 1.00 78.44 630 SER A N 1
ATOM 5149 C CA . SER A 1 630 ? 3.696 -6.844 -10.147 1.00 78.44 630 SER A CA 1
ATOM 5150 C C . SER A 1 630 ? 3.094 -7.725 -9.041 1.00 78.44 630 SER A C 1
ATOM 5152 O O . SER A 1 630 ? 3.616 -8.802 -8.760 1.00 78.44 630 SER A O 1
ATOM 5154 N N . GLU A 1 631 ? 2.001 -7.294 -8.405 1.00 83.56 631 GLU A N 1
ATOM 5155 C CA . GLU A 1 631 ? 1.214 -8.204 -7.560 1.00 83.56 631 GLU A CA 1
ATOM 5156 C C . GLU A 1 631 ? 0.427 -9.187 -8.454 1.00 83.56 631 GLU A C 1
ATOM 5158 O O . GLU A 1 631 ? -0.142 -8.739 -9.451 1.00 83.56 631 GLU A O 1
ATOM 5163 N N . PRO A 1 632 ? 0.339 -10.493 -8.129 1.00 86.94 632 PRO A N 1
ATOM 5164 C CA . PRO A 1 632 ? -0.405 -11.457 -8.942 1.00 86.94 632 PRO A CA 1
ATOM 5165 C C . PRO A 1 632 ? -1.905 -11.144 -9.015 1.00 86.94 632 PRO A C 1
ATOM 5167 O O . PRO A 1 632 ? -2.620 -11.249 -8.011 1.00 86.94 632 PRO A O 1
ATOM 5170 N N . GLN A 1 633 ? -2.383 -10.741 -10.196 1.00 89.31 633 GLN A N 1
ATOM 5171 C CA . GLN A 1 633 ? -3.766 -10.324 -10.441 1.00 89.31 633 GLN A CA 1
ATOM 5172 C C . GLN A 1 633 ? -4.297 -10.885 -11.772 1.00 89.31 633 GLN A C 1
ATOM 5174 O O . GLN A 1 633 ? -3.666 -10.750 -12.821 1.00 89.31 633 GLN A O 1
ATOM 5179 N N . LEU A 1 634 ? -5.493 -11.493 -11.744 1.00 89.00 634 LEU A N 1
ATOM 5180 C CA . LEU A 1 634 ? -6.132 -12.055 -12.946 1.00 89.00 634 LEU A CA 1
ATOM 5181 C C . LEU A 1 634 ? -6.622 -10.970 -13.924 1.00 89.00 634 LEU A C 1
ATOM 5183 O O . LEU A 1 634 ? -6.521 -11.151 -15.132 1.00 89.00 634 LEU A O 1
ATOM 5187 N N . ILE A 1 635 ? -7.162 -9.864 -13.400 1.00 87.38 635 ILE A N 1
ATOM 5188 C CA . ILE A 1 635 ? -7.937 -8.844 -14.130 1.00 87.38 635 ILE A CA 1
ATOM 5189 C C . ILE A 1 635 ? -7.416 -7.443 -13.781 1.00 87.38 635 ILE A C 1
ATOM 5191 O O . ILE A 1 635 ? -7.026 -7.198 -12.640 1.00 87.38 635 ILE A O 1
ATOM 5195 N N . ASP A 1 636 ? -7.476 -6.509 -14.736 1.00 80.50 636 ASP A N 1
ATOM 5196 C CA . ASP A 1 636 ? -7.119 -5.097 -14.535 1.00 80.50 636 ASP A CA 1
ATOM 5197 C C . ASP A 1 636 ? -7.936 -4.409 -13.413 1.00 80.50 636 ASP A C 1
ATOM 5199 O O . ASP A 1 636 ? -9.170 -4.445 -13.364 1.00 80.50 636 ASP A O 1
ATOM 5203 N N . ASN A 1 637 ? -7.225 -3.673 -12.556 1.00 69.69 637 ASN A N 1
ATOM 5204 C CA . ASN A 1 637 ? -7.740 -2.780 -11.519 1.00 69.69 637 ASN A CA 1
ATOM 5205 C C . ASN A 1 637 ? -8.751 -1.720 -11.985 1.00 69.69 637 ASN A C 1
ATOM 5207 O O . ASN A 1 637 ? -9.436 -1.141 -11.139 1.00 69.69 637 ASN A O 1
ATOM 5211 N N . ASN A 1 638 ? -8.831 -1.396 -13.277 1.00 68.00 638 ASN A N 1
ATOM 5212 C CA . ASN A 1 638 ? -9.885 -0.518 -13.794 1.00 68.00 638 ASN A CA 1
ATOM 5213 C C . ASN A 1 638 ? -11.218 -1.276 -13.909 1.00 68.00 638 ASN A C 1
ATOM 5215 O O . ASN A 1 638 ? -12.243 -0.797 -13.414 1.00 68.00 638 ASN A O 1
ATOM 5219 N N . THR A 1 639 ? -11.190 -2.495 -14.454 1.00 69.19 639 THR A N 1
ATOM 5220 C CA . THR A 1 639 ? -12.337 -3.414 -14.539 1.00 69.19 639 THR A CA 1
ATOM 5221 C C . THR A 1 639 ? -12.915 -3.719 -13.154 1.00 69.19 639 THR A C 1
ATOM 5223 O O . THR A 1 639 ? -14.132 -3.704 -12.976 1.00 69.19 639 THR A O 1
ATOM 5226 N N . THR A 1 640 ? -12.064 -3.907 -12.135 1.00 63.69 640 THR A N 1
ATOM 5227 C CA . THR A 1 640 ? -12.525 -4.200 -10.762 1.00 63.69 640 THR A CA 1
ATOM 5228 C C . THR A 1 640 ? -13.246 -3.028 -10.079 1.00 63.69 640 THR A C 1
ATOM 5230 O O . THR A 1 640 ? -14.086 -3.256 -9.203 1.00 63.69 640 THR A O 1
ATOM 5233 N N . LYS A 1 641 ? -12.951 -1.780 -10.480 1.00 59.19 641 LYS A N 1
ATOM 5234 C CA . LYS A 1 641 ? -13.490 -0.542 -9.878 1.00 59.19 641 LYS A CA 1
ATOM 5235 C C . LYS A 1 641 ? -14.717 0.017 -10.589 1.00 59.19 641 LYS A C 1
ATOM 5237 O O . LYS A 1 641 ? -15.550 0.634 -9.935 1.00 59.19 641 LYS A O 1
ATOM 5242 N N . LEU A 1 642 ? -14.828 -0.168 -11.905 1.00 57.38 642 LEU A N 1
ATOM 5243 C CA . LEU A 1 642 ? -15.951 0.357 -12.695 1.00 57.38 642 LEU A CA 1
ATOM 5244 C C . LEU A 1 642 ? -17.275 -0.381 -12.438 1.00 57.38 642 LEU A C 1
ATOM 5246 O O . LEU A 1 642 ? -18.334 0.125 -12.798 1.00 57.38 642 LEU A O 1
ATOM 5250 N N . ALA A 1 643 ? -17.220 -1.556 -11.811 1.00 63.06 643 ALA A N 1
ATOM 5251 C CA . ALA A 1 643 ? -18.360 -2.436 -11.609 1.00 63.06 643 ALA A CA 1
ATOM 5252 C C . ALA A 1 643 ? -18.586 -2.735 -10.116 1.00 63.06 643 ALA A C 1
ATOM 5254 O O . ALA A 1 643 ? -18.378 -3.861 -9.675 1.00 63.06 643 ALA A O 1
ATOM 5255 N N . THR A 1 644 ? -19.010 -1.745 -9.322 1.00 72.00 644 THR A N 1
ATOM 5256 C CA . THR A 1 644 ? -19.478 -1.974 -7.939 1.00 72.00 644 THR A CA 1
ATOM 5257 C C . THR A 1 644 ? -20.993 -1.832 -7.825 1.00 72.00 644 THR A C 1
ATOM 5259 O O . THR A 1 644 ? -21.529 -0.768 -8.127 1.00 72.00 644 THR A O 1
ATOM 5262 N N . ILE A 1 645 ? -21.668 -2.872 -7.336 1.00 75.56 645 ILE A N 1
ATOM 5263 C CA . ILE A 1 645 ? -23.096 -2.862 -6.992 1.00 75.56 645 ILE A CA 1
ATOM 5264 C C . ILE A 1 645 ? -23.237 -2.484 -5.513 1.00 75.56 645 ILE A C 1
ATOM 5266 O O . ILE A 1 645 ? -22.588 -3.104 -4.670 1.00 75.56 645 ILE A O 1
ATOM 5270 N N . ASN A 1 646 ? -24.103 -1.518 -5.184 1.00 74.00 646 ASN A N 1
ATOM 5271 C CA . ASN A 1 646 ? -24.623 -1.388 -3.820 1.00 74.00 646 ASN A CA 1
ATOM 5272 C C . ASN A 1 646 ? -25.777 -2.380 -3.639 1.00 74.00 646 ASN A C 1
ATOM 5274 O O . ASN A 1 646 ? -26.709 -2.393 -4.439 1.00 74.00 646 ASN A O 1
ATOM 5278 N N . ILE A 1 647 ? -25.716 -3.193 -2.589 1.00 71.19 647 ILE A N 1
ATOM 5279 C CA . ILE A 1 647 ? -26.739 -4.191 -2.245 1.00 71.19 647 ILE A CA 1
ATOM 5280 C C . ILE A 1 647 ? -27.910 -3.556 -1.450 1.00 71.19 647 ILE A C 1
ATOM 5282 O O . ILE A 1 647 ? -28.924 -4.206 -1.203 1.00 71.19 647 ILE A O 1
ATOM 5286 N N . GLY A 1 648 ? -27.807 -2.276 -1.067 1.00 60.81 648 GLY A N 1
ATOM 5287 C CA . GLY A 1 648 ? -28.894 -1.496 -0.462 1.00 60.81 648 GLY A CA 1
ATOM 5288 C C . GLY A 1 648 ? -29.689 -0.638 -1.459 1.00 60.81 648 GLY A C 1
ATOM 5289 O O . GLY A 1 648 ? -29.121 0.199 -2.160 1.00 60.81 648 GLY A O 1
ATOM 5290 N N . ASP A 1 649 ? -31.018 -0.774 -1.452 1.00 49.06 649 ASP A N 1
ATOM 5291 C CA . ASP A 1 649 ? -31.950 0.052 -2.236 1.00 49.06 649 ASP A CA 1
ATOM 5292 C C . ASP A 1 649 ? -32.046 1.498 -1.704 1.00 49.06 649 ASP A C 1
ATOM 5294 O O . ASP A 1 649 ? -32.771 1.748 -0.741 1.00 49.06 649 ASP A O 1
ATOM 5298 N N . ASN A 1 650 ? -31.352 2.457 -2.333 1.00 44.72 650 ASN A N 1
ATOM 5299 C CA . ASN A 1 650 ? -31.506 3.924 -2.178 1.00 44.72 650 ASN A CA 1
ATOM 5300 C C . ASN A 1 650 ? -31.472 4.529 -0.746 1.00 44.72 650 ASN A C 1
ATOM 5302 O O . ASN A 1 650 ? -31.760 5.715 -0.583 1.00 44.72 650 ASN A O 1
ATOM 5306 N N . GLY A 1 651 ? -31.126 3.754 0.285 1.00 50.66 651 GLY A N 1
ATOM 5307 C CA . GLY A 1 651 ? -31.059 4.189 1.686 1.00 50.66 651 GLY A CA 1
ATOM 5308 C C . GLY A 1 651 ? -29.635 4.437 2.192 1.00 50.66 651 GLY A C 1
ATOM 5309 O O . GLY A 1 651 ? -28.668 4.393 1.437 1.00 50.66 651 GLY A O 1
ATOM 5310 N N . GLU A 1 652 ? -29.492 4.648 3.503 1.00 52.19 652 GLU A N 1
ATOM 5311 C CA . GLU A 1 652 ? -28.204 4.967 4.149 1.00 52.19 652 GLU A CA 1
ATOM 5312 C C . GLU A 1 652 ? -27.200 3.793 4.195 1.00 52.19 652 GLU A C 1
ATOM 5314 O O . GLU A 1 652 ? -26.064 3.959 4.648 1.00 52.19 652 GLU A O 1
ATOM 5319 N N . TYR A 1 653 ? -27.586 2.602 3.722 1.00 57.97 653 TYR A N 1
ATOM 5320 C CA . TYR A 1 653 ? -26.711 1.435 3.660 1.00 57.97 653 TYR A CA 1
ATOM 5321 C C . TYR A 1 653 ? -25.893 1.384 2.357 1.00 57.97 653 TYR A C 1
ATOM 5323 O O . TYR A 1 653 ? -26.434 1.225 1.262 1.00 57.97 653 TYR A O 1
ATOM 5331 N N . TYR A 1 654 ? -24.566 1.453 2.498 1.00 61.62 654 TYR A N 1
ATOM 5332 C CA . TYR A 1 654 ? -23.583 1.372 1.410 1.00 61.62 654 TYR A CA 1
ATOM 5333 C C . TYR A 1 654 ? -22.892 -0.003 1.378 1.00 61.62 654 TYR A C 1
ATOM 5335 O O . TYR A 1 654 ? -21.676 -0.116 1.550 1.00 61.62 654 TYR A O 1
ATOM 5343 N N . GLY A 1 655 ? -23.683 -1.058 1.178 1.00 70.06 655 GLY A N 1
ATOM 5344 C CA . GLY A 1 655 ? -23.222 -2.440 1.027 1.00 70.06 655 GLY A CA 1
ATOM 5345 C C . GLY A 1 655 ? -22.607 -2.704 -0.347 1.00 70.06 655 GLY A C 1
ATOM 5346 O O . GLY A 1 655 ? -23.165 -3.462 -1.138 1.00 70.06 655 GLY A O 1
ATOM 5347 N N . ASN A 1 656 ? -21.484 -2.052 -0.649 1.00 77.88 656 ASN A N 1
ATOM 5348 C CA . ASN A 1 656 ? -20.840 -2.118 -1.962 1.00 77.88 656 ASN A CA 1
ATOM 5349 C C . ASN A 1 656 ? -20.024 -3.409 -2.150 1.00 77.88 656 ASN A C 1
ATOM 5351 O O . ASN A 1 656 ? -19.103 -3.679 -1.378 1.00 77.88 656 ASN A O 1
ATOM 5355 N N . ILE A 1 657 ? -20.278 -4.138 -3.240 1.00 85.12 657 ILE A N 1
ATOM 5356 C CA . ILE A 1 657 ? -19.447 -5.257 -3.708 1.00 85.12 657 ILE A CA 1
ATOM 5357 C C . ILE A 1 657 ? -19.033 -5.063 -5.170 1.00 85.12 657 ILE A C 1
ATOM 5359 O O . ILE A 1 657 ? -19.787 -4.492 -5.955 1.00 85.12 657 ILE A O 1
ATOM 5363 N N . SER A 1 658 ? -17.846 -5.536 -5.561 1.00 87.12 658 SER A N 1
ATOM 5364 C CA . SER A 1 658 ? -17.455 -5.563 -6.978 1.00 87.12 658 SER A CA 1
ATOM 5365 C C . SER A 1 658 ? -18.096 -6.756 -7.690 1.00 87.12 658 SER A C 1
ATOM 5367 O O . SER A 1 658 ? -18.080 -7.869 -7.165 1.00 87.12 658 SER A O 1
ATOM 5369 N N . VAL A 1 659 ? -18.624 -6.538 -8.897 1.00 87.75 659 VAL A N 1
ATOM 5370 C CA . VAL A 1 659 ? -19.295 -7.548 -9.736 1.00 87.75 659 VAL A CA 1
ATOM 5371 C C . VAL A 1 659 ? -18.407 -8.766 -9.973 1.00 87.75 659 VAL A C 1
ATOM 5373 O O . VAL A 1 659 ? -18.918 -9.881 -10.010 1.00 87.75 659 VAL A O 1
ATOM 5376 N N . ILE A 1 660 ? -17.086 -8.592 -10.061 1.00 89.06 660 ILE A N 1
ATOM 5377 C CA . ILE A 1 660 ? -16.130 -9.699 -10.242 1.00 89.06 660 ILE A CA 1
ATOM 5378 C C . ILE A 1 660 ? -16.176 -10.729 -9.100 1.00 89.06 660 ILE A C 1
ATOM 5380 O O . ILE A 1 660 ? -15.753 -11.862 -9.298 1.00 89.06 660 ILE A O 1
ATOM 5384 N N . TYR A 1 661 ? -16.693 -10.352 -7.925 1.00 91.38 661 TYR A N 1
ATOM 5385 C CA . TYR A 1 661 ? -16.903 -11.224 -6.766 1.00 91.38 661 TYR A CA 1
ATOM 5386 C C . TYR A 1 661 ? -18.371 -11.663 -6.626 1.00 91.38 661 TYR A C 1
ATOM 5388 O O . TYR A 1 661 ? -18.839 -11.928 -5.528 1.00 91.38 661 TYR A O 1
ATOM 5396 N N . THR A 1 662 ? -19.113 -11.717 -7.733 1.00 91.00 662 THR A N 1
ATOM 5397 C CA . THR A 1 662 ? -20.464 -12.298 -7.823 1.00 91.00 662 THR A CA 1
ATOM 5398 C C . THR A 1 662 ? -20.444 -13.476 -8.794 1.00 91.00 662 THR A C 1
ATOM 5400 O O . THR A 1 662 ? -19.550 -13.552 -9.637 1.00 91.00 662 THR A O 1
ATOM 5403 N N . LYS A 1 663 ? -21.454 -14.355 -8.769 1.00 90.12 663 LYS A N 1
ATOM 5404 C CA . LYS A 1 663 ? -21.611 -15.416 -9.783 1.00 90.12 663 LYS A CA 1
ATOM 5405 C C . LYS A 1 663 ? -21.656 -14.872 -11.209 1.00 90.12 663 LYS A C 1
ATOM 5407 O O . LYS A 1 663 ? -21.114 -15.502 -12.110 1.00 90.12 663 LYS A O 1
ATOM 5412 N N . THR A 1 664 ? -22.268 -13.706 -11.411 1.00 89.00 664 THR A N 1
ATOM 5413 C CA . THR A 1 664 ? -22.339 -13.055 -12.724 1.00 89.00 664 THR A CA 1
ATOM 5414 C C . THR A 1 664 ? -20.943 -12.669 -13.207 1.00 89.00 664 THR A C 1
ATOM 5416 O O . THR A 1 664 ? -20.530 -13.107 -14.271 1.00 89.00 664 THR A O 1
ATOM 5419 N N . GLY A 1 665 ? -20.148 -11.951 -12.405 1.00 89.31 665 GLY A N 1
ATOM 5420 C CA . GLY A 1 665 ? -18.768 -11.614 -12.791 1.00 89.31 665 GLY A CA 1
ATOM 5421 C C . GLY A 1 665 ? -17.818 -12.817 -12.838 1.00 89.31 665 GLY A C 1
ATOM 5422 O O . GLY A 1 665 ? -16.881 -12.833 -13.636 1.00 89.31 665 GLY A O 1
ATOM 5423 N N . LEU A 1 666 ? -18.081 -13.852 -12.037 1.00 90.94 666 LEU A N 1
ATOM 5424 C CA . LEU A 1 666 ? -17.378 -15.129 -12.108 1.00 90.94 666 LEU A CA 1
ATOM 5425 C C . LEU A 1 666 ? -17.596 -15.802 -13.474 1.00 90.94 666 LEU A C 1
ATOM 5427 O O . LEU A 1 666 ? -16.635 -16.205 -14.128 1.00 90.94 666 LEU A O 1
ATOM 5431 N N . LYS A 1 667 ? -18.854 -15.880 -13.921 1.00 90.25 667 LYS A N 1
ATOM 5432 C CA . LYS A 1 667 ? -19.252 -16.511 -15.183 1.00 90.25 667 LYS A CA 1
ATOM 5433 C C . LYS A 1 667 ? -18.896 -15.681 -16.415 1.00 90.25 667 LYS A C 1
ATOM 5435 O O . LYS A 1 667 ? -18.385 -16.232 -17.384 1.00 90.25 667 LYS A O 1
ATOM 5440 N N . ASP A 1 668 ? -19.151 -14.379 -16.366 1.00 88.56 668 ASP A N 1
ATOM 5441 C CA . ASP A 1 668 ? -19.103 -13.500 -17.536 1.00 88.56 668 ASP A CA 1
ATOM 5442 C C . ASP A 1 668 ? -17.732 -12.820 -17.715 1.00 88.56 668 ASP A C 1
ATOM 5444 O O . ASP A 1 668 ? -17.481 -12.223 -18.761 1.00 88.56 668 ASP A O 1
ATOM 5448 N N . VAL A 1 669 ? -16.834 -12.910 -16.720 1.00 89.06 669 VAL A N 1
ATOM 5449 C CA . VAL A 1 669 ? -15.486 -12.306 -16.775 1.00 89.06 669 VAL A CA 1
ATOM 5450 C C . VAL A 1 669 ? -14.380 -13.288 -16.369 1.00 89.06 669 VAL A C 1
ATOM 5452 O O . VAL A 1 669 ? -13.463 -13.523 -17.149 1.00 89.06 669 VAL A O 1
ATOM 5455 N N . ILE A 1 670 ? -14.449 -13.899 -15.182 1.00 91.62 670 ILE A N 1
ATOM 5456 C CA . ILE A 1 670 ? -13.336 -14.711 -14.642 1.00 91.62 670 ILE A CA 1
ATOM 5457 C C . ILE A 1 670 ? -13.154 -16.038 -15.395 1.00 91.62 670 ILE A C 1
ATOM 5459 O O . ILE A 1 670 ? -12.033 -16.360 -15.790 1.00 91.62 670 ILE A O 1
ATOM 5463 N N . LEU A 1 671 ? -14.227 -16.802 -15.635 1.00 91.12 671 LEU A N 1
ATOM 5464 C CA . LEU A 1 671 ? -14.145 -18.056 -16.396 1.00 91.12 671 LEU A CA 1
ATOM 5465 C C . LEU A 1 671 ? -13.639 -17.841 -17.845 1.00 91.12 671 LEU A C 1
ATOM 5467 O O . LEU A 1 671 ? -12.736 -18.573 -18.252 1.00 91.12 671 LEU A O 1
ATOM 5471 N N . PRO A 1 672 ? -14.100 -16.829 -18.613 1.00 91.06 672 PRO A N 1
ATOM 5472 C CA . PRO A 1 672 ? -13.510 -16.461 -19.904 1.00 91.06 672 PRO A CA 1
ATOM 5473 C C . PRO A 1 672 ? -11.995 -16.199 -19.874 1.00 91.06 672 PRO A C 1
ATOM 5475 O O . PRO A 1 672 ? -11.279 -16.688 -20.752 1.00 91.06 672 PRO A O 1
ATOM 5478 N N . GLU A 1 673 ? -11.480 -15.491 -18.864 1.00 90.44 673 GLU A N 1
ATOM 5479 C CA . GLU A 1 673 ? -10.032 -15.272 -18.711 1.00 90.44 673 GLU A CA 1
ATOM 5480 C C . GLU A 1 673 ? -9.287 -16.577 -18.384 1.00 90.44 673 GLU A C 1
ATOM 5482 O O . GLU A 1 673 ? -8.225 -16.840 -18.946 1.00 90.44 673 GLU A O 1
ATOM 5487 N N . ILE A 1 674 ? -9.869 -17.458 -17.561 1.00 91.75 674 ILE A N 1
ATOM 5488 C CA . ILE A 1 674 ? -9.309 -18.789 -17.264 1.00 91.75 674 ILE A CA 1
ATOM 5489 C C . ILE A 1 674 ? -9.245 -19.665 -18.522 1.00 91.75 674 ILE A C 1
ATOM 5491 O O . ILE A 1 674 ? -8.221 -20.304 -18.772 1.00 91.75 674 ILE A O 1
ATOM 5495 N N . TYR A 1 675 ? -10.290 -19.683 -19.356 1.00 91.81 675 TYR A N 1
ATOM 5496 C CA . TYR A 1 675 ? -10.262 -20.394 -20.640 1.00 91.81 675 TYR A CA 1
ATOM 5497 C C . TYR A 1 675 ? -9.240 -19.792 -21.616 1.00 91.81 675 TYR A C 1
ATOM 5499 O O . TYR A 1 675 ? -8.578 -20.529 -22.354 1.00 91.81 675 TYR A O 1
ATOM 5507 N N . SER A 1 676 ? -9.060 -18.471 -21.590 1.00 91.25 676 SER A N 1
ATOM 5508 C CA . SER A 1 676 ? -8.069 -17.767 -22.412 1.00 91.25 676 SER A CA 1
ATOM 5509 C C . SER A 1 676 ? -6.634 -18.073 -21.957 1.00 91.25 676 SER A C 1
ATOM 5511 O O . SER A 1 676 ? -5.778 -18.366 -22.793 1.00 91.25 676 SER A O 1
ATOM 5513 N N . TYR A 1 677 ? -6.388 -18.144 -20.645 1.00 94.00 677 TYR A N 1
ATOM 5514 C CA . TYR A 1 677 ? -5.146 -18.648 -20.048 1.00 94.00 677 TYR A CA 1
ATOM 5515 C C . TYR A 1 677 ? -4.875 -20.115 -20.423 1.00 94.00 677 TYR A C 1
ATOM 5517 O O . TYR A 1 677 ? -3.805 -20.416 -20.952 1.00 94.00 677 TYR A O 1
ATOM 5525 N N . LYS A 1 678 ? -5.849 -21.023 -20.235 1.00 92.94 678 LYS A N 1
ATOM 5526 C CA . LYS A 1 678 ? -5.733 -22.449 -20.609 1.00 92.94 678 LYS A CA 1
ATOM 5527 C C . LYS A 1 678 ? -5.368 -22.606 -22.095 1.00 92.94 678 LYS A C 1
ATOM 5529 O O . LYS A 1 678 ? -4.538 -23.441 -22.456 1.00 92.94 678 LYS A O 1
ATOM 5534 N N . SER A 1 679 ? -5.949 -21.766 -22.954 1.00 92.69 679 SER A N 1
ATOM 5535 C CA . SER A 1 679 ? -5.661 -21.729 -24.393 1.00 92.69 679 SER A CA 1
ATOM 5536 C C . SER A 1 679 ? -4.256 -21.197 -24.704 1.00 92.69 679 SER A C 1
ATOM 5538 O O . SER A 1 679 ? -3.571 -21.749 -25.565 1.00 92.69 679 SER A O 1
ATOM 5540 N N . LEU A 1 680 ? -3.797 -20.165 -23.988 1.00 93.44 680 LEU A N 1
ATOM 5541 C CA . LEU A 1 680 ? -2.453 -19.602 -24.127 1.00 93.44 680 LEU A CA 1
ATOM 5542 C C . LEU A 1 680 ? -1.357 -20.561 -23.639 1.00 93.44 680 LEU A C 1
ATOM 5544 O O . LEU A 1 680 ? -0.370 -20.742 -24.346 1.00 93.44 680 LEU A O 1
ATOM 5548 N N . SER A 1 681 ? -1.521 -21.202 -22.479 1.00 92.69 681 SER A N 1
ATOM 5549 C CA . SER A 1 681 ? -0.543 -22.173 -21.960 1.00 92.69 681 SER A CA 1
ATOM 5550 C C . SER A 1 681 ? -0.360 -23.331 -22.962 1.00 92.69 681 SER A C 1
ATOM 5552 O O . SER A 1 681 ? 0.762 -23.654 -23.361 1.00 92.69 681 SER A O 1
ATOM 5554 N N . LYS A 1 682 ? -1.460 -23.832 -23.552 1.00 93.69 682 LYS A N 1
ATOM 5555 C CA . LYS A 1 682 ? -1.414 -24.802 -24.664 1.00 93.69 682 LYS A CA 1
ATOM 5556 C C . LYS A 1 682 ? -0.716 -24.265 -25.926 1.00 93.69 682 LYS A C 1
ATOM 5558 O O . LYS A 1 682 ? 0.006 -25.018 -26.583 1.00 93.69 682 LYS A O 1
ATOM 5563 N N . LEU A 1 683 ? -0.914 -22.994 -26.285 1.00 91.81 683 LEU A N 1
ATOM 5564 C CA . LEU A 1 683 ? -0.233 -22.359 -27.422 1.00 91.81 683 LEU A CA 1
ATOM 5565 C C . LEU A 1 683 ? 1.289 -22.310 -27.208 1.00 91.81 683 LEU A C 1
ATOM 5567 O O . LEU A 1 683 ? 2.045 -22.710 -28.089 1.00 91.81 683 LEU A O 1
ATOM 5571 N N . LEU A 1 684 ? 1.733 -21.852 -26.035 1.00 92.38 684 LEU A N 1
ATOM 5572 C CA . LEU A 1 684 ? 3.150 -21.759 -25.673 1.00 92.38 684 LEU A CA 1
ATOM 5573 C C . LEU A 1 684 ? 3.813 -23.147 -25.695 1.00 92.38 684 LEU A C 1
ATOM 5575 O O . LEU A 1 684 ? 4.833 -23.328 -26.364 1.00 92.38 684 LEU A O 1
ATOM 5579 N N . ALA A 1 685 ? 3.169 -24.150 -25.090 1.00 91.25 685 ALA A N 1
ATOM 5580 C CA . ALA A 1 685 ? 3.622 -25.539 -25.137 1.00 91.25 685 ALA A CA 1
ATOM 5581 C C . ALA A 1 685 ? 3.735 -26.081 -26.578 1.00 91.25 685 ALA A C 1
ATOM 5583 O O . ALA A 1 685 ? 4.701 -26.767 -26.902 1.00 91.25 685 ALA A O 1
ATOM 5584 N N . THR A 1 686 ? 2.812 -25.713 -27.478 1.00 89.69 686 THR A N 1
ATOM 5585 C CA . THR A 1 686 ? 2.849 -26.113 -28.904 1.00 89.69 686 THR A CA 1
ATOM 5586 C C . THR A 1 686 ? 4.084 -25.571 -29.644 1.00 89.69 686 THR A C 1
ATOM 5588 O O . THR A 1 686 ? 4.532 -26.170 -30.619 1.00 89.69 686 THR A O 1
ATOM 5591 N N . HIS A 1 687 ? 4.680 -24.472 -29.168 1.00 88.44 687 HIS A N 1
ATOM 5592 C CA . HIS A 1 687 ? 5.919 -23.899 -29.706 1.00 88.44 687 HIS A CA 1
ATOM 5593 C C . HIS A 1 687 ? 7.182 -24.285 -28.910 1.00 88.44 687 HIS A C 1
ATOM 5595 O O . HIS A 1 687 ? 8.248 -23.716 -29.157 1.00 88.44 687 HIS A O 1
ATOM 5601 N N . ASN A 1 688 ? 7.098 -25.252 -27.986 1.00 89.12 688 ASN A N 1
ATOM 5602 C CA . ASN A 1 688 ? 8.173 -25.620 -27.055 1.00 89.12 688 ASN A CA 1
ATOM 5603 C C . ASN A 1 688 ? 8.699 -24.406 -26.257 1.00 89.12 688 ASN A C 1
ATOM 5605 O O . ASN A 1 688 ? 9.909 -24.166 -26.199 1.00 89.12 688 ASN A O 1
ATOM 5609 N N . ILE A 1 689 ? 7.772 -23.626 -25.688 1.00 92.06 689 ILE A N 1
ATOM 5610 C CA . ILE A 1 689 ? 8.026 -22.523 -24.751 1.00 92.06 689 ILE A CA 1
ATOM 5611 C C . ILE A 1 689 ? 7.607 -22.978 -23.344 1.00 92.06 689 ILE A C 1
ATOM 5613 O O . ILE A 1 689 ? 6.523 -23.532 -23.176 1.00 92.06 689 ILE A O 1
ATOM 5617 N N . ASP A 1 690 ? 8.462 -22.746 -22.345 1.00 89.06 690 ASP A N 1
ATOM 5618 C CA . ASP A 1 690 ? 8.226 -23.135 -20.946 1.00 89.06 690 ASP A CA 1
ATOM 5619 C C . ASP A 1 690 ? 7.109 -22.299 -20.295 1.00 89.06 690 ASP A C 1
ATOM 5621 O O . ASP A 1 690 ? 7.212 -21.073 -20.194 1.00 89.06 690 ASP A O 1
ATOM 5625 N N . THR A 1 691 ? 6.048 -22.964 -19.836 1.00 91.81 691 THR A N 1
ATOM 5626 C CA . THR A 1 691 ? 4.864 -22.344 -19.228 1.00 91.81 691 THR A CA 1
ATOM 5627 C C . THR A 1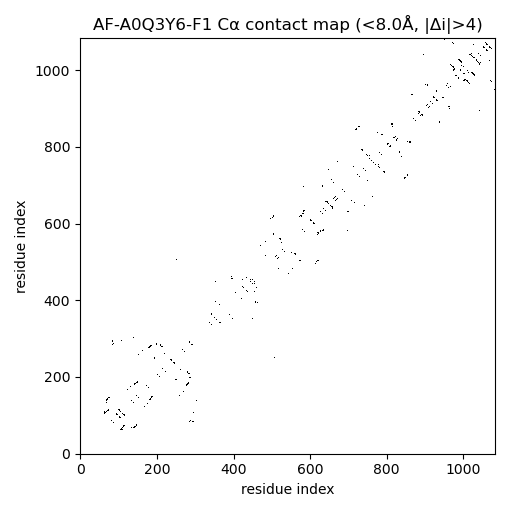 691 ? 4.981 -22.136 -17.716 1.00 91.81 691 THR A C 1
ATOM 5629 O O . THR A 1 691 ? 4.181 -21.387 -17.159 1.00 91.81 691 THR A O 1
ATOM 5632 N N . LEU A 1 692 ? 5.993 -22.696 -17.037 1.00 90.19 692 LEU A N 1
ATOM 5633 C CA . LEU A 1 692 ? 6.085 -22.685 -15.567 1.00 90.19 692 LEU A CA 1
ATOM 5634 C C . LEU A 1 692 ? 5.980 -21.279 -14.950 1.00 90.19 692 LEU A C 1
ATOM 5636 O O . LEU A 1 692 ? 5.401 -21.116 -13.876 1.00 90.19 692 LEU A O 1
ATOM 5640 N N . ALA A 1 693 ? 6.507 -20.250 -15.620 1.00 87.56 693 ALA A N 1
ATOM 5641 C CA . ALA A 1 693 ? 6.420 -18.867 -15.151 1.00 87.56 693 ALA A CA 1
ATOM 5642 C C . ALA A 1 693 ? 4.980 -18.314 -15.170 1.00 87.56 693 ALA A C 1
ATOM 5644 O O . ALA A 1 693 ? 4.535 -17.744 -14.170 1.00 87.56 693 ALA A O 1
ATOM 5645 N N . ILE A 1 694 ? 4.240 -18.502 -16.271 1.00 91.38 694 ILE A N 1
ATOM 5646 C CA . ILE A 1 694 ? 2.850 -18.031 -16.376 1.00 91.38 694 ILE A CA 1
ATOM 5647 C C . ILE A 1 694 ? 1.889 -18.905 -15.569 1.00 91.38 694 ILE A C 1
ATOM 5649 O O . ILE A 1 694 ? 0.956 -18.373 -14.972 1.00 91.38 694 ILE A O 1
ATOM 5653 N N . ASP A 1 695 ? 2.150 -20.210 -15.481 1.00 92.44 695 ASP A N 1
ATOM 5654 C CA . ASP A 1 695 ? 1.334 -21.140 -14.703 1.00 92.44 695 ASP A CA 1
ATOM 5655 C C . ASP A 1 695 ? 1.441 -20.831 -13.191 1.00 92.44 695 ASP A C 1
ATOM 5657 O O . ASP A 1 695 ? 0.431 -20.803 -12.484 1.00 92.44 695 ASP A O 1
ATOM 5661 N N . ASN A 1 696 ? 2.639 -20.495 -12.689 1.00 90.25 696 ASN A N 1
ATOM 5662 C CA . ASN A 1 696 ? 2.831 -20.019 -11.312 1.00 90.25 696 ASN A CA 1
ATOM 5663 C C . ASN A 1 696 ? 2.118 -18.679 -11.057 1.00 90.25 696 ASN A C 1
ATOM 5665 O O . ASN A 1 696 ? 1.346 -18.576 -10.103 1.00 90.25 696 ASN A O 1
ATOM 5669 N N . TYR A 1 697 ? 2.310 -17.675 -11.924 1.00 91.44 697 TYR A N 1
ATOM 5670 C CA . TYR A 1 697 ? 1.650 -16.371 -11.771 1.00 91.44 697 TYR A CA 1
ATOM 5671 C C . TYR A 1 697 ? 0.117 -16.489 -11.836 1.00 91.44 697 TYR A C 1
ATOM 5673 O O . TYR A 1 697 ? -0.586 -15.810 -11.086 1.00 91.44 697 TYR A O 1
ATOM 5681 N N . TYR A 1 698 ? -0.421 -17.380 -12.677 1.00 94.00 698 TYR A N 1
ATOM 5682 C CA . TYR A 1 698 ? -1.847 -17.713 -12.713 1.00 94.00 698 TYR A CA 1
ATOM 5683 C C . TYR A 1 698 ? -2.333 -18.298 -11.381 1.00 94.00 698 TYR A C 1
ATOM 5685 O O . TYR A 1 698 ? -3.343 -17.835 -10.853 1.00 94.00 698 TYR A O 1
ATOM 5693 N N . ASN A 1 699 ? -1.613 -19.271 -10.814 1.00 92.44 699 ASN A N 1
ATOM 5694 C CA . ASN A 1 699 ? -1.996 -19.907 -9.551 1.00 92.44 699 ASN A CA 1
ATOM 5695 C C . ASN A 1 699 ? -2.022 -18.903 -8.384 1.00 92.44 699 ASN A C 1
ATOM 5697 O O . ASN A 1 699 ? -2.994 -18.872 -7.626 1.00 92.44 699 ASN A O 1
ATOM 5701 N N . GLU A 1 700 ? -1.013 -18.033 -8.274 1.00 91.69 700 GLU A N 1
ATOM 5702 C CA . GLU A 1 700 ? -0.983 -16.959 -7.270 1.00 91.69 700 GLU A CA 1
ATOM 5703 C C . GLU A 1 700 ? -2.101 -15.926 -7.502 1.00 91.69 700 GLU A C 1
ATOM 5705 O O . GLU A 1 700 ? -2.799 -15.532 -6.565 1.00 91.69 700 GLU A O 1
ATOM 5710 N N . SER A 1 701 ? -2.336 -15.535 -8.760 1.00 92.56 701 SER A N 1
ATOM 5711 C CA . SER A 1 701 ? -3.414 -14.610 -9.140 1.00 92.56 701 SER A CA 1
ATOM 5712 C C . SER A 1 701 ? -4.801 -15.165 -8.807 1.00 92.56 701 SER A C 1
ATOM 5714 O O . SER A 1 701 ? -5.672 -14.431 -8.334 1.00 92.56 701 SER A O 1
ATOM 5716 N N . LEU A 1 702 ? -5.009 -16.468 -9.020 1.00 93.50 702 LEU A N 1
ATOM 5717 C CA . LEU A 1 702 ? -6.245 -17.160 -8.676 1.00 93.50 702 LEU A CA 1
ATOM 5718 C C . LEU A 1 702 ? -6.425 -17.253 -7.156 1.00 93.50 702 LEU A C 1
ATOM 5720 O O . LEU A 1 702 ? -7.508 -16.953 -6.659 1.00 93.50 702 LEU A O 1
ATOM 5724 N N . GLN A 1 703 ? -5.377 -17.590 -6.400 1.00 93.00 703 GLN A N 1
ATOM 5725 C CA . GLN A 1 703 ? -5.438 -17.590 -4.935 1.00 93.00 703 GLN A CA 1
ATOM 5726 C C . GLN A 1 703 ? -5.790 -16.196 -4.384 1.00 93.00 703 GLN A C 1
ATOM 5728 O O . GLN A 1 703 ? -6.673 -16.075 -3.530 1.00 93.00 703 GLN A O 1
ATOM 5733 N N . ASN A 1 704 ? -5.177 -15.138 -4.926 1.00 92.06 704 ASN A N 1
ATOM 5734 C CA . ASN A 1 704 ? -5.499 -13.752 -4.582 1.00 92.06 704 ASN A CA 1
ATOM 5735 C C . ASN A 1 704 ? -6.953 -13.386 -4.923 1.00 92.06 704 ASN A C 1
ATOM 5737 O O . ASN A 1 704 ? -7.607 -12.691 -4.143 1.00 92.06 704 ASN A O 1
ATOM 5741 N N . TYR A 1 705 ? -7.490 -13.857 -6.052 1.00 93.31 705 TYR A N 1
ATOM 5742 C CA . TYR A 1 705 ? -8.899 -13.660 -6.402 1.00 93.31 705 TYR A CA 1
ATOM 5743 C C . TYR A 1 705 ? -9.844 -14.336 -5.392 1.00 93.31 705 TYR A C 1
ATOM 5745 O O . TYR A 1 705 ? -10.753 -13.681 -4.883 1.00 93.31 705 TYR A O 1
ATOM 5753 N N . ILE A 1 706 ? -9.596 -15.602 -5.039 1.00 94.75 706 ILE A N 1
ATOM 5754 C CA . ILE A 1 706 ? -10.419 -16.380 -4.094 1.00 94.75 706 ILE A CA 1
ATOM 5755 C C . ILE A 1 706 ? -10.429 -15.744 -2.694 1.00 94.75 706 ILE A C 1
ATOM 5757 O O . ILE A 1 706 ? -11.493 -15.578 -2.088 1.00 94.75 706 ILE A O 1
ATOM 5761 N N . GLU A 1 707 ? -9.270 -15.312 -2.189 1.00 92.69 707 GLU A N 1
ATOM 5762 C CA . GLU A 1 707 ? -9.188 -14.624 -0.895 1.00 92.69 707 GLU A CA 1
ATOM 5763 C C . GLU A 1 707 ? -9.905 -13.266 -0.910 1.00 92.69 707 GLU A C 1
ATOM 5765 O O . GLU A 1 707 ? -10.613 -12.934 0.045 1.00 92.69 707 GLU A O 1
ATOM 5770 N N . ASN A 1 708 ? -9.799 -12.494 -1.998 1.00 91.62 708 ASN A N 1
ATOM 5771 C CA . ASN A 1 708 ? -10.518 -11.225 -2.130 1.00 91.62 708 ASN A CA 1
ATOM 5772 C C . ASN A 1 708 ? -12.038 -11.405 -2.323 1.00 91.62 708 ASN A C 1
ATOM 5774 O O . ASN A 1 708 ? -12.805 -10.574 -1.830 1.00 91.62 708 ASN A O 1
ATOM 5778 N N . TYR A 1 709 ? -12.487 -12.504 -2.940 1.00 93.19 709 TYR A N 1
ATOM 5779 C CA . TYR A 1 709 ? -13.902 -12.887 -3.022 1.00 93.19 709 TYR A CA 1
ATOM 5780 C C . TYR A 1 709 ? -14.476 -13.100 -1.614 1.00 93.19 709 TYR A C 1
ATOM 5782 O O . TYR A 1 709 ? -15.417 -12.418 -1.204 1.00 93.19 709 TYR A O 1
ATOM 5790 N N . LYS A 1 710 ? -13.842 -13.978 -0.823 1.00 92.62 710 LYS A N 1
ATOM 5791 C CA . LYS A 1 710 ? -14.205 -14.249 0.579 1.00 92.62 710 LYS A CA 1
ATOM 5792 C C . LYS A 1 710 ? -14.216 -12.965 1.419 1.00 92.62 710 LYS A C 1
ATOM 5794 O O . LYS A 1 710 ? -15.195 -12.661 2.099 1.00 92.62 710 LYS A O 1
ATOM 5799 N N . LYS A 1 711 ? -13.146 -12.170 1.319 1.00 91.50 711 LYS A N 1
ATOM 5800 C CA . LYS A 1 711 ? -12.976 -10.893 2.030 1.00 91.50 711 LYS A CA 1
ATOM 5801 C C . LYS A 1 711 ? -14.040 -9.855 1.664 1.00 91.50 711 LYS A C 1
ATOM 5803 O O . LYS A 1 711 ? -14.447 -9.088 2.532 1.00 91.50 711 LYS A O 1
ATOM 5808 N N . SER A 1 712 ? -14.528 -9.841 0.424 1.00 90.00 712 SER A N 1
ATOM 5809 C CA . SER A 1 712 ? -15.589 -8.919 -0.002 1.00 90.00 712 SER A CA 1
ATOM 5810 C C . SER A 1 712 ? -16.915 -9.192 0.715 1.00 90.00 712 SER A C 1
ATOM 5812 O O . SER A 1 712 ? -17.557 -8.247 1.169 1.00 90.00 712 SER A O 1
ATOM 5814 N N . TYR A 1 713 ? -17.281 -10.460 0.930 1.00 89.25 713 TYR A N 1
ATOM 5815 C CA . TYR A 1 713 ? -18.474 -10.810 1.711 1.00 89.25 713 TYR A CA 1
ATOM 5816 C C . TYR A 1 713 ? -18.297 -10.595 3.223 1.00 89.25 713 TYR A C 1
ATOM 5818 O O . TYR A 1 713 ? -19.238 -10.151 3.879 1.00 89.25 713 TYR A O 1
ATOM 5826 N N . ILE A 1 714 ? -17.091 -10.786 3.775 1.00 87.75 714 ILE A N 1
ATOM 5827 C CA . ILE A 1 714 ? -16.777 -10.397 5.168 1.00 87.75 714 ILE A CA 1
ATOM 5828 C C . ILE A 1 714 ? -16.909 -8.871 5.354 1.00 87.75 714 ILE A C 1
ATOM 5830 O O . ILE A 1 714 ? -17.495 -8.402 6.334 1.00 87.75 714 ILE A O 1
ATOM 5834 N N . ASN A 1 715 ? -16.420 -8.077 4.396 1.00 86.19 715 ASN A N 1
ATOM 5835 C CA . ASN A 1 715 ? -16.571 -6.618 4.401 1.00 86.19 715 ASN A CA 1
ATOM 5836 C C . ASN A 1 715 ? -18.048 -6.195 4.293 1.00 86.19 715 ASN A C 1
ATOM 5838 O O . ASN A 1 715 ? -18.481 -5.305 5.023 1.00 86.19 715 ASN A O 1
ATOM 5842 N N . LEU A 1 716 ? -18.836 -6.859 3.438 1.00 84.12 716 LEU A N 1
ATOM 5843 C CA . LEU A 1 716 ? -20.279 -6.629 3.320 1.00 84.12 716 LEU A CA 1
ATOM 5844 C C . LEU A 1 716 ? -20.985 -6.869 4.667 1.00 84.12 716 LEU A C 1
ATOM 5846 O O . LEU A 1 716 ? -21.600 -5.949 5.205 1.00 84.12 716 LEU A O 1
ATOM 5850 N N . ILE A 1 717 ? -20.798 -8.058 5.256 1.00 80.12 717 ILE A N 1
ATOM 5851 C CA . ILE A 1 717 ? -21.308 -8.444 6.584 1.00 80.12 717 ILE A CA 1
ATOM 5852 C C . ILE A 1 717 ? -20.972 -7.391 7.651 1.00 80.12 717 ILE A C 1
ATOM 5854 O O . ILE A 1 717 ? -21.846 -6.936 8.390 1.00 80.12 717 ILE A O 1
ATOM 5858 N N . THR A 1 718 ? -19.699 -7.004 7.747 1.00 76.62 718 THR A N 1
ATOM 5859 C CA . THR A 1 718 ? -19.220 -6.096 8.801 1.00 76.62 718 THR A CA 1
ATOM 5860 C C . THR A 1 718 ? -19.686 -4.653 8.598 1.00 76.62 718 THR A C 1
ATOM 5862 O O . THR A 1 718 ? -19.856 -3.930 9.583 1.00 76.62 718 THR A O 1
ATOM 5865 N N . SER A 1 719 ? -19.960 -4.232 7.357 1.00 75.62 719 SER A N 1
ATOM 5866 C CA . SER A 1 719 ? -20.448 -2.881 7.050 1.00 75.62 719 SER A CA 1
ATOM 5867 C C . SER A 1 719 ? -21.858 -2.605 7.595 1.00 75.62 719 SER A C 1
ATOM 5869 O O . SER A 1 719 ? -22.115 -1.496 8.080 1.00 75.62 719 SER A O 1
ATOM 5871 N N . TYR A 1 720 ? -22.737 -3.620 7.617 1.00 73.31 720 TYR A N 1
ATOM 5872 C CA . TYR A 1 720 ? -24.143 -3.488 8.030 1.00 73.31 720 TYR A CA 1
ATOM 5873 C C . TYR A 1 720 ? -24.316 -2.976 9.471 1.00 73.31 720 TYR A C 1
ATOM 5875 O O . TYR A 1 720 ? -25.289 -2.282 9.775 1.00 73.31 720 TYR A O 1
ATOM 5883 N N . LYS A 1 721 ? -23.320 -3.209 10.341 1.00 64.38 721 LYS A N 1
ATOM 5884 C CA . LYS A 1 721 ? -23.264 -2.740 11.740 1.00 64.38 721 LYS A CA 1
ATOM 5885 C C . LYS A 1 721 ? -23.462 -1.225 11.919 1.00 64.38 721 LYS A C 1
ATOM 5887 O O . LYS A 1 721 ? -23.791 -0.787 13.020 1.00 64.38 721 LYS A O 1
ATOM 5892 N N . ASN A 1 722 ? -23.282 -0.427 10.866 1.00 61.66 722 ASN A N 1
ATOM 5893 C CA . ASN A 1 722 ? -23.413 1.032 10.912 1.00 61.66 722 ASN A CA 1
ATOM 5894 C C . ASN A 1 722 ? -24.749 1.579 10.364 1.00 61.66 722 ASN A C 1
ATOM 5896 O O . ASN A 1 722 ? -24.941 2.786 10.413 1.00 61.66 722 ASN A O 1
ATOM 5900 N N . SER A 1 723 ? -25.652 0.729 9.859 1.00 64.25 723 SER A N 1
ATOM 5901 C CA . SER A 1 723 ? -26.859 1.140 9.105 1.00 64.25 723 SER A CA 1
ATOM 5902 C C . SER A 1 723 ? -28.149 1.306 9.929 1.00 64.25 723 SER A C 1
ATOM 5904 O O . SER A 1 723 ? -29.220 1.519 9.369 1.00 64.25 723 SER A O 1
ATOM 5906 N N . ILE A 1 724 ? -28.068 1.187 11.256 1.00 71.00 724 ILE A N 1
ATOM 5907 C CA . ILE A 1 724 ? -29.222 1.300 12.160 1.00 71.00 724 ILE A CA 1
ATOM 5908 C C . ILE A 1 724 ? -29.277 2.728 12.696 1.00 71.00 724 ILE A C 1
ATOM 5910 O O . ILE A 1 724 ? -28.407 3.107 13.488 1.00 71.00 724 ILE A O 1
ATOM 5914 N N . ASP A 1 725 ? -30.299 3.493 12.301 1.00 72.69 725 ASP A N 1
ATOM 5915 C CA . ASP A 1 725 ? -30.529 4.830 12.846 1.00 72.69 725 ASP A CA 1
ATOM 5916 C C . ASP A 1 725 ? -30.828 4.734 14.355 1.00 72.69 725 ASP A C 1
ATOM 5918 O O . ASP A 1 725 ? -31.784 4.062 14.762 1.00 72.69 725 ASP A O 1
ATOM 5922 N N . PRO A 1 726 ? -30.039 5.396 15.220 1.00 66.88 726 PRO A N 1
ATOM 5923 C CA . PRO A 1 726 ? -30.334 5.435 16.642 1.00 66.88 726 PRO A CA 1
ATOM 5924 C C . PRO A 1 726 ? -31.608 6.234 16.964 1.00 66.88 726 PRO A C 1
ATOM 5926 O O . PRO A 1 726 ? -32.226 5.976 17.994 1.00 66.88 726 PRO A O 1
ATOM 5929 N N . ASN A 1 727 ? -32.005 7.197 16.122 1.00 71.00 727 ASN A N 1
ATOM 5930 C CA . ASN A 1 727 ? -33.127 8.096 16.408 1.00 71.00 727 ASN A CA 1
ATOM 5931 C C . ASN A 1 727 ? -34.486 7.394 16.236 1.00 71.00 727 ASN A C 1
ATOM 5933 O O . ASN A 1 727 ? -35.333 7.515 17.124 1.00 71.00 727 ASN A O 1
ATOM 5937 N N . ASP A 1 728 ? -34.670 6.597 15.177 1.00 80.19 728 ASP A N 1
ATOM 5938 C CA . ASP A 1 728 ? -35.779 5.644 15.039 1.00 80.19 728 ASP A CA 1
ATOM 5939 C C . ASP A 1 728 ? -35.309 4.179 15.042 1.00 80.19 728 ASP A C 1
ATOM 5941 O O . ASP A 1 728 ? -35.422 3.408 14.078 1.00 80.19 728 ASP A O 1
ATOM 5945 N N . ILE A 1 729 ? -34.818 3.767 16.210 1.00 81.38 729 ILE A N 1
ATOM 5946 C CA . ILE A 1 729 ? -34.421 2.383 16.471 1.00 81.38 729 ILE A CA 1
ATOM 5947 C C . ILE A 1 729 ? -35.603 1.395 16.398 1.00 81.38 729 ILE A C 1
ATOM 5949 O O . ILE A 1 729 ? -35.383 0.206 16.183 1.00 81.38 729 ILE A O 1
ATOM 5953 N N . VAL A 1 730 ? -36.857 1.850 16.547 1.00 85.44 730 VAL A N 1
ATOM 5954 C CA . VAL A 1 730 ? -38.040 0.970 16.469 1.00 85.44 730 VAL A CA 1
ATOM 5955 C C . VAL A 1 730 ? -38.330 0.616 15.016 1.00 85.44 730 VAL A C 1
ATOM 5957 O O . VAL A 1 730 ? -38.387 -0.570 14.696 1.00 85.44 730 VAL A O 1
ATOM 5960 N N . SER A 1 731 ? -38.437 1.608 14.128 1.00 84.25 731 SER A N 1
ATOM 5961 C CA . SER A 1 731 ? -38.612 1.351 12.694 1.00 84.25 731 SER A CA 1
ATOM 5962 C C . SER A 1 731 ? -37.420 0.589 12.118 1.00 84.25 731 SER A C 1
ATOM 5964 O O . SER A 1 731 ? -37.622 -0.354 11.359 1.00 84.25 731 SER A O 1
ATOM 5966 N N . SER A 1 732 ? -36.191 0.901 12.547 1.00 84.19 732 SER A N 1
ATOM 5967 C CA . SER A 1 732 ? -34.987 0.167 12.128 1.00 84.19 732 SER A CA 1
ATOM 5968 C C . SER A 1 732 ? -35.045 -1.329 12.480 1.00 84.19 732 SER A C 1
ATOM 5970 O O . SER A 1 732 ? -34.755 -2.178 11.638 1.00 84.19 732 SER A O 1
ATOM 5972 N N . LEU A 1 733 ? -35.465 -1.682 13.702 1.00 87.12 733 LEU A N 1
ATOM 5973 C CA . LEU A 1 733 ? -35.622 -3.085 14.115 1.00 87.12 733 LEU A CA 1
ATOM 5974 C C . LEU A 1 733 ? -36.809 -3.765 13.413 1.00 87.12 733 LEU A C 1
ATOM 5976 O O . LEU A 1 733 ? -36.690 -4.917 12.997 1.00 87.12 733 LEU A O 1
ATOM 5980 N N . LEU A 1 734 ? -37.933 -3.064 13.226 1.00 87.00 734 LEU A N 1
ATOM 5981 C CA . LEU A 1 734 ? -39.079 -3.597 12.482 1.00 87.00 734 LEU A CA 1
ATOM 5982 C C . LEU A 1 734 ? -38.717 -3.891 11.020 1.00 87.00 734 LEU A C 1
ATOM 5984 O O . LEU A 1 734 ? -39.073 -4.963 10.529 1.00 87.00 734 LEU A O 1
ATOM 5988 N N . LEU A 1 735 ? -37.951 -3.007 10.371 1.00 84.88 735 LEU A N 1
ATOM 5989 C CA . LEU A 1 735 ? -37.397 -3.216 9.032 1.00 84.88 735 LEU A CA 1
ATOM 5990 C C . LEU A 1 735 ? -36.487 -4.449 8.991 1.00 84.88 735 LEU A C 1
ATOM 5992 O O . LEU A 1 735 ? -36.698 -5.302 8.137 1.00 84.88 735 LEU A O 1
ATOM 5996 N N . ILE A 1 736 ? -35.551 -4.615 9.933 1.00 85.44 736 ILE A N 1
ATOM 5997 C CA . ILE A 1 736 ? -34.722 -5.837 10.026 1.00 85.44 736 ILE A CA 1
ATOM 5998 C C . ILE A 1 736 ? -35.596 -7.092 10.201 1.00 85.44 736 ILE A C 1
ATOM 6000 O O . ILE A 1 736 ? -35.301 -8.127 9.611 1.00 85.44 736 ILE A O 1
ATOM 6004 N N . SER A 1 737 ? -36.703 -7.004 10.949 1.00 86.62 737 SER A N 1
ATOM 6005 C CA . SER A 1 737 ? -37.663 -8.107 11.123 1.00 86.62 737 SER A CA 1
ATOM 6006 C C . SER A 1 737 ? -38.593 -8.357 9.922 1.00 86.62 737 SER A C 1
ATOM 6008 O O . SER A 1 737 ? -39.449 -9.240 10.004 1.00 86.62 737 SER A O 1
ATOM 6010 N N . SER A 1 738 ? -38.493 -7.577 8.841 1.00 84.69 738 SER A N 1
ATOM 6011 C CA . SER A 1 738 ? -39.304 -7.748 7.630 1.00 84.69 738 SER A CA 1
ATOM 6012 C C . SER A 1 738 ? -38.595 -8.636 6.609 1.00 84.69 738 SER A C 1
ATOM 6014 O O . SER A 1 738 ? -37.413 -8.446 6.315 1.00 84.69 738 SER A O 1
ATOM 6016 N N . THR A 1 739 ? -39.329 -9.575 6.014 1.00 76.25 739 THR A N 1
ATOM 6017 C CA . THR A 1 739 ? -38.820 -10.501 4.989 1.00 76.25 739 THR A CA 1
ATOM 6018 C C . THR A 1 739 ? -38.416 -9.797 3.690 1.00 76.25 739 THR A C 1
ATOM 6020 O O . THR A 1 739 ? -37.547 -10.293 2.983 1.00 76.25 739 THR A O 1
ATOM 6023 N N . SER A 1 740 ? -38.980 -8.620 3.398 1.00 76.69 740 SER A N 1
ATOM 6024 C CA . SER A 1 740 ? -38.684 -7.808 2.205 1.00 76.69 740 SER A CA 1
ATOM 6025 C C . SER A 1 740 ? -37.684 -6.668 2.471 1.00 76.69 740 SER A C 1
ATOM 6027 O O . SER A 1 740 ? -37.791 -5.595 1.876 1.00 76.69 740 SER A O 1
ATOM 6029 N N . SER A 1 741 ? -36.787 -6.830 3.444 1.00 79.62 741 SER A N 1
ATOM 6030 C CA . SER A 1 741 ? -35.889 -5.766 3.908 1.00 79.62 741 SER A CA 1
ATOM 6031 C C . SER A 1 741 ? -34.536 -5.759 3.203 1.00 79.62 741 SER A C 1
ATOM 6033 O O . SER A 1 741 ? -34.068 -6.788 2.726 1.00 79.62 741 SER A O 1
ATOM 6035 N N . GLN A 1 742 ? -33.836 -4.618 3.238 1.00 78.06 742 GLN A N 1
ATOM 6036 C CA . GLN A 1 742 ? -32.437 -4.520 2.793 1.00 78.06 742 GLN A CA 1
ATOM 6037 C C . GLN A 1 742 ? -31.519 -5.531 3.510 1.00 78.06 742 GLN A C 1
ATOM 6039 O O . GLN A 1 742 ? -30.569 -6.030 2.913 1.00 78.06 742 GLN A O 1
ATOM 6044 N N . PHE A 1 743 ? -31.817 -5.873 4.771 1.00 83.06 743 PHE A N 1
ATOM 6045 C CA . PHE A 1 743 ? -31.101 -6.910 5.520 1.00 83.06 743 PHE A CA 1
ATOM 6046 C C . PHE A 1 743 ? -31.290 -8.294 4.885 1.00 83.06 743 PHE A C 1
ATOM 6048 O O . PHE A 1 743 ? -30.308 -8.976 4.600 1.00 83.06 743 PHE A O 1
ATOM 6055 N N . ASN A 1 744 ? -32.532 -8.686 4.588 1.00 84.00 744 ASN A N 1
ATOM 6056 C CA . ASN A 1 744 ? -32.823 -9.969 3.947 1.00 84.00 744 ASN A CA 1
ATOM 6057 C C . ASN A 1 744 ? -32.399 -10.009 2.470 1.00 84.00 744 ASN A C 1
ATOM 6059 O O . ASN A 1 744 ? -31.892 -11.035 2.020 1.00 84.00 744 ASN A O 1
ATOM 6063 N N . ASN A 1 745 ? -32.478 -8.890 1.741 1.00 83.25 745 ASN A N 1
ATOM 6064 C CA . ASN A 1 745 ? -31.899 -8.758 0.400 1.00 83.25 745 ASN A CA 1
ATOM 6065 C C . ASN A 1 745 ? -30.373 -8.956 0.437 1.00 83.25 745 ASN A C 1
ATOM 6067 O O . ASN A 1 745 ? -29.830 -9.670 -0.405 1.00 83.25 745 ASN A O 1
ATOM 6071 N N . MET A 1 746 ? -29.675 -8.409 1.439 1.00 85.94 746 MET A N 1
ATOM 6072 C CA . MET A 1 746 ? -28.237 -8.624 1.634 1.00 85.94 746 MET A CA 1
ATOM 6073 C C . MET A 1 746 ? -27.907 -10.077 2.004 1.00 85.94 746 MET A C 1
ATOM 6075 O O . MET A 1 746 ? -26.999 -10.652 1.405 1.00 85.94 746 MET A O 1
ATOM 6079 N N . LEU A 1 747 ? -28.633 -10.682 2.952 1.00 88.12 747 LEU A N 1
ATOM 6080 C CA . LEU A 1 747 ? -28.449 -12.089 3.330 1.00 88.12 747 LEU A CA 1
ATOM 6081 C C . LEU A 1 747 ? -28.662 -13.017 2.128 1.00 88.12 747 LEU A C 1
ATOM 6083 O O . LEU A 1 747 ? -27.814 -13.862 1.846 1.00 88.12 747 LEU A O 1
ATOM 6087 N N . LYS A 1 748 ? -29.738 -12.805 1.363 1.00 88.12 748 LYS A N 1
ATOM 6088 C CA . LYS A 1 748 ? -29.980 -13.514 0.105 1.00 88.12 748 LYS A CA 1
ATOM 6089 C C . LYS A 1 748 ? -28.834 -13.300 -0.888 1.00 88.12 748 LYS A C 1
ATOM 6091 O O . LYS A 1 748 ? -28.317 -14.273 -1.419 1.00 88.12 748 LYS A O 1
ATOM 6096 N N . THR A 1 749 ? -28.383 -12.060 -1.088 1.00 88.44 749 THR A N 1
ATOM 6097 C CA . THR A 1 749 ? -27.257 -11.755 -1.992 1.00 88.44 749 THR A CA 1
ATOM 6098 C C . THR A 1 749 ? -25.968 -12.479 -1.585 1.00 88.44 749 THR A C 1
ATOM 6100 O O . THR A 1 749 ? -25.188 -12.874 -2.453 1.00 88.44 749 THR A O 1
ATOM 6103 N N . LEU A 1 750 ? -25.742 -12.694 -0.285 1.00 90.50 750 LEU A N 1
ATOM 6104 C CA . LEU A 1 750 ? -24.619 -13.486 0.214 1.00 90.50 750 LEU A CA 1
ATOM 6105 C C . LEU A 1 750 ? -24.788 -14.982 -0.102 1.00 90.50 750 LEU A C 1
ATOM 6107 O O . LEU A 1 750 ? -23.851 -15.586 -0.623 1.00 90.50 750 LEU A O 1
ATOM 6111 N N . VAL A 1 751 ? -25.967 -15.570 0.126 1.00 92.56 751 VAL A N 1
ATOM 6112 C CA . VAL A 1 751 ? -26.255 -16.974 -0.240 1.00 92.56 751 VAL A CA 1
ATOM 6113 C C . VAL A 1 751 ? -26.101 -17.190 -1.746 1.00 92.56 751 VAL A C 1
ATOM 6115 O O . VAL A 1 751 ? -25.331 -18.053 -2.176 1.00 92.56 751 VAL A O 1
ATOM 6118 N N . ASP A 1 752 ? -26.777 -16.358 -2.544 1.00 91.62 752 ASP A N 1
ATOM 6119 C CA . ASP A 1 752 ? -26.839 -16.445 -4.005 1.00 91.62 752 ASP A CA 1
ATOM 6120 C C . ASP A 1 752 ? -25.443 -16.438 -4.651 1.00 91.62 752 ASP A C 1
ATOM 6122 O O . ASP A 1 752 ? -25.276 -17.007 -5.729 1.00 91.62 752 ASP A O 1
ATOM 6126 N N . ASN A 1 753 ? -24.433 -15.859 -3.989 1.00 92.94 753 ASN A N 1
ATOM 6127 C CA . ASN A 1 753 ? -23.069 -15.711 -4.502 1.00 92.94 753 ASN A CA 1
ATOM 6128 C C . ASN A 1 753 ? -21.980 -16.484 -3.736 1.00 92.94 753 ASN A C 1
ATOM 6130 O O . ASN A 1 753 ? -20.823 -16.428 -4.151 1.00 92.94 753 ASN A O 1
ATOM 6134 N N . THR A 1 754 ? -22.305 -17.204 -2.656 1.00 93.62 754 THR A N 1
ATOM 6135 C CA . THR A 1 754 ? -21.332 -18.038 -1.911 1.00 93.62 754 THR A CA 1
ATOM 6136 C C . THR A 1 754 ? -21.661 -19.534 -1.925 1.00 93.62 754 THR A C 1
ATOM 6138 O O . THR A 1 754 ? -20.807 -20.345 -1.574 1.00 93.62 754 THR A O 1
ATOM 6141 N N . VAL A 1 755 ? -22.854 -19.928 -2.387 1.00 93.19 755 VAL A N 1
ATOM 6142 C CA . VAL A 1 755 ? -23.197 -21.325 -2.706 1.00 93.19 755 VAL A CA 1
ATOM 6143 C C . VAL A 1 755 ? -22.935 -21.581 -4.192 1.00 93.19 755 VAL A C 1
ATOM 6145 O O . VAL A 1 755 ? -23.662 -21.052 -5.032 1.00 93.19 755 VAL A O 1
ATOM 6148 N N . PHE A 1 756 ? -21.922 -22.376 -4.535 1.00 92.31 756 PHE A N 1
ATOM 6149 C CA . PHE A 1 756 ? -21.543 -22.692 -5.923 1.00 92.31 756 PHE A CA 1
ATOM 6150 C C . PHE A 1 756 ? -22.096 -24.052 -6.372 1.00 92.31 756 PHE A C 1
ATOM 6152 O O . PHE A 1 756 ? -22.329 -24.929 -5.544 1.00 92.31 756 PHE A O 1
ATOM 6159 N N . ASP A 1 757 ? -22.304 -24.216 -7.678 1.00 90.31 757 ASP A N 1
ATOM 6160 C CA . ASP A 1 757 ? -22.729 -25.477 -8.298 1.00 90.31 757 ASP A CA 1
ATOM 6161 C C . ASP A 1 757 ? -21.542 -26.372 -8.710 1.00 90.31 757 ASP A C 1
ATOM 6163 O O . ASP A 1 757 ? -20.397 -25.927 -8.824 1.00 90.31 757 ASP A O 1
ATOM 6167 N N . ASP A 1 758 ? -21.831 -27.653 -8.957 1.00 89.75 758 ASP A N 1
ATOM 6168 C CA . ASP A 1 758 ? -20.846 -28.674 -9.337 1.00 89.75 758 ASP A CA 1
ATOM 6169 C C . ASP A 1 758 ? -20.121 -28.385 -10.661 1.00 89.75 758 ASP A C 1
ATOM 6171 O O . ASP A 1 758 ? -19.077 -28.978 -10.920 1.00 89.75 758 ASP A O 1
ATOM 6175 N N . GLU A 1 759 ? -20.678 -27.554 -11.545 1.00 89.06 759 GLU A N 1
ATOM 6176 C CA . GLU A 1 759 ? -20.035 -27.169 -12.807 1.00 89.06 759 GLU A CA 1
ATOM 6177 C C . GLU A 1 759 ? -18.973 -26.095 -12.539 1.00 89.06 759 GLU A C 1
ATOM 6179 O O . GLU A 1 759 ? -17.798 -26.276 -12.866 1.00 89.06 759 GLU A O 1
ATOM 6184 N N . THR A 1 760 ? -19.356 -25.050 -11.803 1.00 88.06 760 THR A N 1
ATOM 6185 C CA . THR A 1 760 ? -18.461 -24.000 -11.306 1.00 88.06 760 THR A CA 1
ATOM 6186 C C . THR A 1 760 ? -17.316 -24.577 -10.467 1.00 88.06 760 THR A C 1
ATOM 6188 O O . THR A 1 760 ? -16.164 -24.181 -10.637 1.00 88.06 760 THR A O 1
ATOM 6191 N N . LEU A 1 761 ? -17.599 -25.548 -9.591 1.00 90.56 761 LEU A N 1
ATOM 6192 C CA . LEU A 1 761 ? -16.592 -26.186 -8.733 1.00 90.56 761 LEU A CA 1
ATOM 6193 C C . LEU A 1 761 ? -15.663 -27.165 -9.475 1.00 90.56 761 LEU A C 1
ATOM 6195 O O . LEU A 1 761 ? -14.576 -27.440 -8.971 1.00 90.56 761 LEU A O 1
ATOM 6199 N N . LYS A 1 762 ? -16.033 -27.666 -10.663 1.00 89.19 762 LYS A N 1
ATOM 6200 C CA . LYS A 1 762 ? -15.119 -28.448 -11.524 1.00 89.19 762 LYS A CA 1
ATOM 6201 C C . LYS A 1 762 ? -14.106 -27.553 -12.231 1.00 89.19 762 LYS A C 1
ATOM 6203 O O . LYS A 1 762 ? -12.937 -27.919 -12.319 1.00 89.19 762 LYS A O 1
ATOM 6208 N N . GLU A 1 763 ? -14.536 -26.384 -12.700 1.00 86.81 763 GLU A N 1
ATOM 6209 C CA . GLU A 1 763 ? -13.644 -25.403 -13.329 1.00 86.81 763 GLU A CA 1
ATOM 6210 C C . GLU A 1 763 ? -12.782 -24.642 -12.307 1.00 86.81 763 GLU A C 1
ATOM 6212 O O . GLU A 1 763 ? -11.626 -24.328 -12.599 1.00 86.81 763 GLU A O 1
ATOM 6217 N N . LEU A 1 764 ? -13.313 -24.387 -11.102 1.00 91.31 764 LEU A N 1
ATOM 6218 C CA . LEU A 1 764 ? -12.640 -23.667 -10.015 1.00 91.31 764 LEU A CA 1
ATOM 6219 C C . LEU A 1 764 ? -12.837 -24.328 -8.631 1.00 91.31 764 LEU A C 1
ATOM 6221 O O . LEU A 1 764 ? -13.566 -23.801 -7.781 1.00 91.31 764 LEU A O 1
ATOM 6225 N N . PRO A 1 765 ? -12.132 -25.440 -8.337 1.00 91.56 765 PRO A N 1
ATOM 6226 C CA . PRO A 1 765 ? -12.235 -26.142 -7.053 1.00 91.56 765 PRO A CA 1
ATOM 6227 C C . PRO A 1 765 ? -11.936 -25.271 -5.824 1.00 91.56 765 PRO A C 1
ATOM 6229 O O . PRO A 1 765 ? -12.475 -25.512 -4.744 1.00 91.56 765 PRO A O 1
ATOM 6232 N N . GLN A 1 766 ? -11.106 -24.232 -5.966 1.00 92.19 766 GLN A N 1
ATOM 6233 C CA . GLN A 1 766 ? -10.716 -23.322 -4.885 1.00 92.19 766 GLN A CA 1
ATOM 6234 C C . GLN A 1 766 ? -11.897 -22.509 -4.318 1.00 92.19 766 GLN A C 1
ATOM 6236 O O . GLN A 1 766 ? -11.835 -22.079 -3.166 1.00 92.19 766 GLN A O 1
ATOM 6241 N N . LEU A 1 767 ? -12.997 -22.337 -5.068 1.00 92.94 767 LEU A N 1
ATOM 6242 C CA . LEU A 1 767 ? -14.214 -21.671 -4.573 1.00 92.94 767 LEU A CA 1
ATOM 6243 C C . LEU A 1 767 ? -14.890 -22.437 -3.427 1.00 92.94 767 LEU A C 1
ATOM 6245 O O . LEU A 1 767 ? -15.612 -21.832 -2.632 1.00 92.94 767 LEU A O 1
ATOM 6249 N N . SER A 1 768 ? -14.595 -23.733 -3.267 1.00 92.25 768 SER A N 1
ATOM 6250 C CA . SER A 1 768 ? -15.006 -24.507 -2.088 1.00 92.25 768 SER A CA 1
ATOM 6251 C C . SER A 1 768 ? -14.552 -23.861 -0.771 1.00 92.25 768 SER A C 1
ATOM 6253 O O . SER A 1 768 ? -15.290 -23.909 0.205 1.00 92.25 768 SER A O 1
ATOM 6255 N N . LEU A 1 769 ? -13.408 -23.163 -0.740 1.00 92.38 769 LEU A N 1
ATOM 6256 C CA . LEU A 1 769 ? -12.935 -22.433 0.445 1.00 92.38 769 LEU A CA 1
ATOM 6257 C C . LEU A 1 769 ? -13.858 -21.265 0.828 1.00 92.38 769 LEU A C 1
ATOM 6259 O O . LEU A 1 769 ? -14.035 -20.977 2.012 1.00 92.38 769 LEU A O 1
ATOM 6263 N N . VAL A 1 770 ? -14.460 -20.603 -0.166 1.00 93.62 770 VAL A N 1
ATOM 6264 C CA . VAL A 1 770 ? -15.452 -19.539 0.043 1.00 93.62 770 VAL A CA 1
ATOM 6265 C C . VAL A 1 770 ? -16.759 -20.154 0.543 1.00 93.62 770 VAL A C 1
ATOM 6267 O O . VAL A 1 770 ? -17.286 -19.715 1.564 1.00 93.62 770 VAL A O 1
ATOM 6270 N N . GLY A 1 771 ? -17.242 -21.205 -0.127 1.00 91.75 771 GLY A N 1
ATOM 6271 C CA . GLY A 1 771 ? -18.470 -21.910 0.252 1.00 91.75 771 GLY A CA 1
ATOM 6272 C C . GLY A 1 771 ? -18.420 -22.467 1.677 1.00 91.75 771 GLY A C 1
ATOM 6273 O O . GLY A 1 771 ? -19.326 -22.203 2.463 1.00 91.75 771 GLY A O 1
ATOM 6274 N N . SER A 1 772 ? -17.330 -23.143 2.050 1.00 91.25 772 SER A N 1
ATOM 6275 C CA . SER A 1 772 ? -17.127 -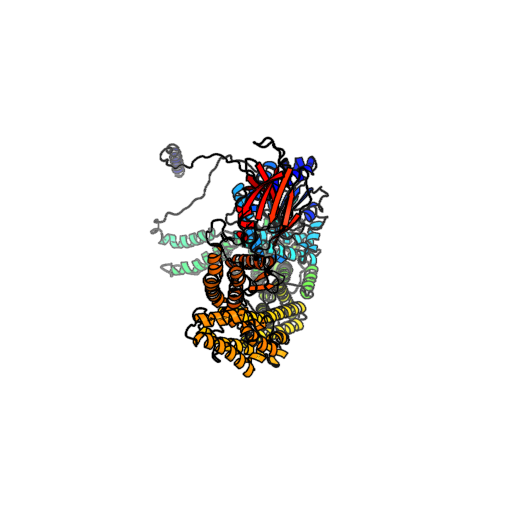23.696 3.396 1.00 91.25 772 SER A CA 1
ATOM 6276 C C . SER A 1 772 ? -17.056 -22.623 4.488 1.00 91.25 772 SER A C 1
ATOM 6278 O O . SER A 1 772 ? -17.538 -22.845 5.595 1.00 91.25 772 SER A O 1
ATOM 6280 N N . TYR A 1 773 ? -16.495 -21.438 4.206 1.00 91.69 773 TYR A N 1
ATOM 6281 C CA . TYR A 1 773 ? -16.445 -20.343 5.188 1.00 91.69 773 TYR A CA 1
ATOM 6282 C C . TYR A 1 773 ? -17.843 -19.781 5.509 1.00 91.69 773 TYR A C 1
ATOM 6284 O O . TYR A 1 773 ? -18.106 -19.400 6.652 1.00 91.69 773 TYR A O 1
ATOM 6292 N N . PHE A 1 774 ? -18.750 -19.756 4.526 1.00 92.31 774 PHE A N 1
ATOM 6293 C CA . PHE A 1 774 ? -20.123 -19.260 4.688 1.00 92.31 774 PHE A CA 1
ATOM 6294 C C . PHE A 1 774 ? -21.172 -20.364 4.914 1.00 92.31 774 PHE A C 1
ATOM 6296 O O . PHE A 1 774 ? -22.328 -20.042 5.173 1.00 92.31 774 PHE A O 1
ATOM 6303 N N . GLU A 1 775 ? -20.801 -21.648 4.885 1.00 92.19 775 GLU A N 1
ATOM 6304 C CA . GLU A 1 775 ? -21.722 -22.799 4.882 1.00 92.19 775 GLU A CA 1
ATOM 6305 C C . GLU A 1 775 ? -22.797 -22.733 5.982 1.00 92.19 775 GLU A C 1
ATOM 6307 O O . GLU A 1 775 ? -23.988 -22.867 5.701 1.00 92.19 775 GLU A O 1
ATOM 6312 N N . ASN A 1 776 ? -22.397 -22.474 7.231 1.00 92.00 776 ASN A N 1
ATOM 6313 C CA . ASN A 1 776 ? -23.321 -22.412 8.370 1.00 92.00 776 ASN A CA 1
ATOM 6314 C C . ASN A 1 776 ? -24.205 -21.152 8.361 1.00 92.00 776 ASN A C 1
ATOM 6316 O O . ASN A 1 776 ? -25.363 -21.222 8.767 1.00 92.00 776 ASN A O 1
ATOM 6320 N N . ILE A 1 777 ? -23.702 -20.021 7.846 1.00 91.12 777 ILE A N 1
ATOM 6321 C CA . ILE A 1 777 ? -24.528 -18.826 7.602 1.00 91.12 777 ILE A CA 1
ATOM 6322 C C . ILE A 1 777 ? -25.579 -19.148 6.533 1.00 91.12 777 ILE A C 1
ATOM 6324 O O . ILE A 1 777 ? -26.764 -18.902 6.741 1.00 91.12 777 ILE A O 1
ATOM 6328 N N . ASN A 1 778 ? -25.160 -19.751 5.419 1.00 92.88 778 ASN A N 1
ATOM 6329 C CA . ASN A 1 778 ? -26.037 -20.084 4.302 1.00 92.88 778 ASN A CA 1
ATOM 6330 C C . ASN A 1 778 ? -27.132 -21.074 4.722 1.00 92.88 778 ASN A C 1
ATOM 6332 O O . ASN A 1 778 ? -28.297 -20.859 4.401 1.00 92.88 778 ASN A O 1
ATOM 6336 N N . LYS A 1 779 ? -26.791 -22.100 5.514 1.00 92.31 779 LYS A N 1
ATOM 6337 C CA . LYS A 1 779 ? -27.762 -23.028 6.120 1.00 92.31 779 LYS A CA 1
ATOM 6338 C C . LYS A 1 779 ? -28.812 -22.306 6.968 1.00 92.31 779 LYS A C 1
ATOM 6340 O O . LYS A 1 779 ? -29.998 -22.576 6.790 1.00 92.31 779 LYS A O 1
ATOM 6345 N N . MET A 1 780 ? -28.400 -21.371 7.831 1.00 92.69 780 MET A N 1
ATOM 6346 C CA . MET A 1 780 ? -29.338 -20.594 8.647 1.00 92.69 780 MET A CA 1
ATOM 6347 C C . MET A 1 780 ? -30.251 -19.711 7.786 1.00 92.69 780 MET A C 1
ATOM 6349 O O . MET A 1 780 ? -31.456 -19.720 8.003 1.00 92.69 780 MET A O 1
ATOM 6353 N N . ILE A 1 781 ? -29.704 -18.989 6.798 1.00 91.50 781 ILE A N 1
ATOM 6354 C CA . ILE A 1 781 ? -30.486 -18.098 5.917 1.00 91.50 781 ILE A CA 1
ATOM 6355 C C . ILE A 1 781 ? -31.499 -18.890 5.075 1.00 91.50 781 ILE A C 1
ATOM 6357 O O . ILE A 1 781 ? -32.623 -18.436 4.875 1.00 91.50 781 ILE A O 1
ATOM 6361 N N . ILE A 1 782 ? -31.109 -20.071 4.583 1.00 91.31 782 ILE A N 1
ATOM 6362 C CA . ILE A 1 782 ? -31.968 -20.936 3.761 1.00 91.31 782 ILE A CA 1
ATOM 6363 C C . ILE A 1 782 ? -33.071 -21.604 4.601 1.00 91.31 782 ILE A C 1
ATOM 6365 O O . ILE A 1 782 ? -34.145 -21.866 4.064 1.00 91.31 782 ILE A O 1
ATOM 6369 N N . ASN A 1 783 ? -32.849 -21.876 5.895 1.00 92.06 783 ASN A N 1
ATOM 6370 C CA . ASN A 1 783 ? -33.854 -22.475 6.780 1.00 92.06 783 ASN A CA 1
ATOM 6371 C C . ASN A 1 783 ? -34.880 -21.425 7.263 1.00 92.06 783 ASN A C 1
ATOM 6373 O O . ASN A 1 783 ? -34.558 -20.638 8.162 1.00 92.06 783 ASN A O 1
ATOM 6377 N N . PRO A 1 784 ? -36.145 -21.446 6.787 1.00 88.44 784 PRO A N 1
ATOM 6378 C CA . PRO A 1 784 ? -37.122 -20.421 7.157 1.00 88.44 784 PRO A CA 1
ATOM 6379 C C . PRO A 1 784 ? -37.377 -20.394 8.666 1.00 88.44 784 PRO A C 1
ATOM 6381 O O . PRO A 1 784 ? -37.470 -19.327 9.258 1.00 88.44 784 PRO A O 1
ATOM 6384 N N . ASN A 1 785 ? -37.377 -21.564 9.316 1.00 92.06 785 ASN A N 1
ATOM 6385 C CA . ASN A 1 785 ? -37.649 -21.686 10.749 1.00 92.06 785 ASN A CA 1
ATOM 6386 C C . ASN A 1 785 ? -36.616 -20.970 11.631 1.00 92.06 785 ASN A C 1
ATOM 6388 O O . ASN A 1 785 ? -36.955 -20.565 12.740 1.00 92.06 785 ASN A O 1
ATOM 6392 N N . ASP A 1 786 ? -35.362 -20.845 11.189 1.00 92.88 786 ASP A N 1
ATOM 6393 C CA . ASP A 1 786 ? -34.307 -20.204 11.983 1.00 92.88 786 ASP A CA 1
ATOM 6394 C C . ASP A 1 786 ? -34.200 -18.708 11.686 1.00 92.88 786 ASP A C 1
ATOM 6396 O O . ASP A 1 786 ? -34.020 -17.916 12.616 1.00 92.88 786 ASP A O 1
ATOM 6400 N N . MET A 1 787 ? -34.437 -18.295 10.437 1.00 92.94 787 MET A N 1
ATOM 6401 C CA . MET A 1 787 ? -34.639 -16.880 10.122 1.00 92.94 787 MET A CA 1
ATOM 6402 C C . MET A 1 787 ? -35.899 -16.315 10.787 1.00 92.94 787 MET A C 1
ATOM 6404 O O . MET A 1 787 ? -35.846 -15.214 11.326 1.00 92.94 787 MET A O 1
ATOM 6408 N N . ASP A 1 788 ? -37.004 -17.059 10.854 1.00 91.81 788 ASP A N 1
ATOM 6409 C CA . ASP A 1 788 ? -38.227 -16.605 11.525 1.00 91.81 788 ASP A CA 1
ATOM 6410 C C . ASP A 1 788 ? -38.056 -16.508 13.047 1.00 91.81 788 ASP A C 1
ATOM 6412 O O . ASP A 1 788 ? -38.508 -15.528 13.641 1.00 91.81 788 ASP A O 1
ATOM 6416 N N . LYS A 1 789 ? -37.312 -17.428 13.685 1.00 94.31 789 LYS A N 1
ATOM 6417 C CA . LYS A 1 789 ? -36.881 -17.258 15.090 1.00 94.31 789 LYS A CA 1
ATOM 6418 C C . LYS A 1 789 ? -36.067 -15.976 15.266 1.00 94.31 789 LYS A C 1
ATOM 6420 O O . LYS A 1 789 ? -36.307 -15.230 16.214 1.00 94.31 789 LYS A O 1
ATOM 6425 N N . TYR A 1 790 ? -35.120 -15.697 14.368 1.00 94.38 790 TYR A N 1
ATOM 6426 C CA . TYR A 1 790 ? -34.321 -14.471 14.415 1.00 94.38 790 TYR A CA 1
ATOM 6427 C C . TYR A 1 790 ? -35.196 -13.214 14.255 1.00 94.38 790 TYR A C 1
ATOM 6429 O O . TYR A 1 790 ? -35.135 -12.312 15.093 1.00 94.38 790 TYR A O 1
ATOM 6437 N N . HIS A 1 791 ? -36.070 -13.173 13.245 1.00 92.50 791 HIS A N 1
ATOM 6438 C CA . HIS A 1 791 ? -37.000 -12.066 13.018 1.00 92.50 791 HIS A CA 1
ATOM 6439 C C . HIS A 1 791 ? -37.964 -11.870 14.194 1.00 92.50 791 HIS A C 1
ATOM 6441 O O . HIS A 1 791 ? -38.191 -10.728 14.593 1.00 92.50 791 HIS A O 1
ATOM 6447 N N . GLN A 1 792 ? -38.476 -12.950 14.796 1.00 93.88 792 GLN A N 1
ATOM 6448 C CA . GLN A 1 792 ? -39.288 -12.883 16.011 1.00 93.88 792 GLN A CA 1
ATOM 6449 C C . GLN A 1 792 ? -38.498 -12.254 17.164 1.00 93.88 792 GLN A C 1
ATOM 6451 O O . GLN A 1 792 ? -39.006 -11.341 17.806 1.00 93.88 792 GLN A O 1
ATOM 6456 N N . ILE A 1 793 ? -37.255 -12.682 17.411 1.00 94.00 793 ILE A N 1
ATOM 6457 C CA . ILE A 1 793 ? -36.420 -12.120 18.485 1.00 94.00 793 ILE A CA 1
ATOM 6458 C C . ILE A 1 793 ? -36.183 -10.614 18.274 1.00 94.00 793 ILE A C 1
ATOM 6460 O O . ILE A 1 793 ? -36.272 -9.844 19.229 1.00 94.00 793 ILE A O 1
ATOM 6464 N N . ILE A 1 794 ? -35.923 -10.173 17.039 1.00 92.44 794 ILE A N 1
ATOM 6465 C CA . ILE A 1 794 ? -35.769 -8.745 16.717 1.00 92.44 794 ILE A CA 1
ATOM 6466 C C . ILE A 1 794 ? -37.094 -7.977 16.886 1.00 92.44 794 ILE A C 1
ATOM 6468 O O . ILE A 1 794 ? -37.096 -6.864 17.421 1.00 92.44 794 ILE A O 1
ATOM 6472 N N . ARG A 1 795 ? -38.229 -8.570 16.496 1.00 91.81 795 ARG A N 1
ATOM 6473 C CA . ARG A 1 795 ? -39.557 -7.952 16.624 1.00 91.81 795 ARG A CA 1
ATOM 6474 C C . ARG A 1 795 ? -40.011 -7.838 18.081 1.00 91.81 795 ARG A C 1
ATOM 6476 O O . ARG A 1 795 ? -40.454 -6.767 18.480 1.00 91.81 795 ARG A O 1
ATOM 6483 N N . GLU A 1 796 ? -39.781 -8.866 18.903 1.00 92.12 796 GLU A N 1
ATOM 6484 C CA . GLU A 1 796 ? -40.011 -8.836 20.356 1.00 92.12 796 GLU A CA 1
ATOM 6485 C C . GLU A 1 796 ? -39.302 -7.647 21.026 1.00 92.12 796 GLU A C 1
ATOM 6487 O O . GLU A 1 796 ? -39.852 -7.036 21.945 1.00 92.12 796 GLU A O 1
ATOM 6492 N N . ILE A 1 797 ? -38.097 -7.282 20.568 1.00 91.19 797 ILE A N 1
ATOM 6493 C CA . ILE A 1 797 ? -37.380 -6.100 21.064 1.00 91.19 797 ILE A CA 1
ATOM 6494 C C . ILE A 1 797 ? -38.107 -4.815 20.653 1.00 91.19 797 ILE A C 1
ATOM 6496 O O . ILE A 1 797 ? -38.366 -3.970 21.511 1.00 91.19 797 ILE A O 1
ATOM 6500 N N . ALA A 1 798 ? -38.437 -4.662 19.367 1.00 89.75 798 ALA A N 1
ATOM 6501 C CA . ALA A 1 798 ? -39.108 -3.472 18.842 1.00 89.75 798 ALA A CA 1
ATOM 6502 C C . ALA A 1 798 ? -40.469 -3.231 19.523 1.00 89.75 798 ALA A C 1
ATOM 6504 O O . ALA A 1 798 ? -40.745 -2.124 19.993 1.00 89.75 798 ALA A O 1
ATOM 6505 N N . ASP A 1 799 ? -41.269 -4.289 19.668 1.00 89.38 799 ASP A N 1
ATOM 6506 C CA . ASP A 1 799 ? -42.564 -4.265 20.346 1.00 89.38 799 ASP A CA 1
ATOM 6507 C C . ASP A 1 799 ? -42.419 -3.875 21.822 1.00 89.38 799 ASP A C 1
ATOM 6509 O O . ASP A 1 799 ? -43.117 -2.975 22.296 1.00 89.38 799 ASP A O 1
ATOM 6513 N N . ASN A 1 800 ? -41.454 -4.456 22.546 1.00 87.88 800 ASN A N 1
ATOM 6514 C CA . ASN A 1 800 ? -41.197 -4.079 23.938 1.00 87.88 800 ASN A CA 1
ATOM 6515 C C . ASN A 1 800 ? -40.732 -2.619 24.088 1.00 87.88 800 ASN A C 1
ATOM 6517 O O . ASN A 1 800 ? -41.053 -1.993 25.102 1.00 87.88 800 ASN A O 1
ATOM 6521 N N . ILE A 1 801 ? -40.010 -2.042 23.116 1.00 86.75 801 ILE A N 1
ATOM 6522 C CA . ILE A 1 801 ? -39.681 -0.602 23.113 1.00 86.75 801 ILE A CA 1
ATOM 6523 C C . ILE A 1 801 ? -40.945 0.248 22.915 1.00 86.75 801 ILE A C 1
ATOM 6525 O O . ILE A 1 801 ? -41.066 1.307 23.531 1.00 86.75 801 ILE A O 1
ATOM 6529 N N . ASN A 1 802 ? -41.891 -0.208 22.092 1.00 83.06 802 ASN A N 1
ATOM 6530 C CA . ASN A 1 802 ? -43.046 0.586 21.677 1.00 83.06 802 ASN A CA 1
ATOM 6531 C C . ASN A 1 802 ? -44.252 0.511 22.641 1.00 83.06 802 ASN A C 1
ATOM 6533 O O . ASN A 1 802 ? -44.916 1.524 22.854 1.00 83.06 802 ASN A O 1
ATOM 6537 N N . GLN A 1 803 ? -44.535 -0.653 23.239 1.00 69.44 803 GLN A N 1
ATOM 6538 C CA . GLN A 1 803 ? -45.810 -0.933 23.929 1.00 69.44 803 GLN A CA 1
ATOM 6539 C C . GLN A 1 803 ? -46.003 -0.237 25.293 1.00 69.44 803 GLN A C 1
ATOM 6541 O O . GLN A 1 803 ? -47.133 0.079 25.655 1.00 69.44 803 GLN A O 1
ATOM 6546 N N . ASN A 1 804 ? -44.943 0.031 26.064 1.00 60.09 804 ASN A N 1
ATOM 6547 C CA . ASN A 1 804 ? -45.075 0.421 27.484 1.00 60.09 804 ASN A CA 1
ATOM 6548 C C . ASN A 1 804 ? -45.420 1.906 27.743 1.00 60.09 804 ASN A C 1
ATOM 6550 O O . ASN A 1 804 ? -45.311 2.364 28.880 1.00 60.09 804 ASN A O 1
ATOM 6554 N N . GLY A 1 805 ? -45.759 2.695 26.718 1.00 59.88 805 GLY A N 1
ATOM 6555 C CA . GLY A 1 805 ? -46.046 4.140 26.819 1.00 59.88 805 GLY A CA 1
ATOM 6556 C C . GLY A 1 805 ? -44.825 5.029 27.123 1.00 59.88 805 GLY A C 1
ATOM 6557 O O . GLY A 1 805 ? -44.701 6.124 26.581 1.00 59.88 805 GLY A O 1
ATOM 6558 N N . ASN A 1 806 ? -43.869 4.539 27.915 1.00 75.62 806 ASN A N 1
ATOM 6559 C CA . ASN A 1 806 ? -42.596 5.180 28.231 1.00 75.62 806 ASN A CA 1
ATOM 6560 C C . ASN A 1 806 ? -41.439 4.503 27.470 1.00 75.62 806 ASN A C 1
ATOM 6562 O O . ASN A 1 806 ? -40.696 3.692 28.030 1.00 75.62 806 ASN A O 1
ATOM 6566 N N . LYS A 1 807 ? -41.262 4.844 26.182 1.00 79.44 807 LYS A N 1
ATOM 6567 C CA . LYS A 1 807 ? -40.238 4.227 25.304 1.00 79.44 807 LYS A CA 1
ATOM 6568 C C . LYS A 1 807 ? -38.824 4.244 25.913 1.00 79.44 807 LYS A C 1
ATOM 6570 O O . LYS A 1 807 ? -38.066 3.286 25.757 1.00 79.44 807 LYS A O 1
ATOM 6575 N N . ARG A 1 808 ? -38.477 5.305 26.656 1.00 81.62 808 ARG A N 1
ATOM 6576 C CA . ARG A 1 808 ? -37.167 5.477 27.314 1.00 81.62 808 ARG A CA 1
ATOM 6577 C C . ARG A 1 808 ? -36.934 4.464 28.444 1.00 81.62 808 ARG A C 1
ATOM 6579 O O . ARG A 1 808 ? -35.807 4.018 28.641 1.00 81.62 808 ARG A O 1
ATOM 6586 N N . GLU A 1 809 ? -37.978 4.070 29.168 1.00 83.50 809 GLU A N 1
ATOM 6587 C CA . GLU A 1 809 ? -37.887 3.072 30.241 1.00 83.50 809 GLU A CA 1
ATOM 6588 C C . GLU A 1 809 ? -37.762 1.646 29.695 1.00 83.50 809 GLU A C 1
ATOM 6590 O O . GLU A 1 809 ? -36.900 0.894 30.159 1.00 83.50 809 GLU A O 1
ATOM 6595 N N . SER A 1 810 ? -38.512 1.304 28.641 1.00 85.75 810 SER A N 1
ATOM 6596 C CA . SER A 1 810 ? -38.305 0.052 27.901 1.00 85.75 810 SER A CA 1
ATOM 6597 C C . SER A 1 810 ? -36.886 -0.064 27.347 1.00 85.75 810 SER A C 1
ATOM 6599 O O . SER A 1 810 ? -36.225 -1.080 27.569 1.00 85.75 810 SER A O 1
ATOM 6601 N N . LEU A 1 811 ? -36.393 0.984 26.675 1.00 86.44 811 LEU A N 1
ATOM 6602 C CA . LEU A 1 811 ? -35.031 1.029 26.140 1.00 86.44 811 LEU A CA 1
ATOM 6603 C C . LEU A 1 811 ? -33.993 0.816 27.249 1.00 86.44 811 LEU A C 1
ATOM 6605 O O . LEU A 1 811 ? -33.085 0.003 27.088 1.00 86.44 811 LEU A O 1
ATOM 6609 N N . ASN A 1 812 ? -34.157 1.473 28.400 1.00 88.19 812 ASN A N 1
ATOM 6610 C CA . ASN A 1 812 ? -33.294 1.289 29.568 1.00 88.19 812 ASN A CA 1
ATOM 6611 C C . ASN A 1 812 ? -33.326 -0.159 30.098 1.00 88.19 812 ASN A C 1
ATOM 6613 O O . ASN A 1 812 ? -32.269 -0.735 30.370 1.00 88.19 812 ASN A O 1
ATOM 6617 N N . LYS A 1 813 ? -34.512 -0.774 30.211 1.00 87.38 813 LYS A N 1
ATOM 6618 C CA . LYS A 1 813 ? -34.692 -2.169 30.658 1.00 87.38 813 LYS A CA 1
ATOM 6619 C C . LYS A 1 813 ? -34.017 -3.164 29.705 1.00 87.38 813 LYS A C 1
ATOM 6621 O O . LYS A 1 813 ? -33.267 -4.027 30.161 1.00 87.38 813 LYS A O 1
ATOM 6626 N N . ILE A 1 814 ? -34.236 -3.015 28.397 1.00 89.50 814 ILE A N 1
ATOM 6627 C CA . ILE A 1 814 ? -33.629 -3.853 27.349 1.00 89.50 814 ILE A CA 1
ATOM 6628 C C . ILE A 1 814 ? -32.108 -3.670 27.326 1.00 89.50 814 ILE A C 1
ATOM 6630 O O . ILE A 1 814 ? -31.368 -4.648 27.338 1.00 89.50 814 ILE A O 1
ATOM 6634 N N . THR A 1 815 ? -31.624 -2.430 27.385 1.00 90.31 815 THR A N 1
ATOM 6635 C CA . THR A 1 815 ? -30.185 -2.123 27.408 1.00 90.31 815 THR A CA 1
ATOM 6636 C C . THR A 1 815 ? -29.489 -2.792 28.597 1.00 90.31 815 THR A C 1
ATOM 6638 O O . THR A 1 815 ? -28.448 -3.425 28.427 1.00 90.31 815 THR A O 1
ATOM 6641 N N . LEU A 1 816 ? -30.076 -2.719 29.799 1.00 88.56 816 LEU A N 1
ATOM 6642 C CA . LEU A 1 816 ? -29.525 -3.372 30.992 1.00 88.56 816 LEU A CA 1
ATOM 6643 C C . LEU A 1 816 ? -29.525 -4.905 30.861 1.00 88.56 816 LEU A C 1
ATOM 6645 O O . LEU A 1 816 ? -28.554 -5.552 31.249 1.00 88.56 816 LEU A O 1
ATOM 6649 N N . ASN A 1 817 ? -30.579 -5.486 30.286 1.00 88.88 817 ASN A N 1
ATOM 6650 C CA . ASN A 1 817 ? -30.677 -6.916 29.985 1.00 88.88 817 ASN A CA 1
ATOM 6651 C C . ASN A 1 817 ? -29.589 -7.382 28.986 1.00 88.88 817 ASN A C 1
ATOM 6653 O O . ASN A 1 817 ? -28.936 -8.398 29.226 1.00 88.88 817 ASN A O 1
ATOM 6657 N N . LEU A 1 818 ? -29.313 -6.601 27.935 1.00 90.25 818 LEU A N 1
ATOM 6658 C CA . LEU A 1 818 ? -28.237 -6.871 26.973 1.00 90.25 818 LEU A CA 1
ATOM 6659 C C . LEU A 1 818 ? -26.836 -6.787 27.606 1.00 90.25 818 LEU A C 1
ATOM 6661 O O . LEU A 1 818 ? -26.015 -7.678 27.388 1.00 90.25 818 LEU A O 1
ATOM 6665 N N . PHE A 1 819 ? -26.561 -5.769 28.434 1.00 88.25 819 PHE A N 1
ATOM 6666 C CA . PHE A 1 819 ? -25.280 -5.662 29.153 1.00 88.25 819 PHE A CA 1
ATOM 6667 C C . PHE A 1 819 ? -25.079 -6.769 30.197 1.00 88.25 819 PHE A C 1
ATOM 6669 O O . PHE A 1 819 ? -23.961 -7.249 30.370 1.00 88.25 819 PHE A O 1
ATOM 6676 N N . THR A 1 820 ? -26.137 -7.180 30.901 1.00 82.12 820 THR A N 1
ATOM 6677 C CA . THR A 1 820 ? -26.035 -8.192 31.969 1.00 82.12 820 THR A CA 1
ATOM 6678 C C . THR A 1 820 ? -25.938 -9.627 31.457 1.00 82.12 820 THR A C 1
ATOM 6680 O O . THR A 1 820 ? -25.461 -10.481 32.208 1.00 82.12 820 THR A O 1
ATOM 6683 N N . ARG A 1 821 ? -26.335 -9.885 30.199 1.00 82.56 821 ARG A N 1
ATOM 6684 C CA . ARG A 1 821 ? -26.243 -11.192 29.518 1.00 82.56 821 ARG A CA 1
ATOM 6685 C C . ARG A 1 821 ? -26.852 -12.349 30.330 1.00 82.56 821 ARG A C 1
ATOM 6687 O O . ARG A 1 821 ? -26.273 -13.432 30.410 1.00 82.56 821 ARG A O 1
ATOM 6694 N N . SER A 1 822 ? -28.014 -12.128 30.957 1.00 80.06 822 SER A N 1
ATOM 6695 C CA . SER A 1 822 ? -28.766 -13.204 31.626 1.00 80.06 822 SER A CA 1
ATOM 6696 C C . SER A 1 822 ? -29.281 -14.243 30.617 1.00 80.06 822 SER A C 1
ATOM 6698 O O . SER A 1 822 ? -29.329 -13.973 29.415 1.00 80.06 822 SER A O 1
ATOM 6700 N N . LYS A 1 823 ? -29.706 -15.425 31.089 1.00 80.75 823 LYS A N 1
ATOM 6701 C CA . LYS A 1 823 ? -30.315 -16.461 30.226 1.00 80.75 823 LYS A CA 1
ATOM 6702 C C . LYS A 1 823 ? -31.563 -15.952 29.493 1.00 80.75 823 LYS A C 1
ATOM 6704 O O . LYS A 1 823 ? -31.818 -16.330 28.360 1.00 80.75 823 LYS A O 1
ATOM 6709 N N . ASP A 1 824 ? -32.291 -15.036 30.115 1.00 80.25 824 ASP A N 1
ATOM 6710 C CA . ASP A 1 824 ? -33.507 -14.413 29.580 1.00 80.25 824 ASP A CA 1
ATOM 6711 C C . ASP A 1 824 ? -33.198 -13.208 28.671 1.00 80.25 824 ASP A C 1
ATOM 6713 O O . ASP A 1 824 ? -34.100 -12.464 28.289 1.00 80.25 824 ASP A O 1
ATOM 6717 N N . SER A 1 825 ? -31.920 -12.946 28.370 1.00 86.56 825 SER A N 1
ATOM 6718 C CA . SER A 1 825 ? -31.526 -11.807 27.543 1.00 86.56 825 SER A CA 1
ATOM 6719 C C . SER A 1 825 ? -31.637 -12.087 26.055 1.00 86.56 825 SER A C 1
ATOM 6721 O O . SER A 1 825 ? -31.338 -13.182 25.584 1.00 86.56 825 SER A O 1
ATOM 6723 N N . TYR A 1 826 ? -31.987 -11.057 25.285 1.00 90.94 826 TYR A N 1
ATOM 6724 C CA . TYR A 1 826 ? -31.993 -11.136 23.823 1.00 90.94 826 TYR A CA 1
ATOM 6725 C C . TYR A 1 826 ? -30.607 -11.489 23.257 1.00 90.94 826 TYR A C 1
ATOM 6727 O O . TYR A 1 826 ? -30.504 -12.222 22.276 1.00 90.94 826 TYR A O 1
ATOM 6735 N N . PHE A 1 827 ? -29.534 -11.060 23.935 1.00 90.12 827 PHE A N 1
ATOM 6736 C CA . PHE A 1 827 ? -28.165 -11.461 23.609 1.00 90.12 827 PHE A CA 1
ATOM 6737 C C . PHE A 1 827 ? -27.941 -12.964 23.821 1.00 90.12 827 PHE A C 1
ATOM 6739 O O . PHE A 1 827 ? -27.257 -13.589 23.019 1.00 90.12 827 PHE A O 1
ATOM 6746 N N . TYR A 1 828 ? -28.539 -13.573 24.848 1.00 90.56 828 TYR A N 1
ATOM 6747 C CA . TYR A 1 828 ? -28.513 -15.027 25.022 1.00 90.56 828 TYR A CA 1
ATOM 6748 C C . TYR A 1 828 ? -29.393 -15.740 23.983 1.00 90.56 828 TYR A C 1
ATOM 6750 O O . TYR A 1 828 ? -28.900 -16.654 23.331 1.00 90.56 828 TYR A O 1
ATOM 6758 N N . LYS A 1 829 ? -30.634 -15.276 23.745 1.00 92.75 829 LYS A N 1
ATOM 6759 C CA . LYS A 1 829 ? -31.540 -15.837 22.719 1.00 92.75 829 LYS A CA 1
ATOM 6760 C C . LYS A 1 829 ? -30.865 -15.946 21.344 1.00 92.75 829 LYS A C 1
ATOM 6762 O O . LYS A 1 829 ? -30.853 -17.029 20.765 1.00 92.75 829 LYS A O 1
ATOM 6767 N N . ILE A 1 830 ? -30.271 -14.853 20.845 1.00 93.00 830 ILE A N 1
ATOM 6768 C CA . ILE A 1 830 ? -29.595 -14.855 19.535 1.00 93.00 830 ILE A CA 1
ATOM 6769 C C . ILE A 1 830 ? -28.342 -15.739 19.562 1.00 93.00 830 ILE A C 1
ATOM 6771 O O . ILE A 1 830 ? -28.180 -16.564 18.672 1.00 93.00 830 ILE A O 1
ATOM 6775 N N . ASN A 1 831 ? -27.480 -15.649 20.583 1.00 91.06 831 ASN A N 1
ATOM 6776 C CA . ASN A 1 831 ? -26.278 -16.494 20.627 1.00 91.06 831 ASN A CA 1
ATOM 6777 C C . ASN A 1 831 ? -26.588 -17.996 20.748 1.00 91.06 831 ASN A C 1
ATOM 6779 O O . ASN A 1 831 ? -25.811 -18.797 20.236 1.00 91.06 831 ASN A O 1
ATOM 6783 N N . THR A 1 832 ? -27.702 -18.392 21.372 1.00 92.06 832 THR A N 1
ATOM 6784 C CA . THR A 1 832 ? -28.165 -19.788 21.346 1.00 92.06 832 THR A CA 1
ATOM 6785 C C . THR A 1 832 ? -28.583 -20.192 19.932 1.00 92.06 832 THR A C 1
ATOM 6787 O O . THR A 1 832 ? -28.020 -21.144 19.411 1.00 92.06 832 THR A O 1
ATOM 6790 N N . LEU A 1 833 ? -29.446 -19.419 19.260 1.00 94.25 833 LEU A N 1
ATOM 6791 C CA . LEU A 1 833 ? -29.871 -19.694 17.876 1.00 94.25 833 LEU A CA 1
ATOM 6792 C C . LEU A 1 833 ? -28.688 -19.809 16.892 1.00 94.25 833 LEU A C 1
ATOM 6794 O O . LEU A 1 833 ? -28.666 -20.701 16.043 1.00 94.25 833 LEU A O 1
ATOM 6798 N N . LEU A 1 834 ? -27.684 -18.935 17.035 1.00 94.00 834 LEU A N 1
ATOM 6799 C CA . LEU A 1 834 ? -26.446 -18.984 16.251 1.00 94.00 834 LEU A CA 1
ATOM 6800 C C . LEU A 1 834 ? -25.604 -20.219 16.580 1.00 94.00 834 LEU A C 1
ATOM 6802 O O . LEU A 1 834 ? -25.103 -20.873 15.668 1.00 94.00 834 LEU A O 1
ATOM 6806 N N . LYS A 1 835 ? -25.473 -20.572 17.865 1.00 92.44 835 LYS A N 1
ATOM 6807 C CA . LYS A 1 835 ? -24.743 -21.768 18.296 1.00 92.44 835 LYS A CA 1
ATOM 6808 C C . LYS A 1 835 ? -25.411 -23.050 17.794 1.00 92.44 835 LYS A C 1
ATOM 6810 O O . LYS A 1 835 ? -24.700 -23.945 17.348 1.00 92.44 835 LYS A O 1
ATOM 6815 N N . ASP A 1 836 ? -26.738 -23.121 17.825 1.00 92.75 836 ASP A N 1
ATOM 6816 C CA . ASP A 1 836 ? -27.513 -24.257 17.316 1.00 92.75 836 ASP A CA 1
ATOM 6817 C C . ASP A 1 836 ? -27.315 -24.426 15.792 1.00 92.75 836 ASP A C 1
ATOM 6819 O O . ASP A 1 836 ? -27.257 -25.546 15.290 1.00 92.75 836 ASP A O 1
ATOM 6823 N N . ASN A 1 837 ? -27.089 -23.318 15.073 1.00 92.38 837 ASN A N 1
ATOM 6824 C CA . ASN A 1 837 ? -26.684 -23.285 13.660 1.00 92.38 837 ASN A CA 1
ATOM 6825 C C . ASN A 1 837 ? -25.157 -23.402 13.428 1.00 92.38 837 ASN A C 1
ATOM 6827 O O . ASN A 1 837 ? -24.693 -23.287 12.297 1.00 92.38 837 ASN A O 1
ATOM 6831 N N . ASN A 1 838 ? -24.350 -23.644 14.468 1.00 92.00 838 ASN A N 1
ATOM 6832 C CA . ASN A 1 838 ? -22.878 -23.686 14.418 1.00 92.00 838 ASN A CA 1
ATOM 6833 C C . ASN A 1 838 ? -22.209 -22.406 13.853 1.00 92.00 838 ASN A C 1
ATOM 6835 O O . ASN A 1 838 ? -21.100 -22.451 13.311 1.00 92.00 838 ASN A O 1
ATOM 6839 N N . ILE A 1 839 ? -22.857 -21.247 14.000 1.00 90.38 839 ILE A N 1
ATOM 6840 C CA . ILE A 1 839 ? -22.321 -19.928 13.644 1.00 90.38 839 ILE A CA 1
ATOM 6841 C C . ILE A 1 839 ? -21.585 -19.346 14.855 1.00 90.38 839 ILE A C 1
ATOM 6843 O O . ILE A 1 839 ? -22.162 -19.134 15.921 1.00 90.38 839 ILE A O 1
ATOM 6847 N N . THR A 1 840 ? -20.290 -19.068 14.695 1.00 81.31 840 THR A N 1
ATOM 6848 C CA . THR A 1 840 ? -19.418 -18.527 15.751 1.00 81.31 840 THR A CA 1
ATOM 6849 C C . THR A 1 840 ? -18.400 -17.538 15.173 1.00 81.31 840 THR A C 1
ATOM 6851 O O . THR A 1 840 ? -18.282 -17.397 13.956 1.00 81.31 840 THR A O 1
ATOM 6854 N N . GLY A 1 841 ? -17.666 -16.828 16.037 1.00 78.94 841 GLY A N 1
ATOM 6855 C CA . GLY A 1 841 ? -16.614 -15.898 15.613 1.00 78.94 841 GLY A CA 1
ATOM 6856 C C . GLY A 1 841 ? -17.148 -14.720 14.794 1.00 78.94 841 GLY A C 1
ATOM 6857 O O . GLY A 1 841 ? -18.244 -14.221 15.050 1.00 78.94 841 GLY A O 1
ATOM 6858 N N . GLU A 1 842 ? -16.371 -14.276 13.807 1.00 72.19 842 GLU A N 1
ATOM 6859 C CA . GLU A 1 842 ? -16.686 -13.124 12.944 1.00 72.19 842 GLU A CA 1
ATOM 6860 C C . GLU A 1 842 ? -18.032 -13.287 12.220 1.00 72.19 842 GLU A C 1
ATOM 6862 O O . GLU A 1 842 ? -18.815 -12.342 12.159 1.00 72.19 842 GLU A O 1
ATOM 6867 N N . ASN A 1 843 ? -18.359 -14.511 11.798 1.00 78.12 843 ASN A N 1
ATOM 6868 C CA . ASN A 1 843 ? -19.617 -14.868 11.137 1.00 78.12 843 ASN A CA 1
ATOM 6869 C C . ASN A 1 843 ? -20.879 -14.579 11.977 1.00 78.12 843 ASN A C 1
ATOM 6871 O O . ASN A 1 843 ? -21.968 -14.448 11.423 1.00 78.12 843 ASN A O 1
ATOM 6875 N N . SER A 1 844 ? -20.760 -14.424 13.302 1.00 87.44 844 SER A N 1
ATOM 6876 C CA . SER A 1 844 ? -21.889 -14.022 14.158 1.00 87.44 844 SER A CA 1
ATOM 6877 C C . SER A 1 844 ? -22.272 -12.539 14.035 1.00 87.44 844 SER A C 1
ATOM 6879 O O . SER A 1 844 ? -23.397 -12.175 14.387 1.00 87.44 844 SER A O 1
ATOM 6881 N N . ILE A 1 845 ? -21.369 -11.675 13.540 1.00 84.25 845 ILE A N 1
ATOM 6882 C CA . ILE A 1 845 ? -21.493 -10.214 13.683 1.00 84.25 845 ILE A CA 1
ATOM 6883 C C . ILE A 1 845 ? -22.755 -9.648 13.020 1.00 84.25 845 ILE A C 1
ATOM 6885 O O . ILE A 1 845 ? -23.383 -8.755 13.583 1.00 84.25 845 ILE A O 1
ATOM 6889 N N . ILE A 1 846 ? -23.173 -10.210 11.881 1.00 82.50 846 ILE A N 1
ATOM 6890 C CA . ILE A 1 846 ? -24.357 -9.774 11.123 1.00 82.50 846 ILE A CA 1
ATOM 6891 C C . ILE A 1 846 ? -25.660 -9.900 11.927 1.00 82.50 846 ILE A C 1
ATOM 6893 O O . ILE A 1 846 ? -26.523 -9.030 11.839 1.00 82.50 846 ILE A O 1
ATOM 6897 N N . PHE A 1 847 ? -25.771 -10.935 12.765 1.00 89.38 847 PHE A N 1
ATOM 6898 C CA . PHE A 1 847 ? -26.960 -11.222 13.570 1.00 89.38 847 PHE A CA 1
ATOM 6899 C C . PHE A 1 847 ? -26.920 -10.557 14.958 1.00 89.38 847 PHE A C 1
ATOM 6901 O O . PHE A 1 847 ? -27.965 -10.258 15.533 1.00 89.38 847 PHE A O 1
ATOM 6908 N N . ILE A 1 848 ? -25.734 -10.287 15.522 1.00 89.69 848 ILE A N 1
ATOM 6909 C CA . ILE A 1 848 ? -25.613 -9.586 16.820 1.00 89.69 848 ILE A CA 1
ATOM 6910 C C . ILE A 1 848 ? -25.516 -8.058 16.688 1.00 89.69 848 ILE A C 1
ATOM 6912 O O . ILE A 1 848 ? -25.775 -7.356 17.668 1.00 89.69 848 ILE A O 1
ATOM 6916 N N . ALA A 1 849 ? -25.193 -7.526 15.503 1.00 84.00 849 ALA A N 1
ATOM 6917 C CA . ALA A 1 849 ? -25.052 -6.089 15.261 1.00 84.00 849 ALA A CA 1
ATOM 6918 C C . ALA A 1 849 ? -26.264 -5.238 15.710 1.00 84.00 849 ALA A C 1
ATOM 6920 O O . ALA A 1 849 ? -26.030 -4.187 16.316 1.00 84.00 849 ALA A O 1
ATOM 6921 N N . PRO A 1 850 ? -27.538 -5.659 15.532 1.00 85.94 850 PRO A N 1
ATOM 6922 C CA . PRO A 1 850 ? -28.676 -4.901 16.056 1.00 85.94 850 PRO A CA 1
ATOM 6923 C C . PRO A 1 850 ? -28.651 -4.764 17.582 1.00 85.94 850 PRO A C 1
ATOM 6925 O O . PRO A 1 850 ? -28.939 -3.692 18.114 1.00 85.94 850 PRO A O 1
ATOM 6928 N N . LEU A 1 851 ? -28.225 -5.812 18.296 1.00 89.38 851 LEU A N 1
ATOM 6929 C CA . LEU A 1 851 ? -28.092 -5.785 19.754 1.00 89.38 851 LEU A CA 1
ATOM 6930 C C . LEU A 1 851 ? -26.956 -4.860 20.201 1.00 89.38 851 LEU A C 1
ATOM 6932 O O . LEU A 1 851 ? -27.120 -4.106 21.159 1.00 89.38 851 LEU A O 1
ATOM 6936 N N . GLU A 1 852 ? -25.822 -4.874 19.497 1.00 86.69 852 GLU A N 1
ATOM 6937 C CA . GLU A 1 852 ? -24.712 -3.956 19.772 1.00 86.69 852 GLU A CA 1
ATOM 6938 C C . GLU A 1 852 ? -25.107 -2.488 19.542 1.00 86.69 852 GLU A C 1
ATOM 6940 O O . GLU A 1 852 ? -24.739 -1.625 20.344 1.00 86.69 852 GLU A O 1
ATOM 6945 N N . SER A 1 853 ? -25.901 -2.197 18.507 1.00 82.62 853 SER A N 1
ATOM 6946 C CA . SER A 1 853 ? -26.439 -0.854 18.253 1.00 82.62 853 SER A CA 1
ATOM 6947 C C . SER A 1 853 ? -27.409 -0.397 19.347 1.00 82.62 853 SER A C 1
ATOM 6949 O O . SER A 1 853 ? -27.275 0.728 19.832 1.00 82.62 853 SER A O 1
ATOM 6951 N N . ILE A 1 854 ? -28.296 -1.275 19.838 1.00 86.88 854 ILE A N 1
ATOM 6952 C CA . ILE A 1 854 ? -29.142 -0.984 21.013 1.00 86.88 854 ILE A CA 1
ATOM 6953 C C . ILE A 1 854 ? -28.276 -0.710 22.253 1.00 86.88 854 ILE A C 1
ATOM 6955 O O . ILE A 1 854 ? -28.509 0.272 22.954 1.00 86.88 854 ILE A O 1
ATOM 6959 N N . MET A 1 855 ? -27.243 -1.519 22.518 1.00 87.94 855 MET A N 1
ATOM 6960 C CA . MET A 1 855 ? -26.331 -1.303 23.655 1.00 87.94 855 MET A CA 1
ATOM 6961 C C . MET A 1 855 ? -25.575 0.031 23.553 1.00 87.94 855 MET A C 1
ATOM 6963 O O . MET A 1 855 ? -25.424 0.732 24.557 1.00 87.94 855 MET A O 1
ATOM 6967 N N . LYS A 1 856 ? -25.120 0.398 22.348 1.00 86.56 856 LYS A N 1
ATOM 6968 C CA . LYS A 1 856 ? -24.417 1.655 22.050 1.00 86.56 856 LYS A CA 1
ATOM 6969 C C . LYS A 1 856 ? -25.324 2.873 22.253 1.00 86.56 856 LYS A C 1
ATOM 6971 O O . LYS A 1 856 ? -24.915 3.815 22.928 1.00 86.56 856 LYS A O 1
ATOM 6976 N N . PHE A 1 857 ? -26.541 2.843 21.707 1.00 84.12 857 PHE A N 1
ATOM 6977 C CA . PHE A 1 857 ? -27.515 3.93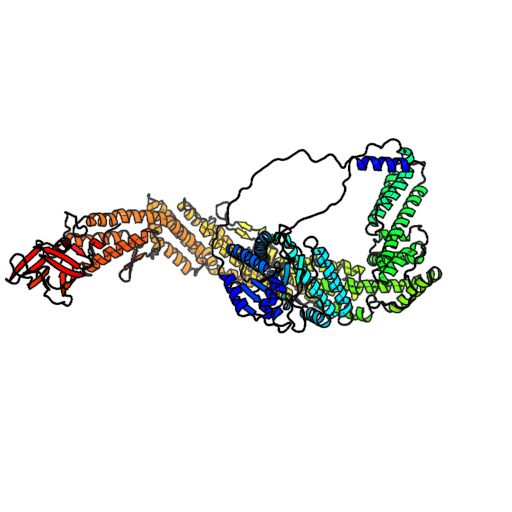6 21.810 1.00 84.12 857 PHE A CA 1
ATOM 6978 C C . PHE A 1 857 ? -28.123 4.061 23.211 1.00 84.12 857 PHE A C 1
ATOM 6980 O O . PHE A 1 857 ? -28.250 5.161 23.741 1.00 84.12 857 PHE A O 1
ATOM 6987 N N . GLY A 1 858 ? -28.458 2.939 23.848 1.00 87.81 858 GLY A N 1
ATOM 6988 C CA . GLY A 1 858 ? -29.090 2.915 25.162 1.00 87.81 858 GLY A CA 1
ATOM 6989 C C . GLY A 1 858 ? -28.150 3.244 26.326 1.00 87.81 858 GLY A C 1
ATOM 6990 O O . GLY A 1 858 ? -28.617 3.753 27.348 1.00 87.81 858 GLY A O 1
ATOM 6991 N N . LYS A 1 859 ? -26.832 2.989 26.205 1.00 90.56 859 LYS A N 1
ATOM 6992 C CA . LYS A 1 859 ? -25.867 3.209 27.304 1.00 90.56 859 LYS A CA 1
ATOM 6993 C C . LYS A 1 859 ? -25.935 4.633 27.887 1.00 90.56 859 LYS A C 1
ATOM 6995 O O . LYS A 1 859 ? -26.046 4.717 29.109 1.00 90.56 859 LYS A O 1
ATOM 7000 N N . PRO A 1 860 ? -25.913 5.732 27.103 1.00 89.25 860 PRO A N 1
ATOM 7001 C CA . PRO A 1 860 ? -26.092 7.087 27.629 1.00 89.25 860 PRO A CA 1
ATOM 7002 C C . PRO A 1 860 ? -27.375 7.272 28.454 1.00 89.25 860 PRO A C 1
ATOM 7004 O O . PRO A 1 860 ? -27.294 7.696 29.605 1.00 89.25 860 PRO A O 1
ATOM 7007 N N . TYR A 1 861 ? -28.544 6.895 27.922 1.00 88.06 861 TYR A N 1
ATOM 7008 C CA . TYR A 1 861 ? -29.831 7.099 28.604 1.00 88.06 861 TYR A CA 1
ATOM 7009 C C . TYR A 1 861 ? -29.975 6.269 29.882 1.00 88.06 861 TYR A C 1
ATOM 7011 O O . TYR A 1 861 ? -30.544 6.760 30.863 1.00 88.06 861 TYR A O 1
ATOM 7019 N N . LEU A 1 862 ? -29.450 5.038 29.883 1.00 91.56 862 LEU A N 1
ATOM 7020 C CA . LEU A 1 862 ? -29.447 4.155 31.048 1.00 91.56 862 LEU A CA 1
ATOM 7021 C C . LEU A 1 862 ? -28.432 4.624 32.097 1.00 91.56 862 LEU A C 1
ATOM 7023 O O . LEU A 1 862 ? -28.736 4.582 33.288 1.00 91.56 862 LEU A O 1
ATOM 7027 N N . SER A 1 863 ? -27.258 5.094 31.668 1.00 93.12 863 SER A N 1
ATOM 7028 C CA . SER A 1 863 ? -26.227 5.683 32.529 1.00 93.12 863 SER A CA 1
ATOM 7029 C C . SER A 1 863 ? -26.743 6.936 33.235 1.00 93.12 863 SER A C 1
ATOM 7031 O O . SER A 1 863 ? -26.698 6.997 34.461 1.00 93.12 863 SER A O 1
ATOM 7033 N N . GLU A 1 864 ? -27.348 7.875 32.501 1.00 91.62 864 GLU A N 1
ATOM 7034 C CA . GLU A 1 864 ? -27.974 9.077 33.065 1.00 91.62 864 GLU A CA 1
ATOM 7035 C C . GLU A 1 864 ? -29.085 8.715 34.066 1.00 91.62 864 GLU A C 1
ATOM 7037 O O . GLU A 1 864 ? -29.065 9.156 35.214 1.00 91.62 864 GLU A O 1
ATOM 7042 N N . TYR A 1 865 ? -30.017 7.839 33.674 1.00 91.56 865 TYR A N 1
ATOM 7043 C CA . TYR A 1 865 ? -31.125 7.391 34.524 1.00 91.56 865 TYR A CA 1
ATOM 7044 C C . TYR A 1 865 ? -30.640 6.715 35.817 1.00 91.56 865 TYR A C 1
ATOM 7046 O O . TYR A 1 865 ? -31.094 7.054 36.912 1.00 91.56 865 TYR A O 1
ATOM 7054 N N . LYS A 1 866 ? -29.673 5.794 35.720 1.00 93.44 866 LYS A N 1
ATOM 7055 C CA . LYS A 1 866 ? -29.094 5.112 36.885 1.00 93.44 866 LYS A CA 1
ATOM 7056 C C . LYS A 1 866 ? -28.248 6.056 37.744 1.00 93.44 866 LYS A C 1
ATOM 7058 O O . LYS A 1 866 ? -28.299 5.939 38.965 1.00 93.44 866 LYS A O 1
ATOM 7063 N N . TYR A 1 867 ? -27.538 7.021 37.161 1.00 94.38 867 TYR A N 1
ATOM 7064 C CA . TYR A 1 867 ? -26.787 8.026 37.919 1.00 94.38 867 TYR A CA 1
ATOM 7065 C C . TYR A 1 867 ? -27.716 9.003 38.660 1.00 94.38 867 TYR A C 1
ATOM 7067 O O . TYR A 1 867 ? -27.467 9.346 39.814 1.00 94.38 867 TYR A O 1
ATOM 7075 N N . ASN A 1 868 ? -28.849 9.373 38.059 1.00 93.31 868 ASN A N 1
ATOM 7076 C CA . ASN A 1 868 ? -29.884 10.163 38.728 1.00 93.31 868 ASN A CA 1
ATOM 7077 C C . ASN A 1 868 ? -30.492 9.400 39.919 1.00 93.31 868 ASN A C 1
ATOM 7079 O O . ASN A 1 868 ? -30.655 9.982 40.991 1.00 93.31 868 ASN A O 1
ATOM 7083 N N . ILE A 1 869 ? -30.731 8.090 39.786 1.00 92.69 869 ILE A N 1
ATOM 7084 C CA . ILE A 1 869 ? -31.151 7.227 40.905 1.00 92.69 869 ILE A CA 1
ATOM 7085 C C . ILE A 1 869 ? -30.054 7.112 41.978 1.00 92.69 869 ILE A C 1
ATOM 7087 O O . ILE A 1 869 ? -30.355 7.193 43.164 1.00 92.69 869 ILE A O 1
ATOM 7091 N N . TRP A 1 870 ? -28.780 6.972 41.600 1.00 95.06 870 TRP A N 1
ATOM 7092 C CA . TRP A 1 870 ? -27.655 6.980 42.547 1.00 95.06 870 TRP A CA 1
ATOM 7093 C C . TRP A 1 870 ? -27.622 8.270 43.381 1.00 95.06 870 TRP A C 1
ATOM 7095 O O . TRP A 1 870 ? -27.526 8.223 44.609 1.00 95.06 870 TRP A O 1
ATOM 7105 N N . ASN A 1 871 ? -27.784 9.425 42.734 1.00 94.19 871 ASN A N 1
ATOM 7106 C CA . ASN A 1 871 ? -27.826 10.712 43.422 1.00 94.19 871 ASN A CA 1
ATOM 7107 C C . ASN A 1 871 ? -29.058 10.846 44.336 1.00 94.19 871 ASN A C 1
ATOM 7109 O O . ASN A 1 871 ? -28.931 11.311 45.471 1.00 94.19 871 ASN A O 1
ATOM 7113 N N . LYS A 1 872 ? -30.234 10.412 43.861 1.00 93.31 872 LYS A N 1
ATOM 7114 C CA . LYS A 1 872 ? -31.521 10.557 44.558 1.00 93.31 872 LYS A CA 1
ATOM 7115 C C . LYS A 1 872 ? -31.721 9.583 45.723 1.00 93.31 872 LYS A C 1
ATOM 7117 O O . LYS A 1 872 ? -32.268 10.001 46.740 1.00 93.31 872 LYS A O 1
ATOM 7122 N N . ASP A 1 873 ? -31.281 8.331 45.599 1.00 91.44 873 ASP A N 1
ATOM 7123 C CA . ASP A 1 873 ? -31.643 7.240 46.523 1.00 91.44 873 ASP A CA 1
ATOM 7124 C C . ASP A 1 873 ? -30.461 6.748 47.389 1.00 91.44 873 ASP A C 1
ATOM 7126 O O . ASP A 1 873 ? -30.669 5.991 48.340 1.00 91.44 873 ASP A O 1
ATOM 7130 N N . ILE A 1 874 ? -29.214 7.115 47.051 1.00 93.69 874 ILE A N 1
ATOM 7131 C CA . ILE A 1 874 ? -27.995 6.590 47.701 1.00 93.69 874 ILE A CA 1
ATOM 7132 C C . ILE A 1 874 ? -27.105 7.730 48.230 1.00 93.69 874 ILE A C 1
ATOM 7134 O O . ILE A 1 874 ? -26.773 7.749 49.416 1.00 93.69 874 ILE A O 1
ATOM 7138 N N . ILE A 1 875 ? -26.760 8.721 47.399 1.00 94.06 875 ILE A N 1
ATOM 7139 C CA . ILE A 1 875 ? -25.965 9.885 47.843 1.00 94.06 875 ILE A CA 1
ATOM 7140 C C . ILE A 1 875 ? -26.769 10.809 48.765 1.00 94.06 875 ILE A C 1
ATOM 7142 O O . ILE A 1 875 ? -26.207 11.358 49.708 1.00 94.06 875 ILE A O 1
ATOM 7146 N N . SER A 1 876 ? -28.076 10.964 48.544 1.00 91.56 876 SER A N 1
ATOM 7147 C CA . SER A 1 876 ? -28.969 11.704 49.450 1.00 91.56 876 SER A CA 1
ATOM 7148 C C . SER A 1 876 ? -28.961 11.130 50.875 1.00 91.56 876 SER A C 1
ATOM 7150 O O . SER A 1 876 ? -28.852 11.881 51.844 1.00 91.56 876 SER A O 1
ATOM 7152 N N . LEU A 1 877 ? -29.007 9.799 50.996 1.00 92.19 877 LEU A N 1
ATOM 7153 C CA . LEU A 1 877 ? -28.997 9.061 52.257 1.00 92.19 877 LEU A CA 1
ATOM 7154 C C . LEU A 1 877 ? -27.656 9.231 52.985 1.00 92.19 877 LEU A C 1
ATOM 7156 O O . LEU A 1 877 ? -27.637 9.528 54.179 1.00 92.19 877 LEU A O 1
ATOM 7160 N N . LEU A 1 878 ? -26.539 9.139 52.252 1.00 91.88 878 LEU A N 1
ATOM 7161 C CA . LEU A 1 878 ? -25.210 9.468 52.778 1.00 91.88 878 LEU A CA 1
ATOM 7162 C C . LEU A 1 878 ? -25.137 10.922 53.261 1.00 91.88 878 LEU A C 1
ATOM 7164 O O . LEU A 1 878 ? -24.764 11.155 54.407 1.00 91.88 878 LEU A O 1
ATOM 7168 N N . LYS A 1 879 ? -25.552 11.894 52.438 1.00 91.12 879 LYS A N 1
ATOM 7169 C CA . LYS A 1 879 ? -25.513 13.325 52.783 1.00 91.12 879 LYS A CA 1
ATOM 7170 C C . LYS A 1 879 ? -26.387 13.679 53.983 1.00 91.12 879 LYS A C 1
ATOM 7172 O O . LYS A 1 879 ? -25.973 14.496 54.799 1.00 91.12 879 LYS A O 1
ATOM 7177 N N . LYS A 1 880 ? -27.549 13.036 54.147 1.00 91.69 880 LYS A N 1
ATOM 7178 C CA . LYS A 1 880 ? -28.378 13.159 55.357 1.00 91.69 880 LYS A CA 1
ATOM 7179 C C . LYS A 1 880 ? -27.561 12.793 56.600 1.00 91.69 880 LYS A C 1
ATOM 7181 O O . LYS A 1 880 ? -27.482 13.593 57.529 1.00 91.69 880 LYS A O 1
ATOM 7186 N N . TYR A 1 881 ? -26.933 11.618 56.607 1.00 91.81 881 TYR A N 1
ATOM 7187 C CA . TYR A 1 881 ? -26.264 11.086 57.797 1.00 91.81 881 TYR A CA 1
ATOM 7188 C C . TYR A 1 881 ? -24.839 11.602 58.031 1.00 91.81 881 TYR A C 1
ATOM 7190 O O . TYR A 1 881 ? -24.424 11.677 59.183 1.00 91.81 881 TYR A O 1
ATOM 7198 N N . GLN A 1 882 ? -24.139 12.093 57.003 1.00 90.06 882 GLN A N 1
ATOM 7199 C CA . GLN A 1 882 ? -22.899 12.873 57.158 1.00 90.06 882 GLN A CA 1
ATOM 7200 C C . GLN A 1 882 ? -23.078 14.081 58.100 1.00 90.06 882 GLN A C 1
ATOM 7202 O O . GLN A 1 882 ? -22.129 14.475 58.768 1.00 90.06 882 GLN A O 1
ATOM 7207 N N . THR A 1 883 ? -24.287 14.653 58.202 1.00 90.88 883 THR A N 1
ATOM 7208 C CA . THR A 1 883 ? -24.573 15.787 59.106 1.00 90.88 883 THR A CA 1
ATOM 7209 C C . THR A 1 883 ? -24.779 15.403 60.577 1.00 90.88 883 THR A C 1
ATOM 7211 O O . THR A 1 883 ? -25.082 16.279 61.384 1.00 90.88 883 THR A O 1
ATOM 7214 N N . TYR A 1 884 ? -24.631 14.129 60.953 1.00 93.75 884 TYR A N 1
ATOM 7215 C CA . TYR A 1 884 ? -24.815 13.640 62.324 1.00 93.75 884 TYR A CA 1
ATOM 7216 C C . TYR A 1 884 ? -23.465 13.332 62.986 1.00 93.75 884 TYR A C 1
ATOM 7218 O O . TYR A 1 884 ? -22.542 12.835 62.344 1.00 93.75 884 TYR A O 1
ATOM 7226 N N . PHE A 1 885 ? -23.364 13.538 64.294 1.00 91.12 885 PHE A N 1
ATOM 7227 C CA . PHE A 1 885 ? -22.310 12.965 65.124 1.00 91.12 885 PHE A CA 1
ATOM 7228 C C . PHE A 1 885 ? -22.482 11.432 65.181 1.00 91.12 885 PHE A C 1
ATOM 7230 O O . PHE A 1 885 ? -23.616 10.979 65.388 1.00 91.12 885 PHE A O 1
ATOM 7237 N N . PRO A 1 886 ? -21.426 10.609 64.994 1.00 91.00 886 PRO A N 1
ATOM 7238 C CA . PRO A 1 886 ? -19.992 10.942 64.989 1.00 91.00 886 PRO A CA 1
ATOM 7239 C C . PRO A 1 886 ? -19.366 11.258 63.611 1.00 91.00 886 PRO A C 1
ATOM 7241 O O . PRO A 1 886 ? -18.150 11.421 63.536 1.00 91.00 886 PRO A O 1
ATOM 7244 N N . PHE A 1 887 ? -20.139 11.320 62.520 1.00 90.94 887 PHE A N 1
ATOM 7245 C CA . PHE A 1 887 ? -19.608 11.591 61.172 1.00 90.94 887 PHE A CA 1
ATOM 7246 C C . PHE A 1 887 ? -19.104 13.028 61.010 1.00 90.94 887 PHE A C 1
ATOM 7248 O O . PHE A 1 887 ? -18.036 13.239 60.441 1.00 90.94 887 PHE A O 1
ATOM 7255 N N . SER A 1 888 ? -19.844 14.002 61.544 1.00 89.44 888 SER A N 1
ATOM 7256 C CA . SER A 1 888 ? -19.423 15.403 61.625 1.00 89.44 888 SER A CA 1
ATOM 7257 C C . SER A 1 888 ? -19.181 15.798 63.079 1.00 89.44 888 SER A C 1
ATOM 7259 O O . SER A 1 888 ? -20.076 15.659 63.914 1.00 89.44 888 SER A O 1
ATOM 7261 N N . LYS A 1 889 ? -17.975 16.305 63.371 1.00 85.38 889 LYS A N 1
ATOM 7262 C CA . LYS A 1 889 ? -17.552 16.744 64.713 1.00 85.38 889 LYS A CA 1
ATOM 7263 C C . LYS A 1 889 ? -18.436 17.858 65.280 1.00 85.38 889 LYS A C 1
ATOM 7265 O O . LYS A 1 889 ? -18.774 17.822 66.456 1.00 85.38 889 LYS A O 1
ATOM 7270 N N . GLU A 1 890 ? -18.832 18.806 64.435 1.00 85.25 890 GLU A N 1
ATOM 7271 C CA . GLU A 1 890 ? -19.559 20.021 64.827 1.00 85.25 890 GLU A CA 1
ATOM 7272 C C . GLU A 1 890 ? -21.090 19.821 64.872 1.00 85.25 890 GLU A C 1
ATOM 7274 O O . GLU A 1 890 ? -21.856 20.784 64.930 1.00 85.25 890 GLU A O 1
ATOM 7279 N N . SER A 1 891 ? -21.571 18.574 64.791 1.00 88.19 891 SER A N 1
ATOM 7280 C CA . SER A 1 891 ? -23.004 18.281 64.741 1.00 88.19 891 SER A CA 1
ATOM 7281 C C . SER A 1 891 ? -23.656 18.246 66.121 1.00 88.19 891 SER A C 1
ATOM 7283 O O . SER A 1 891 ? -23.249 17.499 67.008 1.00 88.19 891 SER A O 1
ATOM 7285 N N . ASN A 1 892 ? -24.768 18.971 66.260 1.00 86.31 892 ASN A N 1
ATOM 7286 C CA . ASN A 1 892 ? -25.660 18.885 67.417 1.00 86.31 892 ASN A CA 1
ATOM 7287 C C . ASN A 1 892 ? -26.665 17.713 67.344 1.00 86.31 892 ASN A C 1
ATOM 7289 O O . ASN A 1 892 ? -27.461 17.536 68.267 1.00 86.31 892 ASN A O 1
ATOM 7293 N N . LYS A 1 893 ? -26.655 16.916 66.265 1.00 92.69 893 LYS A N 1
ATOM 7294 C CA . LYS A 1 893 ? -27.511 15.733 66.091 1.00 92.69 893 LYS A CA 1
ATOM 7295 C C . LYS A 1 893 ? -26.680 14.467 66.201 1.00 92.69 893 LYS A C 1
ATOM 7297 O O . LYS A 1 893 ? -25.799 14.235 65.385 1.00 92.69 893 LYS A O 1
ATOM 7302 N N . THR A 1 894 ? -27.018 13.602 67.144 1.00 91.50 894 THR A N 1
ATOM 7303 C CA . THR A 1 894 ? -26.295 12.347 67.379 1.00 91.50 894 THR A CA 1
ATOM 7304 C C . THR A 1 894 ? -27.068 11.162 66.812 1.00 91.50 894 THR A C 1
ATOM 7306 O O . THR A 1 894 ? -28.233 10.977 67.161 1.00 91.50 894 THR A O 1
ATOM 7309 N N . ILE A 1 895 ? -26.437 10.339 65.967 1.00 94.69 895 ILE A N 1
ATOM 7310 C CA . ILE A 1 895 ? -27.058 9.103 65.466 1.00 94.69 895 ILE A CA 1
ATOM 7311 C C . ILE A 1 895 ? -27.092 8.042 66.576 1.00 94.69 895 ILE A C 1
ATOM 7313 O O . ILE A 1 895 ? -26.137 7.899 67.344 1.00 94.69 895 ILE A O 1
ATOM 7317 N N . SER A 1 896 ? -28.178 7.274 66.682 1.00 94.50 896 SER A N 1
ATOM 7318 C CA . SER A 1 896 ? -28.216 6.134 67.613 1.00 94.50 896 SER A CA 1
ATOM 7319 C C . SER A 1 896 ? -27.538 4.895 67.003 1.00 94.50 896 SER A C 1
ATOM 7321 O O . SER A 1 896 ? -27.607 4.715 65.786 1.00 94.50 896 SER A O 1
ATOM 7323 N N . PRO A 1 897 ? -26.942 3.983 67.798 1.00 94.31 897 PRO A N 1
ATOM 7324 C CA . PRO A 1 897 ? -26.377 2.739 67.264 1.00 94.31 897 PRO A CA 1
ATOM 7325 C C . PRO A 1 897 ? -27.387 1.860 66.517 1.00 94.31 897 PRO A C 1
ATOM 7327 O O . PRO A 1 897 ? -27.028 1.179 65.554 1.00 94.31 897 PRO A O 1
ATOM 7330 N N . LYS A 1 898 ? -28.663 1.911 66.928 1.00 94.25 898 LYS A N 1
ATOM 7331 C CA . LYS A 1 898 ? -29.762 1.252 66.219 1.00 94.25 898 LYS A CA 1
ATOM 7332 C C . LYS A 1 898 ? -29.977 1.881 64.840 1.00 94.25 898 LYS A C 1
ATOM 7334 O O . LYS A 1 898 ? -29.889 1.171 63.850 1.00 94.25 898 LYS A O 1
ATOM 7339 N N . GLU A 1 899 ? -30.181 3.196 64.766 1.00 95.19 899 GLU A N 1
ATOM 7340 C CA . GLU A 1 899 ? -30.376 3.904 63.490 1.00 95.19 899 GLU A CA 1
ATOM 7341 C C . GLU A 1 899 ? -29.170 3.725 62.551 1.00 95.19 899 GLU A C 1
ATOM 7343 O O . GLU A 1 899 ? -29.335 3.434 61.371 1.00 95.19 899 GLU A O 1
ATOM 7348 N N . LEU A 1 900 ? -27.948 3.789 63.085 1.00 94.81 900 LEU A N 1
ATOM 7349 C CA . LEU A 1 900 ? -26.723 3.508 62.335 1.00 94.81 900 LEU A CA 1
ATOM 7350 C C . LEU A 1 900 ? -26.728 2.088 61.727 1.00 94.81 900 LEU A C 1
ATOM 7352 O O . LEU A 1 900 ? -26.310 1.909 60.582 1.00 94.81 900 LEU A O 1
ATOM 7356 N N . THR A 1 901 ? -27.247 1.097 62.460 1.00 95.00 901 THR A N 1
ATOM 7357 C CA . THR A 1 901 ? -27.407 -0.295 61.997 1.00 95.00 901 THR A CA 1
ATOM 7358 C C . THR A 1 901 ? -28.524 -0.431 60.958 1.00 95.00 901 THR A C 1
ATOM 7360 O O . THR A 1 901 ? -28.314 -1.054 59.917 1.00 95.00 901 THR A O 1
ATOM 7363 N N . ASP A 1 902 ? -29.679 0.196 61.197 1.00 95.25 902 ASP A N 1
ATOM 7364 C CA . ASP A 1 902 ? -30.848 0.170 60.307 1.00 95.25 902 ASP A CA 1
ATOM 7365 C C . ASP A 1 902 ? -30.557 0.830 58.939 1.00 95.25 902 ASP A C 1
ATOM 7367 O O . ASP A 1 902 ? -31.138 0.438 57.922 1.00 95.25 902 ASP A O 1
ATOM 7371 N N . ILE A 1 903 ? -29.615 1.781 58.881 1.00 95.38 903 ILE A N 1
ATOM 7372 C CA . ILE A 1 903 ? -29.192 2.458 57.644 1.00 95.38 903 ILE A CA 1
ATOM 7373 C C . ILE A 1 903 ? -27.969 1.792 56.985 1.00 95.38 903 ILE A C 1
ATOM 7375 O O . ILE A 1 903 ? -28.020 1.511 55.786 1.00 95.38 903 ILE A O 1
ATOM 7379 N N . PHE A 1 904 ? -26.884 1.523 57.728 1.00 95.06 904 PHE A N 1
ATOM 7380 C CA . PHE A 1 904 ? -25.577 1.131 57.159 1.00 95.06 904 PHE A CA 1
ATOM 7381 C C . PHE A 1 904 ? -25.064 -0.271 57.543 1.00 95.06 904 PHE A C 1
ATOM 7383 O O . PHE A 1 904 ? -24.047 -0.713 56.994 1.00 95.06 904 PHE A O 1
ATOM 7390 N N . GLY A 1 905 ? -25.754 -1.001 58.425 1.00 94.12 905 GLY A N 1
ATOM 7391 C CA . GLY A 1 905 ? -25.470 -2.422 58.658 1.00 94.12 905 GLY A CA 1
ATOM 7392 C C . GLY A 1 905 ? -25.716 -3.264 57.392 1.00 94.12 905 GLY A C 1
ATOM 7393 O O . GLY A 1 905 ? -26.389 -2.793 56.474 1.00 94.12 905 GLY A O 1
ATOM 7394 N N . PRO A 1 906 ? -25.237 -4.521 57.295 1.00 93.00 906 PRO A N 1
ATOM 7395 C CA . PRO A 1 906 ? -25.285 -5.320 56.052 1.00 93.00 906 PRO A CA 1
ATOM 7396 C C . PRO A 1 906 ? -26.681 -5.465 55.402 1.00 93.00 906 PRO A C 1
ATOM 7398 O O . PRO A 1 906 ? -26.818 -5.590 54.176 1.00 93.00 906 PRO A O 1
ATOM 7401 N N . ASN A 1 907 ? -27.731 -5.403 56.227 1.00 91.50 907 ASN A N 1
ATOM 7402 C CA . ASN A 1 907 ? -29.143 -5.478 55.842 1.00 91.50 907 ASN A CA 1
ATOM 7403 C C . ASN A 1 907 ? -29.878 -4.120 55.905 1.00 91.50 907 ASN A C 1
ATOM 7405 O O . ASN A 1 907 ? -31.102 -4.077 55.763 1.00 91.50 907 ASN A O 1
ATOM 7409 N N . GLY A 1 908 ? -29.153 -3.019 56.105 1.00 93.75 908 GLY A N 1
ATOM 7410 C CA . GLY A 1 908 ? -29.682 -1.662 56.227 1.00 93.75 908 GLY A CA 1
ATOM 7411 C C . GLY A 1 908 ? -30.148 -1.035 54.909 1.00 93.75 908 GLY A C 1
ATOM 7412 O O . GLY A 1 908 ? -29.972 -1.600 53.822 1.00 93.75 908 GLY A O 1
ATOM 7413 N N . GLU A 1 909 ? -30.783 0.134 55.012 1.00 95.19 909 GLU A N 1
ATOM 7414 C CA . GLU A 1 909 ? -31.375 0.868 53.884 1.00 95.19 909 GLU A CA 1
ATOM 7415 C C . GLU A 1 909 ? -30.373 1.159 52.755 1.00 95.19 909 GLU A C 1
ATOM 7417 O O . GLU A 1 909 ? -30.682 0.910 51.589 1.00 95.19 909 GLU A O 1
ATOM 7422 N N . PHE A 1 910 ? -29.146 1.586 53.078 1.00 95.00 910 PHE A N 1
ATOM 7423 C CA . PHE A 1 910 ? -28.119 1.892 52.077 1.00 95.00 910 PHE A CA 1
ATOM 7424 C C . PHE A 1 910 ? -27.853 0.693 51.156 1.00 95.00 910 PHE A C 1
ATOM 7426 O O . PHE A 1 910 ? -27.946 0.794 49.931 1.00 95.00 910 PHE A O 1
ATOM 7433 N N . TRP A 1 911 ? -27.599 -0.481 51.739 1.00 94.31 911 TRP A N 1
ATOM 7434 C CA . TRP A 1 911 ? -27.309 -1.693 50.975 1.00 94.31 911 TRP A CA 1
ATOM 7435 C C . TRP A 1 911 ? -28.546 -2.279 50.288 1.00 94.31 911 TRP A C 1
ATOM 7437 O O . TRP A 1 911 ? -28.415 -2.904 49.235 1.00 94.31 911 TRP A O 1
ATOM 7447 N N . LYS A 1 912 ? -29.755 -2.051 50.819 1.00 94.00 912 LYS A N 1
ATOM 7448 C CA . LYS A 1 912 ? -31.013 -2.330 50.101 1.00 94.00 912 LYS A CA 1
ATOM 7449 C C . LYS A 1 912 ? -31.118 -1.470 48.834 1.00 94.00 912 LYS A C 1
ATOM 7451 O O . LYS A 1 912 ? -31.355 -2.029 47.764 1.00 94.00 912 LYS A O 1
ATOM 7456 N N . ASN A 1 913 ? -30.856 -0.165 48.918 1.00 93.88 913 ASN A N 1
ATOM 7457 C CA . ASN A 1 913 ? -30.919 0.745 47.769 1.00 93.88 913 ASN A CA 1
ATOM 7458 C C . ASN A 1 913 ? -29.827 0.434 46.732 1.00 93.88 913 ASN A C 1
ATOM 7460 O O . ASN A 1 913 ? -30.133 0.364 45.543 1.00 93.88 913 ASN A O 1
ATOM 7464 N N . VAL A 1 914 ? -28.589 0.136 47.153 1.00 94.19 914 VAL A N 1
ATOM 7465 C CA . VAL A 1 914 ? -27.519 -0.337 46.249 1.00 94.19 914 VAL A CA 1
ATOM 7466 C C . VAL A 1 914 ? -27.935 -1.625 45.527 1.00 94.19 914 VAL A C 1
ATOM 7468 O O . VAL A 1 914 ? -27.919 -1.659 44.295 1.00 94.19 914 VAL A O 1
ATOM 7471 N N . ARG A 1 915 ? -28.367 -2.665 46.260 1.00 91.81 915 ARG A N 1
ATOM 7472 C CA . ARG A 1 915 ? -28.763 -3.962 45.673 1.00 91.81 915 ARG A CA 1
ATOM 7473 C C . ARG A 1 915 ? -29.983 -3.857 44.753 1.00 91.81 915 ARG A C 1
ATOM 7475 O O . ARG A 1 915 ? -30.017 -4.544 43.742 1.00 91.81 915 ARG A O 1
ATOM 7482 N N . LYS A 1 916 ? -30.953 -2.991 45.064 1.00 90.12 916 LYS A N 1
ATOM 7483 C CA . LYS A 1 916 ? -32.139 -2.733 44.229 1.00 90.12 916 LYS A CA 1
ATOM 7484 C C . LYS A 1 916 ? -31.790 -1.954 42.958 1.00 90.12 916 LYS A C 1
ATOM 7486 O O . LYS A 1 916 ? -32.198 -2.329 41.861 1.00 90.12 916 LYS A O 1
ATOM 7491 N N . ASN A 1 917 ? -31.049 -0.856 43.098 1.00 90.31 917 ASN A N 1
ATOM 7492 C CA . ASN A 1 917 ? -30.927 0.140 42.037 1.00 90.31 917 ASN A CA 1
ATOM 7493 C C . ASN A 1 917 ? -29.694 -0.070 41.140 1.00 90.31 917 ASN A C 1
ATOM 7495 O O . ASN A 1 917 ? -29.777 0.224 39.946 1.00 90.31 917 ASN A O 1
ATOM 7499 N N . MET A 1 918 ? -28.585 -0.603 41.668 1.00 91.75 918 MET A N 1
ATOM 7500 C CA . MET A 1 918 ? -27.314 -0.789 40.938 1.00 91.75 918 MET A CA 1
ATOM 7501 C C . MET A 1 918 ? -27.052 -2.237 40.483 1.00 91.75 918 MET A C 1
ATOM 7503 O O . MET A 1 918 ? -25.970 -2.537 39.971 1.00 91.75 918 MET A O 1
ATOM 7507 N N . TYR A 1 919 ? -28.039 -3.128 40.641 1.00 83.88 919 TYR A N 1
ATOM 7508 C CA . TYR A 1 919 ? -27.957 -4.526 40.210 1.00 83.88 919 TYR A CA 1
ATOM 7509 C C . TYR A 1 919 ? -27.477 -4.665 38.758 1.00 83.88 919 TYR A C 1
ATOM 7511 O O . TYR A 1 919 ? -27.955 -3.970 37.859 1.00 83.88 919 TYR A O 1
ATOM 7519 N N . GLY A 1 920 ? -26.535 -5.584 38.536 1.00 82.81 920 GLY A N 1
ATOM 7520 C CA . GLY A 1 920 ? -25.982 -5.891 37.215 1.00 82.81 920 GLY A CA 1
ATOM 7521 C C . GLY A 1 920 ? -24.942 -4.894 36.691 1.00 82.81 920 GLY A C 1
ATOM 7522 O O . GLY A 1 920 ? -24.274 -5.209 35.710 1.00 82.81 920 GLY A O 1
ATOM 7523 N N . ILE A 1 921 ? -24.771 -3.737 37.342 1.00 90.69 921 ILE A N 1
ATOM 7524 C CA . ILE A 1 921 ? -23.770 -2.719 36.982 1.00 90.69 921 ILE A CA 1
ATOM 7525 C C . ILE A 1 921 ? -22.551 -2.829 37.903 1.00 90.69 921 ILE A C 1
ATOM 7527 O O . ILE A 1 921 ? -21.421 -2.915 37.422 1.00 90.69 921 ILE A O 1
ATOM 7531 N N . PHE A 1 922 ? -22.786 -2.897 39.217 1.00 92.62 922 PHE A N 1
ATOM 7532 C CA . PHE A 1 922 ? -21.760 -3.182 40.222 1.00 92.62 922 PHE A CA 1
ATOM 7533 C C . PHE A 1 922 ? -21.961 -4.568 40.835 1.00 92.62 922 PHE A C 1
ATOM 7535 O O . PHE A 1 922 ? -23.088 -5.050 40.970 1.00 92.62 922 PHE A O 1
ATOM 7542 N N . GLU A 1 923 ? -20.860 -5.192 41.238 1.00 91.69 923 GLU A N 1
ATOM 7543 C CA . GLU A 1 923 ? -20.836 -6.478 41.933 1.00 91.69 923 GLU A CA 1
ATOM 7544 C C . GLU A 1 923 ? -19.767 -6.478 43.033 1.00 91.69 923 GLU A C 1
ATOM 7546 O O . GLU A 1 923 ? -18.802 -5.717 42.967 1.00 91.69 923 GLU A O 1
ATOM 7551 N N . TYR A 1 924 ? -19.953 -7.321 44.049 1.00 90.62 924 TYR A N 1
ATOM 7552 C CA . TYR A 1 924 ? -19.017 -7.484 45.160 1.00 90.62 924 TYR A CA 1
ATOM 7553 C C . TYR A 1 924 ? -18.256 -8.801 44.985 1.00 90.62 924 TYR A C 1
ATOM 7555 O O . TYR A 1 924 ? -18.863 -9.872 45.017 1.00 90.62 924 TYR A O 1
ATOM 7563 N N . GLN A 1 925 ? -16.944 -8.723 44.771 1.00 88.44 925 GLN A N 1
ATOM 7564 C CA . GLN A 1 925 ? -16.056 -9.873 44.584 1.00 88.44 925 GLN A CA 1
ATOM 7565 C C . GLN A 1 925 ? -14.733 -9.627 45.318 1.00 88.44 925 GLN A C 1
ATOM 7567 O O . GLN A 1 925 ? -14.285 -8.491 45.440 1.00 88.44 925 GLN A O 1
ATOM 7572 N N . ASN A 1 926 ? -14.096 -10.687 45.822 1.00 86.56 926 ASN A N 1
ATOM 7573 C CA . ASN A 1 926 ? -12.769 -10.624 46.459 1.00 86.56 926 ASN A CA 1
ATOM 7574 C C . ASN A 1 926 ? -12.636 -9.567 47.585 1.00 86.56 926 ASN A C 1
ATOM 7576 O O . ASN A 1 926 ? -11.557 -9.030 47.818 1.00 86.56 926 ASN A O 1
ATOM 7580 N N . GLY A 1 927 ? -13.736 -9.264 48.287 1.00 84.62 927 GLY A N 1
ATOM 7581 C CA . GLY A 1 927 ? -13.777 -8.283 49.379 1.00 84.62 927 GLY A CA 1
ATOM 7582 C C . GLY A 1 927 ? -13.963 -6.819 48.957 1.00 84.62 927 GLY A C 1
ATOM 7583 O O . GLY A 1 927 ? -13.958 -5.949 49.827 1.00 84.62 927 GLY A O 1
ATOM 7584 N N . ILE A 1 928 ? -14.152 -6.531 47.664 1.00 92.38 928 ILE A N 1
ATOM 7585 C CA . ILE A 1 928 ? -14.356 -5.175 47.131 1.00 92.38 928 ILE A CA 1
ATOM 7586 C C . ILE A 1 928 ? -15.530 -5.100 46.147 1.00 92.38 928 ILE A C 1
ATOM 7588 O O . ILE A 1 928 ? -15.913 -6.077 45.505 1.00 92.38 928 ILE A O 1
ATOM 7592 N N . TRP A 1 929 ? -16.106 -3.909 46.009 1.00 93.88 929 TRP A N 1
ATOM 7593 C CA . TRP A 1 929 ? -17.036 -3.583 44.931 1.00 93.88 929 TRP A CA 1
ATOM 7594 C C . TRP A 1 929 ? -16.268 -3.223 43.658 1.00 93.88 929 TRP A C 1
ATOM 7596 O O . TRP A 1 929 ? -15.359 -2.389 43.698 1.00 93.88 929 TRP A O 1
ATOM 7606 N N . GLN A 1 930 ? -16.676 -3.815 42.533 1.00 93.44 930 GLN A N 1
ATOM 7607 C CA . GLN A 1 930 ? -16.125 -3.595 41.193 1.00 93.44 930 GLN A CA 1
ATOM 7608 C C . GLN A 1 930 ? -17.236 -3.342 40.159 1.00 93.44 930 GLN A C 1
ATOM 7610 O O . GLN A 1 930 ? -18.412 -3.629 40.401 1.00 93.44 930 GLN A O 1
ATOM 7615 N N . SER A 1 931 ? -16.875 -2.794 38.993 1.00 91.50 931 SER A N 1
ATOM 7616 C CA . SER A 1 931 ? -17.821 -2.570 37.890 1.00 91.50 931 SER A CA 1
ATOM 7617 C C . SER A 1 931 ? -17.890 -3.790 36.980 1.00 91.50 931 SER A C 1
ATOM 7619 O O . SER A 1 931 ? -16.920 -4.101 36.293 1.00 91.50 931 SER A O 1
ATOM 7621 N N . LYS A 1 932 ? -19.057 -4.438 36.927 1.00 88.06 932 LYS A N 1
ATOM 7622 C CA . LYS A 1 932 ? -19.338 -5.551 36.007 1.00 88.06 932 LYS A CA 1
ATOM 7623 C C . LYS A 1 932 ? -19.376 -5.089 34.546 1.00 88.06 932 LYS A C 1
ATOM 7625 O O . LYS A 1 932 ? -19.115 -5.865 33.631 1.00 88.06 932 LYS A O 1
ATOM 7630 N N . ILE A 1 933 ? -19.687 -3.810 34.330 1.00 86.19 933 ILE A N 1
ATOM 7631 C CA . ILE A 1 933 ? -19.636 -3.147 33.025 1.00 86.19 933 ILE A CA 1
ATOM 7632 C C . ILE A 1 933 ? -18.553 -2.054 33.096 1.00 86.19 933 ILE A C 1
ATOM 7634 O O . ILE A 1 933 ? -18.753 -1.065 33.812 1.00 86.19 933 ILE A O 1
ATOM 7638 N N . PRO A 1 934 ? -17.409 -2.194 32.400 1.00 83.06 934 PRO A N 1
ATOM 7639 C CA . PRO A 1 934 ? -16.361 -1.173 32.388 1.00 83.06 934 PRO A CA 1
ATOM 7640 C C . PRO A 1 934 ? -16.863 0.195 31.903 1.00 83.06 934 PRO A C 1
ATOM 7642 O O . PRO A 1 934 ? -17.667 0.294 30.969 1.00 83.06 934 PRO A O 1
ATOM 7645 N N . ASP A 1 935 ? -16.404 1.250 32.581 1.00 83.00 935 ASP A N 1
ATOM 7646 C CA . ASP A 1 935 ? -16.713 2.662 32.319 1.00 83.00 935 ASP A CA 1
ATOM 7647 C C . ASP A 1 935 ? -18.194 2.949 32.029 1.00 83.00 935 ASP A C 1
ATOM 7649 O O . ASP A 1 935 ? -18.537 3.742 31.144 1.00 83.00 935 ASP A O 1
ATOM 7653 N N . PHE A 1 936 ? -19.112 2.288 32.745 1.00 89.44 936 PHE A N 1
ATOM 7654 C CA . PHE A 1 936 ? -20.547 2.440 32.495 1.00 89.44 936 PHE A CA 1
ATOM 7655 C C . PHE A 1 936 ? -21.024 3.889 32.693 1.00 89.44 936 PHE A C 1
ATOM 7657 O O . PHE A 1 936 ? -21.718 4.439 31.835 1.00 89.44 936 PHE A O 1
ATOM 7664 N N . PHE A 1 937 ? -20.559 4.530 33.768 1.00 91.69 937 PHE A N 1
ATOM 7665 C CA . PHE A 1 937 ? -20.821 5.934 34.098 1.00 91.69 937 PHE A CA 1
ATOM 7666 C C . PHE A 1 937 ? -19.657 6.869 33.710 1.00 91.69 937 PHE A C 1
ATOM 7668 O O . PHE A 1 937 ? -19.556 7.984 34.226 1.00 91.69 937 PHE A O 1
ATOM 7675 N N . GLY A 1 938 ? -18.731 6.411 32.855 1.00 89.69 938 GLY A N 1
ATOM 7676 C CA . GLY A 1 938 ? -17.483 7.123 32.561 1.00 89.69 938 GLY A CA 1
ATOM 7677 C C . GLY A 1 938 ? -16.719 7.478 33.843 1.00 89.69 938 GLY A C 1
ATOM 7678 O O . GLY A 1 938 ? -16.642 6.662 34.765 1.00 89.69 938 GLY A O 1
ATOM 7679 N N . ASN A 1 939 ? -16.228 8.718 33.935 1.00 86.62 939 ASN A N 1
ATOM 7680 C CA . ASN A 1 939 ? -15.460 9.241 35.076 1.00 86.62 939 ASN A CA 1
ATOM 7681 C C . ASN A 1 939 ? -16.144 9.040 36.445 1.00 86.62 939 ASN A C 1
ATOM 7683 O O . ASN A 1 939 ? -15.457 8.839 37.448 1.00 86.62 939 ASN A O 1
ATOM 7687 N N . ASN A 1 940 ? -17.481 9.045 36.500 1.00 90.62 940 ASN A N 1
ATOM 7688 C CA . ASN A 1 940 ? -18.227 8.886 37.754 1.00 90.62 940 ASN A CA 1
ATOM 7689 C C . ASN A 1 940 ? -18.103 7.465 38.331 1.00 90.62 940 ASN A C 1
ATOM 7691 O O . ASN A 1 940 ? -18.222 7.290 39.542 1.00 90.62 940 ASN A O 1
ATOM 7695 N N . THR A 1 941 ? -17.805 6.460 37.493 1.00 92.00 941 THR A N 1
ATOM 7696 C CA . THR A 1 941 ? -17.680 5.047 37.897 1.00 92.00 941 THR A CA 1
ATOM 7697 C C . THR A 1 941 ? -16.693 4.886 39.054 1.00 92.00 941 THR A C 1
ATOM 7699 O O . THR A 1 941 ? -16.999 4.196 40.024 1.00 92.00 941 THR A O 1
ATOM 7702 N N . LYS A 1 942 ? -15.545 5.582 39.010 1.00 90.81 942 LYS A N 1
ATOM 7703 C CA . LYS A 1 942 ? -14.555 5.531 40.093 1.00 90.81 942 LYS A CA 1
ATOM 7704 C C . LYS A 1 942 ? -15.110 6.097 41.404 1.00 90.81 942 LYS A C 1
ATOM 7706 O O . LYS A 1 942 ? -15.019 5.429 42.422 1.00 90.81 942 LYS A O 1
ATOM 7711 N N . TYR A 1 943 ? -15.718 7.285 41.383 1.00 91.56 943 TYR A N 1
ATOM 7712 C CA . TYR A 1 943 ? -16.298 7.907 42.583 1.00 91.56 943 TYR A CA 1
ATOM 7713 C C . TYR A 1 943 ? -17.371 7.022 43.242 1.00 91.56 943 TYR A C 1
ATOM 7715 O O . TYR A 1 943 ? -17.422 6.901 44.468 1.00 91.56 943 TYR A O 1
ATOM 7723 N N . MET A 1 944 ? -18.203 6.367 42.427 1.00 94.44 944 MET A N 1
ATOM 7724 C CA . MET A 1 944 ? -19.234 5.443 42.905 1.00 94.44 944 MET A CA 1
ATOM 7725 C C . MET A 1 944 ? -18.609 4.210 43.572 1.00 94.44 944 MET A C 1
ATOM 7727 O O . MET A 1 944 ? -19.013 3.851 44.676 1.00 94.44 944 MET A O 1
ATOM 7731 N N . LEU A 1 945 ? -17.580 3.609 42.961 1.00 93.88 945 LEU A N 1
ATOM 7732 C CA . LEU A 1 945 ? -16.839 2.482 43.541 1.00 93.88 945 LEU A CA 1
ATOM 7733 C C . LEU A 1 945 ? -16.053 2.870 44.803 1.00 93.88 945 LEU A C 1
ATOM 7735 O O . LEU A 1 945 ? -16.084 2.127 45.781 1.00 93.88 945 LEU A O 1
ATOM 7739 N N . ASP A 1 946 ? -15.392 4.029 44.821 1.00 92.12 946 ASP A N 1
ATOM 7740 C CA . ASP A 1 946 ? -14.687 4.550 45.999 1.00 92.12 946 ASP A CA 1
ATOM 7741 C C . ASP A 1 946 ? -15.679 4.765 47.161 1.00 92.12 946 ASP A C 1
ATOM 7743 O O . ASP A 1 946 ? -15.397 4.398 48.301 1.00 92.12 946 ASP A O 1
ATOM 7747 N N . THR A 1 947 ? -16.881 5.282 46.874 1.00 92.69 947 THR A N 1
ATOM 7748 C CA . THR A 1 947 ? -17.967 5.440 47.858 1.00 92.69 947 THR A CA 1
ATOM 7749 C C . THR A 1 947 ? -18.485 4.091 48.365 1.00 92.69 947 THR A C 1
ATOM 7751 O O . THR A 1 947 ? -18.576 3.897 49.577 1.00 92.69 947 THR A O 1
ATOM 7754 N N . LEU A 1 948 ? -18.777 3.134 47.474 1.00 94.56 948 LEU A N 1
ATOM 7755 C CA . LEU A 1 948 ? -19.210 1.785 47.865 1.00 94.56 948 LEU A CA 1
ATOM 7756 C C . LEU A 1 948 ? -18.163 1.091 48.743 1.00 94.56 948 LEU A C 1
ATOM 7758 O O . LEU A 1 948 ? -18.510 0.541 49.784 1.00 94.56 948 LEU A O 1
ATOM 7762 N N . ASN A 1 949 ? -16.882 1.160 48.377 1.00 94.12 949 ASN A N 1
ATOM 7763 C CA . ASN A 1 949 ? -15.803 0.528 49.134 1.00 94.12 949 ASN A CA 1
ATOM 7764 C C . ASN A 1 949 ? -15.519 1.232 50.475 1.00 94.12 949 ASN A C 1
ATOM 7766 O O . ASN A 1 949 ? -15.258 0.550 51.467 1.00 94.12 949 ASN A O 1
ATOM 7770 N N . LYS A 1 950 ? -15.653 2.565 50.563 1.00 91.25 950 LYS A N 1
ATOM 7771 C CA . LYS A 1 950 ? -15.630 3.297 51.845 1.00 91.25 950 LYS A CA 1
ATOM 7772 C C . LYS A 1 950 ? -16.742 2.826 52.789 1.00 91.25 950 LYS A C 1
ATOM 7774 O O . LYS A 1 950 ? -16.462 2.484 53.939 1.00 91.25 950 LYS A O 1
ATOM 7779 N N . VAL A 1 951 ? -17.990 2.774 52.311 1.00 93.12 951 VAL A N 1
ATOM 7780 C CA . VAL A 1 951 ? -19.126 2.325 53.136 1.00 93.12 951 VAL A CA 1
ATOM 7781 C C . VAL A 1 951 ? -18.987 0.841 53.477 1.00 93.12 951 VAL A C 1
ATOM 7783 O O . VAL A 1 951 ? -19.227 0.472 54.619 1.00 93.12 951 VAL A O 1
ATOM 7786 N N . GLN A 1 952 ? -18.498 -0.003 52.562 1.00 93.44 952 GLN A N 1
ATOM 7787 C CA . GLN A 1 952 ? -18.226 -1.418 52.845 1.00 93.44 952 GLN A CA 1
ATOM 7788 C C . GLN A 1 952 ? -17.155 -1.594 53.927 1.00 93.44 952 GLN A C 1
ATOM 7790 O O . GLN A 1 952 ? -17.327 -2.433 54.807 1.00 93.44 952 GLN A O 1
ATOM 7795 N N . LYS A 1 953 ? -16.084 -0.783 53.924 1.00 92.06 953 LYS A N 1
ATOM 7796 C CA . LYS A 1 953 ? -15.085 -0.787 55.005 1.00 92.06 953 LYS A CA 1
ATOM 7797 C C . LYS A 1 953 ? -15.734 -0.453 56.350 1.00 92.06 953 LYS A C 1
ATOM 7799 O O . LYS A 1 953 ? -15.499 -1.173 57.319 1.00 92.06 953 LYS A O 1
ATOM 7804 N N . MET A 1 954 ? -16.559 0.598 56.406 1.00 92.06 954 MET A N 1
ATOM 7805 C CA . MET A 1 954 ? -17.320 0.943 57.612 1.00 92.06 954 MET A CA 1
ATOM 7806 C C . MET A 1 954 ? -18.223 -0.218 58.048 1.00 92.06 954 MET A C 1
ATOM 7808 O O . MET A 1 954 ? -18.172 -0.614 59.211 1.00 92.06 954 MET A O 1
ATOM 7812 N N . THR A 1 955 ? -18.987 -0.807 57.122 1.00 92.94 955 THR A N 1
ATOM 7813 C CA . THR A 1 955 ? -19.875 -1.937 57.415 1.00 92.94 955 THR A CA 1
ATOM 7814 C C . THR A 1 955 ? -19.102 -3.138 57.977 1.00 92.94 955 THR A C 1
ATOM 7816 O O . THR A 1 955 ? -19.521 -3.707 58.978 1.00 92.94 955 THR A O 1
ATOM 7819 N N . ASN A 1 956 ? -17.938 -3.464 57.409 1.00 91.62 956 ASN A N 1
ATOM 7820 C CA . ASN A 1 956 ? -17.089 -4.577 57.851 1.00 91.62 956 ASN A CA 1
ATOM 7821 C C . ASN A 1 956 ? -16.297 -4.283 59.145 1.00 91.62 956 ASN A C 1
ATOM 7823 O O . ASN A 1 956 ? -15.767 -5.207 59.755 1.00 91.62 956 ASN A O 1
ATOM 7827 N N . THR A 1 957 ? -16.162 -3.014 59.549 1.00 91.44 957 THR A N 1
ATOM 7828 C CA . THR A 1 957 ? -15.525 -2.627 60.825 1.00 91.44 957 THR A CA 1
ATOM 7829 C C . THR A 1 957 ? -16.527 -2.617 61.977 1.00 91.44 957 THR A C 1
ATOM 7831 O O . THR A 1 957 ? -16.186 -3.028 63.082 1.00 91.44 957 THR A O 1
ATOM 7834 N N . LEU A 1 958 ? -17.752 -2.143 61.730 1.00 93.12 958 LEU A N 1
ATOM 7835 C CA . LEU A 1 958 ? -18.761 -1.941 62.771 1.00 93.12 958 LEU A CA 1
ATOM 7836 C C . LEU A 1 958 ? -19.663 -3.154 63.016 1.00 93.12 958 LEU A C 1
ATOM 7838 O O . LEU A 1 958 ? -20.142 -3.304 64.136 1.00 93.12 958 LEU A O 1
ATOM 7842 N N . TRP A 1 959 ? -19.902 -4.016 62.025 1.00 95.56 959 TRP A N 1
ATOM 7843 C CA . TRP A 1 959 ? -20.763 -5.194 62.183 1.00 95.56 959 TRP A CA 1
ATOM 7844 C C . TRP A 1 959 ? -20.069 -6.483 61.746 1.00 95.56 959 TRP A C 1
ATOM 7846 O O . TRP A 1 959 ? -19.215 -6.480 60.860 1.00 95.56 959 TRP A O 1
ATOM 7856 N N . ASP A 1 960 ? -20.471 -7.599 62.353 1.00 91.25 960 ASP A N 1
ATOM 7857 C CA . ASP A 1 960 ? -20.113 -8.932 61.874 1.00 91.25 960 ASP A CA 1
ATOM 7858 C C . ASP A 1 960 ? -20.906 -9.327 60.608 1.00 91.25 960 ASP A C 1
ATOM 7860 O O . ASP A 1 960 ? -21.813 -8.623 60.150 1.00 91.25 960 ASP A O 1
ATOM 7864 N N . SER A 1 961 ? -20.588 -10.490 60.034 1.00 85.81 961 SER A N 1
ATOM 7865 C CA . SER A 1 961 ? -21.273 -11.027 58.849 1.00 85.81 961 SER A CA 1
ATOM 7866 C C . SER A 1 961 ? -22.744 -11.406 59.084 1.00 85.81 961 SER A C 1
ATOM 7868 O O . SER A 1 961 ? -23.483 -11.565 58.113 1.00 85.81 961 SER A O 1
ATOM 7870 N N . SER A 1 962 ? -23.195 -11.512 60.341 1.00 87.50 962 SER A N 1
ATOM 7871 C CA . SER A 1 962 ? -24.611 -11.675 60.704 1.00 87.50 962 SER A CA 1
ATOM 7872 C C . SER A 1 962 ? -25.350 -10.336 60.863 1.00 87.50 962 SER A C 1
ATOM 7874 O O . SER A 1 962 ? -26.577 -10.312 60.957 1.00 87.50 962 SER A O 1
ATOM 7876 N N . GLY A 1 963 ? -24.621 -9.214 60.845 1.00 89.38 963 GLY A N 1
ATOM 7877 C CA . GLY A 1 963 ? -25.143 -7.865 61.039 1.00 89.38 963 GLY A CA 1
ATOM 7878 C C . GLY A 1 963 ? -25.239 -7.425 62.502 1.00 89.38 963 GLY A C 1
ATOM 7879 O O . GLY A 1 963 ? -25.893 -6.418 62.778 1.00 89.38 963 GLY A O 1
ATOM 7880 N N . LYS A 1 964 ? -24.608 -8.137 63.444 1.00 92.81 964 LYS A N 1
ATOM 7881 C CA . LYS A 1 964 ? -24.536 -7.717 64.853 1.00 92.81 964 LYS A CA 1
ATOM 7882 C C . LYS A 1 964 ? -23.425 -6.678 65.050 1.00 92.81 964 LYS A C 1
ATOM 7884 O O . LYS A 1 964 ? -22.369 -6.826 64.437 1.00 92.81 964 LYS A O 1
ATOM 7889 N N . PRO A 1 965 ? -23.621 -5.652 65.900 1.00 94.06 965 PRO A N 1
ATOM 7890 C CA . PRO A 1 965 ? -22.561 -4.713 66.265 1.00 94.06 965 PRO A CA 1
ATOM 7891 C C . PRO A 1 965 ? -21.315 -5.412 66.837 1.00 94.06 965 PRO A C 1
ATOM 7893 O O . PRO A 1 965 ? -21.426 -6.247 67.733 1.00 94.06 965 PRO A O 1
ATOM 7896 N N . LYS A 1 966 ? -20.134 -5.040 66.335 1.00 94.12 966 LYS A N 1
ATOM 7897 C CA . LYS A 1 966 ? -18.807 -5.500 66.775 1.00 94.12 966 LYS A CA 1
ATOM 7898 C C . LYS A 1 966 ? -18.077 -4.357 67.508 1.00 94.12 966 LYS A C 1
ATOM 7900 O O . LYS A 1 966 ? -18.189 -3.212 67.062 1.00 94.12 966 LYS A O 1
ATOM 7905 N N . PRO A 1 967 ? -17.324 -4.610 68.599 1.00 92.62 967 PRO A N 1
ATOM 7906 C CA . PRO A 1 967 ? -16.417 -3.613 69.171 1.00 92.62 967 PRO A CA 1
ATOM 7907 C C . PRO A 1 967 ? -15.339 -3.156 68.172 1.00 92.62 967 PRO A C 1
ATOM 7909 O O . PRO A 1 967 ? -14.963 -3.903 67.261 1.00 92.62 967 PRO A O 1
ATOM 7912 N N . ILE A 1 968 ? -14.834 -1.932 68.357 1.00 91.75 968 ILE A N 1
ATOM 7913 C CA . ILE A 1 968 ? -13.700 -1.389 67.597 1.00 91.75 968 ILE A CA 1
ATOM 7914 C C . ILE A 1 968 ? -12.440 -1.483 68.456 1.00 91.75 968 ILE A C 1
ATOM 7916 O O . ILE A 1 968 ? -12.402 -0.953 69.564 1.00 91.75 968 ILE A O 1
ATOM 7920 N N . ASP A 1 969 ? -11.404 -2.112 67.919 1.00 91.19 969 ASP A N 1
ATOM 7921 C CA . ASP A 1 969 ? -10.131 -2.320 68.603 1.00 91.19 969 ASP A CA 1
ATOM 7922 C C . ASP A 1 969 ? -9.297 -1.019 68.553 1.00 91.19 969 ASP A C 1
ATOM 7924 O O . ASP A 1 969 ? -8.929 -0.551 67.474 1.00 91.19 969 ASP A O 1
ATOM 7928 N N . ILE A 1 970 ? -9.027 -0.401 69.709 1.00 91.00 970 ILE A N 1
ATOM 7929 C CA . ILE A 1 970 ? -8.286 0.867 69.838 1.00 91.00 970 ILE A CA 1
ATOM 7930 C C . ILE A 1 970 ? -6.862 0.578 70.314 1.00 91.00 970 ILE A C 1
ATOM 7932 O O . ILE A 1 970 ? -6.684 0.120 71.442 1.00 91.00 970 ILE A O 1
ATOM 7936 N N . THR A 1 971 ? -5.839 0.874 69.505 1.00 91.38 971 THR A N 1
ATOM 7937 C CA . THR A 1 971 ? -4.437 0.619 69.890 1.00 91.38 971 THR A CA 1
ATOM 7938 C C . THR A 1 971 ? -3.778 1.875 70.466 1.00 91.38 971 THR A C 1
ATOM 7940 O O . THR A 1 971 ? -3.618 2.886 69.784 1.00 91.38 971 THR A O 1
ATOM 7943 N N . LEU A 1 972 ? -3.365 1.799 71.732 1.00 90.12 972 LEU A N 1
ATOM 7944 C CA . LEU A 1 972 ? -2.800 2.892 72.522 1.00 90.12 972 LEU A CA 1
ATOM 7945 C C . LEU A 1 972 ? -1.300 2.693 72.766 1.00 90.12 972 LEU A C 1
ATOM 7947 O O . LEU A 1 972 ? -0.891 1.826 73.536 1.00 90.12 972 LEU A O 1
ATOM 7951 N N . GLY A 1 973 ? -0.471 3.539 72.158 1.00 87.62 973 GLY A N 1
ATOM 7952 C CA . GLY A 1 973 ? 0.917 3.750 72.558 1.00 87.62 973 GLY A CA 1
ATOM 7953 C C . GLY A 1 973 ? 0.983 4.755 73.707 1.00 87.62 973 GLY A C 1
ATOM 7954 O O . GLY A 1 973 ? 0.724 5.944 73.522 1.00 87.62 973 GLY A O 1
ATOM 7955 N N . VAL A 1 974 ? 1.333 4.294 74.903 1.00 82.44 974 VAL A N 1
ATOM 7956 C CA . VAL A 1 974 ? 1.358 5.151 76.092 1.00 82.44 974 VAL A CA 1
ATOM 7957 C C . VAL A 1 974 ? 2.660 5.959 76.142 1.00 82.44 974 VAL A C 1
ATOM 7959 O O . VAL A 1 974 ? 3.750 5.399 76.009 1.00 82.44 974 VAL A O 1
ATOM 7962 N N . MET A 1 975 ? 2.547 7.282 76.289 1.00 82.81 975 MET A N 1
ATOM 7963 C CA . MET A 1 975 ? 3.697 8.189 76.383 1.00 82.81 975 MET A CA 1
ATOM 7964 C C . MET A 1 975 ? 4.178 8.315 77.839 1.00 82.81 975 MET A C 1
ATOM 7966 O O . MET A 1 975 ? 3.369 8.130 78.752 1.00 82.81 975 MET A O 1
ATOM 7970 N N . PRO A 1 976 ? 5.462 8.654 78.077 1.00 76.44 976 PRO A N 1
ATOM 7971 C CA . PRO A 1 976 ? 5.957 8.930 79.421 1.00 76.44 976 PRO A CA 1
ATOM 7972 C C . PRO A 1 976 ? 5.147 10.029 80.115 1.00 76.44 976 PRO A C 1
ATOM 7974 O O . PRO A 1 976 ? 4.761 11.018 79.484 1.00 76.44 976 PRO A O 1
ATOM 7977 N N . ALA A 1 977 ? 4.924 9.868 81.419 1.00 74.50 977 ALA A N 1
ATOM 7978 C CA . ALA A 1 977 ? 4.307 10.898 82.249 1.00 74.50 977 ALA A CA 1
ATOM 7979 C C . ALA A 1 977 ? 5.103 12.228 82.186 1.00 74.50 977 ALA A C 1
ATOM 7981 O O . ALA A 1 977 ? 6.335 12.200 82.115 1.00 74.50 977 ALA A O 1
ATOM 7982 N N . PRO A 1 978 ? 4.436 13.398 82.200 1.00 72.00 978 PRO A N 1
ATOM 7983 C CA . PRO A 1 978 ? 5.117 14.688 82.160 1.00 72.00 978 PRO A CA 1
ATOM 7984 C C . PRO A 1 978 ? 5.834 14.973 83.489 1.00 72.00 978 PRO A C 1
ATOM 7986 O O . PRO A 1 978 ? 5.201 15.107 84.533 1.00 72.00 978 PRO A O 1
ATOM 7989 N N . ASN A 1 979 ? 7.162 15.117 83.436 1.00 68.31 979 ASN A N 1
ATOM 7990 C CA . ASN A 1 979 ? 8.049 15.311 84.596 1.00 68.31 979 ASN A CA 1
ATOM 7991 C C . ASN A 1 979 ? 7.995 16.741 85.196 1.00 68.31 979 ASN A C 1
ATOM 7993 O O . ASN A 1 979 ? 9.029 17.308 85.545 1.00 68.31 979 ASN A O 1
ATOM 7997 N N . GLY A 1 980 ? 6.812 17.358 85.254 1.00 68.38 980 GLY A N 1
ATOM 7998 C CA . GLY A 1 980 ? 6.600 18.694 85.818 1.00 68.38 980 GLY A CA 1
ATOM 7999 C C . GLY A 1 980 ? 6.206 18.659 87.297 1.00 68.38 980 GLY A C 1
ATOM 8000 O O . GLY A 1 980 ? 5.497 17.749 87.731 1.00 68.38 980 GLY A O 1
ATOM 8001 N N . ILE A 1 981 ? 6.630 19.678 88.050 1.00 75.06 981 ILE A N 1
ATOM 8002 C CA . ILE A 1 981 ? 6.077 19.988 89.377 1.00 75.06 981 ILE A CA 1
ATOM 8003 C C . ILE A 1 981 ? 4.788 20.791 89.169 1.00 75.06 981 ILE A C 1
ATOM 8005 O O . ILE A 1 981 ? 4.747 21.702 88.341 1.00 75.06 981 ILE A O 1
ATOM 8009 N N . LEU A 1 982 ? 3.739 20.430 89.900 1.00 79.88 982 LEU A N 1
ATOM 8010 C CA . LEU A 1 982 ? 2.400 21.000 89.787 1.00 79.88 982 LEU A CA 1
ATOM 8011 C C . LEU A 1 982 ? 2.206 22.189 90.752 1.00 79.88 982 LEU A C 1
ATOM 8013 O O . LEU A 1 982 ? 2.943 22.299 91.733 1.00 79.88 982 LEU A O 1
ATOM 8017 N N . PRO A 1 983 ? 1.204 23.071 90.546 1.00 76.06 983 PRO A N 1
ATOM 8018 C CA . PRO A 1 983 ? 0.989 24.248 91.402 1.00 76.06 983 PRO A CA 1
ATOM 8019 C C . PRO A 1 983 ? 0.714 23.945 92.888 1.00 76.06 983 PRO A C 1
ATOM 8021 O O . PRO A 1 983 ? 0.931 24.801 93.740 1.00 76.06 983 PRO A O 1
ATOM 8024 N N . ASN A 1 984 ? 0.262 22.730 93.213 1.00 76.62 984 ASN A N 1
ATOM 8025 C CA . ASN A 1 984 ? 0.096 22.205 94.577 1.00 76.62 984 ASN A CA 1
ATOM 8026 C C . ASN A 1 984 ? 1.375 21.531 95.133 1.00 76.62 984 ASN A C 1
ATOM 8028 O O . ASN A 1 984 ? 1.314 20.841 96.150 1.00 76.62 984 ASN A O 1
ATOM 8032 N N . ASN A 1 985 ? 2.521 21.724 94.473 1.00 80.44 985 ASN A N 1
ATOM 8033 C CA . ASN A 1 985 ? 3.838 21.172 94.803 1.00 80.44 985 ASN A CA 1
ATOM 8034 C C . ASN A 1 985 ? 3.934 19.627 94.751 1.00 80.44 985 ASN A C 1
ATOM 8036 O O . ASN A 1 985 ? 4.833 19.043 95.358 1.00 80.44 985 ASN A O 1
ATOM 8040 N N . THR A 1 986 ? 3.030 18.965 94.018 1.00 82.69 986 THR A N 1
ATOM 8041 C CA . THR A 1 986 ? 3.099 17.527 93.690 1.00 82.69 986 THR A CA 1
ATOM 8042 C C . THR A 1 986 ? 3.734 17.303 92.312 1.00 82.69 986 THR A C 1
ATOM 8044 O O . THR A 1 986 ? 4.133 18.253 91.638 1.00 82.69 986 THR A O 1
ATOM 8047 N N . PHE A 1 987 ? 3.854 16.051 91.869 1.00 83.88 987 PHE A N 1
ATOM 8048 C CA . PHE A 1 987 ? 4.248 15.704 90.497 1.00 83.88 987 PHE A CA 1
ATOM 8049 C C . PHE A 1 987 ? 3.308 14.645 89.910 1.00 83.88 987 PHE A C 1
ATOM 8051 O O . PHE A 1 987 ? 2.627 13.931 90.649 1.00 83.88 987 PHE A O 1
ATOM 8058 N N . VAL A 1 988 ? 3.274 14.511 88.580 1.00 87.12 988 VAL A N 1
ATOM 8059 C CA . VAL A 1 988 ? 2.456 13.481 87.919 1.00 87.12 988 VAL A CA 1
ATOM 8060 C C . VAL A 1 988 ? 3.065 12.095 88.133 1.00 87.12 988 VAL A C 1
ATOM 8062 O O . VAL A 1 988 ? 4.112 11.765 87.578 1.00 87.12 988 VAL A O 1
ATOM 8065 N N . LYS A 1 989 ? 2.376 11.263 88.918 1.00 86.56 989 LYS A N 1
ATOM 8066 C CA . LYS A 1 989 ? 2.771 9.886 89.244 1.00 86.56 989 LYS A CA 1
ATOM 8067 C C . LYS A 1 989 ? 2.424 8.912 88.114 1.00 86.56 989 LYS A C 1
ATOM 8069 O O . LYS A 1 989 ? 3.198 8.001 87.826 1.00 86.56 989 LYS A O 1
ATOM 8074 N N . MET A 1 990 ? 1.265 9.093 87.478 1.00 89.38 990 MET A N 1
ATOM 8075 C CA . MET A 1 990 ? 0.844 8.319 86.304 1.00 89.38 990 MET A CA 1
ATOM 8076 C C . MET A 1 990 ? -0.203 9.057 85.466 1.00 89.38 990 MET A C 1
ATOM 8078 O O . MET A 1 990 ? -0.977 9.848 85.998 1.00 89.38 990 MET A O 1
ATOM 8082 N N . THR A 1 991 ? -0.264 8.770 84.166 1.00 90.69 991 THR A N 1
ATOM 8083 C CA . THR A 1 991 ? -1.375 9.167 83.283 1.00 90.69 991 THR A CA 1
ATOM 8084 C C . THR A 1 991 ? -2.384 8.026 83.151 1.00 90.69 991 THR A C 1
ATOM 8086 O O . THR A 1 991 ? -2.039 6.858 83.327 1.00 90.69 991 THR A O 1
ATOM 8089 N N . ILE A 1 992 ? -3.640 8.335 82.833 1.00 92.12 992 ILE A N 1
ATOM 8090 C CA . ILE A 1 992 ? -4.699 7.340 82.624 1.00 92.12 992 ILE A CA 1
ATOM 8091 C C . ILE A 1 992 ? -5.574 7.715 81.426 1.00 92.12 992 ILE A C 1
ATOM 8093 O O . ILE A 1 992 ? -5.885 8.886 81.222 1.00 92.12 992 ILE A O 1
ATOM 8097 N N . LEU A 1 993 ? -5.985 6.714 80.648 1.00 93.25 993 LEU A N 1
ATOM 8098 C CA . LEU A 1 993 ? -7.063 6.808 79.661 1.00 93.25 993 LEU A CA 1
ATOM 8099 C C . LEU A 1 993 ? -8.019 5.635 79.886 1.00 93.25 993 LEU A C 1
ATOM 8101 O O . LEU A 1 993 ? -7.562 4.496 80.000 1.00 93.25 993 LEU A O 1
ATOM 8105 N N . SER A 1 994 ? -9.325 5.894 79.951 1.00 93.00 994 SER A N 1
ATOM 8106 C CA . SER A 1 994 ? -10.363 4.879 80.159 1.00 93.00 994 SER A CA 1
ATOM 8107 C C . SER A 1 994 ? -11.429 4.876 79.059 1.00 93.00 994 SER A C 1
ATOM 8109 O O . SER A 1 994 ? -11.780 5.920 78.504 1.00 93.00 994 SER A O 1
ATOM 8111 N N . ILE A 1 995 ? -11.950 3.683 78.762 1.00 92.62 995 ILE A N 1
ATOM 8112 C CA . ILE A 1 995 ? -13.086 3.445 77.863 1.00 92.62 995 ILE A CA 1
ATOM 8113 C C . ILE A 1 995 ? -13.995 2.421 78.555 1.00 92.62 995 ILE A C 1
ATOM 8115 O O . ILE A 1 995 ? -13.667 1.233 78.641 1.00 92.62 995 ILE A O 1
ATOM 8119 N N . GLY A 1 996 ? -15.115 2.885 79.113 1.00 89.62 996 GLY A N 1
ATOM 8120 C CA . GLY A 1 996 ? -15.953 2.071 79.992 1.00 89.62 996 GLY A CA 1
ATOM 8121 C C . GLY A 1 996 ? -15.154 1.499 81.168 1.00 89.62 996 GLY A C 1
ATOM 8122 O O . GLY A 1 996 ? -14.495 2.230 81.900 1.00 89.62 996 GLY A O 1
ATOM 8123 N N . ASN A 1 997 ? -15.181 0.174 81.324 1.00 88.62 997 ASN A N 1
ATOM 8124 C CA . ASN A 1 997 ? -14.480 -0.529 82.407 1.00 88.62 997 ASN A CA 1
ATOM 8125 C C . ASN A 1 997 ? -12.992 -0.816 82.099 1.00 88.62 997 ASN A C 1
ATOM 8127 O O . ASN A 1 997 ? -12.299 -1.408 82.926 1.00 88.62 997 ASN A O 1
ATOM 8131 N N . GLN A 1 998 ? -12.496 -0.447 80.913 1.00 93.50 998 GLN A N 1
ATOM 8132 C CA . GLN A 1 998 ? -11.119 -0.698 80.474 1.00 93.50 998 GLN A CA 1
ATOM 8133 C C . GLN A 1 998 ? -10.251 0.551 80.657 1.00 93.50 998 GLN A C 1
ATOM 8135 O O . GLN A 1 998 ? -10.733 1.670 80.482 1.00 93.50 998 GLN A O 1
ATOM 8140 N N . LYS A 1 999 ? -8.961 0.375 80.973 1.00 91.12 999 LYS A N 1
ATOM 8141 C CA . LYS A 1 999 ? -8.019 1.487 81.171 1.00 91.12 999 LYS A CA 1
ATOM 8142 C C . LYS A 1 999 ? -6.593 1.167 80.721 1.00 91.12 999 LYS A C 1
ATOM 8144 O O . LYS A 1 999 ? -6.096 0.071 80.964 1.00 91.12 999 LYS A O 1
ATOM 8149 N N . ALA A 1 1000 ? -5.928 2.163 80.144 1.00 89.50 1000 ALA A N 1
ATOM 8150 C CA . ALA A 1 1000 ? -4.482 2.218 79.950 1.00 89.50 1000 ALA A CA 1
ATOM 8151 C C . ALA A 1 1000 ? -3.869 3.182 80.981 1.00 89.50 1000 ALA A C 1
ATOM 8153 O O . ALA A 1 1000 ? -4.464 4.219 81.279 1.00 89.50 1000 ALA A O 1
ATOM 8154 N N . ILE A 1 1001 ? -2.700 2.843 81.535 1.00 87.06 1001 ILE A N 1
ATOM 8155 C CA . ILE A 1 1001 ? -2.040 3.610 82.608 1.00 87.06 1001 ILE A CA 1
ATOM 8156 C C . ILE A 1 1001 ? -0.580 3.859 82.231 1.00 87.06 1001 ILE A C 1
ATOM 8158 O O . ILE A 1 1001 ? 0.189 2.906 82.121 1.00 87.06 1001 ILE A O 1
ATOM 8162 N N . GLY A 1 1002 ? -0.192 5.122 82.063 1.00 83.19 1002 GLY A N 1
ATOM 8163 C CA . GLY A 1 1002 ? 1.174 5.532 81.741 1.00 83.19 1002 GLY A CA 1
ATOM 8164 C C . GLY A 1 1002 ? 2.002 5.875 82.965 1.00 83.19 1002 GLY A C 1
ATOM 8165 O O . GLY A 1 1002 ? 1.520 6.508 83.896 1.00 83.19 1002 GLY A O 1
ATOM 8166 N N . ILE A 1 1003 ? 3.268 5.475 82.943 1.00 80.19 1003 ILE A N 1
ATOM 8167 C CA . ILE A 1 1003 ? 4.276 5.781 83.967 1.00 80.19 1003 ILE A CA 1
ATOM 8168 C C . ILE A 1 1003 ? 5.497 6.416 83.283 1.00 80.19 1003 ILE A C 1
ATOM 8170 O O . ILE A 1 1003 ? 5.505 6.594 82.066 1.00 80.19 1003 ILE A O 1
ATOM 8174 N N . SER A 1 1004 ? 6.550 6.758 84.024 1.00 67.38 1004 SER A N 1
ATOM 8175 C CA . SER A 1 1004 ? 7.743 7.446 83.493 1.00 67.38 1004 SER A CA 1
ATOM 8176 C C . SER A 1 1004 ? 8.627 6.617 82.535 1.00 67.38 1004 SER A C 1
ATOM 8178 O O . SER A 1 1004 ? 9.745 7.026 82.230 1.00 67.38 1004 SER A O 1
ATOM 8180 N N . THR A 1 1005 ? 8.166 5.458 82.051 1.00 72.44 1005 THR A N 1
ATOM 8181 C CA . THR A 1 1005 ? 8.888 4.573 81.120 1.00 72.44 1005 THR A CA 1
ATOM 8182 C C . THR A 1 1005 ? 8.038 4.231 79.896 1.00 72.44 1005 THR A C 1
ATOM 8184 O O . THR A 1 1005 ? 6.809 4.191 79.956 1.00 72.44 1005 THR A O 1
ATOM 8187 N N . GLN A 1 1006 ? 8.692 3.983 78.758 1.00 69.50 1006 GLN A N 1
ATOM 8188 C CA . GLN A 1 1006 ? 8.013 3.637 77.508 1.00 69.50 1006 GLN A CA 1
ATOM 8189 C C . GLN A 1 1006 ? 7.407 2.226 77.583 1.00 69.50 1006 GLN A C 1
ATOM 8191 O O . GLN A 1 1006 ? 8.111 1.248 77.835 1.00 69.50 1006 GLN A O 1
ATOM 8196 N N . GLN A 1 1007 ? 6.102 2.119 77.331 1.00 78.44 1007 GLN A N 1
ATOM 8197 C CA . GLN A 1 1007 ? 5.353 0.862 77.405 1.00 78.44 1007 GLN A CA 1
ATOM 8198 C C . GLN A 1 1007 ? 5.144 0.219 76.023 1.00 78.44 1007 GLN A C 1
ATOM 8200 O O . GLN A 1 1007 ? 5.249 0.872 74.982 1.00 78.44 1007 GLN A O 1
ATOM 8205 N N . LYS A 1 1008 ? 4.796 -1.076 76.014 1.00 82.88 1008 LYS A N 1
ATOM 8206 C CA . LYS A 1 1008 ? 4.226 -1.736 74.826 1.00 82.88 1008 LYS A CA 1
ATOM 8207 C C . LYS A 1 1008 ? 2.814 -1.186 74.550 1.00 82.88 1008 LYS A C 1
ATOM 8209 O O . LYS A 1 1008 ? 2.142 -0.802 75.507 1.00 82.88 1008 LYS A O 1
ATOM 8214 N N . PRO A 1 1009 ? 2.338 -1.178 73.290 1.00 86.81 1009 PRO A N 1
ATOM 8215 C CA . PRO A 1 1009 ? 0.970 -0.776 72.986 1.00 86.81 1009 PRO A CA 1
ATOM 8216 C C . PRO A 1 1009 ? -0.075 -1.638 73.706 1.00 86.81 1009 PRO A C 1
ATOM 8218 O O . PRO A 1 1009 ? 0.089 -2.854 73.818 1.00 86.81 1009 PRO A O 1
ATOM 8221 N N . ILE A 1 1010 ? -1.152 -1.000 74.158 1.00 90.50 1010 ILE A N 1
ATOM 8222 C CA . ILE A 1 1010 ? -2.307 -1.622 74.819 1.00 90.50 1010 ILE A CA 1
ATOM 8223 C C . ILE A 1 1010 ? -3.498 -1.545 73.859 1.00 90.50 1010 ILE A C 1
ATOM 8225 O O . ILE A 1 1010 ? -3.711 -0.501 73.249 1.00 90.50 1010 ILE A O 1
ATOM 8229 N N . ILE A 1 1011 ? -4.282 -2.617 73.728 1.00 91.56 1011 ILE A N 1
ATOM 8230 C CA . ILE A 1 1011 ? -5.531 -2.607 72.951 1.00 91.56 1011 ILE A CA 1
ATOM 8231 C C . ILE A 1 1011 ? -6.710 -2.485 73.921 1.00 91.56 1011 ILE A C 1
ATOM 8233 O O . ILE A 1 1011 ? -6.777 -3.253 74.879 1.00 91.56 1011 ILE A O 1
ATOM 8237 N N . LEU A 1 1012 ? -7.622 -1.538 73.678 1.00 92.75 1012 LEU A N 1
ATOM 8238 C CA . LEU A 1 1012 ? -8.911 -1.428 74.376 1.00 92.75 1012 LEU A CA 1
ATOM 8239 C C . LEU A 1 1012 ? -10.061 -1.655 73.380 1.00 92.75 1012 LEU A C 1
ATOM 8241 O O . LEU A 1 1012 ? -10.049 -1.091 72.287 1.00 92.75 1012 LEU A O 1
ATOM 8245 N N . GLU A 1 1013 ? -11.079 -2.428 73.756 1.00 92.44 1013 GLU A N 1
ATOM 8246 C CA . GLU A 1 1013 ? -12.275 -2.648 72.932 1.00 92.44 1013 GLU A CA 1
ATOM 8247 C C . GLU A 1 1013 ? -13.302 -1.524 73.131 1.00 92.44 1013 GLU A C 1
ATOM 8249 O O . GLU A 1 1013 ? -13.996 -1.472 74.149 1.00 92.44 1013 GLU A O 1
ATOM 8254 N N . TYR A 1 1014 ? -13.468 -0.636 72.152 1.00 93.06 1014 TYR A N 1
ATOM 8255 C CA . TYR A 1 1014 ? -14.499 0.396 72.207 1.00 93.06 1014 TYR A CA 1
ATOM 8256 C C . TYR A 1 1014 ? -15.844 -0.118 71.671 1.00 93.06 1014 TYR A C 1
ATOM 8258 O O . TYR A 1 1014 ? -16.055 -0.292 70.464 1.00 93.06 1014 TYR A O 1
ATOM 8266 N N . LYS A 1 1015 ? -16.795 -0.332 72.585 1.00 94.25 1015 LYS A N 1
ATOM 8267 C CA . LYS A 1 1015 ? -18.156 -0.781 72.271 1.00 94.25 1015 LYS A CA 1
ATOM 8268 C C . LYS A 1 1015 ? -19.101 0.391 71.989 1.00 94.25 1015 LYS A C 1
ATOM 8270 O O . LYS A 1 1015 ? -19.964 0.718 72.798 1.00 94.25 1015 LYS A O 1
ATOM 8275 N N . TRP A 1 1016 ? -18.989 0.974 70.801 1.00 92.75 1016 TRP A N 1
ATOM 8276 C CA . TRP A 1 1016 ? -19.838 2.074 70.303 1.00 92.75 1016 TRP A CA 1
ATOM 8277 C C . TRP A 1 1016 ? -21.368 1.846 70.384 1.00 92.75 1016 TRP A C 1
ATOM 8279 O O . TRP A 1 1016 ? -22.148 2.789 70.264 1.00 92.75 1016 TRP A O 1
ATOM 8289 N N . PHE A 1 1017 ? -21.818 0.602 70.562 1.00 94.38 1017 PHE A N 1
ATOM 8290 C CA . PHE A 1 1017 ? -23.228 0.219 70.697 1.00 94.38 1017 PHE A CA 1
ATOM 8291 C C . PHE A 1 1017 ? -23.735 0.169 72.154 1.00 94.38 1017 PHE A C 1
ATOM 8293 O O . PHE A 1 1017 ? -24.944 0.098 72.374 1.00 94.38 1017 PHE A O 1
ATOM 8300 N N . GLU A 1 1018 ? -22.848 0.247 73.149 1.00 93.75 1018 GLU A N 1
ATOM 8301 C CA . GLU A 1 1018 ? -23.178 0.379 74.576 1.00 93.75 1018 GLU A CA 1
ATOM 8302 C C . GLU A 1 1018 ? -23.006 1.841 75.030 1.00 93.75 1018 GLU A C 1
ATOM 8304 O O . GLU A 1 1018 ? -22.201 2.582 74.469 1.00 93.75 1018 GLU A O 1
ATOM 8309 N N . LYS A 1 1019 ? -23.743 2.287 76.059 1.00 92.94 1019 LYS A N 1
ATOM 8310 C CA . LYS A 1 1019 ? -23.438 3.575 76.711 1.00 92.94 1019 LYS A CA 1
ATOM 8311 C C . LYS A 1 1019 ? -22.308 3.358 77.707 1.00 92.94 1019 LYS A C 1
ATOM 8313 O O . LYS A 1 1019 ? -22.487 2.612 78.668 1.00 92.94 1019 LYS A O 1
ATOM 8318 N N . GLN A 1 1020 ? -21.174 4.008 77.483 1.00 91.62 1020 GLN A N 1
ATOM 8319 C CA . GLN A 1 1020 ? -19.991 3.885 78.335 1.00 91.62 1020 GLN A CA 1
ATOM 8320 C C . GLN A 1 1020 ? -19.412 5.282 78.608 1.00 91.62 1020 GLN A C 1
ATOM 8322 O O . GLN A 1 1020 ? -19.471 6.128 77.713 1.00 91.62 1020 GLN A O 1
ATOM 8327 N N . PRO A 1 1021 ? -18.858 5.573 79.798 1.00 92.44 1021 PRO A N 1
ATOM 8328 C CA . PRO A 1 1021 ? -18.021 6.756 79.994 1.00 92.44 1021 PRO A CA 1
ATOM 8329 C C . PRO A 1 1021 ? -16.704 6.618 79.218 1.00 92.44 1021 PRO A C 1
ATOM 8331 O O . PRO A 1 1021 ? -16.315 5.528 78.788 1.00 92.44 1021 PRO A O 1
ATOM 8334 N N . SER A 1 1022 ? -15.991 7.723 79.033 1.00 94.56 1022 SER A N 1
ATOM 8335 C CA . SER A 1 1022 ? -14.586 7.699 78.611 1.00 94.56 1022 SER A CA 1
ATOM 8336 C C . SER A 1 1022 ? -13.875 8.906 79.204 1.00 94.56 1022 SER A C 1
ATOM 8338 O O . SER A 1 1022 ? -14.384 10.024 79.095 1.00 94.56 1022 SER A O 1
ATOM 8340 N N . SER A 1 1023 ? -12.717 8.694 79.823 1.00 94.06 1023 SER A N 1
ATOM 8341 C CA . SER A 1 1023 ? -11.949 9.758 80.475 1.00 94.06 1023 SER A CA 1
ATOM 8342 C C . SER A 1 1023 ? -10.463 9.683 80.154 1.00 94.06 1023 SER A C 1
ATOM 8344 O O . SER A 1 1023 ? -9.934 8.629 79.802 1.00 94.06 1023 SER A O 1
ATOM 8346 N N . VAL A 1 1024 ? -9.778 10.813 80.285 1.00 94.12 1024 VAL A N 1
ATOM 8347 C CA . VAL A 1 1024 ? -8.319 10.916 80.199 1.00 94.12 1024 VAL A CA 1
ATOM 8348 C C . VAL A 1 1024 ? -7.829 11.834 81.308 1.00 94.12 1024 VAL A C 1
ATOM 8350 O O . VAL A 1 1024 ? -8.513 12.789 81.665 1.00 94.12 1024 VAL A O 1
ATOM 8353 N N . GLY A 1 1025 ? -6.678 11.545 81.898 1.00 92.00 1025 GLY A N 1
ATOM 8354 C CA . GLY A 1 1025 ? -6.252 12.253 83.096 1.00 92.00 1025 GLY A CA 1
ATOM 8355 C C . GLY A 1 1025 ? -4.889 11.836 83.611 1.00 92.00 1025 GLY A C 1
ATOM 8356 O O . GLY A 1 1025 ? -4.111 11.159 82.933 1.00 92.00 1025 GLY A O 1
ATOM 8357 N N . TYR A 1 1026 ? -4.632 12.218 84.853 1.00 90.56 1026 TYR A N 1
ATOM 8358 C CA . TYR A 1 1026 ? -3.461 11.836 85.616 1.00 90.56 1026 TYR A CA 1
ATOM 8359 C C . TYR A 1 1026 ? -3.797 11.603 87.093 1.00 90.56 1026 TYR A C 1
ATOM 8361 O O . TYR A 1 1026 ? -4.829 12.037 87.601 1.00 90.56 1026 TYR A O 1
ATOM 8369 N N . ILE A 1 1027 ? -2.902 10.903 87.780 1.00 89.38 1027 ILE A N 1
ATOM 8370 C CA . ILE A 1 1027 ? -2.877 10.772 89.236 1.00 89.38 1027 ILE A CA 1
ATOM 8371 C C . ILE A 1 1027 ? -1.569 11.405 89.703 1.00 89.38 1027 ILE A C 1
ATOM 8373 O O . ILE A 1 1027 ? -0.514 11.149 89.110 1.00 89.38 1027 ILE A O 1
ATOM 8377 N N . ASP A 1 1028 ? -1.635 12.268 90.713 1.00 88.19 1028 ASP A N 1
ATOM 8378 C CA . ASP A 1 1028 ? -0.457 12.940 91.264 1.00 88.19 1028 ASP A CA 1
ATOM 8379 C C . ASP A 1 1028 ? 0.212 12.144 92.403 1.00 88.19 1028 ASP A C 1
ATOM 8381 O O . ASP A 1 1028 ? -0.202 11.034 92.752 1.00 88.19 1028 ASP A O 1
ATOM 8385 N N . SER A 1 1029 ? 1.293 12.684 92.969 1.00 85.12 1029 SER A N 1
ATOM 8386 C CA . SER A 1 1029 ? 2.027 12.049 94.071 1.00 85.12 1029 SER A CA 1
ATOM 8387 C C . SER A 1 1029 ? 1.244 11.944 95.388 1.00 85.12 1029 SER A C 1
ATOM 8389 O O . SER A 1 1029 ? 1.695 11.239 96.286 1.00 85.12 1029 SER A O 1
ATOM 8391 N N . ASN A 1 1030 ? 0.084 12.601 95.500 1.00 87.69 1030 ASN A N 1
ATOM 8392 C CA . ASN A 1 1030 ? -0.822 12.539 96.650 1.00 87.69 1030 ASN A CA 1
ATOM 8393 C C . ASN A 1 1030 ? -2.034 11.619 96.374 1.00 87.69 1030 ASN A C 1
ATOM 8395 O O . ASN A 1 1030 ? -3.033 11.682 97.088 1.00 87.69 1030 ASN A O 1
ATOM 8399 N N . GLU A 1 1031 ? -1.958 10.788 95.326 1.00 85.75 1031 GLU A N 1
ATOM 8400 C CA . GLU A 1 1031 ? -3.041 9.939 94.806 1.00 85.75 1031 GLU A CA 1
ATOM 8401 C C . GLU A 1 1031 ? -4.282 10.718 94.310 1.00 85.75 1031 GLU A C 1
ATOM 8403 O O . GLU A 1 1031 ? -5.342 10.123 94.097 1.00 85.75 1031 GLU A O 1
ATOM 8408 N N . GLN A 1 1032 ? -4.186 12.037 94.080 1.00 86.81 1032 GLN A N 1
ATOM 8409 C CA . GLN A 1 1032 ? -5.322 12.824 93.594 1.00 86.81 1032 GLN A CA 1
ATOM 8410 C C . GLN A 1 1032 ? -5.551 12.585 92.099 1.00 86.81 1032 GLN A C 1
ATOM 8412 O O . GLN A 1 1032 ? -4.720 12.926 91.251 1.00 86.81 1032 GLN A O 1
ATOM 8417 N N . ILE A 1 1033 ? -6.711 12.012 91.772 1.00 86.75 1033 ILE A N 1
ATOM 8418 C CA . ILE A 1 1033 ? -7.114 11.700 90.400 1.00 86.75 1033 ILE A CA 1
ATOM 8419 C C . ILE A 1 1033 ? -7.708 12.953 89.745 1.00 86.75 1033 ILE A C 1
ATOM 8421 O O . ILE A 1 1033 ? -8.778 13.422 90.127 1.00 86.75 1033 ILE A O 1
ATOM 8425 N N . ASN A 1 1034 ? -7.028 13.469 88.727 1.00 87.62 1034 ASN A N 1
ATOM 8426 C CA . ASN A 1 1034 ? -7.448 14.612 87.924 1.00 87.62 1034 ASN A CA 1
ATOM 8427 C C . ASN A 1 1034 ? -7.781 14.105 86.515 1.00 87.62 1034 ASN A C 1
ATOM 8429 O O . ASN A 1 1034 ? -6.903 13.565 85.845 1.00 87.62 1034 ASN A O 1
ATOM 8433 N N . THR A 1 1035 ? -9.033 14.230 86.060 1.00 89.19 1035 THR A N 1
ATOM 8434 C CA . THR A 1 1035 ? -9.425 13.775 84.710 1.00 89.19 1035 THR A CA 1
ATOM 8435 C C . THR A 1 1035 ? -10.322 14.766 83.982 1.00 89.19 1035 THR A C 1
ATOM 8437 O O . THR A 1 1035 ? -11.042 15.548 84.607 1.00 89.19 1035 THR A O 1
ATOM 8440 N N . ILE A 1 1036 ? -10.293 14.690 82.655 1.00 90.12 1036 ILE A N 1
ATOM 8441 C CA . ILE A 1 1036 ? -11.343 15.145 81.755 1.00 90.12 1036 ILE A CA 1
ATOM 8442 C C . ILE A 1 1036 ? -12.203 13.914 81.443 1.00 90.12 1036 ILE A C 1
ATOM 8444 O O . ILE A 1 1036 ? -11.734 12.971 80.801 1.00 90.12 1036 ILE A O 1
ATOM 8448 N N . GLU A 1 1037 ? -13.452 13.902 81.906 1.00 88.25 1037 GLU A N 1
ATOM 8449 C CA . GLU A 1 1037 ? -14.408 12.816 81.662 1.00 88.25 1037 GLU A CA 1
ATOM 8450 C C . GLU A 1 1037 ? -15.520 13.249 80.697 1.00 88.25 1037 GLU A C 1
ATOM 8452 O O . GLU A 1 1037 ? -16.058 14.353 80.776 1.00 88.25 1037 GLU A O 1
ATOM 8457 N N . THR A 1 1038 ? -15.897 12.344 79.792 1.00 87.38 1038 THR A N 1
ATOM 8458 C CA . THR A 1 1038 ? -17.081 12.484 78.939 1.00 87.38 1038 THR A CA 1
ATOM 8459 C C . THR A 1 1038 ? -18.255 11.687 79.498 1.00 87.38 1038 THR A C 1
ATOM 8461 O O . THR A 1 1038 ? -18.116 10.525 79.883 1.00 87.38 1038 THR A O 1
ATOM 8464 N N . GLN A 1 1039 ? -19.439 12.308 79.504 1.00 86.19 1039 GLN A N 1
ATOM 8465 C CA . GLN A 1 1039 ? -20.671 11.689 79.998 1.00 86.19 1039 GLN A CA 1
ATOM 8466 C C . GLN A 1 1039 ? -20.980 10.363 79.283 1.00 86.19 1039 GLN A C 1
ATOM 8468 O O . GLN A 1 1039 ? -20.857 10.254 78.055 1.00 86.19 1039 GLN A O 1
ATOM 8473 N N . SER A 1 1040 ? -21.441 9.374 80.059 1.00 89.00 1040 SER A N 1
ATOM 8474 C CA . SER A 1 1040 ? -21.738 8.025 79.567 1.00 89.00 1040 SER A CA 1
ATOM 8475 C C . SER A 1 1040 ? -22.745 8.043 78.416 1.00 89.00 1040 SER A C 1
ATOM 8477 O O . SER A 1 1040 ? -23.923 8.377 78.563 1.00 89.00 1040 SER A O 1
ATOM 8479 N N . SER A 1 1041 ? -22.250 7.700 77.232 1.00 91.94 1041 SER A N 1
ATOM 8480 C CA . SER A 1 1041 ? -22.956 7.827 75.963 1.00 91.94 1041 SER A CA 1
ATOM 8481 C C . SER A 1 1041 ? -22.388 6.829 74.956 1.00 91.94 1041 SER A C 1
ATOM 8483 O O . SER A 1 1041 ? -21.336 6.239 75.182 1.00 91.94 1041 SER A O 1
ATOM 8485 N N . TYR A 1 1042 ? -23.092 6.615 73.844 1.00 93.31 1042 TYR A N 1
ATOM 8486 C CA . TYR A 1 1042 ? -22.632 5.708 72.784 1.00 93.31 1042 TYR A CA 1
ATOM 8487 C C . TYR A 1 1042 ? -21.332 6.187 72.122 1.00 93.31 1042 TYR A C 1
ATOM 8489 O O . TYR A 1 1042 ? -20.505 5.381 71.709 1.00 93.31 1042 TYR A O 1
ATOM 8497 N N . TRP A 1 1043 ? -21.132 7.508 72.068 1.00 93.06 1043 TRP A N 1
ATOM 8498 C CA . TRP A 1 1043 ? -20.051 8.175 71.333 1.00 93.06 1043 TRP A CA 1
ATOM 8499 C C . TRP A 1 1043 ? -19.046 8.910 72.238 1.00 93.06 1043 TRP A C 1
ATOM 8501 O O . TRP A 1 1043 ? -18.336 9.807 71.786 1.00 93.06 1043 TRP A O 1
ATOM 8511 N N . SER A 1 1044 ? -18.990 8.536 73.519 1.00 91.81 1044 SER A N 1
ATOM 8512 C CA . SER A 1 1044 ? -18.128 9.119 74.560 1.00 91.81 1044 SER A CA 1
ATOM 8513 C C . SER A 1 1044 ? -16.652 9.160 74.169 1.00 91.81 1044 SER A C 1
ATOM 8515 O O . SER A 1 1044 ? -16.044 10.226 74.198 1.00 91.81 1044 SER A O 1
ATOM 8517 N N . PHE A 1 1045 ? -16.087 8.045 73.700 1.00 91.94 1045 PHE A N 1
ATOM 8518 C CA . PHE A 1 1045 ? -14.688 8.006 73.272 1.00 91.94 1045 PHE A CA 1
ATOM 8519 C C . PHE A 1 1045 ? -14.409 8.949 72.087 1.00 91.94 1045 PHE A C 1
ATOM 8521 O O . PHE A 1 1045 ? -13.397 9.646 72.079 1.00 91.94 1045 PHE A O 1
ATOM 8528 N N . ILE A 1 1046 ? -15.334 9.066 71.125 1.00 91.38 1046 ILE A N 1
ATOM 8529 C CA . ILE A 1 1046 ? -15.199 10.019 70.009 1.00 91.38 1046 ILE A CA 1
ATOM 8530 C C . ILE A 1 1046 ? -15.276 11.470 70.512 1.00 91.38 1046 ILE A C 1
ATOM 8532 O O . ILE A 1 1046 ? -14.506 12.318 70.064 1.00 91.38 1046 ILE A O 1
ATOM 8536 N N . ASN A 1 1047 ? -16.149 11.761 71.483 1.00 90.31 1047 ASN A N 1
ATOM 8537 C CA . ASN A 1 1047 ? -16.187 13.060 72.165 1.00 90.31 1047 ASN A CA 1
ATOM 8538 C C . ASN A 1 1047 ? -14.869 13.366 72.896 1.00 90.31 1047 ASN A C 1
ATOM 8540 O O . ASN A 1 1047 ? -14.371 14.485 72.797 1.00 90.31 1047 ASN A O 1
ATOM 8544 N N . LEU A 1 1048 ? -14.272 12.376 73.566 1.00 92.00 1048 LEU A N 1
ATOM 8545 C CA . LEU A 1 1048 ? -13.002 12.522 74.277 1.00 92.00 1048 LEU A CA 1
ATOM 8546 C C . LEU A 1 1048 ? -11.858 12.837 73.302 1.00 92.00 1048 LEU A C 1
ATOM 8548 O O . LEU A 1 1048 ? -11.136 13.812 73.500 1.00 92.00 1048 LEU A O 1
ATOM 8552 N N . LEU A 1 1049 ? -11.739 12.081 72.203 1.00 90.88 1049 LEU A N 1
ATOM 8553 C CA . LEU A 1 1049 ? -10.772 12.355 71.130 1.00 90.88 1049 LEU A CA 1
ATOM 8554 C C . LEU A 1 1049 ? -10.965 13.749 70.511 1.00 90.88 1049 LEU A C 1
ATOM 8556 O O . LEU A 1 1049 ? -9.990 14.407 70.159 1.00 90.88 1049 LEU A O 1
ATOM 8560 N N . ASN A 1 1050 ? -12.209 14.223 70.403 1.00 88.38 1050 ASN A N 1
ATOM 8561 C CA . ASN A 1 1050 ? -12.529 15.541 69.852 1.00 88.38 1050 ASN A CA 1
ATOM 8562 C C . ASN A 1 1050 ? -12.148 16.720 70.759 1.00 88.38 1050 ASN A C 1
ATOM 8564 O O . ASN A 1 1050 ? -12.000 17.832 70.244 1.00 88.38 1050 ASN A O 1
ATOM 8568 N N . GLN A 1 1051 ? -11.972 16.491 72.063 1.00 89.81 1051 GLN A N 1
ATOM 8569 C CA . GLN A 1 1051 ? -11.448 17.480 73.013 1.00 89.81 1051 GLN A CA 1
ATOM 8570 C C . GLN A 1 1051 ? -9.911 17.561 72.996 1.00 89.81 1051 GLN A C 1
ATOM 8572 O O . GLN A 1 1051 ? -9.343 18.504 73.541 1.00 89.81 1051 GLN A O 1
ATOM 8577 N N . ALA A 1 1052 ? -9.229 16.604 72.357 1.00 90.69 1052 ALA A N 1
ATOM 8578 C CA . ALA A 1 1052 ? -7.778 16.611 72.238 1.00 90.69 1052 ALA A CA 1
ATOM 8579 C C . ALA A 1 1052 ? -7.284 17.568 71.143 1.00 90.69 1052 ALA A C 1
ATOM 8581 O O . ALA A 1 1052 ? -7.855 17.671 70.053 1.00 90.69 1052 ALA A O 1
ATOM 8582 N N . LYS A 1 1053 ? -6.114 18.160 71.377 1.00 88.88 1053 LYS A N 1
ATOM 8583 C CA . LYS A 1 1053 ? -5.251 18.707 70.332 1.00 88.88 1053 LYS A CA 1
ATOM 8584 C C . LYS A 1 1053 ? -4.485 17.547 69.688 1.00 88.88 1053 LYS A C 1
ATOM 8586 O O . LYS A 1 1053 ? -3.642 16.921 70.327 1.00 88.88 1053 LYS A O 1
ATOM 8591 N N . ASN A 1 1054 ? -4.787 17.239 68.430 1.00 82.56 1054 ASN A N 1
ATOM 8592 C CA . ASN A 1 1054 ? -4.124 16.167 67.683 1.00 82.56 1054 ASN A CA 1
ATOM 8593 C C . ASN A 1 1054 ? -2.828 16.681 67.016 1.00 82.56 1054 ASN A C 1
ATOM 8595 O O . ASN A 1 1054 ? -2.814 17.754 66.413 1.00 82.56 1054 ASN A O 1
ATOM 8599 N N . SER A 1 1055 ? -1.751 15.897 67.118 1.00 81.00 1055 SER A N 1
ATOM 8600 C CA . SER A 1 1055 ? -0.477 16.085 66.418 1.00 81.00 1055 SER A CA 1
ATOM 8601 C C . SER A 1 1055 ? -0.017 14.780 65.742 1.00 81.00 1055 SER A C 1
ATOM 8603 O O . SER A 1 1055 ? 0.981 14.172 66.136 1.00 81.00 1055 SER A O 1
ATOM 8605 N N . GLY A 1 1056 ? -0.741 14.351 64.706 1.00 81.44 1056 GLY A N 1
ATOM 8606 C CA . GLY A 1 1056 ? -0.446 13.154 63.913 1.00 81.44 1056 GLY A CA 1
ATOM 8607 C C . GLY A 1 1056 ? -1.193 11.934 64.444 1.00 81.44 1056 GLY A C 1
ATOM 8608 O O . GLY A 1 1056 ? -2.394 11.797 64.224 1.00 81.44 1056 GLY A O 1
ATOM 8609 N N . ASP A 1 1057 ? -0.479 11.049 65.138 1.00 83.56 1057 ASP A N 1
ATOM 8610 C CA . ASP A 1 1057 ? -1.069 9.949 65.912 1.00 83.56 1057 ASP A CA 1
ATOM 8611 C C . ASP A 1 1057 ? -1.083 10.226 67.428 1.00 83.56 1057 ASP A C 1
ATOM 8613 O O . ASP A 1 1057 ? -1.668 9.455 68.187 1.00 83.56 1057 ASP A O 1
ATOM 8617 N N . VAL A 1 1058 ? -0.496 11.342 67.880 1.00 88.81 1058 VAL A N 1
ATOM 8618 C CA . VAL A 1 1058 ? -0.494 11.764 69.287 1.00 88.81 1058 VAL A CA 1
ATOM 8619 C C . VAL A 1 1058 ? -1.677 12.686 69.571 1.00 88.81 1058 VAL A C 1
ATOM 8621 O O . VAL A 1 1058 ? -1.794 13.769 68.996 1.00 88.81 1058 VAL A O 1
ATOM 8624 N N . TYR A 1 1059 ? -2.525 12.272 70.507 1.00 91.50 1059 TYR A N 1
ATOM 8625 C CA . TYR A 1 1059 ? -3.617 13.058 71.066 1.00 91.50 1059 TYR A CA 1
ATOM 8626 C C . TYR A 1 1059 ? -3.147 13.675 72.387 1.00 91.50 1059 TYR A C 1
ATOM 8628 O O . TYR A 1 1059 ? -2.596 12.978 73.245 1.00 91.50 1059 TYR A O 1
ATOM 8636 N N . ILE A 1 1060 ? -3.322 14.991 72.514 1.00 91.75 1060 ILE A N 1
ATOM 8637 C CA . ILE A 1 1060 ? -2.867 15.793 73.652 1.00 91.75 1060 ILE A CA 1
ATOM 8638 C C . ILE A 1 1060 ? -4.077 16.463 74.303 1.00 91.75 1060 ILE A C 1
ATOM 8640 O O . ILE A 1 1060 ? -4.807 17.197 73.638 1.00 91.75 1060 ILE A O 1
ATOM 8644 N N . TRP A 1 1061 ? -4.270 16.242 75.599 1.00 92.31 1061 TRP A N 1
ATOM 8645 C CA . TRP A 1 1061 ? -5.285 16.918 76.407 1.00 92.31 1061 TRP A CA 1
ATOM 8646 C C . TRP A 1 1061 ? -4.607 17.792 77.454 1.00 92.31 1061 TRP A C 1
ATOM 8648 O O . TRP A 1 1061 ? -3.661 17.346 78.101 1.00 92.31 1061 TRP A O 1
ATOM 8658 N N . ASN A 1 1062 ? -5.104 19.013 77.641 1.00 88.06 1062 ASN A N 1
ATOM 8659 C CA . ASN A 1 1062 ? -4.528 19.963 78.589 1.00 88.06 1062 ASN A CA 1
ATOM 8660 C C . ASN A 1 1062 ? -5.459 20.109 79.795 1.00 88.06 1062 ASN A C 1
ATOM 8662 O O . ASN A 1 1062 ? -6.610 20.516 79.640 1.00 88.06 1062 ASN A O 1
ATOM 8666 N N . GLN A 1 1063 ? -4.955 19.798 80.988 1.00 84.38 1063 GLN A N 1
ATOM 8667 C CA . GLN A 1 1063 ? -5.668 19.958 82.256 1.00 84.38 1063 GLN A CA 1
ATOM 8668 C C . GLN A 1 1063 ? -4.694 20.499 83.302 1.00 84.38 1063 GLN A C 1
ATOM 8670 O O . GLN A 1 1063 ? -3.612 19.945 83.452 1.00 84.38 1063 GLN A O 1
ATOM 8675 N N . ASN A 1 1064 ? -5.060 21.569 84.015 1.00 80.69 1064 ASN A N 1
ATOM 8676 C CA . ASN A 1 1064 ? -4.215 22.206 85.039 1.00 80.69 1064 ASN A CA 1
ATOM 8677 C C . ASN A 1 1064 ? -2.787 22.530 84.527 1.00 80.69 1064 ASN A C 1
ATOM 8679 O O . ASN A 1 1064 ? -1.802 22.234 85.195 1.00 80.69 1064 ASN A O 1
ATOM 8683 N N . ASP A 1 1065 ? -2.693 23.066 83.302 1.00 79.62 1065 ASP A N 1
ATOM 8684 C CA . ASP A 1 1065 ? -1.455 23.346 82.544 1.00 79.62 1065 ASP A CA 1
ATOM 8685 C C . ASP A 1 1065 ? -0.549 22.133 82.228 1.00 79.62 1065 ASP A C 1
ATOM 8687 O O . ASP A 1 1065 ? 0.565 22.281 81.723 1.00 79.62 1065 ASP A O 1
ATOM 8691 N N . ILE A 1 1066 ? -1.051 20.910 82.424 1.00 84.25 1066 ILE A N 1
ATOM 8692 C CA . ILE A 1 1066 ? -0.355 19.652 82.123 1.00 84.25 1066 ILE A CA 1
ATOM 8693 C C . ILE A 1 1066 ? -0.834 19.101 80.778 1.00 84.25 1066 ILE A C 1
ATOM 8695 O O . ILE A 1 1066 ? -2.028 18.873 80.579 1.00 84.25 1066 ILE A O 1
ATOM 8699 N N . GLU A 1 1067 ? 0.100 18.819 79.865 1.00 88.25 1067 GLU A N 1
ATOM 8700 C CA . GLU A 1 1067 ? -0.185 18.116 78.609 1.00 88.25 1067 GLU A CA 1
ATOM 8701 C C . GLU A 1 1067 ? -0.176 16.586 78.816 1.00 88.25 1067 GLU A C 1
ATOM 8703 O O . GLU A 1 1067 ? 0.884 15.954 78.847 1.00 88.25 1067 GLU A O 1
ATOM 8708 N N . ILE A 1 1068 ? -1.356 15.971 78.913 1.00 89.19 1068 ILE A N 1
ATOM 8709 C CA . ILE A 1 1068 ? -1.550 14.514 78.966 1.00 89.19 1068 ILE A CA 1
ATOM 8710 C C . ILE A 1 1068 ? -1.511 13.962 77.535 1.00 89.19 1068 ILE A C 1
ATOM 8712 O O . ILE A 1 1068 ? -2.261 14.430 76.677 1.00 89.19 1068 ILE A O 1
ATOM 8716 N N . LYS A 1 1069 ? -0.656 12.968 77.254 1.00 90.19 1069 LYS A N 1
ATOM 8717 C CA . LYS A 1 1069 ? -0.380 12.503 75.880 1.00 90.19 1069 LYS A CA 1
ATOM 8718 C C . LYS A 1 1069 ? -0.563 10.998 75.722 1.00 90.19 1069 LYS A C 1
ATOM 8720 O O . LYS A 1 1069 ? 0.043 10.217 76.450 1.00 90.19 1069 LYS A O 1
ATOM 8725 N N . PHE A 1 1070 ? -1.315 10.598 74.701 1.00 90.94 1070 PHE A N 1
ATOM 8726 C CA . PHE A 1 1070 ? -1.402 9.210 74.244 1.00 90.94 1070 PHE A CA 1
ATOM 8727 C C . PHE A 1 1070 ? -1.236 9.163 72.725 1.00 90.94 1070 PHE A C 1
ATOM 8729 O O . PHE A 1 1070 ? -1.839 9.958 72.006 1.00 90.94 1070 PHE A O 1
ATOM 8736 N N . LYS A 1 1071 ? -0.439 8.217 72.224 1.00 91.00 1071 LYS A N 1
ATOM 8737 C CA . LYS A 1 1071 ? -0.441 7.853 70.805 1.00 91.00 1071 LYS A CA 1
ATOM 8738 C C . LYS A 1 1071 ? -1.593 6.880 70.572 1.00 91.00 1071 LYS A C 1
ATOM 8740 O O . LYS A 1 1071 ? -1.659 5.856 71.243 1.00 91.00 1071 LYS A O 1
ATOM 8745 N N . ILE A 1 1072 ? -2.502 7.193 69.657 1.00 90.25 1072 ILE A N 1
ATOM 8746 C CA . ILE A 1 1072 ? -3.733 6.428 69.434 1.00 90.25 1072 ILE A CA 1
ATOM 8747 C C . ILE A 1 1072 ? -3.836 6.082 67.953 1.00 90.25 1072 ILE A C 1
ATOM 8749 O O . ILE A 1 1072 ? -4.169 6.934 67.128 1.00 90.25 1072 ILE A O 1
ATOM 8753 N N . ASP A 1 1073 ? -3.588 4.815 67.625 1.00 86.56 1073 ASP A N 1
ATOM 8754 C CA . ASP A 1 1073 ? -3.981 4.265 66.331 1.00 86.56 1073 ASP A CA 1
ATOM 8755 C C . ASP A 1 1073 ? -5.467 3.889 66.403 1.00 86.56 1073 ASP A C 1
ATOM 8757 O O . ASP A 1 1073 ? -5.865 2.808 66.846 1.00 86.56 1073 ASP A O 1
ATOM 8761 N N . PHE A 1 1074 ? -6.289 4.867 66.026 1.00 82.94 1074 PHE A N 1
ATOM 8762 C CA . PHE A 1 1074 ? -7.717 4.723 65.798 1.00 82.94 1074 PHE A CA 1
ATOM 8763 C C . PHE A 1 1074 ? -8.023 5.164 64.368 1.00 82.94 1074 PHE A C 1
ATOM 8765 O O . PHE A 1 1074 ? -8.053 6.354 64.042 1.00 82.94 1074 PHE A O 1
ATOM 8772 N N . ASN A 1 1075 ? -8.275 4.187 63.500 1.00 70.69 1075 ASN A N 1
ATOM 8773 C CA . ASN A 1 1075 ? -8.708 4.429 62.130 1.00 70.69 1075 ASN A CA 1
ATOM 8774 C C . ASN A 1 1075 ? -10.150 4.967 62.157 1.00 70.69 1075 ASN A C 1
ATOM 8776 O O . ASN A 1 1075 ? -11.098 4.182 62.165 1.00 70.69 1075 ASN A O 1
ATOM 8780 N N . ASN A 1 1076 ? -10.321 6.294 62.220 1.00 73.06 1076 ASN A N 1
ATOM 8781 C CA . ASN A 1 1076 ? -11.634 6.929 62.360 1.00 73.06 1076 ASN A CA 1
ATOM 8782 C C . ASN A 1 1076 ? -12.484 6.778 61.083 1.00 73.06 1076 ASN A C 1
ATOM 8784 O O . ASN A 1 1076 ? -12.575 7.662 60.227 1.00 73.06 1076 ASN A O 1
ATOM 8788 N N . ILE A 1 1077 ? -13.129 5.618 60.978 1.00 81.50 1077 ILE A N 1
ATOM 8789 C CA . ILE A 1 1077 ? -14.010 5.215 59.883 1.00 81.50 1077 ILE A CA 1
ATOM 8790 C C . ILE A 1 1077 ? -15.197 6.167 59.682 1.00 81.50 1077 ILE A C 1
ATOM 8792 O O . ILE A 1 1077 ? -15.657 6.290 58.548 1.00 81.50 1077 ILE A O 1
ATOM 8796 N N . PHE A 1 1078 ? -15.632 6.905 60.711 1.00 82.25 1078 PHE A N 1
ATOM 8797 C CA . PHE A 1 1078 ? -16.733 7.867 60.600 1.00 82.25 1078 PHE A CA 1
ATOM 8798 C C . PHE A 1 1078 ? -16.325 9.096 59.775 1.00 82.25 1078 PHE A C 1
ATOM 8800 O O . PHE A 1 1078 ? -16.980 9.412 58.783 1.00 82.25 1078 PHE A O 1
ATOM 8807 N N . MET A 1 1079 ? -15.179 9.713 60.088 1.00 72.06 1079 MET A N 1
ATOM 8808 C CA . MET A 1 1079 ? -14.631 10.830 59.295 1.00 72.06 1079 MET A CA 1
ATOM 8809 C C . MET A 1 1079 ? -14.220 10.397 57.875 1.00 72.06 1079 MET A C 1
ATOM 8811 O O . MET A 1 1079 ? -14.213 11.201 56.946 1.00 72.06 1079 MET A O 1
ATOM 8815 N N . SER A 1 1080 ? -13.939 9.106 57.653 1.00 66.62 1080 SER A N 1
ATOM 8816 C CA . SER A 1 1080 ? -13.575 8.601 56.320 1.00 66.62 1080 SER A CA 1
ATOM 8817 C C . SER A 1 1080 ? -14.688 8.736 55.264 1.00 66.62 1080 SER A C 1
ATOM 8819 O O . SER A 1 1080 ? -14.393 8.690 54.065 1.00 66.62 1080 SER A O 1
ATOM 8821 N N . LEU A 1 1081 ? -15.946 8.942 55.679 1.00 67.06 1081 LEU A N 1
ATOM 8822 C CA . LEU A 1 1081 ? -17.091 9.149 54.785 1.00 67.06 1081 LEU A CA 1
ATOM 8823 C C . LEU A 1 1081 ? -17.243 10.580 54.253 1.00 67.06 1081 LEU A C 1
ATOM 8825 O O . LEU A 1 1081 ? -18.162 10.811 53.466 1.00 67.06 1081 LEU A O 1
ATOM 8829 N N . GLU A 1 1082 ? -16.358 11.521 54.592 1.00 58.44 1082 GLU A N 1
ATOM 8830 C CA . GLU A 1 1082 ? -16.356 12.830 53.934 1.00 58.44 1082 GLU A CA 1
ATOM 8831 C C . GLU A 1 1082 ? -16.219 12.682 52.405 1.00 58.44 1082 GLU A C 1
ATOM 8833 O O . GLU A 1 1082 ? -15.292 12.051 51.870 1.00 58.44 1082 GLU A O 1
ATOM 8838 N N . THR A 1 1083 ? -17.186 13.264 51.697 1.00 49.66 1083 THR A N 1
ATOM 8839 C CA . THR A 1 1083 ? -17.194 13.429 50.241 1.00 49.66 1083 THR A CA 1
ATOM 8840 C C . THR A 1 1083 ? -16.893 14.886 49.921 1.00 49.66 1083 THR A C 1
ATOM 8842 O O . THR A 1 1083 ? -17.694 15.752 50.275 1.00 49.66 1083 THR A O 1
ATOM 8845 N N . LYS A 1 1084 ? -15.762 15.128 49.251 1.00 40.69 1084 LYS A N 1
ATOM 8846 C CA . LYS A 1 1084 ? -15.496 16.394 48.552 1.00 40.69 1084 LYS A CA 1
ATOM 8847 C C . LYS A 1 1084 ? -16.475 16.605 47.396 1.00 40.69 1084 LYS A C 1
ATOM 8849 O O . LYS A 1 1084 ? -16.971 15.580 46.874 1.00 40.69 1084 LYS A O 1
#

Radius of gyration: 50.06 Å; Cα contacts (8 Å, |Δi|>4): 1387; chains: 1; bounding box: 94×90×167 Å

Organism: Francisella tularensis subsp. novicida (strain ATCC 15482 / CCUG 33449 / U112) (NCBI:txid401614)

Foldseek 3Di:
DPPVVVVVVVVVVVVPPPPDDDDDDDDDDDDDDDDDDDDDDLPPLVVVVVVLLVPDDPLLVVLLQEAAAAAEEEDQPPFPLVCLFPCLFDPWDWRWDDDPAWIWTTTSHYTYIYGHDQPDLVVLLSVLVSQLVSCVRRQFRYAYEYEDAPLCLLVVVVLLVSLLRLLSNVVSNCVVQVAHEEYEYEYRPLVPDFLVVLQLVCCLVPVDDQKDPWAALVCRVVVLVVRLVVQLLVLLVPACVPPVVSSLSNNVSSVVLSVSVVSSSVCVCSNCVPSRYGTYMYGYRDNDSSRNDGPRNDDDPTDGPDDDDDDDDDDDDDDDDDDDDPDDPVPVVCPVVVLLVVLVVVLPVQDLALVCLVVLVVSLVVSLVVVCVPDPDNVPDDSVVSVLSRLQSSLVSLLSNLVVVLVVCVVPLQLLLLVLSVLLNQLLVDPQSLVLCLVVLVLSCVSNVHDSCSSNSNSVGPYDDDQDFNDPDADDDDPCPSQADDQVSLVVLVCCLLPDLQAALVSVVCCLPVRVSSLLSLVSLLVCVPRPCVVCVVVHDPNVNVSSVVSCVRRNNSDDDNPDNVQLVVLADDLVQLQDQELLSNLVSLVVSLVSLCVRQVPDDPVSLSSSLSRSSNSNNSNLVNHVSHQLAHDDPVLQPVAWDQLDDPAPQRLIDGPCLFPNVCVVPVLVSLVSLVVVLVVCVVSVRDCPSVVVSNVSNLVVSLVVSLVSLLCSLQRVLPRQDLVCLLVSLLLCLDCPHSLLSSLVRLLNGLDDDPVSCVSPVSSVVSNVVCVLSNVQSPDVVLSNLLSVLSNVLSCQCPPPVCNLVSLLVLLLLLLLVDCPHSVVSLVVSCVVSVHDDSSSCNSCSSVVSSNVSNLVSNLVVLVVLCVVQAVVLLVVPCLEPPLDPPHPHHDAPVNCLQDQACPHRNVVSCCVRCPSQWDDDPQAIDGSDPCSNPPCRVVVRLLRSLSSVVNVQQADPVSHGFWHKKKKFADEADQDQAPVRWGFQWKWKDAAPDIDIHHRDGDDIDIDTHRLNFFGKIWIFTQIPVRDTDIDIAGRGSCRVSVVQSQFDDDPQWTWHADSNGTGIIRIPDPPSSNSSDDD